Protein AF-0000000072274103 (afdb_homodimer)

Sequence (1168 aa):
MSLDQLALLALMATTLVVLASDRLRYDVVAVGALLGAVGLGLVPIEHAFAGFASPVVVTVAALLVIGRTLVALGLLEGLARRLADGGRTPLGLIVPLCGLGALAGACLSSFGALALMMPVALVAGTRRGIAASRLLLPLSFSTLLGGMTTLIGSPVNLLIAQARQDALGRPFALFDFAAAGLPVAVAGLLWLGLASWRLLPERGPATTASGLPEGLEVGPYQTEGRVGGDSPLIGLRVPAFERSRAVRVHGVIRGGLRVFARPADIDLRAGDVLLLEAALPVLQALAAREGIRPALPEARGGEEILEAVITPASIALGSCPLTLDAPGRWRVEIMAVARNGRRFEGGLGELSLMVGDLLLLRGRPDHLQEALAALDCLPLRDRGIRLAGRGGAVPLVLFALALALAVLGLVPPPVAFVAALFGMVVSGALPLSEVYRRIDWPVVVFLAALIPIGDALAESGAAAGLAGGVLKLAGDIGPHALLAMTLAAAMGLSPLLGGVATTLMLAPVVLSLAAQASVSADPFLIAVAIGASADFFTPFGHHNNALILGPGGYRFLDYGRAGLPLALIVLGVALAVIPQVWPFMSLDQLALLALMATTLVVLASDRLRYDVVAVGALLGAVGLGLVPIEHAFAGFASPVVVTVAALLVIGRTLVALGLLEGLARRLADGGRTPLGLIVPLCGLGALAGACLSSFGALALMMPVALVAGTRRGIAASRLLLPLSFSTLLGGMTTLIGSPVNLLIAQARQDALGRPFALFDFAAAGLPVAVAGLLWLGLASWRLLPERGPATTASGLPEGLEVGPYQTEGRVGGDSPLIGLRVPAFERSRAVRVHGVIRGGLRVFARPADIDLRAGDVLLLEAALPVLQALAAREGIRPALPEARGGEEILEAVITPASIALGSCPLTLDAPGRWRVEIMAVARNGRRFEGGLGELSLMVGDLLLLRGRPDHLQEALAALDCLPLRDRGIRLAGRGGAVPLVLFALALALAVLGLVPPPVAFVAALFGMVVSGALPLSEVYRRIDWPVVVFLAALIPIGDALAESGAAAGLAGGVLKLAGDIGPHALLAMTLAAAMGLSPLLGGVATTLMLAPVVLSLAAQASVSADPFLIAVAIGASADFFTPFGHHNNALILGPGGYRFLDYGRAGLPLALIVLGVALAVIPQVWPF

Radius of gyration: 32.55 Å; Cα contacts (8 Å, |Δi|>4): 2282; chains: 2; bounding box: 98×89×70 Å

Nearest PDB structures (foldseek):
  6ol1-assembly1_B  TM=7.650E-01  e=1.555E-11  Vibrio cholerae O1 biovar El Tor str. N16961
  6okz-assembly2_A  TM=8.252E-01  e=6.025E-10  Vibrio cholerae O1 biovar El Tor str. N16961
  5uld-assembly2_D  TM=7.681E-01  e=1.969E-10  Vibrio cholerae O1 biovar El Tor str. N16961
  6ol0-assembly2_B  TM=7.960E-01  e=9.265E-10  Vibrio cholerae O1 biovar El Tor str. N16961
  4f35-assembly1_C  TM=7.887E-01  e=9.265E-10  Vibrio cholerae

Organism: Rhodospirillum rubrum (strain ATCC 11170 / ATH 1.1.1 / DSM 467 / LMG 4362 / NCIMB 8255 / S1) (NCBI:txid269796)

pLDDT: mean 78.25, std 15.93, range [26.84, 97.38]

InterPro domains:
  IPR004680 Citrate transporter-like domain [PF03600] (17-531)
  IPR006037 Regulator of K+ conductance, C-terminal [PS51202] (209-292)
  IPR006037 Regulator of K+ conductance, C-terminal [PS51202] (293-377)
  IPR036721 Regulator of K+ conductance, C-terminal domain superfamily [G3DSA:3.30.70.1450] (301-376)
  IPR036721 Regulator of K+ conductance, C-terminal domain superfamily [SSF116726] (219-289)
  IPR036721 Regulator of K+ conductance, C-terminal domain superfamily [SSF116726] (299-381)
  IPR051679 Divalent Anion Sodium Symporter-Related Transporters [PTHR43652] (4-583)

Foldseek 3Di:
DDPLLVVLVVLLVVLLVVLLVVPDDLLVSLQVSLVVCCVVVLFPPVCSQVLLVDLLLLLLQLLLLLLLLVLLLCVCVVVLVCLLPDDLDPLSNQLVLLVQLLQSLLARALVSSLLNSLQSQLLSCQQSVHASLLRQLSSSLSSLLSLQQFCSSYSLSVLLQVLCCVQVVGGDFGRNSNLQSVLLSVLLSCLSSPPLSVLTDRLHQPPDDDDDDDGRPQHWWWFKWAQAQPFPQAFPQQVRVCVVLVKHFLFKQDPNRTDPDDSRPDGDHHGIITGITGHPVSVVCCVVHGVGPQVPPDQDPQKDKWKWFQGPVFPQAQPAQLRLVLCVPLVKHFRTKGFRPDDDRDHSRHDGHHGGIITTIMGHLRSVLVSCSNRVIGTSDPPVSPNCSVQDCLSVVLSVQLVVCRNVVVDPSSVSSVVSVVSCPVVPSDPPVCSVVSGPVSVSSSSSSCLSSLVSCLVVCSLLVVLVVVCVVCDPDDPLVVLLVLLVQLQVSLQSNNLSSSSSNCSSNLSSNCVVVVHDSQLSSSSNSLNNSLNQQALRSDVSSVRCCGNSVDDNVSSCSSSVVSSVSSSVSSSVRSCVSPPD/DDPLLVVLVVLLVVLLVVLLVVPDDLLVSLQVSLVVCCVVVLFPPVCSQVLLVDLLLLLLQLLLLLLLLVLLLCVCVVVLVCLLPDDLDPLSNQLVLLVQLLQSLLARALVSSLLNSLQSQLLSCQQSVHASLLRQLSSSQSSLLSLQQFCSSYSLSVLLQVLCCVQVVGGDFGGNSNLQSVLLSVLLSCLSSPPLSVLTDRLHQPPDDDDDDDGRPFHWWWFKWAQAQPFPQAFPQQVRVCVVLVKHFLFKQDPNRTDPDDSRPDGDHHGIITGITGHPVSVVCCVVPGVGPQVPPDQDDQKDKWKWFQGPVFPQAQPAQLRLPLCVPLVKHFRTKGFRPDDDRDHSRHDGHHGGIITTIMGHLRSVLVSCSNRVIGTSDPPVSPNCSVQDCLSVVLSVQLVVCRNVVVDPSSVSSVVSVVSCPVVPSDPPVCSVVSGPVSVSSSSSSCLSSLVSCLVVCSLLVVLVVVCVVCDPDDPLVVLLVLLVQLLVSLQSNNLSSSSSNCSSNLSSNCVVVVHDSQLSSSSNSLNNSLNQQALRSDVSSVRCCGNSVDDRVSSCSSSVVSSVSSSVSSSVRSCVSGPD

Structure (mmCIF, N/CA/C/O backbone):
data_AF-0000000072274103-model_v1
#
loop_
_entity.id
_entity.type
_entity.pdbx_description
1 polymer 'TrkA-C domain protein'
#
loop_
_atom_site.group_PDB
_atom_site.id
_atom_site.type_symbol
_atom_site.label_atom_id
_atom_site.label_alt_id
_atom_site.label_comp_id
_atom_site.label_asym_id
_atom_site.label_entity_id
_atom_site.label_seq_id
_atom_site.pdbx_PDB_ins_code
_atom_site.Cartn_x
_atom_site.Cartn_y
_atom_site.Cartn_z
_atom_site.occupancy
_atom_site.B_iso_or_equiv
_atom_site.auth_seq_id
_atom_site.auth_comp_id
_atom_site.auth_asym_id
_atom_site.auth_atom_id
_atom_site.pdbx_PDB_model_num
ATOM 1 N N . MET A 1 1 ? -31.609 -17.812 19.281 1 77.38 1 MET A N 1
ATOM 2 C CA . MET A 1 1 ? -30.422 -17.625 18.453 1 77.38 1 MET A CA 1
ATOM 3 C C . MET A 1 1 ? -29.438 -18.781 18.656 1 77.38 1 MET A C 1
ATOM 5 O O . MET A 1 1 ? -29.328 -19.328 19.766 1 77.38 1 MET A O 1
ATOM 9 N N . SER A 1 2 ? -28.875 -19.312 17.641 1 89.12 2 SER A N 1
ATOM 10 C CA . SER A 1 2 ? -27.891 -20.391 17.688 1 89.12 2 SER A CA 1
ATOM 11 C C . SER A 1 2 ? -26.594 -19.922 18.328 1 89.12 2 SER A C 1
ATOM 13 O O . SER A 1 2 ? -26.391 -18.734 18.562 1 89.12 2 SER A O 1
ATOM 15 N N . LEU A 1 3 ? -25.797 -20.797 18.797 1 89.81 3 LEU A N 1
ATOM 16 C CA . LEU A 1 3 ? -24.5 -20.5 19.406 1 89.81 3 LEU A CA 1
ATOM 17 C C . LEU A 1 3 ? -23.625 -19.719 18.453 1 89.81 3 LEU A C 1
ATOM 19 O O . LEU A 1 3 ? -22.875 -18.828 18.875 1 89.81 3 LEU A O 1
ATOM 23 N N . ASP A 1 4 ? -23.703 -20.062 17.219 1 90.75 4 ASP A N 1
ATOM 24 C CA . ASP A 1 4 ? -22.922 -19.359 16.203 1 90.75 4 ASP A CA 1
ATOM 25 C C . ASP A 1 4 ? -23.359 -17.891 16.078 1 90.75 4 ASP A C 1
ATOM 27 O O . ASP A 1 4 ? -22.531 -17 15.922 1 90.75 4 ASP A O 1
ATOM 31 N N . GLN A 1 5 ? -24.672 -17.75 16.219 1 90.62 5 GLN A N 1
ATOM 32 C CA . GLN A 1 5 ? -25.219 -16.406 16.125 1 90.62 5 GLN A CA 1
ATOM 33 C C . GLN A 1 5 ? -24.781 -15.562 17.312 1 90.62 5 GLN A C 1
ATOM 35 O O . GLN A 1 5 ? -24.375 -14.414 17.156 1 90.62 5 GLN A O 1
ATOM 40 N N . LEU A 1 6 ? -24.844 -16.109 18.422 1 91.25 6 LEU A N 1
ATOM 41 C CA . LEU A 1 6 ? -24.453 -15.406 19.641 1 91.25 6 LEU A CA 1
ATOM 42 C C . LEU A 1 6 ? -22.953 -15.117 19.641 1 91.25 6 LEU A C 1
ATOM 44 O O . LEU A 1 6 ? -22.531 -14.055 20.109 1 91.25 6 LEU A O 1
ATOM 48 N N . ALA A 1 7 ? -22.188 -16.094 19.141 1 93.12 7 ALA A N 1
ATOM 49 C CA . ALA A 1 7 ? -20.75 -15.898 19.047 1 93.12 7 ALA A CA 1
ATOM 50 C C . ALA A 1 7 ? -20.406 -14.75 18.094 1 93.12 7 ALA A C 1
ATOM 52 O O . ALA A 1 7 ? -19.5 -13.969 18.359 1 93.12 7 ALA A O 1
ATOM 53 N N . LEU A 1 8 ? -21.141 -14.711 17 1 91.44 8 LEU A N 1
ATOM 54 C CA . LEU A 1 8 ? -20.906 -13.656 16.031 1 91.44 8 LEU A CA 1
ATOM 55 C C . LEU A 1 8 ? -21.281 -12.289 16.609 1 91.44 8 LEU A C 1
ATOM 57 O O . LEU A 1 8 ? -20.562 -11.312 16.406 1 91.44 8 LEU A O 1
ATOM 61 N N . LEU A 1 9 ? -22.375 -12.234 17.344 1 90.12 9 LEU A N 1
ATOM 62 C CA . LEU A 1 9 ? -22.797 -10.992 17.969 1 90.12 9 LEU A CA 1
ATOM 63 C C . LEU A 1 9 ? -21.797 -10.578 19.062 1 90.12 9 LEU A C 1
ATOM 65 O O . LEU A 1 9 ? -21.5 -9.398 19.219 1 90.12 9 LEU A O 1
ATOM 69 N N . ALA A 1 10 ? -21.297 -11.531 19.766 1 92.44 10 ALA A N 1
ATOM 70 C CA . ALA A 1 10 ? -20.297 -11.258 20.797 1 92.44 10 ALA A CA 1
ATOM 71 C C . ALA A 1 10 ? -19.016 -10.727 20.172 1 92.44 10 ALA A C 1
ATOM 73 O O . ALA A 1 10 ? -18.391 -9.805 20.703 1 92.44 10 ALA A O 1
ATOM 74 N N . LEU A 1 11 ? -18.656 -11.375 19.062 1 92.5 11 LEU A N 1
ATOM 75 C CA . LEU A 1 11 ? -17.469 -10.938 18.359 1 92.5 11 LEU A CA 1
ATOM 76 C C . LEU A 1 11 ? -17.625 -9.508 17.844 1 92.5 11 LEU A C 1
ATOM 78 O O . LEU A 1 11 ? -16.703 -8.695 17.953 1 92.5 11 LEU A O 1
ATOM 82 N N . MET A 1 12 ? -18.75 -9.258 17.281 1 88.19 12 MET A N 1
ATOM 83 C CA . MET A 1 12 ? -19.016 -7.918 16.781 1 88.19 12 MET A CA 1
ATOM 84 C C . MET A 1 12 ? -19.016 -6.898 17.922 1 88.19 12 MET A C 1
ATOM 86 O O . MET A 1 12 ? -18.484 -5.797 17.766 1 88.19 12 MET A O 1
ATOM 90 N N . ALA A 1 13 ? -19.625 -7.223 19.016 1 87.19 13 ALA A N 1
ATOM 91 C CA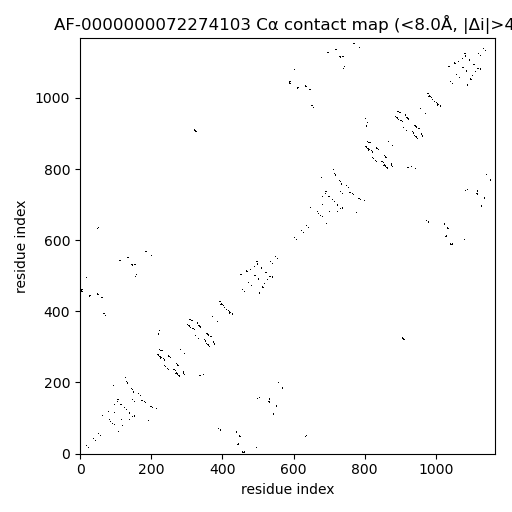 . ALA A 1 13 ? -19.656 -6.352 20.172 1 87.19 13 ALA A CA 1
ATOM 92 C C . ALA A 1 13 ? -18.25 -6.098 20.703 1 87.19 13 ALA A C 1
ATOM 94 O O . ALA A 1 13 ? -17.906 -4.965 21.047 1 87.19 13 ALA A O 1
ATOM 95 N N . THR A 1 14 ? -17.484 -7.133 20.781 1 90.75 14 THR A N 1
ATOM 96 C CA . THR A 1 14 ? -16.109 -7 21.234 1 90.75 14 THR A CA 1
ATOM 97 C C . THR A 1 14 ? -15.305 -6.102 20.297 1 90.75 14 THR A C 1
ATOM 99 O O . THR A 1 14 ? -14.508 -5.277 20.75 1 90.75 14 THR A O 1
ATOM 102 N N . THR A 1 15 ? -15.523 -6.344 18.984 1 88.25 15 THR A N 1
ATOM 103 C CA . THR A 1 15 ? -14.852 -5.512 17.984 1 88.25 15 THR A CA 1
ATOM 104 C C . THR A 1 15 ? -15.211 -4.043 18.172 1 88.25 15 THR A C 1
ATOM 106 O O . THR A 1 15 ? -14.336 -3.174 18.141 1 88.25 15 THR A O 1
ATOM 109 N N . LEU A 1 16 ? -16.453 -3.809 18.484 1 83.81 16 LEU A N 1
ATOM 110 C CA . LEU A 1 16 ? -16.938 -2.445 18.688 1 83.81 16 LEU A CA 1
ATOM 111 C C . LEU A 1 16 ? -16.328 -1.826 19.938 1 83.81 16 LEU A C 1
ATOM 113 O O . LEU A 1 16 ? -15.945 -0.657 19.938 1 83.81 16 LEU A O 1
ATOM 117 N N . VAL A 1 17 ? -16.203 -2.535 20.922 1 85.38 17 VAL A N 1
ATOM 118 C CA . VAL A 1 17 ? -15.648 -2.051 22.188 1 85.38 17 VAL A CA 1
ATOM 119 C C . VAL A 1 17 ? -14.164 -1.733 22.016 1 85.38 17 VAL A C 1
ATOM 121 O O . VAL A 1 17 ? -13.68 -0.711 22.516 1 85.38 17 VAL A O 1
ATOM 124 N N . VAL A 1 18 ? -13.516 -2.582 21.312 1 87.56 18 VAL A N 1
ATOM 125 C CA . VAL A 1 18 ? -12.086 -2.373 21.109 1 87.56 18 VAL A CA 1
ATOM 126 C C . VAL A 1 18 ? -11.867 -1.157 20.219 1 87.56 18 VAL A C 1
ATOM 128 O O . VAL A 1 18 ? -10.953 -0.363 20.453 1 87.56 18 VAL A O 1
ATOM 131 N N . LEU A 1 19 ? -12.68 -1.038 19.188 1 81.94 19 LEU A N 1
ATOM 132 C CA . LEU A 1 19 ? -12.578 0.13 18.328 1 81.94 19 LEU A CA 1
ATOM 133 C C . LEU A 1 19 ? -12.836 1.413 19.109 1 81.94 19 LEU A C 1
ATOM 135 O O . LEU A 1 19 ? -12.133 2.406 18.938 1 81.94 19 LEU A O 1
ATOM 139 N N . ALA A 1 20 ? -13.773 1.353 20 1 76.94 20 ALA A N 1
ATOM 140 C CA . ALA A 1 20 ? -14.164 2.518 20.797 1 76.94 20 ALA A CA 1
ATOM 141 C C . ALA A 1 20 ? -13.078 2.885 21.797 1 76.94 20 ALA A C 1
ATOM 143 O O . ALA A 1 20 ? -12.938 4.051 22.172 1 76.94 20 ALA A O 1
ATOM 144 N N . SER A 1 21 ? -12.281 1.915 22.234 1 78 21 SER A N 1
ATOM 145 C CA . SER A 1 21 ? -11.234 2.154 23.219 1 78 21 SER A CA 1
ATOM 146 C C . SER A 1 21 ? -10.039 2.873 22.594 1 78 21 SER A C 1
ATOM 148 O O . SER A 1 21 ? -9.203 3.432 23.312 1 78 21 SER A O 1
ATOM 150 N N . ASP A 1 22 ? -9.938 2.875 21.266 1 72.44 22 ASP A N 1
ATOM 151 C CA . ASP A 1 22 ? -8.898 3.559 20.5 1 72.44 22 ASP A CA 1
ATOM 152 C C . ASP A 1 22 ? -7.508 3.121 20.953 1 72.44 22 ASP A C 1
ATOM 154 O O . ASP A 1 22 ? -6.559 3.906 20.891 1 72.44 22 ASP A O 1
ATOM 158 N N . ARG A 1 23 ? -7.414 1.973 21.531 1 77.62 23 ARG A N 1
ATOM 159 C CA . ARG A 1 23 ? -6.121 1.467 21.984 1 77.62 23 ARG A CA 1
ATOM 160 C C . ARG A 1 23 ? -5.324 0.9 20.812 1 77.62 23 ARG A C 1
ATOM 162 O O . ARG A 1 23 ? -4.094 0.974 20.797 1 77.62 23 ARG A O 1
ATOM 169 N N . LEU A 1 24 ? -6.082 0.33 19.906 1 82 24 LEU A N 1
ATOM 170 C CA . LEU A 1 24 ? -5.469 -0.226 18.703 1 82 24 LEU A CA 1
ATOM 171 C C . LEU A 1 24 ? -5.988 0.481 17.453 1 82 24 LEU A C 1
ATOM 173 O O . LEU A 1 24 ? -7.113 0.98 17.438 1 82 24 LEU A O 1
ATOM 177 N N . ARG A 1 25 ? -5.109 0.59 16.578 1 84.44 25 ARG A N 1
ATOM 178 C CA . ARG A 1 25 ? -5.539 1.193 15.312 1 84.44 25 ARG A CA 1
ATOM 179 C C . ARG A 1 25 ? -6.672 0.395 14.68 1 84.44 25 ARG A C 1
ATOM 181 O O . ARG A 1 25 ? -6.754 -0.823 14.859 1 84.44 25 ARG A O 1
ATOM 188 N N . TYR A 1 26 ? -7.523 0.98 13.961 1 83.62 26 TYR A N 1
ATOM 189 C CA . TYR A 1 26 ? -8.766 0.402 13.461 1 83.62 26 TYR A CA 1
ATOM 190 C C . TYR A 1 26 ? -8.484 -0.763 12.516 1 83.62 26 TYR A C 1
ATOM 192 O O . TYR A 1 26 ? -9.219 -1.757 12.516 1 83.62 26 TYR A O 1
ATOM 200 N N . ASP A 1 27 ? -7.43 -0.666 11.664 1 88.38 27 ASP A N 1
ATOM 201 C CA . ASP A 1 27 ? -7.137 -1.762 10.742 1 88.38 27 ASP A CA 1
ATOM 202 C C . ASP A 1 27 ? -6.672 -3.004 11.5 1 88.38 27 ASP A C 1
ATOM 204 O O . ASP A 1 27 ? -7.02 -4.129 11.133 1 88.38 27 ASP A O 1
ATOM 208 N N . VAL A 1 28 ? -5.953 -2.828 12.57 1 91.5 28 VAL A N 1
ATOM 209 C CA . VAL A 1 28 ? -5.48 -3.936 13.391 1 91.5 28 VAL A CA 1
ATOM 210 C C . VAL A 1 28 ? -6.668 -4.613 14.078 1 91.5 28 VAL A C 1
ATOM 212 O O . VAL A 1 28 ? -6.738 -5.844 14.141 1 91.5 28 VAL A O 1
ATOM 215 N N . VAL A 1 29 ? -7.551 -3.812 14.578 1 90.94 29 VAL A N 1
ATOM 216 C CA . VAL A 1 29 ? -8.742 -4.344 15.227 1 90.94 29 VAL A CA 1
ATOM 217 C C . VAL A 1 29 ? -9.555 -5.164 14.219 1 90.94 29 VAL A C 1
ATOM 219 O O . VAL A 1 29 ? -10.031 -6.254 14.547 1 90.94 29 VAL A O 1
ATOM 222 N N . ALA A 1 30 ? -9.711 -4.625 13.047 1 92.06 30 ALA A N 1
ATOM 223 C CA . ALA A 1 30 ? -10.5 -5.297 12.016 1 92.06 30 ALA A CA 1
ATOM 224 C C . ALA A 1 30 ? -9.875 -6.637 11.633 1 92.06 30 ALA A C 1
ATOM 226 O O . ALA A 1 30 ? -10.578 -7.645 11.508 1 92.06 30 ALA A O 1
ATOM 227 N N . VAL A 1 31 ? -8.547 -6.668 11.43 1 94.81 31 VAL A N 1
ATOM 228 C CA . VAL A 1 31 ? -7.859 -7.906 11.086 1 94.81 31 VAL A CA 1
ATOM 229 C C . VAL A 1 31 ? -7.969 -8.898 12.234 1 94.81 31 VAL A C 1
ATOM 231 O O . VAL A 1 31 ? -8.18 -10.094 12.016 1 94.81 31 VAL A O 1
ATOM 234 N N . GLY A 1 32 ? -7.793 -8.438 13.461 1 95.88 32 GLY A N 1
ATOM 235 C CA . GLY A 1 32 ? -7.992 -9.289 14.617 1 95.88 32 GLY A CA 1
ATOM 236 C C . GLY A 1 32 ? -9.383 -9.891 14.688 1 95.88 32 GLY A C 1
ATOM 237 O O . GLY A 1 32 ? -9.539 -11.078 14.992 1 95.88 32 GLY A O 1
ATOM 238 N N . ALA A 1 33 ? -10.336 -9.078 14.43 1 93.94 33 ALA A N 1
ATOM 239 C CA . ALA A 1 33 ? -11.719 -9.547 14.414 1 93.94 33 ALA A CA 1
ATOM 240 C C . ALA A 1 33 ? -11.922 -10.617 13.344 1 93.94 33 ALA A C 1
ATOM 242 O O . ALA A 1 33 ? -12.594 -11.617 13.578 1 93.94 33 ALA A O 1
ATOM 243 N N . LEU A 1 34 ? -11.375 -10.383 12.141 1 95.19 34 LEU A N 1
ATOM 244 C CA . LEU A 1 34 ? -11.484 -11.344 11.047 1 95.19 34 LEU A CA 1
ATOM 245 C C . LEU A 1 34 ? -10.836 -12.672 11.422 1 95.19 34 LEU A C 1
ATOM 247 O O . LEU A 1 34 ? -11.422 -13.734 11.211 1 95.19 34 LEU A O 1
ATOM 251 N N . LEU A 1 35 ? -9.617 -12.586 11.984 1 96.25 35 LEU A N 1
ATOM 252 C CA . LEU A 1 35 ? -8.914 -13.797 12.406 1 96.25 35 LEU A CA 1
ATOM 253 C C . LEU A 1 35 ? -9.695 -14.523 13.492 1 96.25 35 LEU A C 1
ATOM 255 O O . LEU A 1 35 ? -9.742 -15.758 13.508 1 96.25 35 LEU A O 1
ATOM 259 N N . GLY A 1 36 ? -10.266 -13.758 14.414 1 95.62 36 GLY A N 1
ATOM 260 C CA . GLY A 1 36 ? -11.133 -14.359 15.422 1 95.62 36 GLY A CA 1
ATOM 261 C C . GLY A 1 36 ? -12.344 -15.047 14.836 1 95.62 36 GLY A C 1
ATOM 262 O O . GLY A 1 36 ? -12.703 -16.156 15.25 1 95.62 36 GLY A O 1
ATOM 263 N N . ALA A 1 37 ? -12.969 -14.422 13.867 1 94.75 37 ALA A N 1
ATOM 264 C CA . ALA A 1 37 ? -14.148 -14.984 13.219 1 94.75 37 ALA A CA 1
ATOM 265 C C . ALA A 1 37 ? -13.805 -16.281 12.477 1 94.75 37 ALA A C 1
ATOM 267 O O . ALA A 1 37 ? -14.57 -17.234 12.508 1 94.75 37 ALA A O 1
ATOM 268 N N . VAL A 1 38 ? -12.672 -16.25 11.812 1 95.25 38 VAL A N 1
ATOM 269 C CA . VAL A 1 38 ? -12.227 -17.438 11.078 1 95.25 38 VAL A CA 1
ATOM 270 C C . VAL A 1 38 ? -11.852 -18.547 12.062 1 95.25 38 VAL A C 1
ATOM 272 O O . VAL A 1 38 ? -12.203 -19.703 11.859 1 95.25 38 VAL A O 1
ATOM 275 N N . GLY A 1 39 ? -11.156 -18.188 13.102 1 94.25 39 GLY A N 1
ATOM 276 C CA . GLY A 1 39 ? -10.766 -19.156 14.117 1 94.25 39 GLY A CA 1
ATOM 277 C C . GLY A 1 39 ? -11.945 -19.812 14.797 1 94.25 39 GLY A C 1
ATOM 278 O O . GLY A 1 39 ? -11.891 -21 15.133 1 94.25 39 GLY A O 1
ATOM 279 N N . LEU A 1 40 ? -13.023 -19.094 14.961 1 93.81 40 LEU A N 1
ATOM 280 C CA . LEU A 1 40 ? -14.227 -19.609 15.617 1 93.81 40 LEU A CA 1
ATOM 281 C C . LEU A 1 40 ? -15.125 -20.328 14.617 1 93.81 40 LEU A C 1
ATOM 283 O O . LEU A 1 40 ? -16.156 -20.891 14.992 1 93.81 40 LEU A O 1
ATOM 287 N N . GLY A 1 41 ? -14.727 -20.25 13.367 1 92.69 41 GLY A N 1
ATOM 288 C CA . GLY A 1 41 ? -15.492 -20.922 12.328 1 92.69 41 GLY A CA 1
ATOM 289 C C . GLY A 1 41 ? -16.703 -20.141 11.875 1 92.69 41 GLY A C 1
ATOM 290 O O . GLY A 1 41 ? -17.609 -20.703 11.258 1 92.69 41 GLY A O 1
ATOM 291 N N . LEU A 1 42 ? -16.828 -18.891 12.203 1 92.94 42 LEU A N 1
ATOM 292 C CA . LEU A 1 42 ? -17.969 -18.047 11.852 1 92.94 42 LEU A CA 1
ATOM 293 C C . LEU A 1 42 ? -17.859 -17.562 10.414 1 92.94 42 LEU A C 1
ATOM 295 O O . LEU A 1 42 ? -18.875 -17.25 9.781 1 92.94 42 LEU A O 1
ATOM 299 N N . VAL A 1 43 ? -16.688 -17.328 9.922 1 92.94 43 VAL A N 1
ATOM 300 C CA . VAL A 1 43 ? -16.375 -17.016 8.531 1 92.94 43 VAL A CA 1
ATOM 301 C C . VAL A 1 43 ? -15.594 -18.172 7.898 1 92.94 43 VAL A C 1
ATOM 303 O O . VAL A 1 43 ? -14.578 -18.609 8.43 1 92.94 43 VAL A O 1
ATOM 306 N N . PRO A 1 44 ? -16.172 -18.688 6.871 1 92.62 44 PRO A N 1
ATOM 307 C CA . PRO A 1 44 ? -15.43 -19.75 6.199 1 92.62 44 PRO A CA 1
ATOM 308 C C . PRO A 1 44 ? -14.016 -19.328 5.812 1 92.62 44 PRO A C 1
ATOM 310 O O . PRO A 1 44 ? -13.812 -18.219 5.316 1 92.62 44 PRO A O 1
ATOM 313 N N . ILE A 1 45 ? -13.117 -20.188 6.059 1 89.75 45 ILE A N 1
ATOM 314 C CA . ILE A 1 45 ? -11.695 -19.922 5.891 1 89.75 45 ILE A CA 1
ATOM 315 C C . ILE A 1 45 ? -11.398 -19.578 4.434 1 89.75 45 ILE A C 1
ATOM 317 O O . ILE A 1 45 ? -10.531 -18.75 4.148 1 89.75 45 ILE A O 1
ATOM 321 N N . GLU A 1 46 ? -12.141 -20.078 3.469 1 86 46 GLU A N 1
ATOM 322 C CA . GLU A 1 46 ? -11.93 -19.859 2.043 1 86 46 GLU A CA 1
ATOM 323 C C . GLU A 1 46 ? -12.359 -18.438 1.642 1 86 46 GLU A C 1
ATOM 325 O O . GLU A 1 46 ? -11.898 -17.922 0.629 1 86 46 GLU A O 1
ATOM 330 N N . HIS A 1 47 ? -13.164 -17.859 2.496 1 89.5 47 HIS A N 1
ATOM 331 C CA . HIS A 1 47 ? -13.695 -16.547 2.16 1 89.5 47 HIS A CA 1
ATOM 332 C C . HIS A 1 47 ? -13.117 -15.461 3.072 1 89.5 47 HIS A C 1
ATOM 334 O O . HIS A 1 47 ? -13.602 -14.328 3.08 1 89.5 47 HIS A O 1
ATOM 340 N N . ALA A 1 48 ? -12.148 -15.875 3.826 1 92.69 48 ALA A N 1
ATOM 341 C CA . ALA A 1 48 ? -11.594 -14.969 4.832 1 92.69 48 ALA A CA 1
ATOM 342 C C . ALA A 1 48 ? -11.133 -13.656 4.195 1 92.69 48 ALA A C 1
ATOM 344 O O . ALA A 1 48 ? -11.344 -12.578 4.762 1 92.69 48 ALA A O 1
ATOM 345 N N . PHE A 1 49 ? -10.617 -13.711 2.969 1 94 49 PHE A N 1
ATOM 346 C CA . PHE A 1 49 ? -10.008 -12.516 2.396 1 94 49 PHE A CA 1
ATOM 347 C C . PHE A 1 49 ? -10.758 -12.07 1.151 1 94 49 PHE A C 1
ATOM 349 O O . PHE A 1 49 ? -10.219 -11.336 0.319 1 94 49 PHE A O 1
ATOM 356 N N . ALA A 1 50 ? -12.016 -12.453 1.059 1 91.31 50 ALA A N 1
ATOM 357 C CA . ALA A 1 50 ? -12.867 -12.102 -0.071 1 91.31 50 ALA A CA 1
ATOM 358 C C . ALA A 1 50 ? -13.094 -10.594 -0.131 1 91.31 50 ALA A C 1
ATOM 360 O O . ALA A 1 50 ? -13.32 -10.039 -1.208 1 91.31 50 ALA A O 1
ATOM 361 N N . GLY A 1 51 ? -12.984 -9.938 1.015 1 91.75 51 GLY A N 1
ATOM 362 C CA . GLY A 1 51 ? -13.195 -8.508 1.092 1 91.75 51 GLY A CA 1
ATOM 363 C C . GLY A 1 51 ? -12.227 -7.715 0.226 1 91.75 51 GLY A C 1
ATOM 364 O O . GLY A 1 51 ? -12.555 -6.617 -0.234 1 91.75 51 GLY A O 1
ATOM 365 N N . PHE A 1 52 ? -11.094 -8.266 -0.062 1 92.81 52 PHE A N 1
ATOM 366 C CA . PHE A 1 52 ? -10.078 -7.559 -0.833 1 92.81 52 PHE A CA 1
ATOM 367 C C . PHE A 1 52 ? -10.484 -7.461 -2.299 1 92.81 52 PHE A C 1
ATOM 369 O O . PHE A 1 52 ? -9.984 -6.602 -3.031 1 92.81 52 PHE A O 1
ATOM 376 N N . ALA A 1 53 ? -11.336 -8.297 -2.672 1 93.06 53 ALA A N 1
ATOM 377 C CA . ALA A 1 53 ? -11.805 -8.289 -4.059 1 93.06 53 ALA A CA 1
ATOM 378 C C . ALA A 1 53 ? -13.133 -7.547 -4.188 1 93.06 53 ALA A C 1
ATOM 380 O O . ALA A 1 53 ? -13.695 -7.457 -5.281 1 93.06 53 ALA A O 1
ATOM 381 N N . SER A 1 54 ? -13.617 -7 -3.084 1 91.75 54 SER A N 1
ATOM 382 C CA . SER A 1 54 ? -14.891 -6.301 -3.102 1 91.75 54 SER A CA 1
ATOM 383 C C . SER A 1 54 ? -14.828 -5.055 -3.975 1 91.75 54 SER A C 1
ATOM 385 O O . SER A 1 54 ? -13.836 -4.328 -3.961 1 91.75 54 SER A O 1
ATOM 387 N N . PRO A 1 55 ? -15.922 -4.809 -4.746 1 90.19 55 PRO A N 1
ATOM 388 C CA . PRO A 1 55 ? -15.969 -3.588 -5.559 1 90.19 55 PRO A CA 1
ATOM 389 C C . PRO A 1 55 ? -15.805 -2.32 -4.723 1 90.19 55 PRO A C 1
ATOM 391 O O . PRO A 1 55 ? -15.219 -1.34 -5.191 1 90.19 55 PRO A O 1
ATOM 394 N N . VAL A 1 56 ? -16.297 -2.375 -3.51 1 88.06 56 VAL A N 1
ATOM 395 C CA . VAL A 1 56 ? -16.203 -1.219 -2.623 1 88.06 56 VAL A CA 1
ATOM 396 C C . VAL A 1 56 ? -14.742 -0.915 -2.307 1 88.06 56 VAL A C 1
ATOM 398 O O . VAL A 1 56 ? -14.297 0.23 -2.432 1 88.06 56 VAL A O 1
ATOM 401 N N . VAL A 1 57 ? -14.008 -1.971 -1.952 1 91.75 57 VAL A N 1
ATOM 402 C CA . VAL A 1 57 ? -12.617 -1.812 -1.538 1 91.75 57 VAL A CA 1
ATOM 403 C C . VAL A 1 57 ? -11.781 -1.316 -2.717 1 91.75 57 VAL A C 1
ATOM 405 O O . VAL A 1 57 ? -10.992 -0.375 -2.576 1 91.75 57 VAL A O 1
ATOM 408 N N . VAL A 1 58 ? -11.945 -1.833 -3.889 1 93.25 58 VAL A N 1
ATOM 409 C CA . VAL A 1 58 ? -11.195 -1.46 -5.086 1 93.25 58 VAL A CA 1
ATOM 410 C C . VAL A 1 58 ? -11.531 -0.023 -5.477 1 93.25 58 VAL A C 1
ATOM 412 O O . VAL A 1 58 ? -10.641 0.758 -5.816 1 93.25 58 VAL A O 1
ATOM 415 N N . THR A 1 59 ? -12.789 0.327 -5.414 1 89.12 59 THR A N 1
ATOM 416 C CA . THR A 1 59 ? -13.234 1.674 -5.762 1 89.12 59 THR A CA 1
ATOM 417 C C . THR A 1 59 ? -12.633 2.703 -4.812 1 89.12 59 THR A C 1
ATOM 419 O O . THR A 1 59 ? -12.117 3.736 -5.25 1 89.12 59 THR A O 1
ATOM 422 N N . VAL A 1 60 ? -12.734 2.377 -3.541 1 86.69 60 VAL A N 1
ATOM 423 C CA . VAL A 1 60 ? -12.211 3.299 -2.537 1 86.69 60 VAL A CA 1
ATOM 424 C C . VAL A 1 60 ? -10.711 3.496 -2.746 1 86.69 60 VAL A C 1
ATOM 426 O O . VAL A 1 60 ? -10.219 4.625 -2.723 1 86.69 60 VAL A O 1
ATOM 429 N N . ALA A 1 61 ? -9.992 2.402 -2.949 1 90.12 61 ALA A N 1
ATOM 430 C CA . ALA A 1 61 ? -8.547 2.484 -3.18 1 90.12 61 ALA A CA 1
ATOM 431 C C . ALA A 1 61 ? -8.234 3.371 -4.383 1 90.12 61 ALA A C 1
ATOM 433 O O . ALA A 1 61 ? -7.352 4.227 -4.316 1 90.12 61 ALA A O 1
ATOM 434 N N . ALA A 1 62 ? -8.953 3.184 -5.477 1 91.31 62 ALA A N 1
ATOM 435 C CA . ALA A 1 62 ? -8.734 3.967 -6.691 1 91.31 62 ALA A CA 1
ATOM 436 C C . ALA A 1 62 ? -9.047 5.441 -6.457 1 91.31 62 ALA A C 1
ATOM 438 O O . ALA A 1 62 ? -8.289 6.316 -6.879 1 91.31 62 ALA A O 1
ATOM 439 N N . LEU A 1 63 ? -10.078 5.703 -5.754 1 85.25 63 LEU A N 1
ATOM 440 C CA . LEU A 1 63 ? -10.523 7.074 -5.531 1 85.25 63 LEU A CA 1
ATOM 441 C C . LEU A 1 63 ? -9.547 7.816 -4.621 1 85.25 63 LEU A C 1
ATOM 443 O O . LEU A 1 63 ? -9.344 9.023 -4.777 1 85.25 63 LEU A O 1
ATOM 447 N N . LEU A 1 64 ? -9.016 7.094 -3.641 1 80.75 64 LEU A N 1
ATOM 448 C CA . LEU A 1 64 ? -8.031 7.711 -2.764 1 80.75 64 LEU A CA 1
ATOM 449 C C . LEU A 1 64 ? -6.828 8.203 -3.561 1 80.75 64 LEU A C 1
ATOM 451 O O . LEU A 1 64 ? -6.336 9.312 -3.336 1 80.75 64 LEU A O 1
ATOM 455 N N . VAL A 1 65 ? -6.379 7.41 -4.516 1 86.62 65 VAL A N 1
ATOM 456 C CA . VAL A 1 65 ? -5.242 7.785 -5.348 1 86.62 65 VAL A CA 1
ATOM 457 C C . VAL A 1 65 ? -5.625 8.945 -6.262 1 86.62 65 VAL A C 1
ATOM 459 O O . VAL A 1 65 ? -4.883 9.922 -6.379 1 86.62 65 VAL A O 1
ATOM 462 N N . ILE A 1 66 ? -6.777 8.852 -6.871 1 86.81 66 ILE A N 1
ATOM 463 C CA . ILE A 1 66 ? -7.242 9.875 -7.801 1 86.81 66 ILE A CA 1
ATOM 464 C C . ILE A 1 66 ? -7.43 11.195 -7.059 1 86.81 66 ILE A C 1
ATOM 466 O O . ILE A 1 66 ? -6.992 12.25 -7.531 1 86.81 66 ILE A O 1
ATOM 470 N N . GLY A 1 67 ? -8.078 11.102 -5.91 1 79.75 67 GLY A N 1
ATOM 471 C CA . GLY A 1 67 ? -8.289 12.305 -5.117 1 79.75 67 GLY A CA 1
ATOM 472 C C . GLY A 1 67 ? -7.004 13.023 -4.762 1 79.75 67 GLY A C 1
ATOM 473 O O . GLY A 1 67 ? -6.895 14.234 -4.957 1 79.75 67 GLY A O 1
ATOM 474 N N . ARG A 1 68 ? -6.047 12.266 -4.297 1 74.44 68 ARG A N 1
ATOM 475 C CA . ARG A 1 68 ? -4.766 12.852 -3.924 1 74.44 68 ARG A CA 1
ATOM 476 C C . ARG A 1 68 ? -4.039 13.406 -5.148 1 74.44 68 ARG A C 1
ATOM 478 O O . ARG A 1 68 ? -3.322 14.406 -5.051 1 74.44 68 ARG A O 1
ATOM 485 N N . THR A 1 69 ? -4.199 12.734 -6.281 1 80.06 69 THR A N 1
ATOM 486 C CA . THR A 1 69 ? -3.594 13.203 -7.52 1 80.06 69 THR A CA 1
ATOM 487 C C . THR A 1 69 ? -4.199 14.539 -7.945 1 80.06 69 THR A C 1
ATOM 489 O O . THR A 1 69 ? -3.479 15.453 -8.359 1 80.06 69 THR A O 1
ATOM 492 N N . LEU A 1 70 ? -5.438 14.633 -7.836 1 77.12 70 LEU A N 1
ATOM 493 C CA . LEU A 1 70 ? -6.121 15.859 -8.219 1 77.12 70 LEU A CA 1
ATOM 494 C C . LEU A 1 70 ? -5.75 17 -7.285 1 77.12 70 LEU A C 1
ATOM 496 O O . LEU A 1 70 ? -5.625 18.156 -7.719 1 77.12 70 LEU A O 1
ATOM 500 N N . VAL A 1 71 ? -5.574 16.672 -6.055 1 68.44 71 VAL A N 1
ATOM 501 C CA . VAL A 1 71 ? -5.145 17.672 -5.074 1 68.44 71 VAL A CA 1
ATOM 502 C C . VAL A 1 71 ? -3.74 18.156 -5.414 1 68.44 71 VAL A C 1
ATOM 504 O O . VAL A 1 71 ? -3.461 19.359 -5.34 1 68.44 71 VAL A O 1
ATOM 507 N N . ALA A 1 72 ? -2.963 17.219 -5.809 1 64.56 72 ALA A N 1
ATOM 508 C CA . ALA A 1 72 ? -1.571 17.531 -6.113 1 64.56 72 ALA A CA 1
ATOM 509 C C . ALA A 1 72 ? -1.471 18.422 -7.352 1 64.56 72 ALA A C 1
ATOM 511 O O . ALA A 1 72 ? -0.494 19.156 -7.52 1 64.56 72 ALA A O 1
ATOM 512 N N . LEU A 1 73 ? -2.438 18.344 -8.242 1 64.06 73 LEU A N 1
ATOM 513 C CA . LEU A 1 73 ? -2.443 19.141 -9.469 1 64.06 73 LEU A CA 1
ATOM 514 C C . LEU A 1 73 ? -2.752 20.594 -9.164 1 64.06 73 LEU A C 1
ATOM 516 O O . LEU A 1 73 ? -2.521 21.469 -10 1 64.06 73 LEU A O 1
ATOM 520 N N . GLY A 1 74 ? -3.031 20.875 -8.031 1 59 74 GLY A N 1
ATOM 521 C CA . GLY A 1 74 ? -3.293 22.266 -7.648 1 59 74 GLY A CA 1
ATOM 522 C C . GLY A 1 74 ? -4.598 22.797 -8.211 1 59 74 GLY A C 1
ATOM 523 O O . GLY A 1 74 ? -4.746 24 -8.406 1 59 74 GLY A O 1
ATOM 524 N N . LEU A 1 75 ? -5.441 21.922 -8.734 1 58.59 75 LEU A N 1
ATOM 525 C CA . LEU A 1 75 ? -6.68 22.375 -9.359 1 58.59 75 LEU A CA 1
ATOM 526 C C . LEU A 1 75 ? -7.402 23.391 -8.484 1 58.59 75 LEU A C 1
ATOM 528 O O . LEU A 1 75 ? -8.094 24.266 -8.992 1 58.59 75 LEU A O 1
ATOM 532 N N . LEU A 1 76 ? -7.18 23.156 -7.195 1 55.47 76 LEU A N 1
ATOM 533 C CA . LEU A 1 76 ? -7.984 24.016 -6.336 1 55.47 76 LEU A CA 1
ATOM 534 C C . LEU A 1 76 ? -7.188 25.234 -5.887 1 55.47 76 LEU A C 1
ATOM 536 O O . LEU A 1 76 ? -7.676 26.047 -5.09 1 55.47 76 LEU A O 1
ATOM 540 N N . GLU A 1 77 ? -5.961 25.312 -6.453 1 55.22 77 GLU A N 1
ATOM 541 C CA . GLU A 1 77 ? -5.133 26.453 -6.082 1 55.22 77 GLU A CA 1
ATOM 542 C C . GLU A 1 77 ? -5.738 27.75 -6.582 1 55.22 77 GLU A C 1
ATOM 544 O O . GLU A 1 77 ? -5.73 28.766 -5.871 1 55.22 77 GLU A O 1
ATOM 549 N N . GLY A 1 78 ? -6.098 27.656 -7.867 1 58.88 78 GLY A N 1
ATOM 550 C CA . GLY A 1 78 ? -6.727 28.859 -8.398 1 58.88 78 GLY A CA 1
ATOM 551 C C . GLY A 1 78 ? -7.969 29.266 -7.629 1 58.88 78 GLY A C 1
ATOM 552 O O . GLY A 1 78 ? -8.164 30.453 -7.34 1 58.88 78 GLY A O 1
ATOM 553 N N . LEU A 1 79 ? -8.75 28.312 -7.246 1 61.34 79 LEU A N 1
ATOM 554 C CA . LEU A 1 79 ? -9.961 28.578 -6.48 1 61.34 79 LEU A CA 1
ATOM 555 C C . LEU A 1 79 ? -9.609 29.078 -5.078 1 61.34 79 LEU A C 1
ATOM 557 O O . LEU A 1 79 ? -10.273 29.984 -4.551 1 61.34 79 LEU A O 1
ATOM 561 N N . ALA A 1 80 ? -8.562 28.5 -4.578 1 58.84 80 ALA A N 1
ATOM 562 C CA . ALA A 1 80 ? -8.102 28.938 -3.26 1 58.84 80 ALA A CA 1
ATOM 563 C C . ALA A 1 80 ? -7.715 30.406 -3.268 1 58.84 80 ALA A C 1
ATOM 565 O O . ALA A 1 80 ? -8.047 31.156 -2.34 1 58.84 80 ALA A O 1
ATOM 566 N N . ARG A 1 81 ? -7.152 30.828 -4.312 1 58.22 81 ARG A N 1
ATOM 567 C CA . ARG A 1 81 ? -6.719 32.219 -4.445 1 58.22 81 ARG A CA 1
ATOM 568 C C . ARG A 1 81 ? -7.918 33.156 -4.566 1 58.22 81 ARG A C 1
ATOM 570 O O . ARG A 1 81 ? -7.93 34.219 -3.973 1 58.22 81 ARG A O 1
ATOM 577 N N . ARG A 1 82 ? -8.766 32.688 -5.285 1 66.75 82 ARG A N 1
ATOM 578 C CA . ARG A 1 82 ? -9.938 33.5 -5.484 1 66.75 82 ARG A CA 1
ATOM 579 C C . ARG A 1 82 ? -10.719 33.688 -4.184 1 66.75 82 ARG A C 1
ATOM 581 O O . ARG A 1 82 ? -11.266 34.75 -3.918 1 66.75 82 ARG A O 1
ATOM 588 N N . LEU A 1 83 ? -10.664 32.688 -3.434 1 70.62 83 LEU A N 1
ATOM 589 C CA . LEU A 1 83 ? -11.375 32.75 -2.158 1 70.62 83 LEU A CA 1
ATOM 590 C C . LEU A 1 83 ? -10.641 33.625 -1.156 1 70.62 83 LEU A C 1
ATOM 592 O O . LEU A 1 83 ? -11.266 34.312 -0.348 1 70.62 83 LEU A O 1
ATOM 596 N N . ALA A 1 84 ? -9.336 33.531 -1.3 1 62.25 84 ALA A N 1
ATOM 597 C CA . ALA A 1 84 ? -8.508 34.312 -0.397 1 62.25 84 ALA A CA 1
ATOM 598 C C . ALA A 1 84 ? -8.648 35.812 -0.685 1 62.25 84 ALA A C 1
ATOM 600 O O . ALA A 1 84 ? -8.57 36.656 0.228 1 62.25 84 ALA A O 1
ATOM 601 N N . ASP A 1 85 ? -8.766 36.062 -1.984 1 61.25 85 ASP A N 1
ATOM 602 C CA . ASP A 1 85 ? -8.797 37.469 -2.389 1 61.25 85 ASP A CA 1
ATOM 603 C C . ASP A 1 85 ? -10.203 38.062 -2.25 1 61.25 85 ASP A C 1
ATOM 605 O O . ASP A 1 85 ? -10.383 39.281 -2.324 1 61.25 85 ASP A O 1
ATOM 609 N N . GLY A 1 86 ? -11.078 37.25 -2.121 1 59.28 86 GLY A N 1
ATOM 610 C CA . GLY A 1 86 ? -12.43 37.75 -2.17 1 59.28 86 GLY A CA 1
ATOM 611 C C . GLY A 1 86 ? -12.797 38.594 -0.95 1 59.28 86 GLY A C 1
ATOM 612 O O . GLY A 1 86 ? -11.922 38.969 -0.164 1 59.28 86 GLY A O 1
ATOM 613 N N . GLY A 1 87 ? -14.062 38.719 -0.515 1 57.88 87 GLY A N 1
ATOM 614 C CA . GLY A 1 87 ? -14.789 39.656 0.324 1 57.88 87 GLY A CA 1
ATOM 615 C C . GLY A 1 87 ? -14.281 39.688 1.754 1 57.88 87 GLY A C 1
ATOM 616 O O . GLY A 1 87 ? -13.562 38.781 2.189 1 57.88 87 GLY A O 1
ATOM 617 N N . ARG A 1 88 ? -14.281 40.844 2.49 1 62.19 88 ARG A N 1
ATOM 618 C CA . ARG A 1 88 ? -13.773 41.281 3.789 1 62.19 88 ARG A CA 1
ATOM 619 C C . ARG A 1 88 ? -14.586 40.688 4.926 1 62.19 88 ARG A C 1
ATOM 621 O O . ARG A 1 88 ? -14.195 40.75 6.094 1 62.19 88 ARG A O 1
ATOM 628 N N . THR A 1 89 ? -15.648 40.031 4.602 1 74.31 89 THR A N 1
ATOM 629 C CA . THR A 1 89 ? -16.484 39.562 5.707 1 74.31 89 THR A CA 1
ATOM 630 C C . THR A 1 89 ? -16.266 38.062 5.953 1 74.31 89 THR A C 1
ATOM 632 O O . THR A 1 89 ? -15.977 37.312 5.02 1 74.31 89 THR A O 1
ATOM 635 N N . PRO A 1 90 ? -16.297 37.688 7.152 1 79.94 90 PRO A N 1
ATOM 636 C CA . PRO A 1 90 ? -16.141 36.25 7.48 1 79.94 90 PRO A CA 1
ATOM 637 C C . PRO A 1 90 ? -17.109 35.375 6.715 1 79.94 90 PRO A C 1
ATOM 639 O O . PRO A 1 90 ? -16.734 34.281 6.273 1 79.94 90 PRO A O 1
ATOM 642 N N . LEU A 1 91 ? -18.359 35.844 6.523 1 85.12 91 LEU A N 1
ATOM 643 C CA . LEU A 1 91 ? -19.359 35.094 5.789 1 85.12 91 LEU A CA 1
ATOM 644 C C . LEU A 1 91 ? -18.938 34.906 4.332 1 85.12 91 LEU A C 1
ATOM 646 O O . LEU A 1 91 ? -19.25 33.875 3.715 1 85.12 91 LEU A O 1
ATOM 650 N N . GLY A 1 92 ? -18.25 35.844 3.895 1 84.44 92 GLY A N 1
ATOM 651 C CA . GLY A 1 92 ? -17.781 35.812 2.516 1 84.44 92 GLY A CA 1
ATOM 652 C C . GLY A 1 92 ? -16.703 34.781 2.277 1 84.44 92 GLY A C 1
ATOM 653 O O . GLY A 1 92 ? -16.469 34.375 1.14 1 84.44 92 GLY A O 1
ATOM 654 N N . LEU A 1 93 ? -16.141 34.344 3.334 1 85.81 93 LEU A N 1
ATOM 655 C CA . LEU A 1 93 ? -15.109 33.344 3.211 1 85.81 93 LEU A CA 1
ATOM 656 C C . LEU A 1 93 ? -15.641 31.969 3.607 1 85.81 93 LEU A C 1
ATOM 658 O O . LEU A 1 93 ? -15.414 30.984 2.904 1 85.81 93 LEU A O 1
ATOM 662 N N . ILE A 1 94 ? -16.406 31.953 4.637 1 88.94 94 ILE A N 1
ATOM 663 C CA . ILE A 1 94 ? -16.828 30.672 5.219 1 88.94 94 ILE A CA 1
ATOM 664 C C . ILE A 1 94 ? -17.828 29.984 4.297 1 88.94 94 ILE A C 1
ATOM 666 O O . ILE A 1 94 ? -17.734 28.781 4.039 1 88.94 94 ILE A O 1
ATOM 670 N N . VAL A 1 95 ? -18.781 30.703 3.734 1 89.25 95 VAL A N 1
ATOM 671 C CA . VAL A 1 95 ? -19.859 30.141 2.934 1 89.25 95 VAL A CA 1
ATOM 672 C C . VAL A 1 95 ? -19.281 29.547 1.646 1 89.25 95 VAL A C 1
ATOM 674 O O . VAL A 1 95 ? -19.547 28.375 1.324 1 89.25 95 VAL A O 1
ATOM 677 N N . PRO A 1 96 ? -18.5 30.297 0.944 1 87.75 96 PRO A N 1
ATOM 678 C CA . PRO A 1 96 ? -17.938 29.672 -0.263 1 87.75 96 PRO A CA 1
ATOM 679 C C . PRO A 1 96 ? -16.969 28.531 0.048 1 87.75 96 PRO A C 1
ATOM 681 O O . PRO A 1 96 ? -16.875 27.578 -0.714 1 87.75 96 PRO A O 1
ATOM 684 N N . LEU A 1 97 ? -16.25 28.656 1.089 1 87.62 97 LEU A N 1
ATOM 685 C CA . LEU A 1 97 ? -15.32 27.594 1.488 1 87.62 97 LEU A CA 1
ATOM 686 C C . LEU A 1 97 ? -16.078 26.312 1.812 1 87.62 97 LEU A C 1
ATOM 688 O O . LEU A 1 97 ? -15.688 25.219 1.368 1 87.62 97 LEU A O 1
ATOM 692 N N . CYS A 1 98 ? -17.109 26.406 2.545 1 91.5 98 CYS A N 1
ATOM 693 C CA . CYS A 1 98 ? -17.906 25.25 2.904 1 91.5 98 CYS A CA 1
ATOM 694 C C . CYS A 1 98 ? -18.625 24.688 1.684 1 91.5 98 CYS A C 1
ATOM 696 O O . CYS A 1 98 ? -18.766 23.469 1.54 1 91.5 98 CYS A O 1
ATOM 698 N N . GLY A 1 99 ? -19.094 25.594 0.868 1 91 99 GLY A N 1
ATOM 699 C CA . GLY A 1 99 ? -19.719 25.141 -0.363 1 91 99 GLY A CA 1
ATOM 700 C C . GLY A 1 99 ? -18.781 24.359 -1.261 1 91 99 GLY A C 1
ATOM 701 O O . GLY A 1 99 ? -19.141 23.281 -1.757 1 91 99 GLY A O 1
ATOM 702 N N . LEU A 1 100 ? -17.609 24.828 -1.396 1 86.19 100 LEU A N 1
ATOM 703 C CA . LEU A 1 100 ? -16.609 24.141 -2.203 1 86.19 100 LEU A CA 1
ATOM 704 C C . LEU A 1 100 ? -16.172 22.844 -1.531 1 86.19 100 LEU A C 1
ATOM 706 O O . LEU A 1 100 ? -15.875 21.859 -2.209 1 86.19 100 LEU A O 1
ATOM 710 N N . GLY A 1 101 ? -16.031 22.953 -0.263 1 88.38 101 GLY A N 1
ATOM 711 C CA . GLY A 1 101 ? -15.719 21.734 0.481 1 88.38 101 GLY A CA 1
ATOM 712 C C . GLY A 1 101 ? -16.75 20.641 0.298 1 88.38 101 GLY A C 1
ATOM 713 O O . GLY A 1 101 ? -16.391 19.469 0.113 1 88.38 101 GLY A O 1
ATOM 714 N N . ALA A 1 102 ? -17.984 21.016 0.352 1 93.25 102 ALA A N 1
ATOM 715 C CA . ALA A 1 102 ? -19.062 20.047 0.162 1 93.25 102 ALA A CA 1
ATOM 716 C C . ALA A 1 102 ? -19.047 19.469 -1.25 1 93.25 102 ALA A C 1
ATOM 718 O O . ALA A 1 102 ? -19.234 18.266 -1.438 1 93.25 102 ALA A O 1
ATOM 719 N N . LEU A 1 103 ? -18.844 20.297 -2.197 1 87.94 103 LEU A N 1
ATOM 720 C CA . LEU A 1 103 ? -18.766 19.844 -3.584 1 87.94 103 LEU A CA 1
ATOM 721 C C . LEU A 1 103 ? -17.594 18.906 -3.789 1 87.94 103 LEU A C 1
ATOM 723 O O . LEU A 1 103 ? -17.719 17.875 -4.457 1 87.94 103 LEU A O 1
ATOM 727 N N . ALA A 1 104 ? -16.484 19.266 -3.217 1 83.88 104 ALA A N 1
ATOM 728 C CA . ALA A 1 104 ? -15.297 18.406 -3.297 1 83.88 104 ALA A CA 1
ATOM 729 C C . ALA A 1 104 ? -15.539 17.078 -2.584 1 83.88 104 ALA A C 1
ATOM 731 O O . ALA A 1 104 ? -15.094 16.031 -3.053 1 83.88 104 ALA A O 1
ATOM 732 N N . GLY A 1 105 ? -16.188 17.141 -1.484 1 88.19 105 GLY A N 1
ATOM 733 C CA . GLY A 1 105 ? -16.5 15.938 -0.738 1 88.19 105 GLY A CA 1
ATOM 734 C C . GLY A 1 105 ? -17.406 14.984 -1.494 1 88.19 105 GLY A C 1
ATOM 735 O O . GLY A 1 105 ? -17.312 13.766 -1.329 1 88.19 105 GLY A O 1
ATOM 736 N N . ALA A 1 106 ? -18.188 15.578 -2.318 1 88.5 106 ALA A N 1
ATOM 737 C CA . ALA A 1 106 ? -19.109 14.773 -3.119 1 88.5 106 ALA A CA 1
ATOM 738 C C . ALA A 1 106 ? -18.375 14.047 -4.242 1 88.5 106 ALA A C 1
ATOM 740 O O . ALA A 1 106 ? -18.812 12.984 -4.684 1 88.5 106 ALA A O 1
ATOM 741 N N . CYS A 1 107 ? -17.203 14.555 -4.559 1 80.19 107 CYS A N 1
ATOM 742 C CA . CYS A 1 107 ? -16.516 14.016 -5.727 1 80.19 107 CYS A CA 1
ATOM 743 C C . CYS A 1 107 ? -15.281 13.219 -5.316 1 80.19 107 CYS A C 1
ATOM 745 O O . CYS A 1 107 ? -14.93 12.234 -5.965 1 80.19 107 CYS A O 1
ATOM 747 N N . LEU A 1 108 ? -14.422 13.688 -4.387 1 71.69 108 LEU A N 1
ATOM 748 C CA . LEU A 1 108 ? -13.109 13.133 -4.059 1 71.69 108 LEU A CA 1
ATOM 749 C C . LEU A 1 108 ? -13.164 12.328 -2.77 1 71.69 108 LEU A C 1
ATOM 751 O O . LEU A 1 108 ? -12.172 11.719 -2.369 1 71.69 108 LEU A O 1
ATOM 755 N N . SER A 1 109 ? -14.07 12.289 -2.008 1 75.31 109 SER A N 1
ATOM 756 C CA . SER A 1 109 ? -14.219 11.781 -0.648 1 75.31 109 SER A CA 1
ATOM 757 C C . SER A 1 109 ? -14.062 12.898 0.381 1 75.31 109 SER A C 1
ATOM 759 O O . SER A 1 109 ? -13.508 13.953 0.08 1 75.31 109 SER A O 1
ATOM 761 N N . SER A 1 110 ? -14.5 12.602 1.495 1 82.06 110 SER A N 1
ATOM 762 C CA . SER A 1 110 ? -14.477 13.617 2.541 1 82.06 110 SER A CA 1
ATOM 763 C C . SER A 1 110 ? -13.047 13.938 2.967 1 82.06 110 SER A C 1
ATOM 765 O O . SER A 1 110 ? -12.695 15.102 3.166 1 82.06 110 SER A O 1
ATOM 767 N N . PHE A 1 111 ? -12.188 12.969 3.107 1 72.12 111 PHE A N 1
ATOM 768 C CA . PHE A 1 111 ? -10.805 13.164 3.533 1 72.12 111 PHE A CA 1
ATOM 769 C C . PHE A 1 111 ? -10.008 13.898 2.465 1 72.12 111 PHE A C 1
ATOM 771 O O . PHE A 1 111 ? -9.281 14.844 2.77 1 72.12 111 PHE A O 1
ATOM 778 N N . GLY A 1 112 ? -9.578 13.57 1.92 1 69.5 112 GLY A N 1
ATOM 779 C CA . GLY A 1 112 ? -8.883 14.234 0.832 1 69.5 112 GLY A CA 1
ATOM 780 C C . GLY A 1 112 ? -9.242 15.703 0.698 1 69.5 112 GLY A C 1
ATOM 781 O O . GLY A 1 112 ? -8.367 16.547 0.475 1 69.5 112 GLY A O 1
ATOM 782 N N . ALA A 1 113 ? -11.062 15.789 0.198 1 80.62 113 ALA A N 1
ATOM 783 C CA . ALA A 1 113 ? -11.562 17.156 0.08 1 80.62 113 ALA A CA 1
ATOM 784 C C . ALA A 1 113 ? -10.961 18.047 1.16 1 80.62 113 ALA A C 1
ATOM 786 O O . ALA A 1 113 ? -10.523 19.172 0.876 1 80.62 113 ALA A O 1
ATOM 787 N N . LEU A 1 114 ? -11.016 17.531 2.322 1 80.44 114 LEU A N 1
ATOM 788 C CA . LEU A 1 114 ? -10.461 18.328 3.416 1 80.44 114 LEU A CA 1
ATOM 789 C C . LEU A 1 114 ? -8.961 18.531 3.225 1 80.44 114 LEU A C 1
ATOM 791 O O . LEU A 1 114 ? -8.445 19.625 3.479 1 80.44 114 LEU A O 1
ATOM 795 N N . ALA A 1 115 ? -8.312 17.562 2.846 1 69.56 115 ALA A N 1
ATOM 796 C CA . ALA A 1 115 ? -6.871 17.656 2.627 1 69.56 115 ALA A CA 1
ATOM 797 C C . ALA A 1 115 ? -6.543 18.719 1.583 1 69.56 115 ALA A C 1
ATOM 799 O O . ALA A 1 115 ? -5.512 19.391 1.676 1 69.56 115 ALA A O 1
ATOM 800 N N . LEU A 1 116 ? -7.422 18.844 0.715 1 68.19 116 LEU A N 1
ATOM 801 C CA . LEU A 1 116 ? -7.242 19.812 -0.355 1 68.19 116 LEU A CA 1
ATOM 802 C C . LEU A 1 116 ? -7.59 21.219 0.124 1 68.19 116 LEU A C 1
ATOM 804 O O . LEU A 1 116 ? -6.891 22.172 -0.203 1 68.19 116 LEU A O 1
ATOM 808 N N . MET A 1 117 ? -8.641 21.266 0.854 1 78 117 MET A N 1
ATOM 809 C CA . MET A 1 117 ? -9.219 22.578 1.159 1 78 117 MET A CA 1
ATOM 810 C C . MET A 1 117 ? -8.609 23.156 2.432 1 78 117 MET A C 1
ATOM 812 O O . MET A 1 117 ? -8.633 24.375 2.639 1 78 117 MET A O 1
ATOM 816 N N . MET A 1 118 ? -8.078 22.328 3.273 1 76.5 118 MET A N 1
ATOM 817 C CA . MET A 1 118 ? -7.586 22.781 4.57 1 76.5 118 MET A CA 1
ATOM 818 C C . MET A 1 118 ? -6.469 23.797 4.402 1 76.5 118 MET A C 1
ATOM 820 O O . MET A 1 118 ? -6.512 24.891 4.992 1 76.5 118 MET A O 1
ATOM 824 N N . PRO A 1 119 ? -5.453 23.516 3.598 1 66.94 119 PRO A N 1
ATOM 825 C CA . PRO A 1 119 ? -4.41 24.531 3.414 1 66.94 119 PRO A CA 1
ATOM 826 C C . PRO A 1 119 ? -4.953 25.828 2.842 1 66.94 119 PRO A C 1
ATOM 828 O O . PRO A 1 119 ? -4.48 26.922 3.209 1 66.94 119 PRO A O 1
ATOM 831 N N . VAL A 1 120 ? -5.902 25.719 2.031 1 70.94 120 VAL A N 1
ATOM 832 C CA . VAL A 1 120 ? -6.531 26.891 1.432 1 70.94 120 VAL A CA 1
ATOM 833 C C . VAL A 1 120 ? -7.238 27.703 2.512 1 70.94 120 VAL A C 1
ATOM 835 O O . VAL A 1 120 ? -7.141 28.938 2.529 1 70.94 120 VAL A O 1
ATOM 838 N N . ALA A 1 121 ? -7.918 27.016 3.279 1 79.94 121 ALA A N 1
ATOM 839 C CA . ALA A 1 121 ? -8.617 27.672 4.379 1 79.94 121 ALA A CA 1
ATOM 840 C C . ALA A 1 121 ? -7.641 28.375 5.316 1 79.94 121 ALA A C 1
ATOM 842 O O . ALA A 1 121 ? -7.906 29.484 5.789 1 79.94 121 ALA A O 1
ATOM 843 N N . LEU A 1 122 ? -6.609 27.75 5.562 1 71.31 122 LEU A N 1
ATOM 844 C CA . LEU A 1 122 ? -5.617 28.312 6.48 1 71.31 122 LEU A CA 1
ATOM 845 C C . LEU A 1 122 ? -4.977 29.562 5.891 1 71.31 122 LEU A C 1
ATOM 847 O O . LEU A 1 122 ? -4.82 30.562 6.586 1 71.31 122 LEU A O 1
ATOM 851 N N . VAL A 1 123 ? -4.66 29.469 4.691 1 66.56 123 VAL A N 1
ATOM 852 C CA . VAL A 1 123 ? -4.035 30.609 4.031 1 66.56 123 VAL A CA 1
ATOM 853 C C . VAL A 1 123 ? -5.039 31.75 3.936 1 66.56 123 VAL A C 1
ATOM 855 O O . VAL A 1 123 ? -4.707 32.906 4.254 1 66.56 123 VAL A O 1
ATOM 858 N N . ALA A 1 124 ? -6.18 31.469 3.5 1 72.69 124 ALA A N 1
ATOM 859 C CA . ALA A 1 124 ? -7.215 32.5 3.373 1 72.69 124 ALA A CA 1
ATOM 860 C C . ALA A 1 124 ? -7.559 33.094 4.734 1 72.69 124 ALA A C 1
ATOM 862 O O . ALA A 1 124 ? -7.785 34.312 4.844 1 72.69 124 ALA A O 1
ATOM 863 N N . GLY A 1 125 ? -7.691 32.219 5.68 1 77.06 125 GLY A N 1
ATOM 864 C CA . GLY A 1 125 ? -7.961 32.688 7.027 1 77.06 125 GLY A CA 1
ATOM 865 C C . GLY A 1 125 ? -6.902 33.625 7.559 1 77.06 125 GLY A C 1
ATOM 866 O O . GLY A 1 125 ? -7.227 34.656 8.141 1 77.06 125 GLY A O 1
ATOM 867 N N . THR A 1 126 ? -5.738 33.312 7.27 1 67.94 126 THR A N 1
ATOM 868 C CA . THR A 1 126 ? -4.629 34.156 7.719 1 67.94 126 THR A CA 1
ATOM 869 C C . THR A 1 126 ? -4.641 35.5 6.992 1 67.94 126 THR A C 1
ATOM 871 O O . THR A 1 126 ? -4.398 36.531 7.605 1 67.94 126 THR A O 1
ATOM 874 N N . ARG A 1 127 ? -4.945 35.469 5.84 1 65.44 127 ARG A N 1
ATOM 875 C CA . ARG A 1 127 ? -4.961 36.688 5.043 1 65.44 127 ARG A CA 1
ATOM 876 C C . ARG A 1 127 ? -6.109 37.594 5.461 1 65.44 127 ARG A C 1
ATOM 878 O O . ARG A 1 127 ? -5.98 38.812 5.422 1 65.44 127 ARG A O 1
ATOM 885 N N . ARG A 1 128 ? -7.121 37 5.805 1 75.25 128 ARG A N 1
ATOM 886 C CA . ARG A 1 128 ? -8.305 37.781 6.133 1 75.25 128 ARG A CA 1
ATOM 887 C C . ARG A 1 128 ? -8.422 38 7.641 1 75.25 128 ARG A C 1
ATOM 889 O O . ARG A 1 128 ? -9.367 38.625 8.109 1 75.25 128 ARG A O 1
ATOM 896 N N . GLY A 1 129 ? -7.512 37.406 8.305 1 72.75 129 GLY A N 1
ATOM 897 C CA . GLY A 1 129 ? -7.492 37.562 9.75 1 72.75 129 GLY A CA 1
ATOM 898 C C . GLY A 1 129 ? -8.555 36.75 10.461 1 72.75 129 GLY A C 1
ATOM 899 O O . GLY A 1 129 ? -9.133 37.219 11.445 1 72.75 129 GLY A O 1
ATOM 900 N N . ILE A 1 130 ? -8.961 35.812 9.891 1 80.75 130 ILE A N 1
ATOM 901 C CA . ILE A 1 130 ? -9.938 34.906 10.508 1 80.75 130 ILE A CA 1
ATOM 902 C C . ILE A 1 130 ? -9.219 33.719 11.125 1 80.75 130 ILE A C 1
ATOM 904 O O . ILE A 1 130 ? -8.352 33.125 10.492 1 80.75 130 ILE A O 1
ATOM 908 N N . ALA A 1 131 ? -9.57 33.438 12.344 1 80.44 131 ALA A N 1
ATOM 909 C CA . ALA A 1 131 ? -8.938 32.344 13.062 1 80.44 131 ALA A CA 1
ATOM 910 C C . ALA A 1 131 ? -9.227 31 12.383 1 80.44 131 ALA A C 1
ATOM 912 O O . ALA A 1 131 ? -10.328 30.766 11.891 1 80.44 131 ALA A O 1
ATOM 913 N N . ALA A 1 132 ? -8.266 30.078 12.438 1 81.81 132 ALA A N 1
ATOM 914 C CA . ALA A 1 132 ? -8.391 28.75 11.844 1 81.81 132 ALA A CA 1
ATOM 915 C C . ALA A 1 132 ? -9.516 27.969 12.516 1 81.81 132 ALA A C 1
ATOM 917 O O . ALA A 1 132 ? -10.188 27.156 11.859 1 81.81 132 ALA A O 1
ATOM 918 N N . SER A 1 133 ? -9.711 28.25 13.75 1 83.12 133 SER A N 1
ATOM 919 C CA . SER A 1 133 ? -10.711 27.516 14.516 1 83.12 133 SER A CA 1
ATOM 920 C C . SER A 1 133 ? -12.117 27.797 13.992 1 83.12 133 SER A C 1
ATOM 922 O O . SER A 1 133 ? -13.008 26.953 14.109 1 83.12 133 SER A O 1
ATOM 924 N N . ARG A 1 134 ? -12.258 28.891 13.367 1 88.19 134 ARG A N 1
ATOM 925 C CA . ARG A 1 134 ? -13.578 29.266 12.883 1 88.19 134 ARG A CA 1
ATOM 926 C C . ARG A 1 134 ? -13.812 28.75 11.461 1 88.19 134 ARG A C 1
ATOM 928 O O . ARG A 1 134 ? -14.945 28.719 10.984 1 88.19 134 ARG A O 1
ATOM 935 N N . LEU A 1 135 ? -12.766 28.281 10.891 1 87.44 135 LEU A N 1
ATOM 936 C CA . LEU A 1 135 ? -12.867 27.891 9.492 1 87.44 135 LEU A CA 1
ATOM 937 C C . LEU A 1 135 ? -12.805 26.375 9.328 1 87.44 135 LEU A C 1
ATOM 939 O O . LEU A 1 135 ? -13.539 25.812 8.523 1 87.44 135 LEU A O 1
ATOM 943 N N . LEU A 1 136 ? -12.031 25.719 10.094 1 87.44 136 LEU A N 1
ATOM 944 C CA . LEU A 1 136 ? -11.672 24.344 9.805 1 87.44 136 LEU A CA 1
ATOM 945 C C . LEU A 1 136 ? -12.797 23.391 10.211 1 87.44 136 LEU A C 1
ATOM 947 O O . LEU A 1 136 ? -13.07 22.422 9.508 1 87.44 136 LEU A O 1
ATOM 951 N N . LEU A 1 137 ? -13.398 23.688 11.289 1 90.38 137 LEU A N 1
ATOM 952 C CA . LEU A 1 137 ? -14.461 22.797 11.734 1 90.38 137 LEU A CA 1
ATOM 953 C C . LEU A 1 137 ? -15.641 22.828 10.766 1 90.38 137 LEU A C 1
ATOM 955 O O . LEU A 1 137 ? -16.109 21.766 10.328 1 90.38 137 LEU A O 1
ATOM 959 N N . PRO A 1 138 ? -16.078 24.016 10.398 1 92.31 138 PRO A N 1
ATOM 960 C CA . PRO A 1 138 ? -17.141 24.062 9.383 1 92.31 138 PRO A CA 1
ATOM 961 C C . PRO A 1 138 ? -16.719 23.422 8.062 1 92.31 138 PRO A C 1
ATOM 963 O O . PRO A 1 138 ? -17.531 22.781 7.398 1 92.31 138 PRO A O 1
ATOM 966 N N . LEU A 1 139 ? -15.539 23.609 7.754 1 90.38 139 LEU A N 1
ATOM 967 C CA . LEU A 1 139 ? -15.031 23.016 6.52 1 90.38 139 LEU A CA 1
ATOM 968 C C . LEU A 1 139 ? -15.062 21.484 6.602 1 90.38 139 LEU A C 1
ATOM 970 O O . LEU A 1 139 ? -15.516 20.828 5.668 1 90.38 139 LEU A O 1
ATOM 974 N N . SER A 1 140 ? -14.602 20.969 7.633 1 91.19 140 SER A N 1
ATOM 975 C CA . SER A 1 140 ? -14.609 19.531 7.82 1 91.19 140 SER A CA 1
ATOM 976 C C . SER A 1 140 ? -16.031 18.969 7.73 1 91.19 140 SER A C 1
ATOM 978 O O . SER A 1 140 ? -16.281 18 7.008 1 91.19 140 SER A O 1
ATOM 980 N N . PHE A 1 141 ? -16.922 19.625 8.438 1 94.5 141 PHE A N 1
ATOM 981 C CA . PHE A 1 141 ? -18.312 19.172 8.453 1 94.5 141 PHE A CA 1
ATOM 982 C C . PHE A 1 141 ? -18.938 19.312 7.074 1 94.5 141 PHE A C 1
ATOM 984 O O . PHE A 1 141 ? -19.75 18.469 6.676 1 94.5 141 PHE A O 1
ATOM 991 N N . SER A 1 142 ? -18.578 20.297 6.41 1 94.5 142 SER A N 1
ATOM 992 C CA . SER A 1 142 ? -19.125 20.5 5.074 1 94.5 142 SER A CA 1
ATOM 993 C C . SER A 1 142 ? -18.688 19.391 4.121 1 94.5 142 SER A C 1
ATOM 995 O O . SER A 1 142 ? -19.453 18.969 3.258 1 94.5 142 SER A O 1
ATOM 997 N N . THR A 1 143 ? -17.5 18.953 4.219 1 92.31 143 THR A N 1
ATOM 998 C CA . THR A 1 143 ? -17.031 17.859 3.367 1 92.31 143 THR A CA 1
ATOM 999 C C . THR A 1 143 ? -17.781 16.562 3.676 1 92.31 143 THR A C 1
ATOM 1001 O O . THR A 1 143 ? -18.062 15.773 2.775 1 92.31 143 THR A O 1
ATOM 1004 N N . LEU A 1 144 ? -18.078 16.344 4.91 1 93.56 144 LEU A N 1
ATOM 1005 C CA . LEU A 1 144 ? -18.859 15.18 5.297 1 93.56 144 LEU A CA 1
ATOM 1006 C C . LEU A 1 144 ? -20.281 15.25 4.738 1 93.56 144 LEU A C 1
ATOM 1008 O O . LEU A 1 144 ? -20.812 14.25 4.25 1 93.56 144 LEU A O 1
ATOM 1012 N N . LEU A 1 145 ? -20.797 16.422 4.836 1 95.06 145 LEU A N 1
ATOM 1013 C CA . LEU A 1 145 ? -22.141 16.641 4.297 1 95.06 145 LEU A CA 1
ATOM 1014 C C . LEU A 1 145 ? -22.156 16.406 2.791 1 95.06 145 LEU A C 1
ATOM 1016 O O . LEU A 1 145 ? -23.078 15.781 2.271 1 95.06 145 LEU A O 1
ATOM 1020 N N . GLY A 1 146 ? -21.219 16.906 2.141 1 93.31 146 GLY A N 1
ATOM 1021 C CA . GLY A 1 146 ? -21.109 16.672 0.708 1 93.31 146 GLY A CA 1
ATOM 1022 C C . GLY A 1 146 ? -20.953 15.203 0.354 1 93.31 146 GLY A C 1
ATOM 1023 O O . GLY A 1 146 ? -21.5 14.742 -0.647 1 93.31 146 GLY A O 1
ATOM 1024 N N . GLY A 1 147 ? -20.234 14.508 1.105 1 91.69 147 GLY A N 1
ATOM 1025 C CA . GLY A 1 147 ? -19.969 13.102 0.867 1 91.69 147 GLY A CA 1
ATOM 1026 C C . GLY A 1 147 ? -21.234 12.242 0.92 1 91.69 147 GLY A C 1
ATOM 1027 O O . GLY A 1 147 ? -21.266 11.164 0.329 1 91.69 147 GLY A O 1
ATOM 1028 N N . MET A 1 148 ? -22.281 12.758 1.552 1 92.94 148 MET A N 1
ATOM 1029 C CA . MET A 1 148 ? -23.516 11.992 1.7 1 92.94 148 MET A CA 1
ATOM 1030 C C . MET A 1 148 ? -24.375 12.094 0.442 1 92.94 148 MET A C 1
ATOM 1032 O O . MET A 1 148 ? -25.344 11.359 0.292 1 92.94 148 MET A O 1
ATOM 1036 N N . THR A 1 149 ? -23.938 12.828 -0.472 1 93.75 149 THR A N 1
ATOM 1037 C CA . THR A 1 149 ? -24.844 13.18 -1.558 1 93.75 149 THR A CA 1
ATOM 1038 C C . THR A 1 149 ? -24.609 12.289 -2.773 1 93.75 149 THR A C 1
ATOM 1040 O O . THR A 1 149 ? -25.469 12.188 -3.65 1 93.75 149 THR A O 1
ATOM 1043 N N . THR A 1 150 ? -23.469 11.672 -2.824 1 90.69 150 THR A N 1
ATOM 1044 C CA . THR A 1 150 ? -23.172 10.828 -3.979 1 90.69 150 THR A CA 1
ATOM 1045 C C . THR A 1 150 ? -22.672 9.453 -3.533 1 90.69 150 THR A C 1
ATOM 1047 O O . THR A 1 150 ? -22.234 9.289 -2.393 1 90.69 150 THR A O 1
ATOM 1050 N N . LEU A 1 151 ? -22.719 8.531 -4.453 1 89.38 151 LEU A N 1
ATOM 1051 C CA . LEU A 1 151 ? -22.266 7.168 -4.199 1 89.38 151 LEU A CA 1
ATOM 1052 C C . LEU A 1 151 ? -20.781 7.137 -3.871 1 89.38 151 LEU A C 1
ATOM 1054 O O . LEU A 1 151 ? -20.359 6.41 -2.973 1 89.38 151 LEU A O 1
ATOM 1058 N N . ILE A 1 152 ? -19.984 7.984 -4.512 1 86.19 152 ILE A N 1
ATOM 1059 C CA . ILE A 1 152 ? -18.531 7.887 -4.449 1 86.19 152 ILE A CA 1
ATOM 1060 C C . ILE A 1 152 ? -18 8.82 -3.367 1 86.19 152 ILE A C 1
ATOM 1062 O O . ILE A 1 152 ? -16.797 8.82 -3.07 1 86.19 152 ILE A O 1
ATOM 1066 N N . GLY A 1 153 ? -18.891 9.562 -2.793 1 86.88 153 GLY A N 1
ATOM 1067 C CA . GLY A 1 153 ? -18.469 10.562 -1.831 1 86.88 153 GLY A CA 1
ATOM 1068 C C . GLY A 1 153 ? -17.969 9.969 -0.528 1 86.88 153 GLY A C 1
ATOM 1069 O O . GLY A 1 153 ? -17.188 10.602 0.194 1 86.88 153 GLY A O 1
ATOM 1070 N N . SER A 1 154 ? -18.453 8.812 -0.277 1 88.5 154 SER A N 1
ATOM 1071 C CA . SER A 1 154 ? -18.078 8.156 0.971 1 88.5 154 SER A CA 1
ATOM 1072 C C . SER A 1 154 ? -18.062 6.641 0.817 1 88.5 154 SER A C 1
ATOM 1074 O O . SER A 1 154 ? -18.922 6.078 0.125 1 88.5 154 SER A O 1
ATOM 1076 N N . PRO A 1 155 ? -17.125 6.031 1.45 1 88.62 155 PRO A N 1
ATOM 1077 C CA . PRO A 1 155 ? -17.156 4.566 1.455 1 88.62 155 PRO A CA 1
ATOM 1078 C C . PRO A 1 155 ? -18.438 3.996 2.051 1 88.62 155 PRO A C 1
ATOM 1080 O O . PRO A 1 155 ? -18.859 2.904 1.668 1 88.62 155 PRO A O 1
ATOM 1083 N N . VAL A 1 156 ? -19.031 4.734 2.887 1 92.69 156 VAL A N 1
ATOM 1084 C CA . VAL A 1 156 ? -20.266 4.332 3.527 1 92.69 156 VAL A CA 1
ATOM 1085 C C . VAL A 1 156 ? -21.359 4.133 2.469 1 92.69 156 VAL A C 1
ATOM 1087 O O . VAL A 1 156 ? -22.062 3.125 2.484 1 92.69 156 VAL A O 1
ATOM 1090 N N . ASN A 1 157 ? -21.422 5.039 1.572 1 94.25 157 ASN A N 1
ATOM 1091 C CA . ASN A 1 157 ? -22.422 4.957 0.513 1 94.25 157 ASN A CA 1
ATOM 1092 C C . ASN A 1 157 ? -22.172 3.762 -0.4 1 94.25 157 ASN A C 1
ATOM 1094 O O . ASN A 1 157 ? -23.125 3.104 -0.84 1 94.25 157 ASN A O 1
ATOM 1098 N N . LEU A 1 158 ? -20.969 3.537 -0.646 1 90.88 158 LEU A N 1
ATOM 1099 C CA . LEU A 1 158 ? -20.609 2.396 -1.479 1 90.88 158 LEU A CA 1
ATOM 1100 C C . LEU A 1 158 ? -21 1.085 -0.805 1 90.88 158 LEU A C 1
ATOM 1102 O O . LEU A 1 158 ? -21.484 0.165 -1.463 1 90.88 158 LEU A O 1
ATOM 1106 N N . LEU A 1 159 ? -20.812 1.021 0.433 1 92.5 159 LEU A N 1
ATOM 1107 C CA . LEU A 1 159 ? -21.141 -0.179 1.19 1 92.5 159 LEU A CA 1
ATOM 1108 C C . LEU A 1 159 ? -22.656 -0.404 1.205 1 92.5 159 LEU A C 1
ATOM 1110 O O . LEU A 1 159 ? -23.125 -1.539 1.079 1 92.5 159 LEU A O 1
ATOM 1114 N N . ILE A 1 160 ? -23.375 0.669 1.365 1 94.94 160 ILE A N 1
ATOM 1115 C CA . ILE A 1 160 ? -24.828 0.581 1.382 1 94.94 160 ILE A CA 1
ATOM 1116 C C . ILE A 1 160 ? -25.328 0.13 0.013 1 94.94 160 ILE A C 1
ATOM 1118 O O . ILE A 1 160 ? -26.25 -0.686 -0.078 1 94.94 160 ILE A O 1
ATOM 1122 N N . ALA A 1 161 ? -24.75 0.691 -0.98 1 93.25 161 ALA A N 1
ATOM 1123 C CA . ALA A 1 161 ? -25.109 0.283 -2.336 1 93.25 161 ALA A CA 1
ATOM 1124 C C . ALA A 1 161 ? -24.812 -1.198 -2.559 1 93.25 161 ALA A C 1
ATOM 1126 O O . ALA A 1 161 ? -25.594 -1.906 -3.189 1 93.25 161 ALA A O 1
ATOM 1127 N N . GLN A 1 162 ? -23.719 -1.612 -2.068 1 89.81 162 GLN A N 1
ATOM 1128 C CA . GLN A 1 162 ? -23.359 -3.021 -2.191 1 89.81 162 GLN A CA 1
ATOM 1129 C C . GLN A 1 162 ? -24.328 -3.906 -1.409 1 89.81 162 GLN A C 1
ATOM 1131 O O . GLN A 1 162 ? -24.719 -4.977 -1.88 1 89.81 162 GLN A O 1
ATOM 1136 N N . ALA A 1 163 ? -24.672 -3.512 -0.255 1 92.44 163 ALA A N 1
ATOM 1137 C CA . ALA A 1 163 ? -25.625 -4.262 0.564 1 92.44 163 ALA A CA 1
ATOM 1138 C C . ALA A 1 163 ? -26.953 -4.426 -0.154 1 92.44 163 ALA A C 1
ATOM 1140 O O . ALA A 1 163 ? -27.562 -5.496 -0.117 1 92.44 163 ALA A O 1
ATOM 1141 N N . ARG A 1 164 ? -27.359 -3.363 -0.765 1 93.88 164 ARG A N 1
ATOM 1142 C CA . ARG A 1 164 ? -28.609 -3.426 -1.521 1 93.88 164 ARG A CA 1
ATOM 1143 C C . ARG A 1 164 ? -28.484 -4.379 -2.703 1 93.88 164 ARG A C 1
ATOM 1145 O O . ARG A 1 164 ? -29.422 -5.125 -3.004 1 93.88 164 ARG A O 1
ATOM 1152 N N . GLN A 1 165 ? -27.375 -4.301 -3.35 1 90.19 165 GLN A N 1
ATOM 1153 C CA . GLN A 1 165 ? -27.125 -5.188 -4.484 1 90.19 165 GLN A CA 1
ATOM 1154 C C . GLN A 1 165 ? -27.203 -6.652 -4.062 1 90.19 165 GLN A C 1
ATOM 1156 O O . GLN A 1 165 ? -27.812 -7.469 -4.742 1 90.19 165 GLN A O 1
ATOM 1161 N N . ASP A 1 166 ? -26.625 -6.945 -3.018 1 89 166 ASP A N 1
ATOM 1162 C CA . ASP A 1 166 ? -26.578 -8.32 -2.533 1 89 166 ASP A CA 1
ATOM 1163 C C . ASP A 1 166 ? -27.953 -8.805 -2.086 1 89 166 ASP A C 1
ATOM 1165 O O . ASP A 1 166 ? -28.312 -9.969 -2.303 1 89 166 ASP A O 1
ATOM 1169 N N . ALA A 1 167 ? -28.719 -7.914 -1.511 1 89.88 167 ALA A N 1
ATOM 1170 C CA . ALA A 1 167 ? -30 -8.305 -0.923 1 89.88 167 ALA A CA 1
ATOM 1171 C C . ALA A 1 167 ? -31.125 -8.219 -1.952 1 89.88 167 ALA A C 1
ATOM 1173 O O . ALA A 1 167 ? -32 -9.078 -1.988 1 89.88 167 ALA A O 1
ATOM 1174 N N . LEU A 1 168 ? -31.031 -7.188 -2.791 1 90.81 168 LEU A N 1
ATOM 1175 C CA . LEU A 1 168 ? -32.188 -6.906 -3.65 1 90.81 168 LEU A CA 1
ATOM 1176 C C . LEU A 1 168 ? -31.797 -7.035 -5.121 1 90.81 168 LEU A C 1
ATOM 1178 O O . LEU A 1 168 ? -32.656 -6.922 -6 1 90.81 168 LEU A O 1
ATOM 1182 N N . GLY A 1 169 ? -30.531 -7.23 -5.43 1 88.88 169 GLY A N 1
ATOM 1183 C CA . GLY A 1 169 ? -30.094 -7.539 -6.781 1 88.88 169 GLY A CA 1
ATOM 1184 C C . GLY A 1 169 ? -29.656 -6.312 -7.562 1 88.88 169 GLY A C 1
ATOM 1185 O O . GLY A 1 169 ? -29.062 -6.43 -8.633 1 88.88 169 GLY A O 1
ATOM 1186 N N . ARG A 1 170 ? -30.062 -5.109 -7.098 1 88.81 170 ARG A N 1
ATOM 1187 C CA . ARG A 1 170 ? -29.688 -3.883 -7.785 1 88.81 170 ARG A CA 1
ATOM 1188 C C . ARG A 1 170 ? -29.078 -2.877 -6.812 1 88.81 170 ARG A C 1
ATOM 1190 O O . ARG A 1 170 ? -29.641 -2.607 -5.754 1 88.81 170 ARG A O 1
ATOM 1197 N N . PRO A 1 171 ? -27.984 -2.307 -7.176 1 89.25 171 PRO A N 1
ATOM 1198 C CA . PRO A 1 171 ? -27.375 -1.289 -6.312 1 89.25 171 PRO A CA 1
ATOM 1199 C C . PRO A 1 171 ? -28 0.089 -6.488 1 89.25 171 PRO A C 1
ATOM 1201 O O . PRO A 1 171 ? -28.75 0.313 -7.449 1 89.25 171 PRO A O 1
ATOM 1204 N N . PHE A 1 172 ? -27.812 0.949 -5.48 1 91.12 172 PHE A N 1
ATOM 1205 C CA . PHE A 1 172 ? -28.172 2.35 -5.656 1 91.12 172 PHE A CA 1
ATOM 1206 C C . PHE A 1 172 ? -27.344 2.994 -6.758 1 91.12 172 PHE A C 1
ATOM 1208 O O . PHE A 1 172 ? -26.156 2.688 -6.906 1 91.12 172 PHE A O 1
ATOM 1215 N N . ALA A 1 173 ? -28 3.844 -7.445 1 88 173 ALA A N 1
ATOM 1216 C CA . ALA A 1 173 ? -27.281 4.594 -8.477 1 88 173 ALA A CA 1
ATOM 1217 C C . ALA A 1 173 ? -26.453 5.723 -7.867 1 88 173 ALA A C 1
ATOM 1219 O O . ALA A 1 173 ? -26.578 6.004 -6.672 1 88 173 ALA A O 1
ATOM 1220 N N . LEU A 1 174 ? -25.656 6.309 -8.672 1 85.5 174 LEU A N 1
ATOM 1221 C CA . LEU A 1 174 ? -24.688 7.309 -8.242 1 85.5 174 LEU A CA 1
ATOM 1222 C C . LEU A 1 174 ? -25.375 8.469 -7.539 1 85.5 174 LEU A C 1
ATOM 1224 O O . LEU A 1 174 ? -24.906 8.93 -6.492 1 85.5 174 LEU A O 1
ATOM 1228 N N . PHE A 1 175 ? -26.641 8.93 -8.039 1 88.69 175 PHE A N 1
ATOM 1229 C CA . PHE A 1 175 ? -27.25 10.148 -7.512 1 88.69 175 PHE A CA 1
ATOM 1230 C C . PHE A 1 175 ? -28.5 9.82 -6.715 1 88.69 175 PHE A C 1
ATOM 1232 O O . PHE A 1 175 ? -29.297 10.711 -6.398 1 88.69 175 PHE A O 1
ATOM 1239 N N . ASP A 1 176 ? -28.672 8.531 -6.445 1 91.69 176 ASP A N 1
ATOM 1240 C CA . ASP A 1 176 ? -29.781 8.172 -5.566 1 91.69 176 ASP A CA 1
ATOM 1241 C C . ASP A 1 176 ? -29.609 8.781 -4.18 1 91.69 176 ASP A C 1
ATOM 1243 O O . ASP A 1 176 ? -30.578 9.18 -3.537 1 91.69 176 ASP A O 1
ATOM 1247 N N . PHE A 1 177 ? -28.422 8.906 -3.805 1 93.81 177 PHE A N 1
ATOM 1248 C CA . PHE A 1 177 ? -28.094 9.438 -2.486 1 93.81 177 PHE A CA 1
ATOM 1249 C C . PHE A 1 177 ? -28.359 10.938 -2.428 1 93.81 177 PHE A C 1
ATOM 1251 O O . PHE A 1 177 ? -28.562 11.5 -1.346 1 93.81 177 PHE A O 1
ATOM 1258 N N . ALA A 1 178 ? -28.375 11.562 -3.598 1 93.75 178 ALA A N 1
ATOM 1259 C CA . ALA A 1 178 ? -28.578 13.008 -3.664 1 93.75 178 ALA A CA 1
ATOM 1260 C C . ALA A 1 178 ? -29.984 13.391 -3.236 1 93.75 178 ALA A C 1
ATOM 1262 O O . ALA A 1 178 ? -30.203 14.469 -2.684 1 93.75 178 ALA A O 1
ATOM 1263 N N . ALA A 1 179 ? -30.875 12.492 -3.482 1 94.31 179 ALA A N 1
ATOM 1264 C CA . ALA A 1 179 ? -32.281 12.789 -3.168 1 94.31 179 ALA A CA 1
ATOM 1265 C C . ALA A 1 179 ? -32.438 13.086 -1.681 1 94.31 179 ALA A C 1
ATOM 1267 O O . ALA A 1 179 ? -33.219 13.984 -1.305 1 94.31 179 ALA A O 1
ATOM 1268 N N . ALA A 1 180 ? -31.812 12.375 -0.887 1 94.25 180 ALA A N 1
ATOM 1269 C CA . ALA A 1 180 ? -31.875 12.617 0.551 1 94.25 180 ALA A CA 1
ATOM 1270 C C . ALA A 1 180 ? -30.688 13.43 1.031 1 94.25 180 ALA A C 1
ATOM 1272 O O . ALA A 1 180 ? -30.812 14.273 1.919 1 94.25 180 ALA A O 1
ATOM 1273 N N . GLY A 1 181 ? -29.578 13.164 0.483 1 95.31 181 GLY A N 1
ATOM 1274 C CA . GLY A 1 181 ? -28.328 13.773 0.939 1 95.31 181 GLY A CA 1
ATOM 1275 C C . GLY A 1 181 ? -28.25 15.258 0.633 1 95.31 181 GLY A C 1
ATOM 1276 O O . GLY A 1 181 ? -27.703 16.031 1.423 1 95.31 181 GLY A O 1
ATOM 1277 N N . LEU A 1 182 ? -28.797 15.688 -0.523 1 95.94 182 LEU A N 1
ATOM 1278 C CA . LEU A 1 182 ? -28.688 17.078 -0.95 1 95.94 182 LEU A CA 1
ATOM 1279 C C . LEU A 1 182 ? -29.453 18 -0.012 1 95.94 182 LEU A C 1
ATOM 1281 O O . LEU A 1 182 ? -28.922 19.016 0.441 1 95.94 182 LEU A O 1
ATOM 1285 N N . PRO A 1 183 ? -30.719 17.703 0.273 1 97.12 183 PRO A N 1
ATOM 1286 C CA . PRO A 1 183 ? -31.422 18.562 1.233 1 97.12 183 PRO A CA 1
ATOM 1287 C C . PRO A 1 183 ? -30.719 18.625 2.588 1 97.12 183 PRO A C 1
ATOM 1289 O O . PRO A 1 183 ? -30.672 19.688 3.205 1 97.12 183 PRO A O 1
ATOM 1292 N N . VAL A 1 184 ? -30.234 17.547 3.033 1 96.75 184 VAL A N 1
ATOM 1293 C CA . VAL A 1 184 ? -29.516 17.5 4.301 1 96.75 184 VAL A CA 1
ATOM 1294 C C . VAL A 1 184 ? -28.266 18.359 4.215 1 96.75 184 VAL A C 1
ATOM 1296 O O . VAL A 1 184 ? -27.969 19.141 5.125 1 96.75 184 VAL A O 1
ATOM 1299 N N . ALA A 1 185 ? -27.578 18.172 3.123 1 96.31 185 ALA A N 1
ATOM 1300 C CA . ALA A 1 185 ? -26.328 18.922 2.93 1 96.31 185 ALA A CA 1
ATOM 1301 C C . ALA A 1 185 ? -26.609 20.422 2.865 1 96.31 185 ALA A C 1
ATOM 1303 O O . ALA A 1 185 ? -25.875 21.219 3.469 1 96.31 185 ALA A O 1
ATOM 1304 N N . VAL A 1 186 ? -27.625 20.797 2.141 1 96.31 186 VAL A N 1
ATOM 1305 C CA . VAL A 1 186 ? -27.953 22.219 1.989 1 96.31 186 VAL A CA 1
ATOM 1306 C C . VAL A 1 186 ? -28.344 22.812 3.344 1 96.31 186 VAL A C 1
ATOM 1308 O O . VAL A 1 186 ? -27.875 23.891 3.715 1 96.31 186 VAL A O 1
ATOM 1311 N N . ALA A 1 187 ? -29.188 22.125 4.082 1 96.62 187 ALA A N 1
ATOM 1312 C CA . ALA A 1 187 ? -29.578 22.594 5.406 1 96.62 187 ALA A CA 1
ATOM 1313 C C . ALA A 1 187 ? -28.375 22.688 6.34 1 96.62 187 ALA A C 1
ATOM 1315 O O . ALA A 1 187 ? -28.25 23.641 7.117 1 96.62 187 ALA A O 1
ATOM 1316 N N . GLY A 1 188 ? -27.562 21.672 6.301 1 95.44 188 GLY A N 1
ATOM 1317 C CA . GLY A 1 188 ? -26.359 21.688 7.113 1 95.44 188 GLY A CA 1
ATOM 1318 C C . GLY A 1 188 ? -25.406 22.812 6.75 1 95.44 188 GLY A C 1
ATOM 1319 O O . GLY A 1 188 ? -24.828 23.453 7.633 1 95.44 188 GLY A O 1
ATOM 1320 N N . LEU A 1 189 ? -25.25 23.016 5.445 1 94.75 189 LEU A N 1
ATOM 1321 C CA . LEU A 1 189 ? -24.375 24.062 4.969 1 94.75 189 LEU A CA 1
ATOM 1322 C C . LEU A 1 189 ? -24.875 25.438 5.406 1 94.75 189 LEU A C 1
ATOM 1324 O O . LEU A 1 189 ? -24.078 26.328 5.715 1 94.75 189 LEU A O 1
ATOM 1328 N N . LEU A 1 190 ? -26.188 25.609 5.348 1 94.44 190 LEU A N 1
ATOM 1329 C CA . LEU A 1 190 ? -26.766 26.875 5.809 1 94.44 190 LEU A CA 1
ATOM 1330 C C . LEU A 1 190 ? -26.469 27.094 7.285 1 94.44 190 LEU A C 1
ATOM 1332 O O . LEU A 1 190 ? -26.125 28.219 7.688 1 94.44 190 LEU A O 1
ATOM 1336 N N . TRP A 1 191 ? -26.531 26.062 8.047 1 94 191 TRP A N 1
ATOM 1337 C CA . TRP A 1 191 ? -26.203 26.156 9.469 1 94 191 TRP A CA 1
ATOM 1338 C C . TRP A 1 191 ? -24.719 26.469 9.664 1 94 191 TRP A C 1
ATOM 1340 O O . TRP A 1 191 ? -24.375 27.344 10.461 1 94 191 TRP A O 1
ATOM 1350 N N . LEU A 1 192 ? -23.859 25.781 8.945 1 92.31 192 LEU A N 1
ATOM 1351 C CA . LEU A 1 192 ? -22.422 25.938 9.102 1 92.31 192 LEU A CA 1
ATOM 1352 C C . LEU A 1 192 ? -21.984 27.328 8.641 1 92.31 192 LEU A C 1
ATOM 1354 O O . LEU A 1 192 ? -21.109 27.953 9.258 1 92.31 192 LEU A O 1
ATOM 1358 N N . GLY A 1 193 ? -22.531 27.797 7.578 1 87.62 193 GLY A N 1
ATOM 1359 C CA . GLY A 1 193 ? -22.156 29.094 7.031 1 87.62 193 GLY A CA 1
ATOM 1360 C C . GLY A 1 193 ? -22.703 30.25 7.832 1 87.62 193 GLY A C 1
ATOM 1361 O O . GLY A 1 193 ? -22.016 31.266 8 1 87.62 193 GLY A O 1
ATOM 1362 N N . LEU A 1 194 ? -23.859 30.109 8.406 1 85 194 LEU A N 1
ATOM 1363 C CA . LEU A 1 194 ? -24.531 31.281 8.984 1 85 194 LEU A CA 1
ATOM 1364 C C . LEU A 1 194 ? -24.344 31.312 10.492 1 85 194 LEU A C 1
ATOM 1366 O O . LEU A 1 194 ? -24.297 32.375 11.094 1 85 194 LEU A O 1
ATOM 1370 N N . ALA A 1 195 ? -24.219 30.188 11.148 1 85.38 195 ALA A N 1
ATOM 1371 C CA . ALA A 1 195 ? -24.328 30.219 12.602 1 85.38 195 ALA A CA 1
ATOM 1372 C C . ALA A 1 195 ? -23.156 29.516 13.266 1 85.38 195 ALA A C 1
ATOM 1374 O O . ALA A 1 195 ? -22.734 29.906 14.359 1 85.38 195 ALA A O 1
ATOM 1375 N N . SER A 1 196 ? -22.641 28.562 12.711 1 82.62 196 SER A N 1
ATOM 1376 C CA . SER A 1 196 ? -21.719 27.672 13.414 1 82.62 196 SER A CA 1
ATOM 1377 C C . SER A 1 196 ? -20.438 28.391 13.797 1 82.62 196 SER A C 1
ATOM 1379 O O . SER A 1 196 ? -19.875 28.156 14.875 1 82.62 196 SER A O 1
ATOM 1381 N N . TRP A 1 197 ? -20.016 29.25 12.938 1 78.31 197 TRP A N 1
ATOM 1382 C CA . TRP A 1 197 ? -18.734 29.891 13.18 1 78.31 197 TRP A CA 1
ATOM 1383 C C . TRP A 1 197 ? -18.812 30.828 14.375 1 78.31 197 TRP A C 1
ATOM 1385 O O . TRP A 1 197 ? -17.812 31.109 15.023 1 78.31 197 TRP A O 1
ATOM 1395 N N . ARG A 1 198 ? -19.969 31.234 14.695 1 81.81 198 ARG A N 1
ATOM 1396 C CA . ARG A 1 198 ? -20.156 32.156 15.82 1 81.81 198 ARG A CA 1
ATOM 1397 C C . ARG A 1 198 ? -20.062 31.406 17.156 1 81.81 198 ARG A C 1
ATOM 1399 O O . ARG A 1 198 ? -19.781 32.031 18.188 1 81.81 198 ARG A O 1
ATOM 1406 N N . LEU A 1 199 ? -20.25 30.188 17.141 1 83.19 199 LEU A N 1
ATOM 1407 C CA . LEU A 1 199 ? -20.25 29.391 18.359 1 83.19 199 LEU A CA 1
ATOM 1408 C C . LEU A 1 199 ? -18.859 28.859 18.656 1 83.19 199 LEU A C 1
ATOM 1410 O O . LEU A 1 199 ? -18.609 28.328 19.75 1 83.19 199 LEU A O 1
ATOM 1414 N N . LEU A 1 200 ? -17.969 29.031 17.688 1 84.12 200 LEU A N 1
ATOM 1415 C CA . LEU A 1 200 ? -16.625 28.453 17.844 1 84.12 200 LEU A CA 1
ATOM 1416 C C . LEU A 1 200 ? -15.664 29.484 18.422 1 84.12 200 LEU A C 1
ATOM 1418 O O . LEU A 1 200 ? -15.773 30.688 18.141 1 84.12 200 LEU A O 1
ATOM 1422 N N . PRO A 1 201 ? -14.836 28.969 19.359 1 75.38 201 PRO A N 1
ATOM 1423 C CA . PRO A 1 201 ? -13.891 29.891 19.984 1 75.38 201 PRO A CA 1
ATOM 1424 C C . PRO A 1 201 ? -12.844 30.422 19 1 75.38 201 PRO A C 1
ATOM 1426 O O . PRO A 1 201 ? -12.516 29.766 18.016 1 75.38 201 PRO A O 1
ATOM 1429 N N . GLU A 1 202 ? -12.625 31.609 19.156 1 70.75 202 GLU A N 1
ATOM 1430 C CA . GLU A 1 202 ? -11.539 32.219 18.391 1 70.75 202 GLU A CA 1
ATOM 1431 C C . GLU A 1 202 ? -10.188 31.922 19.031 1 70.75 202 GLU A C 1
ATOM 1433 O O . GLU A 1 202 ? -9.812 32.562 20.016 1 70.75 202 GLU A O 1
ATOM 1438 N N . ARG A 1 203 ? -9.758 30.859 18.906 1 59.22 203 ARG A N 1
ATOM 1439 C CA . ARG A 1 203 ? -8.438 30.531 19.422 1 59.22 203 ARG A CA 1
ATOM 1440 C C . ARG A 1 203 ? -7.348 30.828 18.406 1 59.22 203 ARG A C 1
ATOM 1442 O O . ARG A 1 203 ? -7.328 30.266 17.312 1 59.22 203 ARG A O 1
ATOM 1449 N N . GLY A 1 204 ? -7.34 32.125 18.156 1 47.09 204 GLY A N 1
ATOM 1450 C CA . GLY A 1 204 ? -6.34 32.594 17.219 1 47.09 204 GLY A CA 1
ATOM 1451 C C . GLY A 1 204 ? -4.918 32.344 17.672 1 47.09 204 GLY A C 1
ATOM 1452 O O . GLY A 1 204 ? -4.688 31.984 18.828 1 47.09 204 GLY A O 1
ATOM 1453 N N . PRO A 1 205 ? -3.883 32.281 16.812 1 40.19 205 PRO A N 1
ATOM 1454 C CA . PRO A 1 205 ? -2.531 32.469 17.344 1 40.19 205 PRO A CA 1
ATOM 1455 C C . PRO A 1 205 ? -2.438 33.625 18.328 1 40.19 205 PRO A C 1
ATOM 1457 O O . PRO A 1 205 ? -3.242 34.562 18.266 1 40.19 205 PRO A O 1
ATOM 1460 N N . ALA A 1 206 ? -1.907 33.5 19.453 1 34.91 206 ALA A N 1
ATOM 1461 C CA . ALA A 1 206 ? -1.744 34.531 20.469 1 34.91 206 ALA A CA 1
ATOM 1462 C C . ALA A 1 206 ? -1.494 35.906 19.828 1 34.91 206 ALA A C 1
ATOM 1464 O O . ALA A 1 206 ? -0.553 36.062 19.047 1 34.91 206 ALA A O 1
ATOM 1465 N N . THR A 1 207 ? -2.457 36.688 19.656 1 32.72 207 THR A N 1
ATOM 1466 C CA . THR A 1 207 ? -2.455 38.094 19.312 1 32.72 207 THR A CA 1
ATOM 1467 C C . THR A 1 207 ? -1.479 38.875 20.188 1 32.72 207 THR A C 1
ATOM 1469 O O . THR A 1 207 ? -1.741 39.094 21.375 1 32.72 207 THR A O 1
ATOM 1472 N N . THR A 1 208 ? -0.1 38.688 20.297 1 30.38 208 THR A N 1
ATOM 1473 C CA . THR A 1 208 ? 0.541 39.812 20.969 1 30.38 208 THR A CA 1
ATOM 1474 C C . THR A 1 208 ? 0.138 41.125 20.312 1 30.38 208 THR A C 1
ATOM 1476 O O . THR A 1 208 ? -0.19 41.156 19.125 1 30.38 208 THR A O 1
ATOM 1479 N N . ALA A 1 209 ? 0.051 42.219 21.062 1 30.69 209 ALA A N 1
ATOM 1480 C CA . ALA A 1 209 ? -0.313 43.625 21.031 1 30.69 209 ALA A CA 1
ATOM 1481 C C . ALA A 1 209 ? 0.288 44.312 19.812 1 30.69 209 ALA A C 1
ATOM 1483 O O . ALA A 1 209 ? -0.264 45.312 19.312 1 30.69 209 ALA A O 1
ATOM 1484 N N . SER A 1 210 ? 1.646 44.469 19.703 1 28.55 210 SER A N 1
ATOM 1485 C CA . SER A 1 210 ? 2.148 45.781 19.297 1 28.55 210 SER A CA 1
ATOM 1486 C C . SER A 1 210 ? 1.833 46.062 17.828 1 28.55 210 SER A C 1
ATOM 1488 O O . SER A 1 210 ? 1.42 45.156 17.094 1 28.55 210 SER A O 1
ATOM 1490 N N . GLY A 1 211 ? 2.641 47.094 17.078 1 27.84 211 GLY A N 1
ATOM 1491 C CA . GLY A 1 211 ? 2.703 48.094 16.016 1 27.84 211 GLY A CA 1
ATOM 1492 C C . GLY A 1 211 ? 2.654 47.5 14.625 1 27.84 211 GLY A C 1
ATOM 1493 O O . GLY A 1 211 ? 2.814 48.219 13.633 1 27.84 211 GLY A O 1
ATOM 1494 N N . LEU A 1 212 ? 3.396 46.344 14.391 1 29.75 212 LEU A N 1
ATOM 1495 C CA . LEU A 1 212 ? 3.594 46.25 12.945 1 29.75 212 LEU A CA 1
ATOM 1496 C C . LEU A 1 212 ? 2.262 46.062 12.227 1 29.75 212 LEU A C 1
ATOM 1498 O O . LEU A 1 212 ? 1.28 45.625 12.828 1 29.75 212 LEU A O 1
ATOM 1502 N N . PRO A 1 213 ? 2.117 46.5 10.898 1 29.78 213 PRO A N 1
ATOM 1503 C CA . PRO A 1 213 ? 0.844 46.562 10.18 1 29.78 213 PRO A CA 1
ATOM 1504 C C . PRO A 1 213 ? -0.015 45.312 10.375 1 29.78 213 PRO A C 1
ATOM 1506 O O . PRO A 1 213 ? 0.51 44.25 10.664 1 29.78 213 PRO A O 1
ATOM 1509 N N . GLU A 1 214 ? -1.386 45.344 10.633 1 31.94 214 GLU A N 1
ATOM 1510 C CA . GLU A 1 214 ? -2.562 44.656 11.125 1 31.94 214 GLU A CA 1
ATOM 1511 C C . GLU A 1 214 ? -2.557 43.188 10.688 1 31.94 214 GLU A C 1
ATOM 1513 O O . GLU A 1 214 ? -3.121 42.344 11.359 1 31.94 214 GLU A O 1
ATOM 1518 N N . GLY A 1 215 ? -2.496 42.812 9.367 1 31.58 215 GLY A N 1
ATOM 1519 C CA . GLY A 1 215 ? -3.152 41.688 8.773 1 31.58 215 GLY A CA 1
ATOM 1520 C C . GLY A 1 215 ? -2.516 40.344 9.156 1 31.58 215 GLY A C 1
ATOM 1521 O O . GLY A 1 215 ? -3.178 39.312 9.156 1 31.58 215 GLY A O 1
ATOM 1522 N N . LEU A 1 216 ? -1.226 40.156 8.867 1 33.16 216 LEU A N 1
ATOM 1523 C CA . LEU A 1 216 ? -0.754 38.75 8.781 1 33.16 216 LEU A CA 1
ATOM 1524 C C . LEU A 1 216 ? -0.457 38.188 10.164 1 33.16 216 LEU A C 1
ATOM 1526 O O . LEU A 1 216 ? 0.615 38.438 10.719 1 33.16 216 LEU A O 1
ATOM 1530 N N . GLU A 1 217 ? -1.39 38.094 11.047 1 36.62 217 GLU A N 1
ATOM 1531 C CA . GLU A 1 217 ? -1.161 37.562 12.383 1 36.62 217 GLU A CA 1
ATOM 1532 C C . GLU A 1 217 ? -0.733 36.094 12.336 1 36.62 217 GLU A C 1
ATOM 1534 O O . GLU A 1 217 ? -1.577 35.188 12.273 1 36.62 217 GLU A O 1
ATOM 1539 N N . VAL A 1 218 ? 0.246 35.656 11.523 1 39.47 218 VAL A N 1
ATOM 1540 C CA . VAL A 1 218 ? 0.812 34.312 11.625 1 39.47 218 VAL A CA 1
ATOM 1541 C C . VAL A 1 218 ? 1.365 34.094 13.031 1 39.47 218 VAL A C 1
ATOM 1543 O O . VAL A 1 218 ? 1.76 35.062 13.711 1 39.47 218 VAL A O 1
ATOM 1546 N N . GLY A 1 219 ? 0.921 33.094 13.789 1 48.09 219 GLY A N 1
ATOM 1547 C CA . GLY A 1 219 ? 1.48 32.781 15.086 1 48.09 219 GLY A CA 1
ATOM 1548 C C . GLY A 1 219 ? 2.979 33 15.172 1 48.09 219 GLY A C 1
ATOM 1549 O O . GLY A 1 219 ? 3.615 33.344 14.172 1 48.09 219 GLY A O 1
ATOM 1550 N N . PRO A 1 220 ? 3.479 33.062 16.453 1 52.56 220 PRO A N 1
ATOM 1551 C CA . PRO A 1 220 ? 4.902 33.344 16.656 1 52.56 220 PRO A CA 1
ATOM 1552 C C . PRO A 1 220 ? 5.801 32.312 16 1 52.56 220 PRO A C 1
ATOM 1554 O O . PRO A 1 220 ? 5.438 31.125 15.93 1 52.56 220 PRO A O 1
ATOM 1557 N N . TYR A 1 221 ? 6.613 32.656 15.203 1 60.03 221 TYR A N 1
ATOM 1558 C CA . TYR A 1 221 ? 7.641 31.828 14.578 1 60.03 221 TYR A CA 1
ATOM 1559 C C . TYR A 1 221 ? 8.703 31.422 15.586 1 60.03 221 TYR A C 1
ATOM 1561 O O . TYR A 1 221 ? 9.055 32.188 16.484 1 60.03 221 TYR A O 1
ATOM 1569 N N . GLN A 1 222 ? 9.055 30.188 15.555 1 62.41 222 GLN A N 1
ATOM 1570 C CA . GLN A 1 222 ? 10.227 29.75 16.312 1 62.41 222 GLN A CA 1
ATOM 1571 C C . GLN A 1 222 ? 11.484 29.797 15.453 1 62.41 222 GLN A C 1
ATOM 1573 O O . GLN A 1 222 ? 11.461 29.422 14.281 1 62.41 222 GLN A O 1
ATOM 1578 N N . THR A 1 223 ? 12.43 30.453 15.914 1 64.56 223 THR A N 1
ATOM 1579 C CA . THR A 1 223 ? 13.688 30.562 15.195 1 64.56 223 THR A CA 1
ATOM 1580 C C . THR A 1 223 ? 14.867 30.484 16.156 1 64.56 223 THR A C 1
ATOM 1582 O O . THR A 1 223 ? 14.688 30.531 17.375 1 64.56 223 THR A O 1
ATOM 1585 N N . GLU A 1 224 ? 16.031 30.172 15.594 1 66.38 224 GLU A N 1
ATOM 1586 C CA . GLU A 1 224 ? 17.266 30.281 16.344 1 66.38 224 GLU A CA 1
ATOM 1587 C C . GLU A 1 224 ? 18.031 31.562 15.984 1 66.38 224 GLU A C 1
ATOM 1589 O O . GLU A 1 224 ? 18.156 31.891 14.805 1 66.38 224 GLU A O 1
ATOM 1594 N N . GLY A 1 225 ? 18.266 32.344 16.953 1 72.88 225 GLY A N 1
ATOM 1595 C CA . GLY A 1 225 ? 19.031 33.562 16.75 1 72.88 225 GLY A CA 1
ATOM 1596 C C . GLY A 1 225 ? 20.281 33.625 17.578 1 72.88 225 GLY A C 1
ATOM 1597 O O . GLY A 1 225 ? 20.281 33.281 18.766 1 72.88 225 GLY A O 1
ATOM 1598 N N . ARG A 1 226 ? 21.266 33.938 16.922 1 78.31 226 ARG A N 1
ATOM 1599 C CA . ARG A 1 226 ? 22.531 34.125 17.625 1 78.31 226 ARG A CA 1
ATOM 1600 C C . ARG A 1 226 ? 22.703 35.562 18.062 1 78.31 226 ARG A C 1
ATOM 1602 O O . ARG A 1 226 ? 22.469 36.5 17.297 1 78.31 226 ARG A O 1
ATOM 1609 N N . VAL A 1 227 ? 23.125 35.75 19.266 1 81.94 227 VAL A N 1
ATOM 1610 C CA . VAL A 1 227 ? 23.375 37.094 19.812 1 81.94 227 VAL A CA 1
ATOM 1611 C C . VAL A 1 227 ? 24.703 37.625 19.312 1 81.94 227 VAL A C 1
ATOM 1613 O O . VAL A 1 227 ? 25.75 37.031 19.547 1 81.94 227 VAL A O 1
ATOM 1616 N N . GLY A 1 228 ? 24.625 38.625 18.562 1 78.81 228 GLY A N 1
ATOM 1617 C CA . GLY A 1 228 ? 25.828 39.281 18.047 1 78.81 228 GLY A CA 1
ATOM 1618 C C . GLY A 1 228 ? 26.672 39.938 19.125 1 78.81 228 GLY A C 1
ATOM 1619 O O . GLY A 1 228 ? 26.188 40.156 20.234 1 78.81 228 GLY A O 1
ATOM 1620 N N . GLY A 1 229 ? 27.984 40.156 18.828 1 79.19 229 GLY A N 1
ATOM 1621 C CA . GLY A 1 229 ? 28.922 40.75 19.766 1 79.19 229 GLY A CA 1
ATOM 1622 C C . GLY A 1 229 ? 28.531 42.156 20.156 1 79.19 229 GLY A C 1
ATOM 1623 O O . GLY A 1 229 ? 28.844 42.625 21.25 1 79.19 229 GLY A O 1
ATOM 1624 N N . ASP A 1 230 ? 27.922 42.875 19.281 1 76.5 230 ASP A N 1
ATOM 1625 C CA . ASP A 1 230 ? 27.562 44.281 19.547 1 76.5 230 ASP A CA 1
ATOM 1626 C C . ASP A 1 230 ? 26.078 44.406 19.891 1 76.5 230 ASP A C 1
ATOM 1628 O O . ASP A 1 230 ? 25.516 45.5 19.812 1 76.5 230 ASP A O 1
ATOM 1632 N N . SER A 1 231 ? 25.453 43.438 20.359 1 80.81 231 SER A N 1
ATOM 1633 C CA . SER A 1 231 ? 24.016 43.469 20.625 1 80.81 231 SER A CA 1
ATOM 1634 C C . SER A 1 231 ? 23.719 44.188 21.938 1 80.81 231 SER A C 1
ATOM 1636 O O . SER A 1 231 ? 24.406 43.969 22.938 1 80.81 231 SER A O 1
ATOM 1638 N N . PRO A 1 232 ? 22.781 45.062 21.922 1 82.12 232 PRO A N 1
ATOM 1639 C CA . PRO A 1 232 ? 22.391 45.75 23.172 1 82.12 232 PRO A CA 1
ATOM 1640 C C . PRO A 1 232 ? 21.75 44.781 24.172 1 82.12 232 PRO A C 1
ATOM 1642 O O . PRO A 1 232 ? 21.5 45.188 25.312 1 82.12 232 PRO A O 1
ATOM 1645 N N . LEU A 1 233 ? 21.594 43.594 23.766 1 81.44 233 LEU A N 1
ATOM 1646 C CA . LEU A 1 233 ? 20.891 42.625 24.625 1 81.44 233 LEU A CA 1
ATOM 1647 C C . LEU A 1 233 ? 21.875 41.938 25.547 1 81.44 233 LEU A C 1
ATOM 1649 O O . LEU A 1 233 ? 21.469 41.219 26.484 1 81.44 233 LEU A O 1
ATOM 1653 N N . ILE A 1 234 ? 23.141 42.156 25.266 1 83.44 234 ILE A N 1
ATOM 1654 C CA . ILE A 1 234 ? 24.141 41.5 26.078 1 83.44 234 ILE A CA 1
ATOM 1655 C C . ILE A 1 234 ? 24.031 41.969 27.531 1 83.44 234 ILE A C 1
ATOM 1657 O O . ILE A 1 234 ? 23.969 43.156 27.812 1 83.44 234 ILE A O 1
ATOM 1661 N N . GLY A 1 235 ? 23.969 41 28.484 1 82.38 235 GLY A N 1
ATOM 1662 C CA . GLY A 1 235 ? 23.875 41.312 29.906 1 82.38 235 GLY A CA 1
ATOM 1663 C C . GLY A 1 235 ? 22.453 41.281 30.422 1 82.38 235 GLY A C 1
ATOM 1664 O O . GLY A 1 235 ? 22.219 41.25 31.641 1 82.38 235 GLY A O 1
ATOM 1665 N N . LEU A 1 236 ? 21.469 41.25 29.531 1 84.19 236 LEU A N 1
ATOM 1666 C CA . LEU A 1 236 ? 20.062 41.188 29.922 1 84.19 236 LEU A CA 1
ATOM 1667 C C . LEU A 1 236 ? 19.672 39.75 30.297 1 84.19 236 LEU A C 1
ATOM 1669 O O . LEU A 1 236 ? 20.109 38.781 29.672 1 84.19 236 LEU A O 1
ATOM 1673 N N . ARG A 1 237 ? 18.938 39.719 31.406 1 83.94 237 ARG A N 1
ATOM 1674 C CA . ARG A 1 237 ? 18.406 38.406 31.797 1 83.94 237 ARG A CA 1
ATOM 1675 C C . ARG A 1 237 ? 17.281 37.969 30.891 1 83.94 237 ARG A C 1
ATOM 1677 O O . ARG A 1 237 ? 16.531 38.812 30.359 1 83.94 237 ARG A O 1
ATOM 1684 N N . VAL A 1 238 ? 17.109 36.656 30.766 1 83.56 238 VAL A N 1
ATOM 1685 C CA . VAL A 1 238 ? 16.188 36.062 29.828 1 83.56 238 VAL A CA 1
ATOM 1686 C C . VAL A 1 238 ? 14.766 36.562 30.094 1 83.56 238 VAL A C 1
ATOM 1688 O O . VAL A 1 238 ? 14.062 37 29.172 1 83.56 238 VAL A O 1
ATOM 1691 N N . PRO A 1 239 ? 14.398 36.656 31.422 1 78.19 239 PRO A N 1
ATOM 1692 C CA . PRO A 1 239 ? 13.047 37.188 31.641 1 78.19 239 PRO A CA 1
ATOM 1693 C C . PRO A 1 239 ? 12.906 38.656 31.25 1 78.19 239 PRO A C 1
ATOM 1695 O O . PRO A 1 239 ? 11.852 39.062 30.75 1 78.19 239 PRO A O 1
ATOM 1698 N N . ALA A 1 240 ? 13.867 39.438 31.484 1 80.69 240 ALA A N 1
ATOM 1699 C CA . ALA A 1 240 ? 13.836 40.844 31.094 1 80.69 240 ALA A CA 1
ATOM 1700 C C . ALA A 1 240 ? 13.773 41 29.578 1 80.69 240 ALA A C 1
ATOM 1702 O O . ALA A 1 240 ? 13.055 41.844 29.047 1 80.69 240 ALA A O 1
ATOM 1703 N N . PHE A 1 241 ? 14.508 40.156 28.828 1 84.19 241 PHE A N 1
ATOM 1704 C CA . PHE A 1 241 ? 14.484 40.125 27.359 1 84.19 241 PHE A CA 1
ATOM 1705 C C . PHE A 1 241 ? 13.102 39.75 26.859 1 84.19 241 PHE A C 1
ATOM 1707 O O . PHE A 1 241 ? 12.57 40.406 25.953 1 84.19 241 PHE A O 1
ATOM 1714 N N . GLU A 1 242 ? 12.578 38.812 27.406 1 79.62 242 GLU A N 1
ATOM 1715 C CA . GLU A 1 242 ? 11.258 38.344 27 1 79.62 242 GLU A CA 1
ATOM 1716 C C . GLU A 1 242 ? 10.211 39.438 27.172 1 79.62 242 GLU A C 1
ATOM 1718 O O . GLU A 1 242 ? 9.367 39.625 26.297 1 79.62 242 GLU A O 1
ATOM 1723 N N . ARG A 1 243 ? 10.273 40.125 28.312 1 74.94 243 ARG A N 1
ATOM 1724 C CA . ARG A 1 243 ? 9.289 41.156 28.609 1 74.94 243 ARG A CA 1
ATOM 1725 C C . ARG A 1 243 ? 9.523 42.406 27.766 1 74.94 243 ARG A C 1
ATOM 1727 O O . ARG A 1 243 ? 8.57 43 27.266 1 74.94 243 ARG A O 1
ATOM 1734 N N . SER A 1 244 ? 10.766 42.719 27.594 1 77.94 244 SER A N 1
ATOM 1735 C CA . SER A 1 244 ? 11.094 43.969 26.922 1 77.94 244 SER A CA 1
ATOM 1736 C C . SER A 1 244 ? 10.852 43.875 25.422 1 77.94 244 SER A C 1
ATOM 1738 O O . SER A 1 244 ? 10.5 44.875 24.781 1 77.94 244 SER A O 1
ATOM 1740 N N . ARG A 1 245 ? 10.977 42.625 24.812 1 76.12 245 ARG A N 1
ATOM 1741 C CA . ARG A 1 245 ? 10.914 42.531 23.359 1 76.12 245 ARG A CA 1
ATOM 1742 C C . ARG A 1 245 ? 9.766 41.656 22.906 1 76.12 245 ARG A C 1
ATOM 1744 O O . ARG A 1 245 ? 9.617 41.375 21.719 1 76.12 245 ARG A O 1
ATOM 1751 N N . ALA A 1 246 ? 8.961 41.312 23.797 1 71 246 ALA A N 1
ATOM 1752 C CA . ALA A 1 246 ? 7.816 40.469 23.484 1 71 246 ALA A CA 1
ATOM 1753 C C . ALA A 1 246 ? 8.25 39.219 22.75 1 71 246 ALA A C 1
ATOM 1755 O O . ALA A 1 246 ? 7.672 38.875 21.719 1 71 246 ALA A O 1
ATOM 1756 N N . VAL A 1 247 ? 9.297 38.625 23.219 1 75.62 247 VAL A N 1
ATOM 1757 C CA . VAL A 1 247 ? 9.797 37.375 22.688 1 75.62 247 VAL A CA 1
ATOM 1758 C C . VAL A 1 247 ? 9.766 36.312 23.766 1 75.62 247 VAL A C 1
ATOM 1760 O O . VAL A 1 247 ? 9.797 36.625 24.969 1 75.62 247 VAL A O 1
ATOM 1763 N N . ARG A 1 248 ? 9.523 35.188 23.359 1 74.94 248 ARG A N 1
ATOM 1764 C CA . ARG A 1 248 ? 9.672 34.031 24.266 1 74.94 248 ARG A CA 1
ATOM 1765 C C . ARG A 1 248 ? 10.945 33.25 23.953 1 74.94 248 ARG A C 1
ATOM 1767 O O . ARG A 1 248 ? 11.203 32.906 22.797 1 74.94 248 ARG A O 1
ATOM 1774 N N . VAL A 1 249 ? 11.773 33.094 25 1 75.38 249 VAL A N 1
ATOM 1775 C CA . VAL A 1 249 ? 13.008 32.344 24.875 1 75.38 249 VAL A CA 1
ATOM 1776 C C . VAL A 1 249 ? 12.797 30.922 25.406 1 75.38 249 VAL A C 1
ATOM 1778 O O . VAL A 1 249 ? 12.531 30.719 26.594 1 75.38 249 VAL A O 1
ATOM 1781 N N . HIS A 1 250 ? 12.852 30 24.516 1 69 250 HIS A N 1
ATOM 1782 C CA . HIS A 1 250 ? 12.633 28.609 24.875 1 69 250 HIS A CA 1
ATOM 1783 C C . HIS A 1 250 ? 13.922 27.953 25.375 1 69 250 HIS A C 1
ATOM 1785 O O . HIS A 1 250 ? 13.883 26.906 26.016 1 69 250 HIS A O 1
ATOM 1791 N N . GLY A 1 251 ? 14.93 28.516 24.984 1 71.62 251 GLY A N 1
ATOM 1792 C CA . GLY A 1 251 ? 16.234 27.984 25.391 1 71.62 251 GLY A CA 1
ATOM 1793 C C . GLY A 1 251 ? 17.391 28.859 24.953 1 71.62 251 GLY A C 1
ATOM 1794 O O . GLY A 1 251 ? 17.234 29.688 24.047 1 71.62 251 GLY A O 1
ATOM 1795 N N . VAL A 1 252 ? 18.406 28.75 25.781 1 72 252 VAL A N 1
ATOM 1796 C CA . VAL A 1 252 ? 19.656 29.422 25.453 1 72 252 VAL A CA 1
ATOM 1797 C C . VAL A 1 252 ? 20.781 28.406 25.281 1 72 252 VAL A C 1
ATOM 1799 O O . VAL A 1 252 ? 20.953 27.516 26.125 1 72 252 VAL A O 1
ATOM 1802 N N . ILE A 1 253 ? 21.266 28.422 24.062 1 71 253 ILE A N 1
ATOM 1803 C CA . ILE A 1 253 ? 22.406 27.547 23.766 1 71 253 ILE A CA 1
ATOM 1804 C C . ILE A 1 253 ? 23.688 28.375 23.797 1 71 253 ILE A C 1
ATOM 1806 O O . ILE A 1 253 ? 23.812 29.375 23.094 1 71 253 ILE A O 1
ATOM 1810 N N . ARG A 1 254 ? 24.562 28.125 24.734 1 73.19 254 ARG A N 1
ATOM 1811 C CA . ARG A 1 254 ? 25.859 28.766 24.891 1 73.19 254 ARG A CA 1
ATOM 1812 C C . ARG A 1 254 ? 27 27.781 24.625 1 73.19 254 ARG A C 1
ATOM 1814 O O . ARG A 1 254 ? 27.109 26.75 25.281 1 73.19 254 ARG A O 1
ATOM 1821 N N . GLY A 1 255 ? 27.734 28.078 23.609 1 61.16 255 GLY A N 1
ATOM 1822 C CA . GLY A 1 255 ? 28.859 27.203 23.312 1 61.16 255 GLY A CA 1
ATOM 1823 C C . GLY A 1 255 ? 28.406 25.828 22.828 1 61.16 255 GLY A C 1
ATOM 1824 O O . GLY A 1 255 ? 29.031 24.812 23.172 1 61.16 255 GLY A O 1
ATOM 1825 N N . GLY A 1 256 ? 27.219 25.734 22.156 1 56.34 256 GLY A N 1
ATOM 1826 C CA . GLY A 1 256 ? 26.703 24.484 21.609 1 56.34 256 GLY A CA 1
ATOM 1827 C C . GLY A 1 256 ? 25.891 23.688 22.609 1 56.34 256 GLY A C 1
ATOM 1828 O O . GLY A 1 256 ? 25.312 22.656 22.266 1 56.34 256 GLY A O 1
ATOM 1829 N N . LEU A 1 257 ? 26.031 24.062 23.797 1 56.38 257 LEU A N 1
ATOM 1830 C CA . LEU A 1 257 ? 25.312 23.359 24.859 1 56.38 257 LEU A CA 1
ATOM 1831 C C . LEU A 1 257 ? 24.141 24.172 25.359 1 56.38 257 LEU A C 1
ATOM 1833 O O . LEU A 1 257 ? 24.219 25.406 25.453 1 56.38 257 LEU A O 1
ATOM 1837 N N . ARG A 1 258 ? 23.078 23.438 25.609 1 60.94 258 ARG A N 1
ATOM 1838 C CA . ARG A 1 258 ? 21.922 24.094 26.188 1 60.94 258 ARG A CA 1
ATOM 1839 C C . ARG A 1 258 ? 22.188 24.516 27.625 1 60.94 258 ARG A C 1
ATOM 1841 O O . ARG A 1 258 ? 22.688 23.734 28.438 1 60.94 258 ARG A O 1
ATOM 1848 N N . VAL A 1 259 ? 22.062 25.734 27.922 1 58.28 259 VAL A N 1
ATOM 1849 C CA . VAL A 1 259 ? 22.234 26.266 29.266 1 58.28 259 VAL A CA 1
ATOM 1850 C C . VAL A 1 259 ? 21.047 25.859 30.141 1 58.28 259 VAL A C 1
ATOM 1852 O O . VAL A 1 259 ? 19.906 26.203 29.844 1 58.28 259 VAL A O 1
ATOM 1855 N N . PHE A 1 260 ? 21.25 24.766 30.922 1 49.41 260 PHE A N 1
ATOM 1856 C CA . PHE A 1 260 ? 20.234 24.297 31.844 1 49.41 260 PHE A CA 1
ATOM 1857 C C . PHE A 1 260 ? 20.188 25.172 33.094 1 49.41 260 PHE A C 1
ATOM 1859 O O . PHE A 1 260 ? 20.859 24.875 34.094 1 49.41 260 PHE A O 1
ATOM 1866 N N . ALA A 1 261 ? 19.734 26.406 33.188 1 53.44 261 ALA A N 1
ATOM 1867 C CA . ALA A 1 261 ? 19.484 27.312 34.312 1 53.44 261 ALA A CA 1
ATOM 1868 C C . ALA A 1 261 ? 18.078 27.891 34.281 1 53.44 261 ALA A C 1
ATOM 1870 O O . ALA A 1 261 ? 17.391 27.75 33.25 1 53.44 261 ALA A O 1
ATOM 1871 N N . ARG A 1 262 ? 17.656 28.25 35.406 1 61.59 262 ARG A N 1
ATOM 1872 C CA . ARG A 1 262 ? 16.406 29 35.406 1 61.59 262 ARG A CA 1
ATOM 1873 C C . ARG A 1 262 ? 16.5 30.203 34.469 1 61.59 262 ARG A C 1
ATOM 1875 O O . ARG A 1 262 ? 17.5 30.922 34.469 1 61.59 262 ARG A O 1
ATOM 1882 N N . PRO A 1 263 ? 15.57 30.328 33.594 1 63.44 263 PRO A N 1
ATOM 1883 C CA . PRO A 1 263 ? 15.586 31.469 32.688 1 63.44 263 PRO A CA 1
ATOM 1884 C C . PRO A 1 263 ? 15.906 32.781 33.375 1 63.44 263 PRO A C 1
ATOM 1886 O O . PRO A 1 263 ? 16.594 33.656 32.812 1 63.44 263 PRO A O 1
ATOM 1889 N N . ALA A 1 264 ? 15.422 32.938 34.594 1 71.38 264 ALA A N 1
ATOM 1890 C CA . ALA A 1 264 ? 15.633 34.156 35.344 1 71.38 264 ALA A CA 1
ATOM 1891 C C . ALA A 1 264 ? 17.109 34.344 35.656 1 71.38 264 ALA A C 1
ATOM 1893 O O . ALA A 1 264 ? 17.562 35.469 35.906 1 71.38 264 ALA A O 1
ATOM 1894 N N . ASP A 1 265 ? 17.859 33.312 35.688 1 73.06 265 ASP A N 1
ATOM 1895 C CA . ASP A 1 265 ? 19.25 33.406 36.094 1 73.06 265 ASP A CA 1
ATOM 1896 C C . ASP A 1 265 ? 20.172 33.406 34.875 1 73.06 265 ASP A C 1
ATOM 1898 O O . ASP A 1 265 ? 21.406 33.438 35 1 73.06 265 ASP A O 1
ATOM 1902 N N . ILE A 1 266 ? 19.594 33.375 33.719 1 79.62 266 ILE A N 1
ATOM 1903 C CA . ILE A 1 266 ? 20.422 33.344 32.531 1 79.62 266 ILE A CA 1
ATOM 1904 C C . ILE A 1 266 ? 20.578 34.75 31.984 1 79.62 266 ILE A C 1
ATOM 1906 O O . ILE A 1 266 ? 19.594 35.406 31.641 1 79.62 266 ILE A O 1
ATOM 1910 N N . ASP A 1 267 ? 21.844 35.219 32 1 82.75 267 ASP A N 1
ATOM 1911 C CA . ASP A 1 267 ? 22.172 36.469 31.328 1 82.75 267 ASP A CA 1
ATOM 1912 C C . ASP A 1 267 ? 22.609 36.219 29.891 1 82.75 267 ASP A C 1
ATOM 1914 O O . ASP A 1 267 ? 23.344 35.25 29.609 1 82.75 267 ASP A O 1
ATOM 1918 N N . LEU A 1 268 ? 22.125 36.969 29.016 1 85 268 LEU A N 1
ATOM 1919 C CA . LEU A 1 268 ? 22.469 36.844 27.609 1 85 268 LEU A CA 1
ATOM 1920 C C . LEU A 1 268 ? 23.906 37.281 27.359 1 85 268 LEU A C 1
ATOM 1922 O O . LEU A 1 268 ? 24.359 38.281 27.891 1 85 268 LEU A O 1
ATOM 1926 N N . ARG A 1 269 ? 24.625 36.5 26.688 1 84.12 269 ARG A N 1
ATOM 1927 C CA . ARG A 1 269 ? 26.016 36.75 26.312 1 84.12 269 ARG A CA 1
ATOM 1928 C C . ARG A 1 269 ? 26.188 36.719 24.797 1 84.12 269 ARG A C 1
ATOM 1930 O O . ARG A 1 269 ? 25.359 36.156 24.078 1 84.12 269 ARG A O 1
ATOM 1937 N N . ALA A 1 270 ? 27.25 37.438 24.453 1 81.5 270 ALA A N 1
ATOM 1938 C CA . ALA A 1 270 ? 27.594 37.406 23.031 1 81.5 270 ALA A CA 1
ATOM 1939 C C . ALA A 1 270 ? 27.875 35.969 22.594 1 81.5 270 ALA A C 1
ATOM 1941 O O . ALA A 1 270 ? 28.609 35.219 23.281 1 81.5 270 ALA A O 1
ATOM 1942 N N . GLY A 1 271 ? 27.156 35.562 21.469 1 77.25 271 GLY A N 1
ATOM 1943 C CA . GLY A 1 271 ? 27.375 34.25 20.938 1 77.25 271 GLY A CA 1
ATOM 1944 C C . GLY A 1 271 ? 26.297 33.25 21.328 1 77.25 271 GLY A C 1
ATOM 1945 O O . GLY A 1 271 ? 26.25 32.125 20.812 1 77.25 271 GLY A O 1
ATOM 1946 N N . ASP A 1 272 ? 25.469 33.625 22.219 1 79 272 ASP A N 1
ATOM 1947 C CA . ASP A 1 272 ? 24.375 32.75 22.625 1 79 272 ASP A CA 1
ATOM 1948 C C . ASP A 1 272 ? 23.391 32.5 21.469 1 79 272 ASP A C 1
ATOM 1950 O O . ASP A 1 272 ? 23.109 33.438 20.703 1 79 272 ASP A O 1
ATOM 1954 N N . VAL A 1 273 ? 23.047 31.266 21.328 1 78.56 273 VAL A N 1
ATOM 1955 C CA . VAL A 1 273 ? 2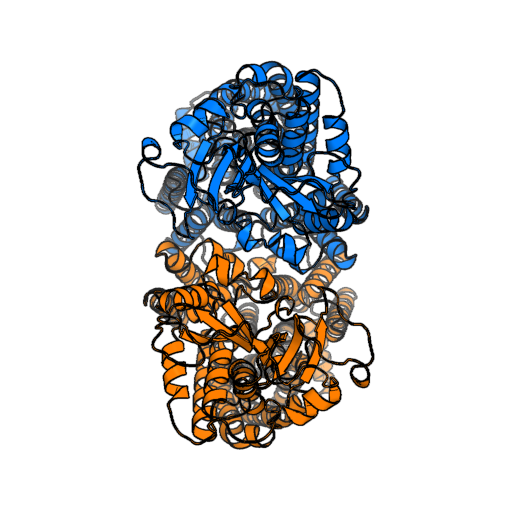1.969 30.953 20.391 1 78.56 273 VAL A CA 1
ATOM 1956 C C . VAL A 1 273 ? 20.656 30.844 21.141 1 78.56 273 VAL A C 1
ATOM 1958 O O . VAL A 1 273 ? 20.516 30.031 22.062 1 78.56 273 VAL A O 1
ATOM 1961 N N . LEU A 1 274 ? 19.781 31.75 20.781 1 77.81 274 LEU A N 1
ATOM 1962 C CA . LEU A 1 274 ? 18.484 31.812 21.453 1 77.81 274 LEU A CA 1
ATOM 1963 C C . LEU A 1 274 ? 17.422 31.109 20.609 1 77.81 274 LEU A C 1
ATOM 1965 O O . LEU A 1 274 ? 17.344 31.297 19.391 1 77.81 274 LEU A O 1
ATOM 1969 N N . LEU A 1 275 ? 16.797 30.219 21.25 1 73.38 275 LEU A N 1
ATOM 1970 C CA . LEU A 1 275 ? 15.586 29.656 20.672 1 73.38 275 LEU A CA 1
ATOM 1971 C C . LEU A 1 275 ? 14.383 30.547 20.938 1 73.38 275 LEU A C 1
ATOM 1973 O O . LEU A 1 275 ? 13.836 30.547 22.031 1 73.38 275 LEU A O 1
ATOM 1977 N N . LEU A 1 276 ? 14.109 31.234 19.891 1 71.62 276 LEU A N 1
ATOM 1978 C CA . LEU A 1 276 ? 13.156 32.312 20.062 1 71.62 276 LEU A CA 1
ATOM 1979 C C . LEU A 1 276 ? 11.805 31.969 19.453 1 71.62 276 LEU A C 1
ATOM 1981 O O . LEU A 1 276 ? 11.742 31.25 18.453 1 71.62 276 LEU A O 1
ATOM 1985 N N . GLU A 1 277 ? 10.898 32.344 20.125 1 67.31 277 GLU A N 1
ATOM 1986 C CA . GLU A 1 277 ? 9.539 32.344 19.609 1 67.31 277 GLU A CA 1
ATOM 1987 C C . GLU A 1 277 ? 8.938 33.75 19.625 1 67.31 277 GLU A C 1
ATOM 1989 O O . GLU A 1 277 ? 8.891 34.406 20.672 1 67.31 277 GLU A O 1
ATOM 1994 N N . ALA A 1 278 ? 8.805 34.25 18.469 1 63.75 278 ALA A N 1
ATOM 1995 C CA . ALA A 1 278 ? 8.242 35.594 18.391 1 63.75 278 ALA A CA 1
ATOM 1996 C C . ALA A 1 278 ? 7.531 35.812 17.062 1 63.75 278 ALA A C 1
ATOM 1998 O O . ALA A 1 278 ? 7.641 35 16.141 1 63.75 278 ALA A O 1
ATOM 1999 N N . ALA A 1 279 ? 6.758 36.844 17.078 1 59.25 279 ALA A N 1
ATOM 2000 C CA . ALA A 1 279 ? 6.137 37.25 15.828 1 59.25 279 ALA A CA 1
ATOM 2001 C C . ALA A 1 279 ? 7.191 37.719 14.82 1 59.25 279 ALA A C 1
ATOM 2003 O O . ALA A 1 279 ? 8.273 38.156 15.203 1 59.25 279 ALA A O 1
ATOM 2004 N N . LEU A 1 280 ? 6.91 37.5 13.586 1 62.78 280 LEU A N 1
ATOM 2005 C CA . LEU A 1 280 ? 7.863 37.75 12.516 1 62.78 280 LEU A CA 1
ATOM 2006 C C . LEU A 1 280 ? 8.391 39.188 12.594 1 62.78 280 LEU A C 1
ATOM 2008 O O . LEU A 1 280 ? 9.602 39.406 12.5 1 62.78 280 LEU A O 1
ATOM 2012 N N . PRO A 1 281 ? 7.512 40.188 12.82 1 59.06 281 PRO A N 1
ATOM 2013 C CA . PRO A 1 281 ? 8.055 41.531 12.906 1 59.06 281 PRO A CA 1
ATOM 2014 C C . PRO A 1 281 ? 9.055 41.688 14.055 1 59.06 281 PRO A C 1
ATOM 2016 O O . PRO A 1 281 ? 10.031 42.438 13.922 1 59.06 281 PRO A O 1
ATOM 2019 N N . VAL A 1 282 ? 8.773 41.031 15.102 1 66.81 282 VAL A N 1
ATOM 2020 C CA . VAL A 1 282 ? 9.664 41.094 16.25 1 66.81 282 VAL A CA 1
ATOM 2021 C C . VAL A 1 282 ? 11.016 40.469 15.906 1 66.81 282 VAL A C 1
ATOM 2023 O O . VAL A 1 282 ? 12.062 41 16.219 1 66.81 282 VAL A O 1
ATOM 2026 N N . LEU A 1 283 ? 10.859 39.375 15.273 1 70 283 LEU A N 1
ATOM 2027 C CA . LEU A 1 283 ? 12.094 38.719 14.891 1 70 283 LEU A CA 1
ATOM 2028 C C . LEU A 1 283 ? 12.914 39.562 13.93 1 70 283 LEU A C 1
ATOM 2030 O O . LEU A 1 283 ? 14.141 39.594 14.031 1 70 283 LEU A O 1
ATOM 2034 N N . GLN A 1 284 ? 12.281 40.156 13.062 1 64.75 284 GLN A N 1
ATOM 2035 C CA . GLN A 1 284 ? 12.969 41.031 12.125 1 64.75 284 GLN A CA 1
ATOM 2036 C C . GLN A 1 284 ? 13.594 42.25 12.844 1 64.75 284 GLN A C 1
ATOM 2038 O O . GLN A 1 284 ? 14.719 42.625 12.539 1 64.75 284 GLN A O 1
ATOM 2043 N N . ALA A 1 285 ? 12.852 42.781 13.734 1 69.62 285 ALA A N 1
ATOM 2044 C CA . ALA A 1 285 ? 13.352 43.906 14.523 1 69.62 285 ALA A CA 1
ATOM 2045 C C . ALA A 1 285 ? 14.578 43.5 15.344 1 69.62 285 ALA A C 1
ATOM 2047 O O . ALA A 1 285 ? 15.531 44.281 15.461 1 69.62 285 ALA A O 1
ATOM 2048 N N . LEU A 1 286 ? 14.438 42.344 15.859 1 75.25 286 LEU A N 1
ATOM 2049 C CA . LEU A 1 286 ? 15.562 41.844 16.641 1 75.25 286 LEU A CA 1
ATOM 2050 C C . LEU A 1 286 ? 16.797 41.688 15.773 1 75.25 286 LEU A C 1
ATOM 2052 O O . LEU A 1 286 ? 17.922 42 16.203 1 75.25 286 LEU A O 1
ATOM 2056 N N . ALA A 1 287 ? 16.625 41.25 14.633 1 72.19 287 ALA A N 1
ATOM 2057 C CA . ALA A 1 287 ? 17.734 41.062 13.711 1 72.19 287 ALA A CA 1
ATOM 2058 C C . ALA A 1 287 ? 18.312 42.406 13.266 1 72.19 287 ALA A C 1
ATOM 2060 O O . ALA A 1 287 ? 19.531 42.562 13.172 1 72.19 287 ALA A O 1
ATOM 2061 N N . ALA A 1 288 ? 17.469 43.25 12.969 1 67.62 288 ALA A N 1
ATOM 2062 C CA . ALA A 1 288 ? 17.875 44.531 12.422 1 67.62 288 ALA A CA 1
ATOM 2063 C C . ALA A 1 288 ? 18.484 45.438 13.508 1 67.62 288 ALA A C 1
ATOM 2065 O O . ALA A 1 288 ? 19.484 46.125 13.273 1 67.62 288 ALA A O 1
ATOM 2066 N N . ARG A 1 289 ? 17.891 45.438 14.68 1 67.81 289 ARG A N 1
ATOM 2067 C CA . ARG A 1 289 ? 18.234 46.469 15.648 1 67.81 289 ARG A CA 1
ATOM 2068 C C . ARG A 1 289 ? 19.031 45.875 16.797 1 67.81 289 ARG A C 1
ATOM 2070 O O . ARG A 1 289 ? 19.797 46.594 17.453 1 67.81 289 ARG A O 1
ATOM 2077 N N . GLU A 1 290 ? 18.828 44.688 17.031 1 72.56 290 GLU A N 1
ATOM 2078 C CA . GLU A 1 290 ? 19.375 44.219 18.297 1 72.56 290 GLU A CA 1
ATOM 2079 C C . GLU A 1 290 ? 20.484 43.188 18.062 1 72.56 290 GLU A C 1
ATOM 2081 O O . GLU A 1 290 ? 20.938 42.531 19 1 72.56 290 GLU A O 1
ATOM 2086 N N . GLY A 1 291 ? 20.844 43.125 16.891 1 65.56 291 GLY A N 1
ATOM 2087 C CA . GLY A 1 291 ? 22 42.312 16.578 1 65.56 291 GLY A CA 1
ATOM 2088 C C . GLY A 1 291 ? 21.766 40.812 16.75 1 65.56 291 GLY A C 1
ATOM 2089 O O . GLY A 1 291 ? 22.703 40.062 17.031 1 65.56 291 GLY A O 1
ATOM 2090 N N . ILE A 1 292 ? 20.625 40.406 16.953 1 66.44 292 ILE A N 1
ATOM 2091 C CA . ILE A 1 292 ? 20.328 39 16.938 1 66.44 292 ILE A CA 1
ATOM 2092 C C . ILE A 1 292 ? 20.219 38.5 15.5 1 66.44 292 ILE A C 1
ATOM 2094 O O . ILE A 1 292 ? 19.406 39 14.727 1 66.44 292 ILE A O 1
ATOM 2098 N N . ARG A 1 293 ? 21.219 38.031 15.078 1 54.59 293 ARG A N 1
ATOM 2099 C CA . ARG A 1 293 ? 21.203 37.562 13.695 1 54.59 293 ARG A CA 1
ATOM 2100 C C . ARG A 1 293 ? 20.328 36.344 13.539 1 54.59 293 ARG A C 1
ATOM 2102 O O . ARG A 1 293 ? 20.719 35.219 13.93 1 54.59 293 ARG A O 1
ATOM 2109 N N . PRO A 1 294 ? 19.172 36.562 13.5 1 52.56 294 PRO A N 1
ATOM 2110 C CA . PRO A 1 294 ? 18.328 35.469 13.047 1 52.56 294 PRO A CA 1
ATOM 2111 C C . PRO A 1 294 ? 18.844 34.812 11.75 1 52.56 294 PRO A C 1
ATOM 2113 O O . PRO A 1 294 ? 19.484 35.5 10.938 1 52.56 294 PRO A O 1
ATOM 2116 N N . ALA A 1 295 ? 19.062 33.594 11.672 1 46.78 295 ALA A N 1
ATOM 2117 C CA . ALA A 1 295 ? 19.297 33.062 10.32 1 46.78 295 ALA A CA 1
ATOM 2118 C C . ALA A 1 295 ? 18.406 33.781 9.305 1 46.78 295 ALA A C 1
ATOM 2120 O O . ALA A 1 295 ? 18.266 33.312 8.172 1 46.78 295 ALA A O 1
ATOM 2121 N N . LEU A 1 296 ? 17.484 34.625 9.672 1 42.94 296 LEU A N 1
ATOM 2122 C CA . LEU A 1 296 ? 16.594 35.188 8.656 1 42.94 296 LEU A CA 1
ATOM 2123 C C . LEU A 1 296 ? 17.281 36.312 7.895 1 42.94 296 LEU A C 1
ATOM 2125 O O . LEU A 1 296 ? 17.359 37.438 8.383 1 42.94 296 LEU A O 1
ATOM 2129 N N . PRO A 1 297 ? 18.359 36.094 7.297 1 41.12 297 PRO A N 1
ATOM 2130 C CA . PRO A 1 297 ? 18.938 37.25 6.613 1 41.12 297 PRO A CA 1
ATOM 2131 C C . PRO A 1 297 ? 17.891 38.031 5.797 1 41.12 297 PRO A C 1
ATOM 2133 O O . PRO A 1 297 ? 16.875 37.438 5.395 1 41.12 297 PRO A O 1
ATOM 2136 N N . GLU A 1 298 ? 17.797 39.375 5.969 1 43 298 GLU A N 1
ATOM 2137 C CA . GLU A 1 298 ? 17.219 40.219 4.941 1 43 298 GLU A CA 1
ATOM 2138 C C . GLU A 1 298 ? 17.453 39.656 3.547 1 43 298 GLU A C 1
ATOM 2140 O O . GLU A 1 298 ? 18.438 38.938 3.318 1 43 298 GLU A O 1
ATOM 2145 N N . ALA A 1 299 ? 16.328 39.5 2.869 1 44.81 299 ALA A N 1
ATOM 2146 C CA . ALA A 1 299 ? 16.484 39.156 1.458 1 44.81 299 ALA A CA 1
ATOM 2147 C C . ALA A 1 299 ? 17.703 39.844 0.862 1 44.81 299 ALA A C 1
ATOM 2149 O O . ALA A 1 299 ? 17.875 41.031 0.998 1 44.81 299 ALA A O 1
ATOM 2150 N N . ARG A 1 300 ? 18.875 39.312 1.039 1 46.72 300 ARG A N 1
ATOM 2151 C CA . ARG A 1 300 ? 19.938 39.906 0.237 1 46.72 300 ARG A CA 1
ATOM 2152 C C . ARG A 1 300 ? 19.531 40.031 -1.228 1 46.72 300 ARG A C 1
ATOM 2154 O O . ARG A 1 300 ? 18.547 39.406 -1.649 1 46.72 300 ARG A O 1
ATOM 2161 N N . GLY A 1 301 ? 20.203 40.688 -2.062 1 50.97 301 GLY A N 1
ATOM 2162 C CA . GLY A 1 301 ? 19.953 40.969 -3.471 1 50.97 301 GLY A CA 1
ATOM 2163 C C . GLY A 1 301 ? 19.609 39.719 -4.262 1 50.97 301 GLY A C 1
ATOM 2164 O O . GLY A 1 301 ? 20.375 38.75 -4.254 1 50.97 301 GLY A O 1
ATOM 2165 N N . GLY A 1 302 ? 18.281 39.406 -4.625 1 63.12 302 GLY A N 1
ATOM 2166 C CA . GLY A 1 302 ? 17.719 38.406 -5.496 1 63.12 302 GLY A CA 1
ATOM 2167 C C . GLY A 1 302 ? 16.984 37.312 -4.742 1 63.12 302 GLY A C 1
ATOM 2168 O O . GLY A 1 302 ? 16.359 36.438 -5.352 1 63.12 302 GLY A O 1
ATOM 2169 N N . GLU A 1 303 ? 17.125 37.281 -3.291 1 65.38 303 GLU A N 1
ATOM 2170 C CA . GLU A 1 303 ? 16.406 36.25 -2.557 1 65.38 303 GLU A CA 1
ATOM 2171 C C . GLU A 1 303 ? 15.07 36.781 -2.051 1 65.38 303 GLU A C 1
ATOM 2173 O O . GLU A 1 303 ? 14.883 37.969 -1.864 1 65.38 303 GLU A O 1
ATOM 2178 N N . GLU A 1 304 ? 14.031 35.812 -2.037 1 69.5 304 GLU A N 1
ATOM 2179 C CA . GLU A 1 304 ? 12.695 36.125 -1.545 1 69.5 304 GLU A CA 1
ATOM 2180 C C . GLU A 1 304 ? 12.328 35.25 -0.351 1 69.5 304 GLU A C 1
ATOM 2182 O O . GLU A 1 304 ? 12.891 34.156 -0.175 1 69.5 304 GLU A O 1
ATOM 2187 N N . ILE A 1 305 ? 11.695 35.875 0.633 1 65.44 305 ILE A N 1
ATOM 2188 C CA . ILE A 1 305 ? 11.148 35.125 1.767 1 65.44 305 ILE A CA 1
ATOM 2189 C C . ILE A 1 305 ? 9.688 34.75 1.485 1 65.44 305 ILE A C 1
ATOM 2191 O O . ILE A 1 305 ? 8.898 35.594 1.064 1 65.44 305 ILE A O 1
ATOM 2195 N N . LEU A 1 306 ? 9.398 33.438 1.526 1 70.75 306 LEU A N 1
ATOM 2196 C CA . LEU A 1 306 ? 8.055 32.938 1.242 1 70.75 306 LEU A CA 1
ATOM 2197 C C . LEU A 1 306 ? 7.531 32.094 2.4 1 70.75 306 LEU A C 1
ATOM 2199 O O . LEU A 1 306 ? 8.273 31.312 2.986 1 70.75 306 LEU A O 1
ATOM 2203 N N . GLU A 1 307 ? 6.336 32.406 2.871 1 65.75 307 GLU A N 1
ATOM 2204 C CA . GLU A 1 307 ? 5.648 31.578 3.846 1 65.75 307 GLU A CA 1
ATOM 2205 C C . GLU A 1 307 ? 4.898 30.438 3.16 1 65.75 307 GLU A C 1
ATOM 2207 O O . GLU A 1 307 ? 4.219 30.641 2.152 1 65.75 307 GLU A O 1
ATOM 2212 N N . ALA A 1 308 ? 5.098 29.203 3.617 1 73.31 308 ALA A N 1
ATOM 2213 C CA . ALA A 1 308 ? 4.434 28.047 3.041 1 73.31 308 ALA A CA 1
ATOM 2214 C C . ALA A 1 308 ? 3.809 27.172 4.129 1 73.31 308 ALA A C 1
ATOM 2216 O O . ALA A 1 308 ? 4.363 27.047 5.223 1 73.31 308 ALA A O 1
ATOM 2217 N N . VAL A 1 309 ? 2.627 26.672 3.855 1 65.69 309 VAL A N 1
ATOM 2218 C CA . VAL A 1 309 ? 1.913 25.797 4.781 1 65.69 309 VAL A CA 1
ATOM 2219 C C . VAL A 1 309 ? 2.17 24.344 4.418 1 65.69 309 VAL A C 1
ATOM 2221 O O . VAL A 1 309 ? 2.16 23.984 3.238 1 65.69 309 VAL A O 1
ATOM 2224 N N . ILE A 1 310 ? 2.455 23.609 5.445 1 70.44 310 ILE A N 1
ATOM 2225 C CA . ILE A 1 310 ? 2.623 22.172 5.246 1 70.44 310 ILE A CA 1
ATOM 2226 C C . ILE A 1 310 ? 1.264 21.516 5.004 1 70.44 310 ILE A C 1
ATOM 2228 O O . ILE A 1 310 ? 0.345 21.656 5.812 1 70.44 310 ILE A O 1
ATOM 2232 N N . THR A 1 311 ? 1.167 20.891 3.91 1 62.53 311 THR A N 1
ATOM 2233 C CA . THR A 1 311 ? -0.066 20.203 3.535 1 62.53 311 THR A CA 1
ATOM 2234 C C . THR A 1 311 ? -0.042 18.75 4 1 62.53 311 THR A C 1
ATOM 2236 O O . THR A 1 311 ? 1.015 18.219 4.359 1 62.53 311 THR A O 1
ATOM 2239 N N . PRO A 1 312 ? -1.186 18.172 4.133 1 55.41 312 PRO A N 1
ATOM 2240 C CA . PRO A 1 312 ? -1.227 16.766 4.535 1 55.41 312 PRO A CA 1
ATOM 2241 C C . PRO A 1 312 ? -0.458 15.852 3.582 1 55.41 312 PRO A C 1
ATOM 2243 O O . PRO A 1 312 ? -0.052 14.758 3.967 1 55.41 312 PRO A O 1
ATOM 2246 N N . ALA A 1 313 ? -0.287 16.328 2.475 1 53.66 313 ALA A N 1
ATOM 2247 C CA . ALA A 1 313 ? 0.41 15.516 1.479 1 53.66 313 ALA A CA 1
ATOM 2248 C C . ALA A 1 313 ? 1.908 15.805 1.487 1 53.66 313 ALA A C 1
ATOM 2250 O O . ALA A 1 313 ? 2.674 15.164 0.758 1 53.66 313 ALA A O 1
ATOM 2251 N N . SER A 1 314 ? 2.303 16.703 2.328 1 60.06 314 SER A N 1
ATOM 2252 C CA . SER A 1 314 ? 3.689 17.156 2.305 1 60.06 314 SER A CA 1
ATOM 2253 C C . SER A 1 314 ? 4.645 16.031 2.713 1 60.06 314 SER A C 1
ATOM 2255 O O . SER A 1 314 ? 4.367 15.289 3.654 1 60.06 314 SER A O 1
ATOM 2257 N N . ILE A 1 315 ? 5.602 15.836 1.843 1 56.44 315 ILE A N 1
ATOM 2258 C CA . ILE A 1 315 ? 6.617 14.836 2.15 1 56.44 315 ILE A CA 1
ATOM 2259 C C . ILE A 1 315 ? 7.418 15.273 3.375 1 56.44 315 ILE A C 1
ATOM 2261 O O . ILE A 1 315 ? 8.117 14.461 3.986 1 56.44 315 ILE A O 1
ATOM 2265 N N . ALA A 1 316 ? 7.176 16.531 3.736 1 58.88 316 ALA A N 1
ATOM 2266 C CA . ALA A 1 316 ? 7.918 17.078 4.871 1 58.88 316 ALA A CA 1
ATOM 2267 C C . ALA A 1 316 ? 7.262 16.672 6.191 1 58.88 316 ALA A C 1
ATOM 2269 O O . ALA A 1 316 ? 7.836 16.875 7.266 1 58.88 316 ALA A O 1
ATOM 2270 N N . LEU A 1 317 ? 6.105 16.094 5.996 1 55.19 317 LEU A N 1
ATOM 2271 C CA . LEU A 1 317 ? 5.383 15.773 7.223 1 55.19 317 LEU A CA 1
ATOM 2272 C C . LEU A 1 317 ? 6.176 14.797 8.086 1 55.19 317 LEU A C 1
ATOM 2274 O O . LEU A 1 317 ? 6.68 13.789 7.582 1 55.19 317 LEU A O 1
ATOM 2278 N N . GLY A 1 318 ? 6.195 15.156 9.359 1 57.94 318 GLY A N 1
ATOM 2279 C CA . GLY A 1 318 ? 6.906 14.312 10.305 1 57.94 318 GLY A CA 1
ATOM 2280 C C . GLY A 1 318 ? 8.406 14.531 10.289 1 57.94 318 GLY A C 1
ATOM 2281 O O . GLY A 1 318 ? 9.109 14.078 11.195 1 57.94 318 GLY A O 1
ATOM 2282 N N . SER A 1 319 ? 8.773 15.289 9.234 1 58.47 319 SER A N 1
ATOM 2283 C CA . SER A 1 319 ? 10.195 15.625 9.172 1 58.47 319 SER A CA 1
ATOM 2284 C C . SER A 1 319 ? 10.5 16.891 9.977 1 58.47 319 SER A C 1
ATOM 2286 O O . SER A 1 319 ? 9.586 17.609 10.375 1 58.47 319 SER A O 1
ATOM 2288 N N . CYS A 1 320 ? 11.742 17 10.367 1 58.69 320 CYS A N 1
ATOM 2289 C CA . CYS A 1 320 ? 12.164 18.266 10.984 1 58.69 320 CYS A CA 1
ATOM 2290 C C . CYS A 1 320 ? 13.031 19.078 10.031 1 58.69 320 CYS A C 1
ATOM 2292 O O . CYS A 1 320 ? 13.648 18.516 9.117 1 58.69 320 CYS A O 1
ATOM 2294 N N . PRO A 1 321 ? 12.953 20.453 10.141 1 59.38 321 PRO A N 1
ATOM 2295 C CA . PRO A 1 321 ? 13.695 21.328 9.242 1 59.38 321 PRO A CA 1
ATOM 2296 C C . PRO A 1 321 ? 15.156 20.906 9.078 1 59.38 321 PRO A C 1
ATOM 2298 O O . PRO A 1 321 ? 15.727 21.047 8 1 59.38 321 PRO A O 1
ATOM 2301 N N . LEU A 1 322 ? 15.555 20.344 10.055 1 55.16 322 LEU A N 1
ATOM 2302 C CA . LEU A 1 322 ? 16.953 19.906 10.008 1 55.16 322 LEU A CA 1
ATOM 2303 C C . LEU A 1 322 ? 17.109 18.703 9.086 1 55.16 322 LEU A C 1
ATOM 2305 O O . LEU A 1 322 ? 18.078 18.641 8.312 1 55.16 322 LEU A O 1
ATOM 2309 N N . THR A 1 323 ? 16.062 17.859 9.133 1 54.31 323 THR A N 1
ATOM 2310 C CA . THR A 1 323 ? 16.094 16.641 8.328 1 54.31 323 THR A CA 1
ATOM 2311 C C . THR A 1 323 ? 15.648 16.922 6.898 1 54.31 323 THR A C 1
ATOM 2313 O O . THR A 1 323 ? 16.078 16.25 5.965 1 54.31 323 THR A O 1
ATOM 2316 N N . LEU A 1 324 ? 14.75 17.828 6.781 1 60.81 324 LEU A N 1
ATOM 2317 C CA . LEU A 1 324 ? 14.234 18.188 5.465 1 60.81 324 LEU A CA 1
ATOM 2318 C C . LEU A 1 324 ? 15.328 18.797 4.594 1 60.81 324 LEU A C 1
ATOM 2320 O O . LEU A 1 324 ? 15.297 18.656 3.369 1 60.81 324 LEU A O 1
ATOM 2324 N N . ASP A 1 325 ? 16.5 19.438 5.156 1 54.81 325 ASP A N 1
ATOM 2325 C CA . ASP A 1 325 ? 17.609 20.141 4.512 1 54.81 325 ASP A CA 1
ATOM 2326 C C . ASP A 1 325 ? 17.125 20.938 3.305 1 54.81 325 ASP A C 1
ATOM 2328 O O . ASP A 1 325 ? 17.641 20.766 2.195 1 54.81 325 ASP A O 1
ATOM 2332 N N . ALA A 1 326 ? 16.297 21.734 3.514 1 67.94 326 ALA A N 1
ATOM 2333 C CA . ALA A 1 326 ? 15.742 22.594 2.467 1 67.94 326 ALA A CA 1
ATOM 2334 C C . ALA A 1 326 ? 16.828 23.422 1.801 1 67.94 326 ALA A C 1
ATOM 2336 O O . ALA A 1 326 ? 16.828 23.609 0.582 1 67.94 326 ALA A O 1
ATOM 2337 N N . PRO A 1 327 ? 17.875 23.938 2.553 1 64.06 327 PRO A N 1
ATOM 2338 C CA . PRO A 1 327 ? 18.922 24.703 1.891 1 64.06 327 PRO A CA 1
ATOM 2339 C C . PRO A 1 327 ? 19.781 23.859 0.947 1 64.06 327 PRO A C 1
ATOM 2341 O O . PRO A 1 327 ? 20.156 24.328 -0.134 1 64.06 327 PRO A O 1
ATOM 2344 N N . GLY A 1 328 ? 20 22.625 1.276 1 61.78 328 GLY A N 1
ATOM 2345 C CA . GLY A 1 328 ? 20.797 21.734 0.433 1 61.78 328 GLY A CA 1
ATOM 2346 C C . GLY A 1 328 ? 20.016 21.219 -0.765 1 61.78 328 GLY A C 1
ATOM 2347 O O . GLY A 1 328 ? 20.562 21.125 -1.868 1 61.78 328 GLY A O 1
ATOM 2348 N N . ARG A 1 329 ? 18.766 20.891 -0.562 1 62.47 329 ARG A N 1
ATOM 2349 C CA . ARG A 1 329 ? 17.969 20.234 -1.589 1 62.47 329 ARG A CA 1
ATOM 2350 C C . ARG A 1 329 ? 17.406 21.25 -2.58 1 62.47 329 ARG A C 1
ATOM 2352 O O . ARG A 1 329 ? 17.391 21 -3.789 1 62.47 329 ARG A O 1
ATOM 2359 N N . TRP A 1 330 ? 16.969 22.297 -2.047 1 70.56 330 TRP A N 1
ATOM 2360 C CA . TRP A 1 330 ? 16.281 23.25 -2.906 1 70.56 330 TRP A CA 1
ATOM 2361 C C . TRP A 1 330 ? 16.891 24.641 -2.775 1 70.56 330 TRP A C 1
ATOM 2363 O O . TRP A 1 330 ? 16.375 25.609 -3.338 1 70.56 330 TRP A O 1
ATOM 2373 N N . ARG A 1 331 ? 18.062 24.75 -2.104 1 67.31 331 ARG A N 1
ATOM 2374 C CA . ARG A 1 331 ? 18.703 26.047 -1.875 1 67.31 331 ARG A CA 1
ATOM 2375 C C . ARG A 1 331 ? 17.719 27.031 -1.224 1 67.31 331 ARG A C 1
ATOM 2377 O O . ARG A 1 331 ? 17.656 28.188 -1.606 1 67.31 331 ARG A O 1
ATOM 2384 N N . VAL A 1 332 ? 16.891 26.375 -0.465 1 77.25 332 VAL A N 1
ATOM 2385 C CA . VAL A 1 332 ? 15.953 27.203 0.302 1 77.25 332 VAL A CA 1
ATOM 2386 C C . VAL A 1 332 ? 16.203 27 1.796 1 77.25 332 VAL A C 1
ATOM 2388 O O . VAL A 1 332 ? 16.547 25.906 2.236 1 77.25 332 VAL A O 1
ATOM 2391 N N . GLU A 1 333 ? 16.219 28.016 2.547 1 72.81 333 GLU A N 1
ATOM 2392 C CA . GLU A 1 333 ? 16.406 27.984 3.994 1 72.81 333 GLU A CA 1
ATOM 2393 C C . GLU A 1 333 ? 15.078 28.094 4.73 1 72.81 333 GLU A C 1
ATOM 2395 O O . GLU A 1 333 ? 14.25 28.938 4.398 1 72.81 333 GLU A O 1
ATOM 2400 N N . ILE A 1 334 ? 14.93 27.125 5.676 1 74.12 334 ILE A N 1
ATOM 2401 C CA . ILE A 1 334 ? 13.781 27.25 6.574 1 74.12 334 ILE A CA 1
ATOM 2402 C C . ILE A 1 334 ? 14.141 28.172 7.738 1 74.12 334 ILE A C 1
ATOM 2404 O O . ILE A 1 334 ? 14.922 27.797 8.617 1 74.12 334 ILE A O 1
ATOM 2408 N N . MET A 1 335 ? 13.602 29.266 7.699 1 63.69 335 MET A N 1
ATOM 2409 C CA . MET A 1 335 ? 13.969 30.297 8.664 1 63.69 335 MET A CA 1
ATOM 2410 C C . MET A 1 335 ? 13.195 30.125 9.961 1 63.69 335 MET A C 1
ATOM 2412 O O . MET A 1 335 ? 13.711 30.422 11.047 1 63.69 335 MET A O 1
ATOM 2416 N N . ALA A 1 336 ? 12 29.75 9.844 1 63.31 336 ALA A N 1
ATOM 2417 C CA . ALA A 1 336 ? 11.125 29.688 11.008 1 63.31 336 ALA A CA 1
ATOM 2418 C C . ALA A 1 336 ? 9.93 28.781 10.742 1 63.31 336 ALA A C 1
ATOM 2420 O O . ALA A 1 336 ? 9.586 28.516 9.586 1 63.31 336 ALA A O 1
ATOM 2421 N N . VAL A 1 337 ? 9.445 28.219 11.781 1 70.19 337 VAL A N 1
ATOM 2422 C CA . VAL A 1 337 ? 8.25 27.391 11.742 1 70.19 337 VAL A CA 1
ATOM 2423 C C . VAL A 1 337 ? 7.219 27.906 12.734 1 70.19 337 VAL A C 1
ATOM 2425 O O . VAL A 1 337 ? 7.562 28.25 13.867 1 70.19 337 VAL A O 1
ATOM 2428 N N . ALA A 1 338 ? 6.043 28.172 12.273 1 61.5 338 ALA A N 1
ATOM 2429 C CA . ALA A 1 338 ? 4.938 28.594 13.133 1 61.5 338 ALA A CA 1
ATOM 2430 C C . ALA A 1 338 ? 3.879 27.5 13.242 1 61.5 338 ALA A C 1
ATOM 2432 O O . ALA A 1 338 ? 3.545 26.859 12.242 1 61.5 338 ALA A O 1
ATOM 2433 N N . ARG A 1 339 ? 3.633 27.047 14.453 1 60.56 339 ARG A N 1
ATOM 2434 C CA . ARG A 1 339 ? 2.582 26.062 14.719 1 60.56 339 ARG A CA 1
ATOM 2435 C C . ARG A 1 339 ? 1.47 26.672 15.562 1 60.56 339 ARG A C 1
ATOM 2437 O O . ARG A 1 339 ? 1.739 27.422 16.5 1 60.56 339 ARG A O 1
ATOM 2444 N N . ASN A 1 340 ? 0.274 26.422 15.094 1 49.12 340 ASN A N 1
ATOM 2445 C CA . ASN A 1 340 ? -0.84 26.922 15.891 1 49.12 340 ASN A CA 1
ATOM 2446 C C . ASN A 1 340 ? -1.014 26.125 17.172 1 49.12 340 ASN A C 1
ATOM 2448 O O . ASN A 1 340 ? -1.124 24.891 17.141 1 49.12 340 ASN A O 1
ATOM 2452 N N . GLY A 1 341 ? -0.976 26.688 18.25 1 44.94 341 GLY A N 1
ATOM 2453 C CA . GLY A 1 341 ? -1.425 26.266 19.578 1 44.94 341 GLY A CA 1
ATOM 2454 C C . GLY A 1 341 ? -0.404 25.406 20.312 1 44.94 341 GLY A C 1
ATOM 2455 O O . GLY A 1 341 ? -0.558 25.141 21.5 1 44.94 341 GLY A O 1
ATOM 2456 N N . ARG A 1 342 ? 0.334 24.672 19.594 1 44.38 342 ARG A N 1
ATOM 2457 C CA . ARG A 1 342 ? 1.151 23.797 20.438 1 44.38 342 ARG A CA 1
ATOM 2458 C C . ARG A 1 342 ? 2.605 24.25 20.453 1 44.38 342 ARG A C 1
ATOM 2460 O O . ARG A 1 342 ? 3.139 24.672 19.422 1 44.38 342 ARG A O 1
ATOM 2467 N N . ARG A 1 343 ? 2.979 24.375 21.75 1 44.44 343 ARG A N 1
ATOM 2468 C CA . ARG A 1 343 ? 4.363 24.703 22.078 1 44.44 343 ARG A CA 1
ATOM 2469 C C . ARG A 1 343 ? 5.293 23.547 21.75 1 44.44 343 ARG A C 1
ATOM 2471 O O . ARG A 1 343 ? 4.934 22.375 21.938 1 44.44 343 ARG A O 1
ATOM 2478 N N . PHE A 1 344 ? 6.164 23.75 20.766 1 45.88 344 PHE A N 1
ATOM 2479 C CA . PHE A 1 344 ? 7.141 22.688 20.578 1 45.88 344 PHE A CA 1
ATOM 2480 C C . PHE A 1 344 ? 8.383 22.922 21.422 1 45.88 344 PHE A C 1
ATOM 2482 O O . PHE A 1 344 ? 8.844 24.062 21.562 1 45.88 344 PHE A O 1
ATOM 2489 N N . GLU A 1 345 ? 8.609 21.875 22.172 1 43.41 345 GLU A N 1
ATOM 2490 C CA . GLU A 1 345 ? 9.836 21.844 22.984 1 43.41 345 GLU A CA 1
ATOM 2491 C C . GLU A 1 345 ? 11.023 21.359 22.156 1 43.41 345 GLU A C 1
ATOM 2493 O O . GLU A 1 345 ? 10.906 20.375 21.422 1 43.41 345 GLU A O 1
ATOM 2498 N N . GLY A 1 346 ? 11.969 22.422 21.719 1 48.81 346 GLY A N 1
ATOM 2499 C CA . GLY A 1 346 ? 13.219 22.078 21.062 1 48.81 346 GLY A CA 1
ATOM 2500 C C . GLY A 1 346 ? 13.641 23.094 20.016 1 48.81 346 GLY A C 1
ATOM 2501 O O . GLY A 1 346 ? 13.016 24.156 19.875 1 48.81 346 GLY A O 1
ATOM 2502 N N . GLY A 1 347 ? 14.773 22.938 19.484 1 52.25 347 GLY A N 1
ATOM 2503 C CA . GLY A 1 347 ? 15.297 23.781 18.422 1 52.25 347 GLY A CA 1
ATOM 2504 C C . GLY A 1 347 ? 14.539 23.641 17.109 1 52.25 347 GLY A C 1
ATOM 2505 O O . GLY A 1 347 ? 13.852 22.641 16.906 1 52.25 347 GLY A O 1
ATOM 2506 N N . LEU A 1 348 ? 14.406 24.719 16.297 1 58.88 348 LEU A N 1
ATOM 2507 C CA . LEU A 1 348 ? 13.734 24.75 15.008 1 58.88 348 LEU A CA 1
ATOM 2508 C C . LEU A 1 348 ? 14.117 23.531 14.18 1 58.88 348 LEU A C 1
ATOM 2510 O O . LEU A 1 348 ? 13.273 22.953 13.484 1 58.88 348 LEU A O 1
ATOM 2514 N N . GLY A 1 349 ? 15.266 23.297 14.227 1 59.03 349 GLY A N 1
ATOM 2515 C CA . GLY A 1 349 ? 15.773 22.219 13.406 1 59.03 349 GLY A CA 1
ATOM 2516 C C . GLY A 1 349 ? 15.188 20.859 13.773 1 59.03 349 GLY A C 1
ATOM 2517 O O . GLY A 1 349 ? 15.102 19.969 12.938 1 59.03 349 GLY A O 1
ATOM 2518 N N . GLU A 1 350 ? 14.656 20.734 15.008 1 51.38 350 GLU A N 1
ATOM 2519 C CA . GLU A 1 350 ? 14.203 19.438 15.508 1 51.38 350 GLU A CA 1
ATOM 2520 C C . GLU A 1 350 ? 12.68 19.375 15.547 1 51.38 350 GLU A C 1
ATOM 2522 O O . GLU A 1 350 ? 12.109 18.375 16.016 1 51.38 350 GLU A O 1
ATOM 2527 N N . LEU A 1 351 ? 12.156 20.297 15.062 1 58.91 351 LEU A N 1
ATOM 2528 C CA . LEU A 1 351 ? 10.695 20.328 15.078 1 58.91 351 LEU A CA 1
ATOM 2529 C C . LEU A 1 351 ? 10.117 19.375 14.047 1 58.91 351 LEU A C 1
ATOM 2531 O O . LEU A 1 351 ? 10.508 19.406 12.883 1 58.91 351 LEU A O 1
ATOM 2535 N N . SER A 1 352 ? 9.336 18.438 14.562 1 62.03 352 SER A N 1
ATOM 2536 C CA . SER A 1 352 ? 8.617 17.609 13.602 1 62.03 352 SER A CA 1
ATOM 2537 C C . SER A 1 352 ? 7.52 18.406 12.906 1 62.03 352 SER A C 1
ATOM 2539 O O . SER A 1 352 ? 6.609 18.922 13.555 1 62.03 352 SER A O 1
ATOM 2541 N N . LEU A 1 353 ? 7.648 18.531 11.695 1 66.44 353 LEU A N 1
ATOM 2542 C CA . LEU A 1 353 ? 6.699 19.312 10.906 1 66.44 353 LEU A CA 1
ATOM 2543 C C . LEU A 1 353 ? 5.348 18.609 10.828 1 66.44 353 LEU A C 1
ATOM 2545 O O . LEU A 1 353 ? 5.289 17.391 10.719 1 66.44 353 LEU A O 1
ATOM 2549 N N . MET A 1 354 ? 4.344 19.297 11.094 1 62.78 354 MET A N 1
ATOM 2550 C CA . MET A 1 354 ? 2.973 18.797 11.078 1 62.78 354 MET A CA 1
ATOM 2551 C C . MET A 1 354 ? 2.131 19.547 10.047 1 62.78 354 MET A C 1
ATOM 2553 O O . MET A 1 354 ? 2.51 20.625 9.602 1 62.78 354 MET A O 1
ATOM 2557 N N . VAL A 1 355 ? 1.067 18.844 9.742 1 60.78 355 VAL A N 1
ATOM 2558 C CA . VAL A 1 355 ? 0.136 19.5 8.828 1 60.78 355 VAL A CA 1
ATOM 2559 C C . VAL A 1 355 ? -0.314 20.844 9.43 1 60.78 355 VAL A C 1
ATOM 2561 O O . VAL A 1 355 ? -0.648 20.922 10.609 1 60.78 355 VAL A O 1
ATOM 2564 N N . GLY A 1 356 ? -0.253 21.875 8.641 1 61.34 356 GLY A N 1
ATOM 2565 C CA . GLY A 1 356 ? -0.709 23.172 9.086 1 61.34 356 GLY A CA 1
ATOM 2566 C C . GLY A 1 356 ? 0.419 24.062 9.57 1 61.34 356 GLY A C 1
ATOM 2567 O O . GLY A 1 356 ? 0.227 25.266 9.766 1 61.34 356 GLY A O 1
ATOM 2568 N N . ASP A 1 357 ? 1.624 23.422 9.781 1 66.12 357 ASP A N 1
ATOM 2569 C CA . ASP A 1 357 ? 2.766 24.266 10.156 1 66.12 357 ASP A CA 1
ATOM 2570 C C . ASP A 1 357 ? 3.105 25.25 9.039 1 66.12 357 ASP A C 1
ATOM 2572 O O . ASP A 1 357 ? 3.02 24.922 7.855 1 66.12 357 ASP A O 1
ATOM 2576 N N . LEU A 1 358 ? 3.375 26.469 9.555 1 65.56 358 LEU A N 1
ATOM 2577 C CA . LEU A 1 358 ? 3.834 27.484 8.609 1 65.56 358 LEU A CA 1
ATOM 2578 C C . LEU A 1 358 ? 5.359 27.547 8.57 1 65.56 358 LEU A C 1
ATOM 2580 O O . LEU A 1 358 ? 6.004 27.656 9.617 1 65.56 358 LEU A O 1
ATOM 2584 N N . LEU A 1 359 ? 5.859 27.328 7.344 1 73.06 359 LEU A N 1
ATOM 2585 C CA . LEU A 1 359 ? 7.301 27.438 7.148 1 73.06 359 LEU A CA 1
ATOM 2586 C C . LEU A 1 359 ? 7.664 28.781 6.527 1 73.06 359 LEU A C 1
ATOM 2588 O O . LEU A 1 359 ? 6.984 29.25 5.617 1 73.06 359 LEU A O 1
ATOM 2592 N N . LEU A 1 360 ? 8.617 29.422 7.172 1 69.31 360 LEU A N 1
ATOM 2593 C CA . LEU A 1 360 ? 9.227 30.594 6.551 1 69.31 360 LEU A CA 1
ATOM 2594 C C . LEU A 1 360 ? 10.477 30.203 5.773 1 69.31 360 LEU A C 1
ATOM 2596 O O . LEU A 1 360 ? 11.484 29.812 6.367 1 69.31 360 LEU A O 1
ATOM 2600 N N . LEU A 1 361 ? 10.289 30.266 4.438 1 74.88 361 LEU A N 1
ATOM 2601 C CA . LEU A 1 361 ? 11.367 29.844 3.557 1 74.88 361 LEU A CA 1
ATOM 2602 C C . LEU A 1 361 ? 12.062 31.047 2.926 1 74.88 361 LEU A C 1
ATOM 2604 O O . LEU A 1 361 ? 11.406 32.031 2.588 1 74.88 361 LEU A O 1
ATOM 2608 N N . ARG A 1 362 ? 13.375 30.953 2.809 1 69.94 362 ARG A N 1
ATOM 2609 C CA . ARG A 1 362 ? 14.156 31.984 2.141 1 69.94 362 ARG A CA 1
ATOM 2610 C C . ARG A 1 362 ? 15.008 31.406 1.021 1 69.94 362 ARG A C 1
ATOM 2612 O O . ARG A 1 362 ? 15.641 30.359 1.199 1 69.94 362 ARG A O 1
ATOM 2619 N N . GLY A 1 363 ? 14.922 31.938 -0.108 1 75.12 363 GLY A N 1
ATOM 2620 C CA . GLY A 1 363 ? 15.727 31.547 -1.255 1 75.12 363 GLY A CA 1
ATOM 2621 C C . GLY A 1 363 ? 15.383 32.312 -2.516 1 75.12 363 GLY A C 1
ATOM 2622 O O . GLY A 1 363 ? 14.578 33.25 -2.48 1 75.12 363 GLY A O 1
ATOM 2623 N N . ARG A 1 364 ? 16.078 32.031 -3.51 1 76.56 364 ARG A N 1
ATOM 2624 C CA . ARG A 1 364 ? 15.734 32.594 -4.809 1 76.56 364 ARG A CA 1
ATOM 2625 C C . ARG A 1 364 ? 14.367 32.094 -5.277 1 76.56 364 ARG A C 1
ATOM 2627 O O . ARG A 1 364 ? 13.961 30.969 -4.98 1 76.56 364 ARG A O 1
ATOM 2634 N N . PRO A 1 365 ? 13.727 32.938 -5.934 1 73.44 365 PRO A N 1
ATOM 2635 C CA . PRO A 1 365 ? 12.367 32.594 -6.352 1 73.44 365 PRO A CA 1
ATOM 2636 C C . PRO A 1 365 ? 12.297 31.25 -7.086 1 73.44 365 PRO A C 1
ATOM 2638 O O . PRO A 1 365 ? 11.367 30.469 -6.875 1 73.44 365 PRO A O 1
ATOM 2641 N N . ASP A 1 366 ? 13.242 30.969 -7.844 1 73.81 366 ASP A N 1
ATOM 2642 C CA . ASP A 1 366 ? 13.25 29.719 -8.586 1 73.81 366 ASP A CA 1
ATOM 2643 C C . ASP A 1 366 ? 13.43 28.516 -7.648 1 73.81 366 ASP A C 1
ATOM 2645 O O . ASP A 1 366 ? 12.75 27.5 -7.801 1 73.81 366 ASP A O 1
ATOM 2649 N N . HIS A 1 367 ? 14.203 28.766 -6.746 1 76.56 367 HIS A N 1
ATOM 2650 C CA . HIS A 1 367 ? 14.461 27.688 -5.797 1 76.56 367 HIS A CA 1
ATOM 2651 C C . HIS A 1 367 ? 13.273 27.484 -4.859 1 76.56 367 HIS A C 1
ATOM 2653 O O . HIS A 1 367 ? 12.969 26.344 -4.477 1 76.56 367 HIS A O 1
ATOM 2659 N N . LEU A 1 368 ? 12.773 28.531 -4.504 1 74.69 368 LEU A N 1
ATOM 2660 C CA . LEU A 1 368 ? 11.602 28.453 -3.635 1 74.69 368 LEU A CA 1
ATOM 2661 C C . LEU A 1 368 ? 10.469 27.688 -4.316 1 74.69 368 LEU A C 1
ATOM 2663 O O . LEU A 1 368 ? 9.797 26.875 -3.688 1 74.69 368 LEU A O 1
ATOM 2667 N N . GLN A 1 369 ? 10.375 27.953 -5.543 1 70.06 369 GLN A N 1
ATOM 2668 C CA . GLN A 1 369 ? 9.336 27.266 -6.305 1 70.06 369 GLN A CA 1
ATOM 2669 C C . GLN A 1 369 ? 9.602 25.766 -6.375 1 70.06 369 GLN A C 1
ATOM 2671 O O . GLN A 1 369 ? 8.68 24.969 -6.23 1 70.06 369 GLN A O 1
ATOM 2676 N N . GLU A 1 370 ? 10.758 25.5 -6.539 1 69.62 370 GLU A N 1
ATOM 2677 C CA . GLU A 1 370 ? 11.148 24.094 -6.602 1 69.62 370 GLU A CA 1
ATOM 2678 C C . GLU A 1 370 ? 10.922 23.391 -5.266 1 69.62 370 GLU A C 1
ATOM 2680 O O . GLU A 1 370 ? 10.438 22.266 -5.223 1 69.62 370 GLU A O 1
ATOM 2685 N N . ALA A 1 371 ? 11.266 24.016 -4.281 1 72.06 371 ALA A N 1
ATOM 2686 C CA . ALA A 1 371 ? 11.117 23.453 -2.943 1 72.06 371 ALA A CA 1
ATOM 2687 C C . ALA A 1 371 ? 9.648 23.234 -2.594 1 72.06 371 ALA A C 1
ATOM 2689 O O . ALA A 1 371 ? 9.281 22.203 -2.037 1 72.06 371 ALA A O 1
ATOM 2690 N N . LEU A 1 372 ? 8.922 24.219 -2.918 1 72 372 LEU A N 1
ATOM 2691 C CA . LEU A 1 372 ? 7.5 24.125 -2.617 1 72 372 LEU A CA 1
ATOM 2692 C C . LEU A 1 372 ? 6.859 22.953 -3.354 1 72 372 LEU A C 1
ATOM 2694 O O . LEU A 1 372 ? 6.039 22.234 -2.783 1 72 372 LEU A O 1
ATOM 2698 N N . ALA A 1 373 ? 7.332 22.828 -4.469 1 64.62 373 ALA A N 1
ATOM 2699 C CA . ALA A 1 373 ? 6.816 21.734 -5.273 1 64.62 373 ALA A CA 1
ATOM 2700 C C . ALA A 1 373 ? 7.285 20.391 -4.727 1 64.62 373 ALA A C 1
ATOM 2702 O O . ALA A 1 373 ? 6.5 19.438 -4.641 1 64.62 373 ALA A O 1
ATOM 2703 N N . ALA A 1 374 ? 8.438 20.469 -4.375 1 63.94 374 ALA A N 1
ATOM 2704 C CA . ALA A 1 374 ? 9.031 19.219 -3.898 1 63.94 374 ALA A CA 1
ATOM 2705 C C . ALA A 1 374 ? 8.445 18.812 -2.547 1 63.94 374 ALA A C 1
ATOM 2707 O O . ALA A 1 374 ? 8.227 17.625 -2.285 1 63.94 374 ALA A O 1
ATOM 2708 N N . LEU A 1 375 ? 8.172 19.844 -1.777 1 62.94 375 LEU A N 1
ATOM 2709 C CA . LEU A 1 375 ? 7.715 19.594 -0.416 1 62.94 375 LEU A CA 1
ATOM 2710 C C . LEU A 1 375 ? 6.195 19.516 -0.361 1 62.94 375 LEU A C 1
ATOM 2712 O O . LEU A 1 375 ? 5.625 19.125 0.66 1 62.94 375 LEU A O 1
ATOM 2716 N N . ASP A 1 376 ? 5.66 19.766 -1.38 1 62.72 376 ASP A N 1
ATOM 2717 C CA . ASP A 1 376 ? 4.203 19.844 -1.458 1 62.72 376 ASP A CA 1
ATOM 2718 C C . ASP A 1 376 ? 3.639 20.797 -0.407 1 62.72 376 ASP A C 1
ATOM 2720 O O . ASP A 1 376 ? 2.742 20.422 0.353 1 62.72 376 ASP A O 1
ATOM 2724 N N . CYS A 1 377 ? 4.285 21.953 -0.323 1 67.75 377 CYS A N 1
ATOM 2725 C CA . CYS A 1 377 ? 3.818 23.016 0.563 1 67.75 377 CYS A CA 1
ATOM 2726 C C . CYS A 1 377 ? 3.072 24.094 -0.218 1 67.75 377 CYS A C 1
ATOM 2728 O O . CYS A 1 377 ? 3.301 24.266 -1.417 1 67.75 377 CYS A O 1
ATOM 2730 N N . LEU A 1 378 ? 2.104 24.719 0.413 1 62.19 378 LEU A N 1
ATOM 2731 C CA . LEU A 1 378 ? 1.317 25.781 -0.201 1 62.19 378 LEU A CA 1
ATOM 2732 C C . LEU A 1 378 ? 1.826 27.156 0.232 1 62.19 378 LEU A C 1
ATOM 2734 O O . LEU A 1 378 ? 1.901 27.438 1.428 1 62.19 378 LEU A O 1
ATOM 2738 N N . PRO A 1 379 ? 2.344 27.969 -0.776 1 62.34 379 PRO A N 1
ATOM 2739 C CA . PRO A 1 379 ? 2.779 29.328 -0.404 1 62.34 379 PRO A CA 1
ATOM 2740 C C . PRO A 1 379 ? 1.632 30.188 0.098 1 62.34 379 PRO A C 1
ATOM 2742 O O . PRO A 1 379 ? 0.517 30.125 -0.425 1 62.34 379 PRO A O 1
ATOM 2745 N N . LEU A 1 380 ? 1.741 30.766 1.285 1 55.41 380 LEU A N 1
ATOM 2746 C CA . LEU A 1 380 ? 0.723 31.641 1.849 1 55.41 380 LEU A CA 1
ATOM 2747 C C . LEU A 1 380 ? 0.543 32.875 0.988 1 55.41 380 LEU A C 1
ATOM 2749 O O . LEU A 1 380 ? -0.58 33.344 0.8 1 55.41 380 LEU A O 1
ATOM 2753 N N . ARG A 1 381 ? 1.609 33.656 0.62 1 47.75 381 ARG A N 1
ATOM 2754 C CA . ARG A 1 381 ? 1.494 34.875 -0.186 1 47.75 381 ARG A CA 1
ATOM 2755 C C . ARG A 1 381 ? 1.954 34.625 -1.618 1 47.75 381 ARG A C 1
ATOM 2757 O O . ARG A 1 381 ? 2.951 33.938 -1.845 1 47.75 381 ARG A O 1
ATOM 2764 N N . ASP A 1 382 ? 0.983 34.75 -2.721 1 42.94 382 ASP A N 1
ATOM 2765 C CA . ASP A 1 382 ? 1.131 34.656 -4.168 1 42.94 382 ASP A CA 1
ATOM 2766 C C . ASP A 1 382 ? 2.354 35.438 -4.645 1 42.94 382 ASP A C 1
ATOM 2768 O O . ASP A 1 382 ? 2.293 36.656 -4.801 1 42.94 382 ASP A O 1
ATOM 2772 N N . ARG A 1 383 ? 3.488 35.375 -4.078 1 37.5 383 ARG A N 1
ATOM 2773 C CA . ARG A 1 383 ? 4.41 36.219 -4.812 1 37.5 383 ARG A CA 1
ATOM 2774 C C . ARG A 1 383 ? 4.746 35.625 -6.176 1 37.5 383 ARG A C 1
ATOM 2776 O O . ARG A 1 383 ? 5.914 35.594 -6.566 1 37.5 383 ARG A O 1
ATOM 2783 N N . GLY A 1 384 ? 3.656 35.312 -6.871 1 38.38 384 GLY A N 1
ATOM 2784 C CA . GLY A 1 384 ? 3.773 34.969 -8.273 1 38.38 384 GLY A CA 1
ATOM 2785 C C . GLY A 1 384 ? 4.273 33.562 -8.5 1 38.38 384 GLY A C 1
ATOM 2786 O O . GLY A 1 384 ? 4.719 33.219 -9.602 1 38.38 384 GLY A O 1
ATOM 2787 N N . ILE A 1 385 ? 4.824 33.062 -7.551 1 34.38 385 ILE A N 1
ATOM 2788 C CA . ILE A 1 385 ? 5.367 31.719 -7.777 1 34.38 385 ILE A CA 1
ATOM 2789 C C . ILE A 1 385 ? 4.238 30.766 -8.133 1 34.38 385 ILE A C 1
ATOM 2791 O O . ILE A 1 385 ? 3.354 30.5 -7.312 1 34.38 385 ILE A O 1
ATOM 2795 N N . ARG A 1 386 ? 3.955 30.844 -9.312 1 35.56 386 ARG A N 1
ATOM 2796 C CA . ARG A 1 386 ? 3.008 29.891 -9.898 1 35.56 386 ARG A CA 1
ATOM 2797 C C . ARG A 1 386 ? 3.402 28.453 -9.578 1 35.56 386 ARG A C 1
ATOM 2799 O O . ARG A 1 386 ? 4.531 28.047 -9.844 1 35.56 386 ARG A O 1
ATOM 2806 N N . LEU A 1 387 ? 3.152 28.016 -8.57 1 37.59 387 LEU A N 1
ATOM 2807 C CA . LEU A 1 387 ? 3.357 26.578 -8.445 1 37.59 387 LEU A CA 1
ATOM 2808 C C . LEU A 1 387 ? 2.99 25.859 -9.742 1 37.59 387 LEU A C 1
ATOM 2810 O O . LEU A 1 387 ? 1.868 26 -10.234 1 37.59 387 LEU A O 1
ATOM 2814 N N . ALA A 1 388 ? 3.797 26.078 -10.766 1 36.47 388 ALA A N 1
ATOM 2815 C CA . ALA A 1 388 ? 3.586 25.406 -12.039 1 36.47 388 ALA A CA 1
ATOM 2816 C C . ALA A 1 388 ? 2.93 24.047 -11.836 1 36.47 388 ALA A C 1
ATOM 2818 O O . ALA A 1 388 ? 3.576 23.094 -11.367 1 36.47 388 ALA A O 1
ATOM 2819 N N . GLY A 1 389 ? 1.89 24.047 -11.188 1 44.12 389 GLY A N 1
ATOM 2820 C CA . GLY A 1 389 ? 1.172 22.781 -11.234 1 44.12 389 GLY A CA 1
ATOM 2821 C C . GLY A 1 389 ? 1.178 22.141 -12.609 1 44.12 389 GLY A C 1
ATOM 2822 O O . GLY A 1 389 ? 0.521 22.625 -13.531 1 44.12 389 GLY A O 1
ATOM 2823 N N . ARG A 1 390 ? 2.297 22 -13.086 1 42.72 390 ARG A N 1
ATOM 2824 C CA . ARG A 1 390 ? 2.422 21.438 -14.43 1 42.72 390 ARG A CA 1
ATOM 2825 C C . ARG A 1 390 ? 1.408 20.328 -14.656 1 42.72 390 ARG A C 1
ATOM 2827 O O . ARG A 1 390 ? 1.5 19.594 -15.641 1 42.72 390 ARG A O 1
ATOM 2834 N N . GLY A 1 391 ? 0.627 19.844 -13.688 1 52.09 391 GLY A N 1
ATOM 2835 C CA . GLY A 1 391 ? -0.055 18.641 -14.117 1 52.09 391 GLY A CA 1
ATOM 2836 C C . GLY A 1 391 ? -1.246 18.906 -15.016 1 52.09 391 GLY A C 1
ATOM 2837 O O . GLY A 1 391 ? -1.808 20.016 -14.992 1 52.09 391 GLY A O 1
ATOM 2838 N N . GLY A 1 392 ? -1.187 18.688 -16.234 1 62.38 392 GLY A N 1
ATOM 2839 C CA . GLY A 1 392 ? -2.105 18.719 -17.359 1 62.38 392 GLY A CA 1
ATOM 2840 C C . GLY A 1 392 ? -3.523 18.328 -16.984 1 62.38 392 GLY A C 1
ATOM 2841 O O . GLY A 1 392 ? -3.777 17.906 -15.859 1 62.38 392 GLY A O 1
ATOM 2842 N N . ALA A 1 393 ? -4.555 18.828 -17.656 1 79.44 393 ALA A N 1
ATOM 2843 C CA . ALA A 1 393 ? -5.992 18.578 -17.594 1 79.44 393 ALA A CA 1
ATOM 2844 C C . ALA A 1 393 ? -6.297 17.094 -17.766 1 79.44 393 ALA A C 1
ATOM 2846 O O . ALA A 1 393 ? -7.438 16.656 -17.578 1 79.44 393 ALA A O 1
ATOM 2847 N N . VAL A 1 394 ? -5.234 16.344 -17.797 1 87.25 394 VAL A N 1
ATOM 2848 C CA . VAL A 1 394 ? -5.441 14.953 -18.156 1 87.25 394 VAL A CA 1
ATOM 2849 C C . VAL A 1 394 ? -6.074 14.195 -17 1 87.25 394 VAL A C 1
ATOM 2851 O O . VAL A 1 394 ? -7.074 13.5 -17.172 1 87.25 394 VAL A O 1
ATOM 2854 N N . PRO A 1 395 ? -5.559 14.359 -15.766 1 87.25 395 PRO A N 1
ATOM 2855 C CA . PRO A 1 395 ? -6.191 13.633 -14.664 1 87.25 395 PRO A CA 1
ATOM 2856 C C . PRO A 1 395 ? -7.648 14.039 -14.445 1 87.25 395 PRO A C 1
ATOM 2858 O O . PRO A 1 395 ? -8.492 13.188 -14.156 1 87.25 395 PRO A O 1
ATOM 2861 N N . LEU A 1 396 ? -7.91 15.234 -14.664 1 84.56 396 LEU A N 1
ATOM 2862 C CA . LEU A 1 396 ? -9.273 15.719 -14.5 1 84.56 396 LEU A CA 1
ATOM 2863 C C . LEU A 1 396 ? -10.195 15.141 -15.57 1 84.56 396 LEU A C 1
ATOM 2865 O O . LEU A 1 396 ? -11.328 14.758 -15.289 1 84.56 396 LEU A O 1
ATOM 2869 N N . VAL A 1 397 ? -9.734 15.141 -16.75 1 90.75 397 VAL A N 1
ATOM 2870 C CA . VAL A 1 397 ? -10.516 14.617 -17.875 1 90.75 397 VAL A CA 1
ATOM 2871 C C . VAL A 1 397 ? -10.766 13.125 -17.672 1 90.75 397 VAL A C 1
ATOM 2873 O O . VAL A 1 397 ? -11.891 12.648 -17.875 1 90.75 397 VAL A O 1
ATOM 2876 N N . LEU A 1 398 ? -9.758 12.438 -17.312 1 93.25 398 LEU A N 1
ATOM 2877 C CA . LEU A 1 398 ? -9.898 11 -17.109 1 93.25 398 LEU A CA 1
ATOM 2878 C C . LEU A 1 398 ? -10.844 10.695 -15.953 1 93.25 398 LEU A C 1
ATOM 2880 O O . LEU A 1 398 ? -11.633 9.75 -16.031 1 93.25 398 LEU A O 1
ATOM 2884 N N . PHE A 1 399 ? -10.727 11.523 -14.938 1 89.81 399 PHE A N 1
ATOM 2885 C CA . PHE A 1 399 ? -11.641 11.352 -13.812 1 89.81 399 PHE A CA 1
ATOM 2886 C C . PHE A 1 399 ? -13.078 11.641 -14.234 1 89.81 399 PHE A C 1
ATOM 2888 O O . PHE A 1 399 ? -13.992 10.875 -13.906 1 89.81 399 PHE A O 1
ATOM 2895 N N . ALA A 1 400 ? -13.266 12.688 -14.906 1 89 400 ALA A N 1
ATOM 2896 C CA . ALA A 1 400 ? -14.586 13.055 -15.398 1 89 400 ALA A CA 1
ATOM 2897 C C . ALA A 1 400 ? -15.156 11.969 -16.312 1 89 400 ALA A C 1
ATOM 2899 O O . ALA A 1 400 ? -16.344 11.656 -16.234 1 89 400 ALA A O 1
ATOM 2900 N N . LEU A 1 401 ? -14.344 11.445 -17.094 1 92.56 401 LEU A N 1
ATOM 2901 C CA . LEU A 1 401 ? -14.781 10.375 -17.984 1 92.56 401 LEU A CA 1
ATOM 2902 C C . LEU A 1 401 ? -15.18 9.133 -17.203 1 92.56 401 LEU A C 1
ATOM 2904 O O . LEU A 1 401 ? -16.188 8.492 -17.5 1 92.56 401 LEU A O 1
ATOM 2908 N N . ALA A 1 402 ? -14.391 8.766 -16.203 1 92.19 402 ALA A N 1
ATOM 2909 C CA . ALA A 1 402 ? -14.711 7.617 -15.359 1 92.19 402 ALA A CA 1
ATOM 2910 C C . ALA A 1 402 ? -16.031 7.836 -14.625 1 92.19 402 ALA A C 1
ATOM 2912 O O . ALA A 1 402 ? -16.844 6.922 -14.516 1 92.19 402 ALA A O 1
ATOM 2913 N N . LEU A 1 403 ? -16.188 9.023 -14.172 1 86.19 403 LEU A N 1
ATOM 2914 C CA . LEU A 1 403 ? -17.406 9.391 -13.477 1 86.19 403 LEU A CA 1
ATOM 2915 C C . LEU A 1 403 ? -18.609 9.297 -14.414 1 86.19 403 LEU A C 1
ATOM 2917 O O . LEU A 1 403 ? -19.656 8.773 -14.031 1 86.19 403 LEU A O 1
ATOM 2921 N N . ALA A 1 404 ? -18.469 9.805 -15.562 1 88.62 404 ALA A N 1
ATOM 2922 C CA . ALA A 1 404 ? -19.547 9.766 -16.547 1 88.62 404 ALA A CA 1
ATOM 2923 C C . ALA A 1 404 ? -19.906 8.328 -16.906 1 88.62 404 ALA A C 1
ATOM 2925 O O . ALA A 1 404 ? -21.094 7.98 -16.984 1 88.62 404 ALA A O 1
ATOM 2926 N N . LEU A 1 405 ? -18.906 7.535 -17.062 1 89.44 405 LEU A N 1
ATOM 2927 C CA . LEU A 1 405 ? -19.156 6.141 -17.406 1 89.44 405 LEU A CA 1
ATOM 2928 C C . LEU A 1 405 ? -19.859 5.414 -16.25 1 89.44 405 LEU A C 1
ATOM 2930 O O . LEU A 1 405 ? -20.734 4.586 -16.484 1 89.44 405 LEU A O 1
ATOM 2934 N N . ALA A 1 406 ? -19.484 5.738 -15.07 1 83.75 406 ALA A N 1
ATOM 2935 C CA . ALA A 1 406 ? -20.078 5.113 -13.891 1 83.75 406 ALA A CA 1
ATOM 2936 C C . ALA A 1 406 ? -21.516 5.578 -13.688 1 83.75 406 ALA A C 1
ATOM 2938 O O . ALA A 1 406 ? -22.391 4.773 -13.375 1 83.75 406 ALA A O 1
ATOM 2939 N N . VAL A 1 407 ? -21.828 6.863 -13.914 1 79.94 407 VAL A N 1
ATOM 2940 C CA . VAL A 1 407 ? -23.141 7.469 -13.711 1 79.94 407 VAL A CA 1
ATOM 2941 C C . VAL A 1 407 ? -24.125 6.934 -14.75 1 79.94 407 VAL A C 1
ATOM 2943 O O . VAL A 1 407 ? -25.281 6.656 -14.438 1 79.94 407 VAL A O 1
ATOM 2946 N N . LEU A 1 408 ? -23.578 6.73 -15.945 1 82.25 408 LEU A N 1
ATOM 2947 C CA . LEU A 1 408 ? -24.422 6.234 -17.031 1 82.25 408 LEU A CA 1
ATOM 2948 C C . LEU A 1 408 ? -24.609 4.727 -16.922 1 82.25 408 LEU A C 1
ATOM 2950 O O . LEU A 1 408 ? -25.422 4.145 -17.656 1 82.25 408 LEU A O 1
ATOM 2954 N N . GLY A 1 409 ? -23.906 4.129 -16 1 79.44 409 GLY A N 1
ATOM 2955 C CA . GLY A 1 409 ? -24.062 2.697 -15.781 1 79.44 409 GLY A CA 1
ATOM 2956 C C . GLY A 1 409 ? -23.375 1.854 -16.844 1 79.44 409 GLY A C 1
ATOM 2957 O O . GLY A 1 409 ? -23.672 0.662 -16.969 1 79.44 409 GLY A O 1
ATOM 2958 N N . LEU A 1 410 ? -22.547 2.375 -17.609 1 86.5 410 LEU A N 1
ATOM 2959 C CA . LEU A 1 410 ? -21.875 1.652 -18.688 1 86.5 410 LEU A CA 1
ATOM 2960 C C . LEU A 1 410 ? -20.781 0.751 -18.141 1 86.5 410 LEU A C 1
ATOM 2962 O O . LEU A 1 410 ? -20.562 -0.353 -18.656 1 86.5 410 LEU A O 1
ATOM 2966 N N . VAL A 1 411 ? -20.094 1.189 -17.188 1 90.56 411 VAL A N 1
ATOM 2967 C CA . VAL A 1 411 ? -19 0.455 -16.547 1 90.56 411 VAL A CA 1
ATOM 2968 C C . VAL A 1 411 ? -19.109 0.562 -15.031 1 90.56 411 VAL A C 1
ATOM 2970 O O . VAL A 1 411 ? -19.375 1.644 -14.5 1 90.56 411 VAL A O 1
ATOM 2973 N N . PRO A 1 412 ? -19.016 -0.55 -14.367 1 88.69 412 PRO A N 1
ATOM 2974 C CA . PRO A 1 412 ? -19.031 -0.463 -12.906 1 88.69 412 PRO A CA 1
ATOM 2975 C C . PRO A 1 412 ? -17.922 0.432 -12.352 1 88.69 412 PRO A C 1
ATOM 2977 O O . PRO A 1 412 ? -16.844 0.531 -12.953 1 88.69 412 PRO A O 1
ATOM 2980 N N . PRO A 1 413 ? -18.172 1.029 -11.234 1 87.44 413 PRO A N 1
ATOM 2981 C CA . PRO A 1 413 ? -17.266 2.031 -10.672 1 87.44 413 PRO A CA 1
ATOM 2982 C C . PRO A 1 413 ? -15.844 1.501 -10.484 1 87.44 413 PRO A C 1
ATOM 2984 O O . PRO A 1 413 ? -14.875 2.17 -10.852 1 87.44 413 PRO A O 1
ATOM 2987 N N . PRO A 1 414 ? -15.648 0.252 -9.898 1 91.5 414 PRO A N 1
ATOM 2988 C CA . PRO A 1 414 ? -14.258 -0.182 -9.688 1 91.5 414 PRO A CA 1
ATOM 2989 C C . PRO A 1 414 ? -13.461 -0.244 -10.984 1 91.5 414 PRO A C 1
ATOM 2991 O O . PRO A 1 414 ? -12.297 0.165 -11.023 1 91.5 414 PRO A O 1
ATOM 2994 N N . VAL A 1 415 ? -14.039 -0.66 -12.047 1 94.5 415 VAL A N 1
ATOM 2995 C CA . VAL A 1 415 ? -13.352 -0.773 -13.336 1 94.5 415 VAL A CA 1
ATOM 2996 C C . VAL A 1 415 ? -13.125 0.617 -13.922 1 94.5 415 VAL A C 1
ATOM 2998 O O . VAL A 1 415 ? -12.047 0.906 -14.453 1 94.5 415 VAL A O 1
ATOM 3001 N N . ALA A 1 416 ? -14.148 1.471 -13.844 1 93.31 416 ALA A N 1
ATOM 3002 C CA . ALA A 1 416 ? -14.055 2.822 -14.391 1 93.31 416 ALA A CA 1
ATOM 3003 C C . ALA A 1 416 ? -12.922 3.607 -13.734 1 93.31 416 ALA A C 1
ATOM 3005 O O . ALA A 1 416 ? -12.109 4.23 -14.422 1 93.31 416 ALA A O 1
ATOM 3006 N N . PHE A 1 417 ? -12.844 3.527 -12.492 1 92.31 417 PHE A N 1
ATOM 3007 C CA . PHE A 1 417 ? -11.891 4.367 -11.781 1 92.31 417 PHE A CA 1
ATOM 3008 C C . PHE A 1 417 ? -10.492 3.766 -11.852 1 92.31 417 PHE A C 1
ATOM 3010 O O . PHE A 1 417 ? -9.5 4.496 -11.883 1 92.31 417 PHE A O 1
ATOM 3017 N N . VAL A 1 418 ? -10.367 2.422 -11.82 1 95.12 418 VAL A N 1
ATOM 3018 C CA . VAL A 1 418 ? -9.062 1.808 -12.023 1 95.12 418 VAL A CA 1
ATOM 3019 C C . VAL A 1 418 ? -8.555 2.129 -13.43 1 95.12 418 VAL A C 1
ATOM 3021 O O . VAL A 1 418 ? -7.363 2.365 -13.633 1 95.12 418 VAL A O 1
ATOM 3024 N N . ALA A 1 419 ? -9.453 2.123 -14.43 1 96.06 419 ALA A N 1
ATOM 3025 C CA . ALA A 1 419 ? -9.086 2.504 -15.789 1 96.06 419 ALA A CA 1
ATOM 3026 C C . ALA A 1 419 ? -8.578 3.943 -15.836 1 96.06 419 ALA A C 1
ATOM 3028 O O . ALA A 1 419 ? -7.613 4.246 -16.547 1 96.06 419 ALA A O 1
ATOM 3029 N N . ALA A 1 420 ? -9.266 4.816 -15.148 1 94.69 420 ALA A N 1
ATOM 3030 C CA . ALA A 1 420 ? -8.82 6.207 -15.078 1 94.69 420 ALA A CA 1
ATOM 3031 C C . ALA A 1 420 ? -7.43 6.309 -14.461 1 94.69 420 ALA A C 1
ATOM 3033 O O . ALA A 1 420 ? -6.582 7.062 -14.953 1 94.69 420 ALA A O 1
ATOM 3034 N N . LEU A 1 421 ? -7.289 5.598 -13.367 1 94.31 421 LEU A N 1
ATOM 3035 C CA . LEU A 1 421 ? -5.988 5.57 -12.711 1 94.31 421 LEU A CA 1
ATOM 3036 C C . LEU A 1 421 ? -4.91 5.055 -13.656 1 94.31 421 LEU A C 1
ATOM 3038 O O . LEU A 1 421 ? -3.812 5.613 -13.719 1 94.31 421 LEU A O 1
ATOM 3042 N N . PHE A 1 422 ? -5.203 3.973 -14.344 1 94.94 422 PHE A N 1
ATOM 3043 C CA . PHE A 1 422 ? -4.293 3.414 -15.336 1 94.94 422 PHE A CA 1
ATOM 3044 C C . PHE A 1 422 ? -3.938 4.457 -16.391 1 94.94 422 PHE A C 1
ATOM 3046 O O . PHE A 1 422 ? -2.77 4.605 -16.75 1 94.94 422 PHE A O 1
ATOM 3053 N N . GLY A 1 423 ? -4.914 5.137 -16.875 1 94.88 423 GLY A N 1
ATOM 3054 C CA . GLY A 1 423 ? -4.684 6.199 -17.844 1 94.88 423 GLY A CA 1
ATOM 3055 C C . GLY A 1 423 ? -3.787 7.305 -17.312 1 94.88 423 GLY A C 1
ATOM 3056 O O . GLY A 1 423 ? -2.947 7.832 -18.031 1 94.88 423 GLY A O 1
ATOM 3057 N N . MET A 1 424 ? -3.93 7.648 -16.094 1 92.5 424 MET A N 1
ATOM 3058 C CA . MET A 1 424 ? -3.111 8.688 -15.484 1 92.5 424 MET A CA 1
ATOM 3059 C C . MET A 1 424 ? -1.649 8.258 -15.406 1 92.5 424 MET A C 1
ATOM 3061 O O . MET A 1 424 ? -0.748 9.078 -15.578 1 92.5 424 MET A O 1
ATOM 3065 N N . VAL A 1 425 ? -1.452 7.012 -15.141 1 90.56 425 VAL A N 1
ATOM 3066 C CA . VAL A 1 425 ? -0.094 6.488 -15.039 1 90.56 425 VAL A CA 1
ATOM 3067 C C . VAL A 1 425 ? 0.55 6.453 -16.422 1 90.56 425 VAL A C 1
ATOM 3069 O O . VAL A 1 425 ? 1.675 6.926 -16.609 1 90.56 425 VAL A O 1
ATOM 3072 N N . VAL A 1 426 ? -0.177 5.934 -17.422 1 90.88 426 VAL A N 1
ATOM 3073 C CA . VAL A 1 426 ? 0.357 5.75 -18.766 1 90.88 426 VAL A CA 1
ATOM 3074 C C . VAL A 1 426 ? 0.59 7.113 -19.422 1 90.88 426 VAL A C 1
ATOM 3076 O O . VAL A 1 426 ? 1.547 7.289 -20.188 1 90.88 426 VAL A O 1
ATOM 3079 N N . SER A 1 427 ? -0.214 8.086 -19.078 1 88.94 427 SER A N 1
ATOM 3080 C CA . SER A 1 427 ? -0.064 9.422 -19.656 1 88.94 427 SER A CA 1
ATOM 3081 C C . SER A 1 427 ? 1.085 10.18 -18.984 1 88.94 427 SER A C 1
ATOM 3083 O O . SER A 1 427 ? 1.511 11.227 -19.484 1 88.94 427 SER A O 1
ATOM 3085 N N . GLY A 1 428 ? 1.52 9.703 -17.859 1 84.81 428 GLY A N 1
ATOM 3086 C CA . GLY A 1 428 ? 2.631 10.336 -17.156 1 84.81 428 GLY A CA 1
ATOM 3087 C C . GLY A 1 428 ? 2.188 11.359 -16.125 1 84.81 428 GLY A C 1
ATOM 3088 O O . GLY A 1 428 ? 3.02 11.969 -15.461 1 84.81 428 GLY A O 1
ATOM 3089 N N . ALA A 1 429 ? 0.952 11.484 -16 1 81.19 429 ALA A N 1
ATOM 3090 C CA . ALA A 1 429 ? 0.432 12.469 -15.055 1 81.19 429 ALA A CA 1
ATOM 3091 C C . ALA A 1 429 ? 0.644 12.008 -13.617 1 81.19 429 ALA A C 1
ATOM 3093 O O . ALA A 1 429 ? 0.695 12.828 -12.695 1 81.19 429 ALA A O 1
ATOM 3094 N N . LEU A 1 430 ? 0.648 10.742 -13.414 1 84.25 430 LEU A N 1
ATOM 3095 C CA . LEU A 1 430 ? 0.876 10.133 -12.102 1 84.25 430 LEU A CA 1
ATOM 3096 C C . LEU A 1 430 ? 2.105 9.234 -12.133 1 84.25 430 LEU A C 1
ATOM 3098 O O . LEU A 1 430 ? 2.094 8.18 -12.766 1 84.25 430 LEU A O 1
ATOM 3102 N N . PRO A 1 431 ? 3.076 9.695 -11.477 1 76.44 431 PRO A N 1
ATOM 3103 C CA . PRO A 1 431 ? 4.262 8.836 -11.414 1 76.44 431 PRO A CA 1
ATOM 3104 C C . PRO A 1 431 ? 3.99 7.5 -10.727 1 76.44 431 PRO A C 1
ATOM 3106 O O . PRO A 1 431 ? 3.236 7.449 -9.75 1 76.44 431 PRO A O 1
ATOM 3109 N N . LEU A 1 432 ? 4.578 6.465 -11.234 1 77.5 432 LEU A N 1
ATOM 3110 C CA . LEU A 1 432 ? 4.367 5.102 -10.758 1 77.5 432 LEU A CA 1
ATOM 3111 C C . LEU A 1 432 ? 4.75 4.973 -9.281 1 77.5 432 LEU A C 1
ATOM 3113 O O . LEU A 1 432 ? 4.121 4.223 -8.539 1 77.5 432 LEU A O 1
ATOM 3117 N N . SER A 1 433 ? 5.711 5.676 -8.883 1 67.88 433 SER A N 1
ATOM 3118 C CA . SER A 1 433 ? 6.207 5.586 -7.512 1 67.88 433 SER A CA 1
ATOM 3119 C C . SER A 1 433 ? 5.195 6.141 -6.516 1 67.88 433 SER A C 1
ATOM 3121 O O . SER A 1 433 ? 5.211 5.781 -5.34 1 67.88 433 SER A O 1
ATOM 3123 N N . GLU A 1 434 ? 4.312 6.879 -7.008 1 74.31 434 GLU A N 1
ATOM 3124 C CA . GLU A 1 434 ? 3.379 7.574 -6.125 1 74.31 434 GLU A CA 1
ATOM 3125 C C . GLU A 1 434 ? 2.057 6.82 -6.02 1 74.31 434 GLU A C 1
ATOM 3127 O O . GLU A 1 434 ? 1.271 7.059 -5.098 1 74.31 434 GLU A O 1
ATOM 3132 N N . VAL A 1 435 ? 1.847 5.926 -6.887 1 84.06 435 VAL A N 1
ATOM 3133 C CA . VAL A 1 435 ? 0.548 5.266 -6.961 1 84.06 435 VAL A CA 1
ATOM 3134 C C . VAL A 1 435 ? 0.242 4.574 -5.637 1 84.06 435 VAL A C 1
ATOM 3136 O O . VAL A 1 435 ? -0.793 4.832 -5.016 1 84.06 435 VAL A O 1
ATOM 3139 N N . TYR A 1 436 ? 1.132 3.814 -5.168 1 82.44 436 TYR A N 1
ATOM 3140 C CA . TYR A 1 436 ? 0.869 2.998 -3.988 1 82.44 436 TYR A CA 1
ATOM 3141 C C . TYR A 1 436 ? 1.07 3.805 -2.711 1 82.44 436 TYR A C 1
ATOM 3143 O O . TYR A 1 436 ? 0.488 3.488 -1.672 1 82.44 436 TYR A O 1
ATOM 3151 N N . ARG A 1 437 ? 1.819 4.863 -2.822 1 73.25 437 ARG A N 1
ATOM 3152 C CA . ARG A 1 437 ? 2.037 5.727 -1.665 1 73.25 437 ARG A CA 1
ATOM 3153 C C . ARG A 1 437 ? 0.805 6.574 -1.372 1 73.25 437 ARG A C 1
ATOM 3155 O O . ARG A 1 437 ? 0.576 6.973 -0.228 1 73.25 437 ARG A O 1
ATOM 3162 N N . ARG A 1 438 ? 0.026 6.75 -2.389 1 75.75 438 ARG A N 1
ATOM 3163 C CA . ARG A 1 438 ? -1.152 7.598 -2.242 1 75.75 438 ARG A CA 1
ATOM 3164 C C . ARG A 1 438 ? -2.344 6.797 -1.729 1 75.75 438 ARG A C 1
ATOM 3166 O O . ARG A 1 438 ? -3.396 7.363 -1.427 1 75.75 438 ARG A O 1
ATOM 3173 N N . ILE A 1 439 ? -2.174 5.555 -1.62 1 85.38 439 ILE A N 1
ATOM 3174 C CA . ILE A 1 439 ? -3.236 4.719 -1.072 1 85.38 439 ILE A CA 1
ATOM 3175 C C . ILE A 1 439 ? -3.143 4.699 0.452 1 85.38 439 ILE A C 1
ATOM 3177 O O . ILE A 1 439 ? -2.061 4.52 1.012 1 85.38 439 ILE A O 1
ATOM 3181 N N . ASP A 1 440 ? -4.23 5.016 1.091 1 79.12 440 ASP A N 1
ATOM 3182 C CA . ASP A 1 440 ? -4.324 4.816 2.533 1 79.12 440 ASP A CA 1
ATOM 3183 C C . ASP A 1 440 ? -4.625 3.355 2.867 1 79.12 440 ASP A C 1
ATOM 3185 O O . ASP A 1 440 ? -5.785 2.986 3.068 1 79.12 440 ASP A O 1
ATOM 3189 N N . TRP A 1 441 ? -3.678 2.598 3.053 1 84.94 441 TRP A N 1
ATOM 3190 C CA . TRP A 1 441 ? -3.795 1.146 3.162 1 84.94 441 TRP A CA 1
ATOM 3191 C C . TRP A 1 441 ? -4.555 0.756 4.426 1 84.94 441 TRP A C 1
ATOM 3193 O O . TRP A 1 441 ? -5.309 -0.222 4.426 1 84.94 441 TRP A O 1
ATOM 3203 N N . PRO A 1 442 ? -4.41 1.447 5.516 1 85.06 442 PRO A N 1
ATOM 3204 C CA . PRO A 1 442 ? -5.203 1.085 6.691 1 85.06 442 PRO A CA 1
ATOM 3205 C C . PRO A 1 442 ? -6.707 1.11 6.422 1 85.06 442 PRO A C 1
ATOM 3207 O O . PRO A 1 442 ? -7.438 0.225 6.879 1 85.06 442 PRO A O 1
ATOM 3210 N N . VAL A 1 443 ? -7.078 2.072 5.656 1 82.5 443 VAL A N 1
ATOM 3211 C CA . VAL A 1 443 ? -8.492 2.166 5.316 1 82.5 443 VAL A CA 1
ATOM 3212 C C . VAL A 1 443 ? -8.898 0.978 4.445 1 82.5 443 VAL A C 1
ATOM 3214 O O . VAL A 1 443 ? -9.938 0.357 4.672 1 82.5 443 VAL A O 1
ATOM 3217 N N . VAL A 1 444 ? -8.086 0.663 3.486 1 90.56 444 VAL A N 1
ATOM 3218 C CA . VAL A 1 444 ? -8.359 -0.419 2.547 1 90.56 444 VAL A CA 1
ATOM 3219 C C . VAL A 1 444 ? -8.438 -1.748 3.295 1 90.56 444 VAL A C 1
ATOM 3221 O O . VAL A 1 444 ? -9.375 -2.52 3.109 1 90.56 444 VAL A O 1
ATOM 3224 N N . VAL A 1 445 ? -7.465 -2.008 4.168 1 91.94 445 VAL A N 1
ATOM 3225 C CA . VAL A 1 445 ? -7.406 -3.26 4.914 1 91.94 445 VAL A CA 1
ATOM 3226 C C . VAL A 1 445 ? -8.555 -3.318 5.918 1 91.94 445 VAL A C 1
ATOM 3228 O O . VAL A 1 445 ? -9.141 -4.379 6.145 1 91.94 445 VAL A O 1
ATOM 3231 N N . PHE A 1 446 ? -8.836 -2.188 6.531 1 89.38 446 PHE A N 1
ATOM 3232 C CA . PHE A 1 446 ? -9.953 -2.102 7.461 1 89.38 446 PHE A CA 1
ATOM 3233 C C . PHE A 1 446 ? -11.258 -2.529 6.789 1 89.38 446 PHE A C 1
ATOM 3235 O O . PHE A 1 446 ? -11.969 -3.389 7.305 1 89.38 446 PHE A O 1
ATOM 3242 N N . LEU A 1 447 ? -11.539 -1.997 5.582 1 88.31 447 LEU A N 1
ATOM 3243 C CA . LEU A 1 447 ? -12.734 -2.318 4.812 1 88.31 447 LEU A CA 1
ATOM 3244 C C . LEU A 1 447 ? -12.742 -3.787 4.406 1 88.31 447 LEU A C 1
ATOM 3246 O O . LEU A 1 447 ? -13.727 -4.492 4.633 1 88.31 447 LEU A O 1
ATOM 3250 N N . ALA A 1 448 ? -11.656 -4.238 3.863 1 93.06 448 ALA A N 1
ATOM 3251 C CA . ALA A 1 448 ? -11.547 -5.594 3.332 1 93.06 448 ALA A CA 1
ATOM 3252 C C . ALA A 1 448 ? -11.727 -6.633 4.434 1 93.06 448 ALA A C 1
ATOM 3254 O O . ALA A 1 448 ? -12.289 -7.703 4.199 1 93.06 448 ALA A O 1
ATOM 3255 N N . ALA A 1 449 ? -11.273 -6.332 5.641 1 93.12 449 ALA A N 1
ATOM 3256 C CA . ALA A 1 449 ? -11.328 -7.277 6.75 1 93.12 449 ALA A CA 1
ATOM 3257 C C . ALA A 1 449 ? -12.719 -7.332 7.359 1 93.12 449 ALA A C 1
ATOM 3259 O O . ALA A 1 449 ? -13.148 -8.375 7.863 1 93.12 449 ALA A O 1
ATOM 3260 N N . LEU A 1 450 ? -13.477 -6.285 7.309 1 89.75 450 LEU A N 1
ATOM 3261 C CA . LEU A 1 450 ? -14.773 -6.227 7.977 1 89.75 450 LEU A CA 1
ATOM 3262 C C . LEU A 1 450 ? -15.883 -6.75 7.07 1 89.75 450 LEU A C 1
ATOM 3264 O O . LEU A 1 450 ? -16.906 -7.227 7.551 1 89.75 450 LEU A O 1
ATOM 3268 N N . ILE A 1 451 ? -15.672 -6.688 5.77 1 89.56 451 ILE A N 1
ATOM 3269 C CA . ILE A 1 451 ? -16.703 -7.066 4.812 1 89.56 451 ILE A CA 1
ATOM 3270 C C . ILE A 1 451 ? -17.094 -8.523 5.031 1 89.56 451 ILE A C 1
ATOM 3272 O O . ILE A 1 451 ? -18.281 -8.844 5.156 1 89.56 451 ILE A O 1
ATOM 3276 N N . PRO A 1 452 ? -16.125 -9.469 5.191 1 92.31 452 PRO A N 1
ATOM 3277 C CA . PRO A 1 452 ? -16.547 -10.859 5.434 1 92.31 452 PRO A CA 1
ATOM 3278 C C . PRO A 1 452 ? -17.297 -11.023 6.746 1 92.31 452 PRO A C 1
ATOM 3280 O O . PRO A 1 452 ? -18.172 -11.898 6.852 1 92.31 452 PRO A O 1
ATOM 3283 N N . ILE A 1 453 ? -16.984 -10.25 7.738 1 90.69 453 ILE A N 1
ATOM 3284 C CA . ILE A 1 453 ? -17.688 -10.297 9.016 1 90.69 453 ILE A CA 1
ATOM 3285 C C . ILE A 1 453 ? -19.125 -9.812 8.82 1 90.69 453 ILE A C 1
ATOM 3287 O O . ILE A 1 453 ? -20.062 -10.414 9.352 1 90.69 453 ILE A O 1
ATOM 3291 N N . GLY A 1 454 ? -19.312 -8.75 8.102 1 86.81 454 GLY A N 1
ATOM 3292 C CA . GLY A 1 454 ? -20.641 -8.289 7.754 1 86.81 454 GLY A CA 1
ATOM 3293 C C . GLY A 1 454 ? -21.453 -9.32 6.988 1 86.81 454 GLY A C 1
ATOM 3294 O O . GLY A 1 454 ? -22.641 -9.5 7.254 1 86.81 454 GLY A O 1
ATOM 3295 N N . ASP A 1 455 ? -20.766 -10 6.023 1 88.38 455 ASP A N 1
ATOM 3296 C CA . ASP A 1 455 ? -21.422 -11.055 5.258 1 88.38 455 ASP A CA 1
ATOM 3297 C C . ASP A 1 455 ? -21.859 -12.195 6.168 1 88.38 455 ASP A C 1
ATOM 3299 O O . ASP A 1 455 ? -22.953 -12.758 5.996 1 88.38 455 ASP A O 1
ATOM 3303 N N . ALA A 1 456 ? -21 -12.5 7.113 1 90.44 456 ALA A N 1
ATOM 3304 C CA . ALA A 1 456 ? -21.328 -13.57 8.055 1 90.44 456 ALA A CA 1
ATOM 3305 C C . ALA A 1 456 ? -22.531 -13.203 8.906 1 90.44 456 ALA A C 1
ATOM 3307 O O . ALA A 1 456 ? -23.344 -14.07 9.242 1 90.44 456 ALA A O 1
ATOM 3308 N N . LEU A 1 457 ? -22.641 -11.977 9.281 1 87.38 457 LEU A N 1
ATOM 3309 C CA . LEU A 1 457 ? -23.781 -11.5 10.055 1 87.38 457 LEU A CA 1
ATOM 3310 C C . LEU A 1 457 ? -25.078 -11.68 9.273 1 87.38 457 LEU A C 1
ATOM 3312 O O . LEU A 1 457 ? -26.109 -12.07 9.844 1 87.38 457 LEU A O 1
ATOM 3316 N N . ALA A 1 458 ? -25.078 -11.445 8.039 1 85.56 458 ALA A N 1
ATOM 3317 C CA . ALA A 1 458 ? -26.234 -11.578 7.168 1 85.56 458 ALA A CA 1
ATOM 3318 C C . ALA A 1 458 ? -26.578 -13.039 6.922 1 85.56 458 ALA A C 1
ATOM 3320 O O . ALA A 1 458 ? -27.734 -13.445 7.023 1 85.56 458 ALA A O 1
ATOM 3321 N N . GLU A 1 459 ? -25.547 -13.844 6.715 1 88.5 459 GLU A N 1
ATOM 3322 C CA . GLU A 1 459 ? -25.75 -15.227 6.281 1 88.5 459 GLU A CA 1
ATOM 3323 C C . GLU A 1 459 ? -26.062 -16.125 7.465 1 88.5 459 GLU A C 1
ATOM 3325 O O . GLU A 1 459 ? -26.781 -17.125 7.312 1 88.5 459 GLU A O 1
ATOM 3330 N N . SER A 1 460 ? -25.578 -15.781 8.625 1 89.5 460 SER A N 1
ATOM 3331 C CA . SER A 1 460 ? -25.766 -16.625 9.805 1 89.5 460 SER A CA 1
ATOM 3332 C C . SER A 1 460 ? -27.172 -16.469 10.375 1 89.5 460 SER A C 1
ATOM 3334 O O . SER A 1 460 ? -27.609 -17.297 11.18 1 89.5 460 SER A O 1
ATOM 3336 N N . GLY A 1 461 ? -27.875 -15.367 10.031 1 87.62 461 GLY A N 1
ATOM 3337 C CA . GLY A 1 461 ? -29.188 -15.094 10.609 1 87.62 461 GLY A CA 1
ATOM 3338 C C . GLY A 1 461 ? -29.109 -14.266 11.883 1 87.62 461 GLY A C 1
ATOM 3339 O O . GLY A 1 461 ? -30.141 -13.906 12.461 1 87.62 461 GLY A O 1
ATOM 3340 N N . ALA A 1 462 ? -27.969 -13.992 12.297 1 88.19 462 ALA A N 1
ATOM 3341 C CA . ALA A 1 462 ? -27.812 -13.164 13.484 1 88.19 462 ALA A CA 1
ATOM 3342 C C . ALA A 1 462 ? -28.469 -11.797 13.297 1 88.19 462 ALA A C 1
ATOM 3344 O O . ALA A 1 462 ? -29.078 -11.258 14.219 1 88.19 462 ALA A O 1
ATOM 3345 N N . ALA A 1 463 ? -28.328 -11.281 12.172 1 86.38 463 ALA A N 1
ATOM 3346 C CA . ALA A 1 463 ? -28.953 -10 11.852 1 86.38 463 ALA A CA 1
ATOM 3347 C C . ALA A 1 463 ? -30.469 -10.094 11.969 1 86.38 463 ALA A C 1
ATOM 3349 O O . ALA A 1 463 ? -31.125 -9.172 12.477 1 86.38 463 ALA A O 1
ATOM 3350 N N . ALA A 1 464 ? -30.953 -11.148 11.508 1 86 464 ALA A N 1
ATOM 3351 C CA . ALA A 1 464 ? -32.406 -11.367 11.578 1 86 464 ALA A CA 1
ATOM 3352 C C . ALA A 1 464 ? -32.875 -11.484 13.031 1 86 464 ALA A C 1
ATOM 3354 O O . ALA A 1 464 ? -33.938 -10.984 13.391 1 86 464 ALA A O 1
ATOM 3355 N N . GLY A 1 465 ? -32.062 -12.141 13.797 1 85.62 465 GLY A N 1
ATOM 3356 C CA . GLY A 1 465 ? -32.375 -12.242 15.211 1 85.62 465 GLY A CA 1
ATOM 3357 C C . GLY A 1 465 ? -32.375 -10.906 15.922 1 85.62 465 GLY A C 1
ATOM 3358 O O . GLY A 1 465 ? -33.281 -10.617 16.703 1 85.62 465 GLY A O 1
ATOM 3359 N N . LEU A 1 466 ? -31.422 -10.148 15.68 1 85.62 466 LEU A N 1
ATOM 3360 C CA . LEU A 1 466 ? -31.344 -8.812 16.266 1 85.62 466 LEU A CA 1
ATOM 3361 C C . LEU A 1 466 ? -32.531 -7.957 15.82 1 85.62 466 LEU A C 1
ATOM 3363 O O . LEU A 1 466 ? -33.125 -7.234 16.625 1 85.62 466 LEU A O 1
ATOM 3367 N N . ALA A 1 467 ? -32.781 -8 14.57 1 85.06 467 ALA A N 1
ATOM 3368 C CA . ALA A 1 467 ? -33.906 -7.262 14.008 1 85.06 467 ALA A CA 1
ATOM 3369 C C . ALA A 1 467 ? -35.219 -7.68 14.664 1 85.06 467 ALA A C 1
ATOM 3371 O O . ALA A 1 467 ? -36.062 -6.828 15 1 85.06 467 ALA A O 1
ATOM 3372 N N . GLY A 1 468 ? -35.375 -8.945 14.758 1 82.94 468 GLY A N 1
ATOM 3373 C CA . GLY A 1 468 ? -36.562 -9.453 15.43 1 82.94 468 GLY A CA 1
ATOM 3374 C C . GLY A 1 468 ? -36.688 -8.961 16.859 1 82.94 468 GLY A C 1
ATOM 3375 O O . GLY A 1 468 ? -37.781 -8.625 17.312 1 82.94 468 GLY A O 1
ATOM 3376 N N . GLY A 1 469 ? -35.562 -8.906 17.562 1 83.56 469 GLY A N 1
ATOM 3377 C CA . GLY A 1 469 ? -35.562 -8.383 18.922 1 83.56 469 GLY A CA 1
ATOM 3378 C C . GLY A 1 469 ? -35.969 -6.922 19 1 83.56 469 GLY A C 1
ATOM 3379 O O . GLY A 1 469 ? -36.719 -6.52 19.875 1 83.56 469 GLY A O 1
ATOM 3380 N N . VAL A 1 470 ? -35.469 -6.176 18.094 1 82.69 470 VAL A N 1
ATOM 3381 C CA . VAL A 1 470 ? -35.781 -4.754 18.031 1 82.69 470 VAL A CA 1
ATOM 3382 C C . VAL A 1 470 ? -37.281 -4.559 17.75 1 82.69 470 VAL A C 1
ATOM 3384 O O . VAL A 1 470 ? -37.938 -3.709 18.359 1 82.69 470 VAL A O 1
ATOM 3387 N N . LEU A 1 471 ? -37.75 -5.328 16.828 1 84.25 471 LEU A N 1
ATOM 3388 C CA . LEU A 1 471 ? -39.188 -5.223 16.453 1 84.25 471 LEU A CA 1
ATOM 3389 C C . LEU A 1 471 ? -40.062 -5.617 17.625 1 84.25 471 LEU A C 1
ATOM 3391 O O . LEU A 1 471 ? -41.125 -5 17.844 1 84.25 471 LEU A O 1
ATOM 3395 N N . LYS A 1 472 ? -39.625 -6.574 18.297 1 83.69 472 LYS A N 1
ATOM 3396 C CA . LYS A 1 472 ? -40.406 -7.008 19.469 1 83.69 472 LYS A CA 1
ATOM 3397 C C . LYS A 1 472 ? -40.438 -5.922 20.531 1 83.69 472 LYS A C 1
ATOM 3399 O O . LYS A 1 472 ? -41.469 -5.703 21.172 1 83.69 472 LYS A O 1
ATOM 3404 N N . LEU A 1 473 ? -39.312 -5.293 20.672 1 81.56 473 LEU A N 1
ATOM 3405 C CA . LEU A 1 473 ? -39.219 -4.238 21.672 1 81.56 473 LEU A CA 1
ATOM 3406 C C . LEU A 1 473 ? -39.969 -2.986 21.219 1 81.56 473 LEU A C 1
ATOM 3408 O O . LEU A 1 473 ? -40.531 -2.262 22.031 1 81.56 473 LEU A O 1
ATOM 3412 N N . ALA A 1 474 ? -39.812 -2.707 19.938 1 80.19 474 ALA A N 1
ATOM 3413 C CA . ALA A 1 474 ? -40.438 -1.512 19.375 1 80.19 474 ALA A CA 1
ATOM 3414 C C . ALA A 1 474 ? -41.969 -1.65 19.344 1 80.19 474 ALA A C 1
ATOM 3416 O O . ALA A 1 474 ? -42.688 -0.653 19.406 1 80.19 474 ALA A O 1
ATOM 3417 N N . GLY A 1 475 ? -42.5 -2.828 19.453 1 73.19 475 GLY A N 1
ATOM 3418 C CA . GLY A 1 475 ? -43.938 -3.066 19.453 1 73.19 475 GLY A CA 1
ATOM 3419 C C . GLY A 1 475 ? -44.625 -2.633 18.172 1 73.19 475 GLY A C 1
ATOM 3420 O O . GLY A 1 475 ? -44.156 -2.961 17.078 1 73.19 475 GLY A O 1
ATOM 3421 N N . ASP A 1 476 ? -45.688 -1.854 18.312 1 76.44 476 ASP A N 1
ATOM 3422 C CA . ASP A 1 476 ? -46.531 -1.418 17.188 1 76.44 476 ASP A CA 1
ATOM 3423 C C . ASP A 1 476 ? -46.094 -0.027 16.703 1 76.44 476 ASP A C 1
ATOM 3425 O O . ASP A 1 476 ? -46.938 0.763 16.281 1 76.44 476 ASP A O 1
ATOM 3429 N N . ILE A 1 477 ? -44.781 0.125 16.734 1 81 477 ILE A N 1
ATOM 3430 C CA . ILE A 1 477 ? -44.375 1.464 16.312 1 81 477 ILE A CA 1
ATOM 3431 C C . ILE A 1 477 ? -44.375 1.551 14.789 1 81 477 ILE A C 1
ATOM 3433 O O . ILE A 1 477 ? -44.062 0.565 14.109 1 81 477 ILE A O 1
ATOM 3437 N N . GLY A 1 478 ? -44.938 2.535 14.234 1 88.06 478 GLY A N 1
ATOM 3438 C CA . GLY A 1 478 ? -45.031 2.758 12.805 1 88.06 478 GLY A CA 1
ATOM 3439 C C . GLY A 1 478 ? -43.688 2.854 12.102 1 88.06 478 GLY A C 1
ATOM 3440 O O . GLY A 1 478 ? -42.656 2.932 12.758 1 88.06 478 GLY A O 1
ATOM 3441 N N . PRO A 1 479 ? -43.688 2.68 10.852 1 91.94 479 PRO A N 1
ATOM 3442 C CA . PRO A 1 479 ? -42.438 2.705 10.047 1 91.94 479 PRO A CA 1
ATOM 3443 C C . PRO A 1 479 ? -41.656 3.988 10.234 1 91.94 479 PRO A C 1
ATOM 3445 O O . PRO A 1 479 ? -40.406 3.969 10.141 1 91.94 479 PRO A O 1
ATOM 3448 N N . HIS A 1 480 ? -42.281 5.051 10.555 1 93.81 480 HIS A N 1
ATOM 3449 C CA . HIS A 1 480 ? -41.594 6.316 10.766 1 93.81 480 HIS A CA 1
ATOM 3450 C C . HIS A 1 480 ? -40.75 6.27 12.031 1 93.81 480 HIS A C 1
ATOM 3452 O O . HIS A 1 480 ? -39.656 6.816 12.055 1 93.81 480 HIS A O 1
ATOM 3458 N N . ALA A 1 481 ? -41.281 5.672 12.992 1 92.81 481 ALA A N 1
ATOM 3459 C CA . ALA A 1 481 ? -40.531 5.523 14.234 1 92.81 481 ALA A CA 1
ATOM 3460 C C . ALA A 1 481 ? -39.312 4.598 14.055 1 92.81 481 ALA A C 1
ATOM 3462 O O . ALA A 1 481 ? -38.25 4.824 14.641 1 92.81 481 ALA A O 1
ATOM 3463 N N . LEU A 1 482 ? -39.562 3.543 13.305 1 93 482 LEU A N 1
ATOM 3464 C CA . LEU A 1 482 ? -38.469 2.627 13.016 1 93 482 LEU A CA 1
ATOM 3465 C C . LEU A 1 482 ? -37.344 3.334 12.25 1 93 482 LEU A C 1
ATOM 3467 O O . LEU A 1 482 ? -36.156 3.076 12.477 1 93 482 LEU A O 1
ATOM 3471 N N . LEU A 1 483 ? -37.75 4.152 11.352 1 95.19 483 LEU A N 1
ATOM 3472 C CA . LEU A 1 483 ? -36.812 4.949 10.586 1 95.19 483 LEU A CA 1
ATOM 3473 C C . LEU A 1 483 ? -36 5.875 11.5 1 95.19 483 LEU A C 1
ATOM 3475 O O . LEU A 1 483 ? -34.781 5.984 11.367 1 95.19 483 LEU A O 1
ATOM 3479 N N . ALA A 1 484 ? -36.719 6.5 12.383 1 94.94 484 ALA A N 1
ATOM 3480 C CA . ALA A 1 484 ? -36.062 7.406 13.336 1 94.94 484 ALA A CA 1
ATOM 3481 C C . ALA A 1 484 ? -35.062 6.66 14.219 1 94.94 484 ALA A C 1
ATOM 3483 O O . ALA A 1 484 ? -33.969 7.16 14.5 1 94.94 484 ALA A O 1
ATOM 3484 N N . MET A 1 485 ? -35.469 5.531 14.617 1 93 485 MET A N 1
ATOM 3485 C CA . MET A 1 485 ? -34.594 4.719 15.453 1 93 485 MET A CA 1
ATOM 3486 C C . MET A 1 485 ? -33.344 4.297 14.688 1 93 485 MET A C 1
ATOM 3488 O O . MET A 1 485 ? -32.219 4.297 15.234 1 93 485 MET A O 1
ATOM 3492 N N . THR A 1 486 ? -33.562 3.855 13.461 1 94.44 486 THR A N 1
ATOM 3493 C CA . THR A 1 486 ? -32.438 3.443 12.609 1 94.44 486 THR A CA 1
ATOM 3494 C C . THR A 1 486 ? -31.453 4.594 12.414 1 94.44 486 THR A C 1
ATOM 3496 O O . THR A 1 486 ? -30.25 4.414 12.57 1 94.44 486 THR A O 1
ATOM 3499 N N . LEU A 1 487 ? -32 5.738 12.109 1 95.81 487 LEU A N 1
ATOM 3500 C CA . LEU A 1 487 ? -31.172 6.914 11.875 1 95.81 487 LEU A CA 1
ATOM 3501 C C . LEU A 1 487 ? -30.422 7.316 13.148 1 95.81 487 LEU A C 1
ATOM 3503 O O . LEU A 1 487 ? -29.234 7.609 13.109 1 95.81 487 LEU A O 1
ATOM 3507 N N . ALA A 1 488 ? -31.094 7.336 14.219 1 93.56 488 ALA A N 1
ATOM 3508 C CA . ALA A 1 488 ? -30.5 7.691 15.5 1 93.56 488 ALA A CA 1
ATOM 3509 C C . ALA A 1 488 ? -29.406 6.699 15.898 1 93.56 488 ALA A C 1
ATOM 3511 O O . ALA A 1 488 ? -28.359 7.09 16.438 1 93.56 488 ALA A O 1
ATOM 3512 N N . ALA A 1 489 ? -29.688 5.469 15.688 1 91.62 489 ALA A N 1
ATOM 3513 C CA . ALA A 1 489 ? -28.703 4.438 16.016 1 91.62 489 ALA A CA 1
ATOM 3514 C C . ALA A 1 489 ? -27.438 4.609 15.172 1 91.62 489 ALA A C 1
ATOM 3516 O O . ALA A 1 489 ? -26.328 4.508 15.688 1 91.62 489 ALA A O 1
ATOM 3517 N N . ALA A 1 490 ? -27.641 4.816 13.875 1 93.94 490 ALA A N 1
ATOM 3518 C CA . ALA A 1 490 ? -26.516 5.016 12.977 1 93.94 490 ALA A CA 1
ATOM 3519 C C . ALA A 1 490 ? -25.703 6.242 13.391 1 93.94 490 ALA A C 1
ATOM 3521 O O . ALA A 1 490 ? -24.469 6.191 13.438 1 93.94 490 ALA A O 1
ATOM 3522 N N . MET A 1 491 ? -26.391 7.293 13.734 1 92.94 491 MET A N 1
ATOM 3523 C CA . MET A 1 491 ? -25.75 8.539 14.141 1 92.94 491 MET A CA 1
ATOM 3524 C C . MET A 1 491 ? -25.031 8.375 15.469 1 92.94 491 MET A C 1
ATOM 3526 O O . MET A 1 491 ? -23.984 8.992 15.703 1 92.94 491 MET A O 1
ATOM 3530 N N . GLY A 1 492 ? -25.547 7.605 16.312 1 88.38 492 GLY A N 1
ATOM 3531 C CA . GLY A 1 492 ? -24.953 7.379 17.625 1 88.38 492 GLY A CA 1
ATOM 3532 C C . GLY A 1 492 ? -23.75 6.449 17.594 1 88.38 492 GLY A C 1
ATOM 3533 O O . GLY A 1 492 ? -22.812 6.621 18.359 1 88.38 492 GLY A O 1
ATOM 3534 N N . LEU A 1 493 ? -23.766 5.547 16.688 1 86.62 493 LEU A N 1
ATOM 3535 C CA . LEU A 1 493 ? -22.719 4.535 16.625 1 86.62 493 LEU A CA 1
ATOM 3536 C C . LEU A 1 493 ? -21.531 5.035 15.797 1 86.62 493 LEU A C 1
ATOM 3538 O O . LEU A 1 493 ? -20.391 4.652 16.062 1 86.62 493 LEU A O 1
ATOM 3542 N N . SER A 1 494 ? -21.781 5.844 14.875 1 87.62 494 SER A N 1
ATOM 3543 C CA . SER A 1 494 ? -20.766 6.254 13.906 1 87.62 494 SER A CA 1
ATOM 3544 C C . SER A 1 494 ? -19.609 6.98 14.586 1 87.62 494 SER A C 1
ATOM 3546 O O . SER A 1 494 ? -18.438 6.758 14.25 1 87.62 494 SER A O 1
ATOM 3548 N N . PRO A 1 495 ? -19.906 7.875 15.609 1 83.06 495 PRO A N 1
ATOM 3549 C CA . PRO A 1 495 ? -18.781 8.555 16.266 1 83.06 495 PRO A CA 1
ATOM 3550 C C . PRO A 1 495 ? -17.891 7.594 17.047 1 83.06 495 PRO A C 1
ATOM 3552 O O . PRO A 1 495 ? -16.719 7.891 17.297 1 83.06 495 PRO A O 1
ATOM 3555 N N . LEU A 1 496 ? -18.422 6.547 17.375 1 76 496 LEU A N 1
ATOM 3556 C CA . LEU A 1 496 ? -17.688 5.586 18.203 1 76 496 LEU A CA 1
ATOM 3557 C C . LEU A 1 496 ? -16.969 4.57 17.328 1 76 496 LEU A C 1
ATOM 3559 O O . LEU A 1 496 ? -15.844 4.168 17.625 1 76 496 LEU A O 1
ATOM 3563 N N . LEU A 1 497 ? -17.609 4.199 16.219 1 77.31 497 LEU A N 1
ATOM 3564 C CA . LEU A 1 497 ? -17.125 3.059 15.445 1 77.31 497 LEU A CA 1
ATOM 3565 C C . LEU A 1 497 ? -16.578 3.508 14.094 1 77.31 497 LEU A C 1
ATOM 3567 O O . LEU A 1 497 ? -15.844 2.764 13.438 1 77.31 497 LEU A O 1
ATOM 3571 N N . GLY A 1 498 ? -16.938 4.645 13.766 1 82.81 498 GLY A N 1
ATOM 3572 C CA . GLY A 1 498 ? -16.688 5.059 12.398 1 82.81 498 GLY A CA 1
ATOM 3573 C C . GLY A 1 498 ? -17.828 4.691 11.453 1 82.81 498 GLY A C 1
ATOM 3574 O O . GLY A 1 498 ? -18.625 3.793 11.742 1 82.81 498 GLY A O 1
ATOM 3575 N N . GLY A 1 499 ? -17.844 5.359 10.438 1 88.62 499 GLY A N 1
ATOM 3576 C CA . GLY A 1 499 ? -18.938 5.191 9.492 1 88.62 499 GLY A CA 1
ATOM 3577 C C . GLY A 1 499 ? -18.953 3.824 8.844 1 88.62 499 GLY A C 1
ATOM 3578 O O . GLY A 1 499 ? -20.016 3.217 8.695 1 88.62 499 GLY A O 1
ATOM 3579 N N . VAL A 1 500 ? -17.812 3.344 8.523 1 86.75 500 VAL A N 1
ATOM 3580 C CA . VAL A 1 500 ? -17.688 2.088 7.793 1 86.75 500 VAL A CA 1
ATOM 3581 C C . VAL A 1 500 ? -18.156 0.928 8.672 1 86.75 500 VAL A C 1
ATOM 3583 O O . VAL A 1 500 ? -19 0.133 8.266 1 86.75 500 VAL A O 1
ATOM 3586 N N . ALA A 1 501 ? -17.641 0.878 9.82 1 84.56 501 ALA A N 1
ATOM 3587 C CA . ALA A 1 501 ? -18.016 -0.194 10.742 1 84.56 501 ALA A CA 1
ATOM 3588 C C . ALA A 1 501 ? -19.5 -0.159 11.055 1 84.56 501 ALA A C 1
ATOM 3590 O O . ALA A 1 501 ? -20.156 -1.202 11.094 1 84.56 501 ALA A O 1
ATOM 3591 N N . THR A 1 502 ? -19.969 0.992 11.25 1 88.69 502 THR A N 1
ATOM 3592 C CA . THR A 1 502 ? -21.375 1.164 11.547 1 88.69 502 THR A CA 1
ATOM 3593 C C . THR A 1 502 ? -22.234 0.627 10.398 1 88.69 502 THR A C 1
ATOM 3595 O O . THR A 1 502 ? -23.219 -0.088 10.633 1 88.69 502 THR A O 1
ATOM 3598 N N . THR A 1 503 ? -21.859 0.934 9.234 1 92.75 503 THR A N 1
ATOM 3599 C CA . THR A 1 503 ? -22.609 0.525 8.055 1 92.75 503 THR A CA 1
ATOM 3600 C C . THR A 1 503 ? -22.578 -0.992 7.891 1 92.75 503 THR A C 1
ATOM 3602 O O . THR A 1 503 ? -23.609 -1.614 7.621 1 92.75 503 THR A O 1
ATOM 3605 N N . LEU A 1 504 ? -21.469 -1.565 8.078 1 88.5 504 LEU A N 1
ATOM 3606 C CA . LEU A 1 504 ? -21.312 -3.004 7.891 1 88.5 504 LEU A CA 1
ATOM 3607 C C . LEU A 1 504 ? -22.094 -3.775 8.945 1 88.5 504 LEU A C 1
ATOM 3609 O O . LEU A 1 504 ? -22.562 -4.887 8.688 1 88.5 504 LEU A O 1
ATOM 3613 N N . MET A 1 505 ? -22.312 -3.131 10.055 1 86.81 505 MET A N 1
ATOM 3614 C CA . MET A 1 505 ? -23.047 -3.773 11.141 1 86.81 505 MET A CA 1
ATOM 3615 C C . MET A 1 505 ? -24.547 -3.568 10.984 1 86.81 505 MET A C 1
ATOM 3617 O O . MET A 1 505 ? -25.328 -4.5 11.18 1 86.81 505 MET A O 1
ATOM 3621 N N . LEU A 1 506 ? -24.906 -2.443 10.617 1 92.12 506 LEU A N 1
ATOM 3622 C CA . LEU A 1 506 ? -26.312 -2.084 10.641 1 92.12 506 LEU A CA 1
ATOM 3623 C C . LEU A 1 506 ? -27 -2.492 9.344 1 92.12 506 LEU A C 1
ATOM 3625 O O . LEU A 1 506 ? -28.203 -2.773 9.336 1 92.12 506 LEU A O 1
ATOM 3629 N N . ALA A 1 507 ? -26.281 -2.547 8.266 1 94.19 507 ALA A N 1
ATOM 3630 C CA . ALA A 1 507 ? -26.906 -2.812 6.965 1 94.19 507 ALA A CA 1
ATOM 3631 C C . ALA A 1 507 ? -27.656 -4.137 6.977 1 94.19 507 ALA A C 1
ATOM 3633 O O . ALA A 1 507 ? -28.844 -4.188 6.648 1 94.19 507 ALA A O 1
ATOM 3634 N N . PRO A 1 508 ? -26.984 -5.207 7.402 1 91.69 508 PRO A N 1
ATOM 3635 C CA . PRO A 1 508 ? -27.734 -6.465 7.438 1 91.69 508 PRO A CA 1
ATOM 3636 C C . PRO A 1 508 ? -28.891 -6.441 8.43 1 91.69 508 PRO A C 1
ATOM 3638 O O . PRO A 1 508 ? -29.922 -7.059 8.188 1 91.69 508 PRO A O 1
ATOM 3641 N N . VAL A 1 509 ? -28.781 -5.73 9.5 1 91.5 509 VAL A N 1
ATOM 3642 C CA . VAL A 1 509 ? -29.812 -5.641 10.531 1 91.5 509 VAL A CA 1
ATOM 3643 C C . VAL A 1 509 ? -31.031 -4.91 9.984 1 91.5 509 VAL A C 1
ATOM 3645 O O . VAL A 1 509 ? -32.156 -5.367 10.148 1 91.5 509 VAL A O 1
ATOM 3648 N N . VAL A 1 510 ? -30.781 -3.867 9.312 1 94.38 510 VAL A N 1
ATOM 3649 C CA . VAL A 1 510 ? -31.891 -3.057 8.82 1 94.38 510 VAL A CA 1
ATOM 3650 C C . VAL A 1 510 ? -32.562 -3.76 7.645 1 94.38 510 VAL A C 1
ATOM 3652 O O . VAL A 1 510 ? -33.781 -3.646 7.461 1 94.38 510 VAL A O 1
ATOM 3655 N N . LEU A 1 511 ? -31.812 -4.465 6.84 1 94.44 511 LEU A N 1
ATOM 3656 C CA . LEU A 1 511 ? -32.406 -5.27 5.77 1 94.44 511 LEU A CA 1
ATOM 3657 C C . LEU A 1 511 ? -33.344 -6.328 6.336 1 94.44 511 LEU A C 1
ATOM 3659 O O . LEU A 1 511 ? -34.438 -6.523 5.824 1 94.44 511 LEU A O 1
ATOM 3663 N N . SER A 1 512 ? -32.906 -6.941 7.406 1 92.25 512 SER A N 1
ATOM 3664 C CA . SER A 1 512 ? -33.719 -7.941 8.07 1 92.25 512 SER A CA 1
ATOM 3665 C C . SER A 1 512 ? -34.938 -7.301 8.727 1 92.25 512 SER A C 1
ATOM 3667 O O . SER A 1 512 ? -36.031 -7.863 8.695 1 92.25 512 SER A O 1
ATOM 3669 N N . LEU A 1 513 ? -34.688 -6.188 9.305 1 91.56 513 LEU A N 1
ATOM 3670 C CA . LEU A 1 513 ? -35.781 -5.441 9.938 1 91.56 513 LEU A CA 1
ATOM 3671 C C . LEU A 1 513 ? -36.875 -5.09 8.93 1 91.56 513 LEU A C 1
ATOM 3673 O O . LEU A 1 513 ? -38.062 -5.273 9.195 1 91.56 513 LEU A O 1
ATOM 3677 N N . ALA A 1 514 ? -36.5 -4.57 7.824 1 93.69 514 ALA A N 1
ATOM 3678 C CA . ALA A 1 514 ? -37.438 -4.191 6.762 1 93.69 514 ALA A CA 1
ATOM 3679 C C . ALA A 1 514 ? -38.188 -5.41 6.234 1 93.69 514 ALA A C 1
ATOM 3681 O O . ALA A 1 514 ? -39.406 -5.34 5.98 1 93.69 514 ALA A O 1
ATOM 3682 N N . ALA A 1 515 ? -37.5 -6.484 6.082 1 91.94 515 ALA A N 1
ATOM 3683 C CA . ALA A 1 515 ? -38.094 -7.719 5.59 1 91.94 515 ALA A CA 1
ATOM 3684 C C . ALA A 1 515 ? -39.156 -8.242 6.57 1 91.94 515 ALA A C 1
ATOM 3686 O O . ALA A 1 515 ? -40.25 -8.633 6.168 1 91.94 515 ALA A O 1
ATOM 3687 N N . GLN A 1 516 ? -38.812 -8.211 7.824 1 89.69 516 GLN A N 1
ATOM 3688 C CA . GLN A 1 516 ? -39.688 -8.734 8.852 1 89.69 516 GLN A CA 1
ATOM 3689 C C . GLN A 1 516 ? -40.906 -7.816 9.055 1 89.69 516 GLN A C 1
ATOM 3691 O O . GLN A 1 516 ? -42 -8.281 9.375 1 89.69 516 GLN A O 1
ATOM 3696 N N . ALA A 1 517 ? -40.688 -6.57 8.883 1 91 517 ALA A N 1
ATOM 3697 C CA . ALA A 1 517 ? -41.781 -5.594 9.031 1 91 517 ALA A CA 1
ATOM 3698 C C . ALA A 1 517 ? -42.562 -5.441 7.727 1 91 517 ALA A C 1
ATOM 3700 O O . ALA A 1 517 ? -43.531 -4.707 7.672 1 91 517 ALA A O 1
ATOM 3701 N N . SER A 1 518 ? -42.125 -6.074 6.715 1 91.62 518 SER A N 1
ATOM 3702 C CA . SER A 1 518 ? -42.75 -6.047 5.395 1 91.62 518 SER A CA 1
ATOM 3703 C C . SER A 1 518 ? -42.812 -4.625 4.852 1 91.62 518 SER A C 1
ATOM 3705 O O . SER A 1 518 ? -43.875 -4.184 4.395 1 91.62 518 SER A O 1
ATOM 3707 N N . VAL A 1 519 ? -41.812 -3.895 5.023 1 93.56 519 VAL A N 1
ATOM 3708 C CA . VAL A 1 519 ? -41.656 -2.555 4.469 1 93.56 519 VAL A CA 1
ATOM 3709 C C . VAL A 1 519 ? -40.469 -2.512 3.533 1 93.56 519 VAL A C 1
ATOM 3711 O O . VAL A 1 519 ? -39.656 -3.457 3.484 1 93.56 519 VAL A O 1
ATOM 3714 N N . SER A 1 520 ? -40.406 -1.412 2.77 1 96.12 520 SER A N 1
ATOM 3715 C CA . SER A 1 520 ? -39.281 -1.254 1.857 1 96.12 520 SER A CA 1
ATOM 3716 C C . SER A 1 520 ? -37.969 -1.053 2.623 1 96.12 520 SER A C 1
ATOM 3718 O O . SER A 1 520 ? -37.938 -0.363 3.645 1 96.12 520 SER A O 1
ATOM 3720 N N . ALA A 1 521 ? -36.938 -1.625 2.162 1 96.31 521 ALA A N 1
ATOM 3721 C CA . ALA A 1 521 ? -35.625 -1.54 2.814 1 96.31 521 ALA A CA 1
ATOM 3722 C C . ALA A 1 521 ? -34.938 -0.213 2.5 1 96.31 521 ALA A C 1
ATOM 3724 O O . ALA A 1 521 ? -34.062 0.239 3.25 1 96.31 521 ALA A O 1
ATOM 3725 N N . ASP A 1 522 ? -35.281 0.448 1.421 1 96.81 522 ASP A N 1
ATOM 3726 C CA . ASP A 1 522 ? -34.562 1.584 0.854 1 96.81 522 ASP A CA 1
ATOM 3727 C C . ASP A 1 522 ? -34.5 2.74 1.849 1 96.81 522 ASP A C 1
ATOM 3729 O O . ASP A 1 522 ? -33.438 3.299 2.082 1 96.81 522 ASP A O 1
ATOM 3733 N N . PRO A 1 523 ? -35.656 3.057 2.473 1 96.62 523 PRO A N 1
ATOM 3734 C CA . PRO A 1 523 ? -35.562 4.168 3.424 1 96.62 523 PRO A CA 1
ATOM 3735 C C . PRO A 1 523 ? -34.594 3.895 4.574 1 96.62 523 PRO A C 1
ATOM 3737 O O . PRO A 1 523 ? -33.906 4.801 5.027 1 96.62 523 PRO A O 1
ATOM 3740 N N . PHE A 1 524 ? -34.531 2.732 5 1 96.44 524 PHE A N 1
ATOM 3741 C CA . PHE A 1 524 ? -33.719 2.371 6.141 1 96.44 524 PHE A CA 1
ATOM 3742 C C . PHE A 1 524 ? -32.219 2.324 5.742 1 96.44 524 PHE A C 1
ATOM 3744 O O . PHE A 1 524 ? -31.359 2.74 6.508 1 96.44 524 PHE A O 1
ATOM 3751 N N . LEU A 1 525 ? -31.953 1.806 4.57 1 97 525 LEU A N 1
ATOM 3752 C CA . LEU A 1 525 ? -30.578 1.797 4.059 1 97 525 LEU A CA 1
ATOM 3753 C C . LEU A 1 525 ? -30.047 3.219 3.904 1 97 525 LEU A C 1
ATOM 3755 O O . LEU A 1 525 ? -28.906 3.508 4.285 1 97 525 LEU A O 1
ATOM 3759 N N . ILE A 1 526 ? -30.891 4.07 3.393 1 96.94 526 ILE A N 1
ATOM 3760 C CA . ILE A 1 526 ? -30.5 5.465 3.203 1 96.94 526 ILE A CA 1
ATOM 3761 C C . ILE A 1 526 ? -30.297 6.137 4.559 1 96.94 526 ILE A C 1
ATOM 3763 O O . ILE A 1 526 ? -29.391 6.957 4.73 1 96.94 526 ILE A O 1
ATOM 3767 N N . ALA A 1 527 ? -31.141 5.766 5.496 1 96.75 527 ALA A N 1
ATOM 3768 C CA . ALA A 1 527 ? -30.984 6.293 6.852 1 96.75 527 ALA A CA 1
ATOM 3769 C C . ALA A 1 527 ? -29.641 5.898 7.453 1 96.75 527 ALA A C 1
ATOM 3771 O O . ALA A 1 527 ? -29 6.703 8.125 1 96.75 527 ALA A O 1
ATOM 3772 N N . VAL A 1 528 ? -29.25 4.695 7.215 1 96.06 528 VAL A N 1
ATOM 3773 C CA . VAL A 1 528 ? -27.953 4.234 7.703 1 96.06 528 VAL A CA 1
ATOM 3774 C C . VAL A 1 528 ? -26.844 5.012 7.012 1 96.06 528 VAL A C 1
ATOM 3776 O O . VAL A 1 528 ? -25.875 5.422 7.652 1 96.06 528 VAL A O 1
ATOM 3779 N N . ALA A 1 529 ? -26.969 5.195 5.738 1 96.31 529 ALA A N 1
ATOM 3780 C CA . ALA A 1 529 ? -25.969 5.918 4.973 1 96.31 529 ALA A CA 1
ATOM 3781 C C . ALA A 1 529 ? -25.781 7.336 5.508 1 96.31 529 ALA A C 1
ATOM 3783 O O . ALA A 1 529 ? -24.641 7.77 5.758 1 96.31 529 ALA A O 1
ATOM 3784 N N . ILE A 1 530 ? -26.859 8.008 5.727 1 96.12 530 ILE A N 1
ATOM 3785 C CA . ILE A 1 530 ? -26.844 9.391 6.203 1 96.12 530 ILE A CA 1
ATOM 3786 C C . ILE A 1 530 ? -26.344 9.422 7.645 1 96.12 530 ILE A C 1
ATOM 3788 O O . ILE A 1 530 ? -25.453 10.211 7.98 1 96.12 530 ILE A O 1
ATOM 3792 N N . GLY A 1 531 ? -26.875 8.594 8.445 1 95.56 531 GLY A N 1
ATOM 3793 C CA . GLY A 1 531 ? -26.5 8.57 9.852 1 95.56 531 GLY A CA 1
ATOM 3794 C C . GLY A 1 531 ? -25.047 8.195 10.078 1 95.56 531 GLY A C 1
ATOM 3795 O O . GLY A 1 531 ? -24.375 8.789 10.922 1 95.56 531 GLY A O 1
ATOM 3796 N N . ALA A 1 532 ? -24.578 7.227 9.352 1 93.94 532 ALA A N 1
ATOM 3797 C CA . ALA A 1 532 ? -23.203 6.75 9.492 1 93.94 532 ALA A CA 1
ATOM 3798 C C . ALA A 1 532 ? -22.203 7.789 8.992 1 93.94 532 ALA A C 1
ATOM 3800 O O . ALA A 1 532 ? -21.031 7.766 9.367 1 93.94 532 ALA A O 1
ATOM 3801 N N . SER A 1 533 ? -22.688 8.672 8.188 1 92.81 533 SER A N 1
ATOM 3802 C CA . SER A 1 533 ? -21.812 9.711 7.637 1 92.81 533 SER A CA 1
ATOM 3803 C C . SER A 1 533 ? -21.891 10.984 8.477 1 92.81 533 SER A C 1
ATOM 3805 O O . SER A 1 533 ? -21.141 11.93 8.234 1 92.81 533 SER A O 1
ATOM 3807 N N . ALA A 1 534 ? -22.781 11.023 9.445 1 91.62 534 ALA A N 1
ATOM 3808 C CA . ALA A 1 534 ? -22.984 12.219 10.266 1 91.62 534 ALA A CA 1
ATOM 3809 C C . ALA A 1 534 ? -22.094 12.195 11.508 1 91.62 534 ALA A C 1
ATOM 3811 O O . ALA A 1 534 ? -22.594 12.164 12.633 1 91.62 534 ALA A O 1
ATOM 3812 N N . ASP A 1 535 ? -20.875 12.242 11.266 1 87.88 535 ASP A N 1
ATOM 3813 C CA . ASP A 1 535 ? -19.922 12.242 12.375 1 87.88 535 ASP A CA 1
ATOM 3814 C C . ASP A 1 535 ? -19.531 13.672 12.766 1 87.88 535 ASP A C 1
ATOM 3816 O O . ASP A 1 535 ? -18.484 14.164 12.367 1 87.88 535 ASP A O 1
ATOM 3820 N N . PHE A 1 536 ? -20.297 14.266 13.695 1 88.12 536 PHE A N 1
ATOM 3821 C CA . PHE A 1 536 ? -20.094 15.68 14.016 1 88.12 536 PHE A CA 1
ATOM 3822 C C . PHE A 1 536 ? -19.781 15.859 15.492 1 88.12 536 PHE A C 1
ATOM 3824 O O . PHE A 1 536 ? -19.688 16.984 15.984 1 88.12 536 PHE A O 1
ATOM 3831 N N . PHE A 1 537 ? -19.547 14.789 16.234 1 79.88 537 PHE A N 1
ATOM 3832 C CA . PHE A 1 537 ? -19.562 14.906 17.688 1 79.88 537 PHE A CA 1
ATOM 3833 C C . PHE A 1 537 ? -18.156 14.82 18.25 1 79.88 537 PHE A C 1
ATOM 3835 O O . PHE A 1 537 ? -17.859 15.414 19.297 1 79.88 537 PHE A O 1
ATOM 3842 N N . THR A 1 538 ? -17.344 14.086 17.625 1 75.25 538 THR A N 1
ATOM 3843 C CA . THR A 1 538 ? -16.062 13.789 18.25 1 75.25 538 THR A CA 1
ATOM 3844 C C . THR A 1 538 ? -14.914 14.008 17.25 1 75.25 538 THR A C 1
ATOM 3846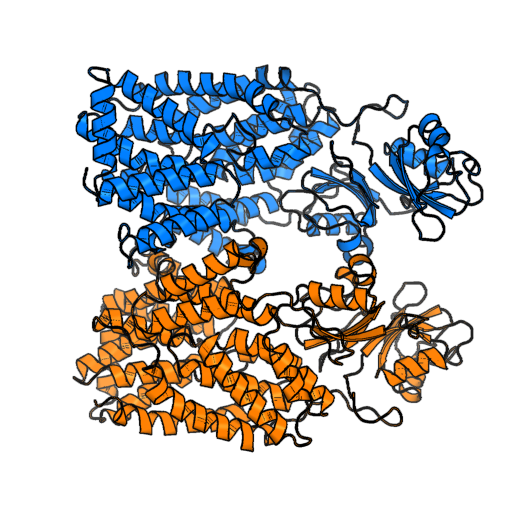 O O . THR A 1 538 ? -15.117 13.93 16.047 1 75.25 538 THR A O 1
ATOM 3849 N N . PRO A 1 539 ? -13.758 14.375 17.812 1 72 539 PRO A N 1
ATOM 3850 C CA . PRO A 1 539 ? -12.594 14.516 16.938 1 72 539 PRO A CA 1
ATOM 3851 C C . PRO A 1 539 ? -12.094 13.18 16.391 1 72 539 PRO A C 1
ATOM 3853 O O . PRO A 1 539 ? -11.32 13.148 15.43 1 72 539 PRO A O 1
ATOM 3856 N N . PHE A 1 540 ? -12.641 12.086 16.922 1 64.88 540 PHE A N 1
ATOM 3857 C CA . PHE A 1 540 ? -12.023 10.805 16.609 1 64.88 540 PHE A CA 1
ATOM 3858 C C . PHE A 1 540 ? -12.953 9.945 15.766 1 64.88 540 PHE A C 1
ATOM 3860 O O . PHE A 1 540 ? -12.547 8.898 15.25 1 64.88 540 PHE A O 1
ATOM 3867 N N . GLY A 1 541 ? -14.172 10.391 15.641 1 67.12 541 GLY A N 1
ATOM 3868 C CA . GLY A 1 541 ? -15.117 9.602 14.875 1 67.12 541 GLY A CA 1
ATOM 3869 C C . GLY A 1 541 ? -14.781 9.531 13.398 1 67.12 541 GLY A C 1
ATOM 3870 O O . GLY A 1 541 ? -15.016 8.508 12.75 1 67.12 541 GLY A O 1
ATOM 3871 N N . HIS A 1 542 ? -14.305 10.531 12.891 1 75 542 HIS A N 1
ATOM 3872 C CA . HIS A 1 542 ? -13.914 10.602 11.484 1 75 542 HIS A CA 1
ATOM 3873 C C . HIS A 1 542 ? -12.516 11.172 11.328 1 75 542 HIS A C 1
ATOM 3875 O O . HIS A 1 542 ? -12.117 12.078 12.062 1 75 542 HIS A O 1
ATOM 3881 N N . HIS A 1 543 ? -11.859 10.656 10.453 1 72.31 543 HIS A N 1
ATOM 3882 C CA . HIS A 1 543 ? -10.477 11.062 10.211 1 72.31 543 HIS A CA 1
ATOM 3883 C C . HIS A 1 543 ? -10.383 12.555 9.93 1 72.31 543 HIS A C 1
ATOM 3885 O O . HIS A 1 543 ? -9.422 13.211 10.336 1 72.31 543 HIS A O 1
ATOM 3891 N N . ASN A 1 544 ? -11.352 13.078 9.273 1 78.44 544 ASN A N 1
ATOM 3892 C CA . ASN A 1 544 ? -11.367 14.508 8.984 1 78.44 544 ASN A CA 1
ATOM 3893 C C . ASN A 1 544 ? -11.297 15.344 10.266 1 78.44 544 ASN A C 1
ATOM 3895 O O . ASN A 1 544 ? -10.547 16.312 10.328 1 78.44 544 ASN A O 1
ATOM 3899 N N . ASN A 1 545 ? -12.055 14.945 11.234 1 78.94 545 ASN A N 1
ATOM 3900 C CA . ASN A 1 545 ? -12.117 15.695 12.492 1 78.94 545 ASN A CA 1
ATOM 3901 C C . ASN A 1 545 ? -10.812 15.602 13.266 1 78.94 545 ASN A C 1
ATOM 3903 O O . ASN A 1 545 ? -10.406 16.562 13.93 1 78.94 545 ASN A O 1
ATOM 3907 N N . ALA A 1 546 ? -10.18 14.609 13.141 1 69.56 546 ALA A N 1
ATOM 3908 C CA . ALA A 1 546 ? -8.891 14.422 13.789 1 69.56 546 ALA A CA 1
ATOM 3909 C C . ALA A 1 546 ? -7.812 15.273 13.125 1 69.56 546 ALA A C 1
ATOM 3911 O O . ALA A 1 546 ? -6.926 15.805 13.797 1 69.56 546 ALA A O 1
ATOM 3912 N N . LEU A 1 547 ? -7.938 15.383 11.922 1 68.06 547 LEU A N 1
ATOM 3913 C CA . LEU A 1 547 ? -6.934 16.094 11.133 1 68.06 547 LEU A CA 1
ATOM 3914 C C . LEU A 1 547 ? -6.922 17.578 11.492 1 68.06 547 LEU A C 1
ATOM 3916 O O . LEU A 1 547 ? -5.871 18.219 11.453 1 68.06 547 LEU A O 1
ATOM 3920 N N . ILE A 1 548 ? -8.031 18.109 11.805 1 77.38 548 ILE A N 1
ATOM 3921 C CA . ILE A 1 548 ? -8.117 19.547 12 1 77.38 548 ILE A CA 1
ATOM 3922 C C . ILE A 1 548 ? -7.891 19.875 13.477 1 77.38 548 ILE A C 1
ATOM 3924 O O . ILE A 1 548 ? -7.777 21.047 13.852 1 77.38 548 ILE A O 1
ATOM 3928 N N . LEU A 1 549 ? -7.84 18.906 14.352 1 67.56 549 LEU A N 1
ATOM 3929 C CA . LEU A 1 549 ? -7.68 19.125 15.789 1 67.56 549 LEU A CA 1
ATOM 3930 C C . LEU A 1 549 ? -6.469 20 16.078 1 67.56 549 LEU A C 1
ATOM 3932 O O . LEU A 1 549 ? -6.57 20.984 16.828 1 67.56 549 LEU A O 1
ATOM 3936 N N . GLY A 1 550 ? -5.434 19.688 15.469 1 63.69 550 GLY A N 1
ATOM 3937 C CA . GLY A 1 550 ? -4.188 20.406 15.68 1 63.69 550 GLY A CA 1
ATOM 3938 C C . GLY A 1 550 ? -4.191 21.797 15.07 1 63.69 550 GLY A C 1
ATOM 3939 O O . GLY A 1 550 ? -4.145 22.797 15.789 1 63.69 550 GLY A O 1
ATOM 3940 N N . PRO A 1 551 ? -4.359 21.812 13.828 1 64.75 551 PRO A N 1
ATOM 3941 C CA . PRO A 1 551 ? -4.309 23.109 13.148 1 64.75 551 PRO A CA 1
ATOM 3942 C C . PRO A 1 551 ? -5.379 24.078 13.656 1 64.75 551 PRO A C 1
ATOM 3944 O O . PRO A 1 551 ? -5.16 25.281 13.664 1 64.75 551 PRO A O 1
ATOM 3947 N N . GLY A 1 552 ? -6.492 23.547 14.031 1 73.12 552 GLY A N 1
ATOM 3948 C CA . GLY A 1 552 ? -7.574 24.406 14.5 1 73.12 552 GLY A CA 1
ATOM 3949 C C . GLY A 1 552 ? -7.531 24.641 16 1 73.12 552 GLY A C 1
ATOM 3950 O O . GLY A 1 552 ? -8.25 25.5 16.516 1 73.12 552 GLY A O 1
ATOM 3951 N N . GLY A 1 553 ? -6.676 23.875 16.641 1 68.81 553 GLY A N 1
ATOM 3952 C CA . GLY A 1 553 ? -6.59 24.016 18.094 1 68.81 553 GLY A CA 1
ATOM 3953 C C . GLY A 1 553 ? -7.875 23.656 18.797 1 68.81 553 GLY A C 1
ATOM 3954 O O . GLY A 1 553 ? -8.281 24.328 19.75 1 68.81 553 GLY A O 1
ATOM 3955 N N . TYR A 1 554 ? -8.555 22.703 18.375 1 76.62 554 TYR A N 1
ATOM 3956 C CA . TYR A 1 554 ? -9.875 22.359 18.891 1 76.62 554 TYR A CA 1
ATOM 3957 C C . TYR A 1 554 ? -9.773 21.5 20.141 1 76.62 554 TYR A C 1
ATOM 3959 O O . TYR A 1 554 ? -8.797 20.766 20.312 1 76.62 554 TYR A O 1
ATOM 3967 N N . ARG A 1 555 ? -10.781 21.766 20.953 1 73.75 555 ARG A N 1
ATOM 3968 C CA . ARG A 1 555 ? -11.023 20.859 22.078 1 73.75 555 ARG A CA 1
ATOM 3969 C C . ARG A 1 555 ? -12.242 19.984 21.828 1 73.75 555 ARG A C 1
ATOM 3971 O O . ARG A 1 555 ? -13.023 20.25 20.906 1 73.75 555 ARG A O 1
ATOM 3978 N N . PHE A 1 556 ? -12.438 19 22.656 1 76.62 556 PHE A N 1
ATOM 3979 C CA . PHE A 1 556 ? -13.508 18.016 22.5 1 76.62 556 PHE A CA 1
ATOM 3980 C C . PHE A 1 556 ? -14.867 18.703 22.469 1 76.62 556 PHE A C 1
ATOM 3982 O O . PHE A 1 556 ? -15.711 18.391 21.641 1 76.62 556 PHE A O 1
ATOM 3989 N N . LEU A 1 557 ? -15.07 19.641 23.234 1 78.19 557 LEU A N 1
ATOM 3990 C CA . LEU A 1 557 ? -16.375 20.281 23.406 1 78.19 557 LEU A CA 1
ATOM 3991 C C . LEU A 1 557 ? -16.703 21.188 22.234 1 78.19 557 LEU A C 1
ATOM 3993 O O . LEU A 1 557 ? -17.859 21.516 22 1 78.19 557 LEU A O 1
ATOM 3997 N N . ASP A 1 558 ? -15.68 21.562 21.547 1 83.06 558 ASP A N 1
ATOM 3998 C CA . ASP A 1 558 ? -15.906 22.438 20.391 1 83.06 558 ASP A CA 1
ATOM 3999 C C . ASP A 1 558 ? -16.672 21.703 19.297 1 83.06 558 ASP A C 1
ATOM 4001 O O . ASP A 1 558 ? -17.484 22.312 18.594 1 83.06 558 ASP A O 1
ATOM 4005 N N . TYR A 1 559 ? -16.422 20.438 19.172 1 86.81 559 TYR A N 1
ATOM 4006 C CA . TYR A 1 559 ? -17.109 19.641 18.156 1 86.81 559 TYR A CA 1
ATOM 4007 C C . TYR A 1 559 ? -18.594 19.531 18.469 1 86.81 559 TYR A C 1
ATOM 4009 O O . TYR A 1 559 ? -19.438 19.625 17.562 1 86.81 559 TYR A O 1
ATOM 4017 N N . GLY A 1 560 ? -18.906 19.391 19.734 1 86 560 GLY A N 1
ATOM 4018 C CA . GLY A 1 560 ? -20.297 19.281 20.141 1 86 560 GLY A CA 1
ATOM 4019 C C . GLY A 1 560 ? -21.078 20.578 19.953 1 86 560 GLY A C 1
ATOM 4020 O O . GLY A 1 560 ? -22.266 20.547 19.609 1 86 560 GLY A O 1
ATOM 4021 N N . ARG A 1 561 ? -20.422 21.656 20.156 1 87 561 ARG A N 1
ATOM 4022 C CA . ARG A 1 561 ? -21.094 22.953 20.062 1 87 561 ARG A CA 1
ATOM 4023 C C . ARG A 1 561 ? -21.594 23.203 18.641 1 87 561 ARG A C 1
ATOM 4025 O O . ARG A 1 561 ? -22.719 23.672 18.469 1 87 561 ARG A O 1
ATOM 4032 N N . ALA A 1 562 ? -20.812 22.906 17.75 1 88.81 562 ALA A N 1
ATOM 4033 C CA . ALA A 1 562 ? -21.219 23.078 16.359 1 88.81 562 ALA A CA 1
ATOM 4034 C C . ALA A 1 562 ? -21.875 21.812 15.812 1 88.81 562 ALA A C 1
ATOM 4036 O O . ALA A 1 562 ? -22.734 21.891 14.922 1 88.81 562 ALA A O 1
ATOM 4037 N N . GLY A 1 563 ? -21.516 20.719 16.328 1 91.69 563 GLY A N 1
ATOM 4038 C CA . GLY A 1 563 ? -21.922 19.422 15.789 1 91.69 563 GLY A CA 1
ATOM 4039 C C . GLY A 1 563 ? -23.312 19.016 16.234 1 91.69 563 GLY A C 1
ATOM 4040 O O . GLY A 1 563 ? -24.078 18.422 15.469 1 91.69 563 GLY A O 1
ATOM 4041 N N . LEU A 1 564 ? -23.672 19.312 17.469 1 91 564 LEU A N 1
ATOM 4042 C CA . LEU A 1 564 ? -24.953 18.891 18 1 91 564 LEU A CA 1
ATOM 4043 C C . LEU A 1 564 ? -26.109 19.531 17.234 1 91 564 LEU A C 1
ATOM 4045 O O . LEU A 1 564 ? -27.031 18.828 16.797 1 91 564 LEU A O 1
ATOM 4049 N N . PRO A 1 565 ? -26.125 20.828 17.109 1 93.94 565 PRO A N 1
ATOM 4050 C CA . PRO A 1 565 ? -27.188 21.422 16.312 1 93.94 565 PRO A CA 1
ATOM 4051 C C . PRO A 1 565 ? -27.219 20.875 14.883 1 93.94 565 PRO A C 1
ATOM 4053 O O . PRO A 1 565 ? -28.297 20.672 14.32 1 93.94 565 PRO A O 1
ATOM 4056 N N . LEU A 1 566 ? -26.078 20.672 14.328 1 94.44 566 LEU A N 1
ATOM 4057 C CA . LEU A 1 566 ? -26.016 20.109 12.992 1 94.44 566 LEU A CA 1
ATOM 4058 C C . LEU A 1 566 ? -26.609 18.703 12.953 1 94.44 566 LEU A C 1
ATOM 4060 O O . LEU A 1 566 ? -27.344 18.359 12.023 1 94.44 566 LEU A O 1
ATOM 4064 N N . ALA A 1 567 ? -26.281 17.938 13.93 1 94.94 567 ALA A N 1
ATOM 4065 C CA . ALA A 1 567 ? -26.812 16.594 14.016 1 94.94 567 ALA A CA 1
ATOM 4066 C C . ALA A 1 567 ? -28.344 16.609 14.102 1 94.94 567 ALA A C 1
ATOM 4068 O O . ALA A 1 567 ? -29 15.758 13.5 1 94.94 567 ALA A O 1
ATOM 4069 N N . LEU A 1 568 ? -28.859 17.531 14.844 1 95.12 568 LEU A N 1
ATOM 4070 C CA . LEU A 1 568 ? -30.297 17.656 14.977 1 95.12 568 LEU A CA 1
ATOM 4071 C C . LEU A 1 568 ? -30.938 18.078 13.648 1 95.12 568 LEU A C 1
ATOM 4073 O O . LEU A 1 568 ? -32.031 17.609 13.305 1 95.12 568 LEU A O 1
ATOM 4077 N N . ILE A 1 569 ? -30.281 18.922 12.984 1 95.94 569 ILE A N 1
ATOM 4078 C CA . ILE A 1 569 ? -30.75 19.344 11.672 1 95.94 569 ILE A CA 1
ATOM 4079 C C . ILE A 1 569 ? -30.766 18.156 10.719 1 95.94 569 ILE A C 1
ATOM 4081 O O . ILE A 1 569 ? -31.734 17.938 10 1 95.94 569 ILE A O 1
ATOM 4085 N N . VAL A 1 570 ? -29.688 17.391 10.711 1 95.81 570 VAL A N 1
ATOM 4086 C CA . VAL A 1 570 ? -29.594 16.203 9.859 1 95.81 570 VAL A CA 1
ATOM 4087 C C . VAL A 1 570 ? -30.703 15.219 10.211 1 95.81 570 VAL A C 1
ATOM 4089 O O . VAL A 1 570 ? -31.359 14.68 9.32 1 95.81 570 VAL A O 1
ATOM 4092 N N . LEU A 1 571 ? -30.875 15.031 11.492 1 96 571 LEU A N 1
ATOM 4093 C CA . LEU A 1 571 ? -31.922 14.125 11.953 1 96 571 LEU A CA 1
ATOM 4094 C C . LEU A 1 571 ? -33.281 14.594 11.484 1 96 571 LEU A C 1
ATOM 4096 O O . LEU A 1 571 ? -34.062 13.805 10.93 1 96 571 LEU A O 1
ATOM 4100 N N . GLY A 1 572 ? -33.594 15.828 11.703 1 96.88 572 GLY A N 1
ATOM 4101 C CA . GLY A 1 572 ? -34.875 16.391 11.336 1 96.88 572 GLY A CA 1
ATOM 4102 C C . GLY A 1 572 ? -35.156 16.375 9.844 1 96.88 572 GLY A C 1
ATOM 4103 O O . GLY A 1 572 ? -36.188 15.922 9.391 1 96.88 572 GLY A O 1
ATOM 4104 N N . VAL A 1 573 ? -34.188 16.812 9.062 1 97.38 573 VAL A N 1
ATOM 4105 C CA . VAL A 1 573 ? -34.344 16.922 7.617 1 97.38 573 VAL A CA 1
ATOM 4106 C C . VAL A 1 573 ? -34.406 15.531 6.992 1 97.38 573 VAL A C 1
ATOM 4108 O O . VAL A 1 573 ? -35.219 15.273 6.098 1 97.38 573 VAL A O 1
ATOM 4111 N N . ALA A 1 574 ? -33.531 14.633 7.441 1 97.38 574 ALA A N 1
ATOM 4112 C CA . ALA A 1 574 ? -33.5 13.281 6.895 1 97.38 574 ALA A CA 1
ATOM 4113 C C . ALA A 1 574 ? -34.812 12.562 7.156 1 97.38 574 ALA A C 1
ATOM 4115 O O . ALA A 1 574 ? -35.344 11.883 6.273 1 97.38 574 ALA A O 1
ATOM 4116 N N . LEU A 1 575 ? -35.375 12.703 8.375 1 96.56 575 LEU A N 1
ATOM 4117 C CA . LEU A 1 575 ? -36.625 12.047 8.727 1 96.56 575 LEU A CA 1
ATOM 4118 C C . LEU A 1 575 ? -37.781 12.602 7.898 1 96.56 575 LEU A C 1
ATOM 4120 O O . LEU A 1 575 ? -38.75 11.883 7.605 1 96.56 575 LEU A O 1
ATOM 4124 N N . ALA A 1 576 ? -37.688 13.805 7.508 1 96.69 576 ALA A N 1
ATOM 4125 C CA . ALA A 1 576 ? -38.719 14.445 6.723 1 96.69 576 ALA A CA 1
ATOM 4126 C C . ALA A 1 576 ? -38.625 14.062 5.25 1 96.69 576 ALA A C 1
ATOM 4128 O O . ALA A 1 576 ? -39.656 13.859 4.582 1 96.69 576 ALA A O 1
ATOM 4129 N N . VAL A 1 577 ? -37.469 13.906 4.734 1 97.12 577 VAL A N 1
ATOM 4130 C CA . VAL A 1 577 ? -37.25 13.805 3.295 1 97.12 577 VAL A CA 1
ATOM 4131 C C . VAL A 1 577 ? -37.25 12.328 2.881 1 97.12 577 VAL A C 1
ATOM 4133 O O . VAL A 1 577 ? -37.781 11.977 1.824 1 97.12 577 VAL A O 1
ATOM 4136 N N . ILE A 1 578 ? -36.688 11.422 3.639 1 97.06 578 ILE A N 1
ATOM 4137 C CA . ILE A 1 578 ? -36.438 10.039 3.24 1 97.06 578 ILE A CA 1
ATOM 4138 C C . ILE A 1 578 ? -37.781 9.367 2.91 1 97.06 578 ILE A C 1
ATOM 4140 O O . ILE A 1 578 ? -37.938 8.766 1.845 1 97.06 578 ILE A O 1
ATOM 4144 N N . PRO A 1 579 ? -38.875 9.5 3.752 1 95.62 579 PRO A N 1
ATOM 4145 C CA . PRO A 1 579 ? -40.125 8.828 3.436 1 95.62 579 PRO A CA 1
ATOM 4146 C C . PRO A 1 579 ? -40.812 9.422 2.207 1 95.62 579 PRO A C 1
ATOM 4148 O O . PRO A 1 579 ? -41.625 8.75 1.572 1 95.62 579 PRO A O 1
ATOM 4151 N N . GLN A 1 580 ? -40.5 10.586 1.877 1 95.31 580 GLN A N 1
ATOM 4152 C CA . GLN A 1 580 ? -41.094 11.219 0.702 1 95.31 580 GLN A CA 1
ATOM 4153 C C . GLN A 1 580 ? -40.469 10.664 -0.584 1 95.31 580 GLN A C 1
ATOM 4155 O O . GLN A 1 580 ? -41.156 10.547 -1.602 1 95.31 580 GLN A O 1
ATOM 4160 N N . VAL A 1 581 ? -39.25 10.336 -0.579 1 95.25 581 VAL A N 1
ATOM 4161 C CA . VAL A 1 581 ? -38.562 9.844 -1.756 1 95.25 581 VAL A CA 1
ATOM 4162 C C . VAL A 1 581 ? -38.75 8.328 -1.865 1 95.25 581 VAL A C 1
ATOM 4164 O O . VAL A 1 581 ? -38.938 7.797 -2.961 1 95.25 581 VAL A O 1
ATOM 4167 N N . TRP A 1 582 ? -38.562 7.719 -0.675 1 95.25 582 TRP A N 1
ATOM 4168 C CA . TRP A 1 582 ? -38.719 6.27 -0.615 1 95.25 582 TRP A CA 1
ATOM 4169 C C . TRP A 1 582 ? -39.844 5.883 0.328 1 95.25 582 TRP A C 1
ATOM 4171 O O . TRP A 1 582 ? -39.625 5.742 1.535 1 95.25 582 TRP A O 1
ATOM 4181 N N . PRO A 1 583 ? -40.969 5.598 -0.251 1 92.81 583 PRO A N 1
ATOM 4182 C CA . PRO A 1 583 ? -42.094 5.18 0.596 1 92.81 583 PRO A CA 1
ATOM 4183 C C . PRO A 1 583 ? -41.875 3.811 1.235 1 92.81 583 PRO A C 1
ATOM 4185 O O . PRO A 1 583 ? -41.094 3.002 0.719 1 92.81 583 PRO A O 1
ATOM 4188 N N . PHE A 1 584 ? -42.531 3.631 2.334 1 93.38 584 PHE A N 1
ATOM 4189 C CA . PHE A 1 584 ? -42.375 2.393 3.084 1 93.38 584 PHE A CA 1
ATOM 4190 C C . PHE A 1 584 ? -43.062 1.229 2.363 1 93.38 584 PHE A C 1
ATOM 4192 O O . PHE A 1 584 ? -42.594 0.09 2.447 1 93.38 584 PHE A O 1
ATOM 4199 N N . MET B 1 1 ? -10.727 -22.75 -32.938 1 77.44 1 MET B N 1
ATOM 4200 C CA . MET B 1 1 ? -10.797 -21.891 -31.75 1 77.44 1 MET B CA 1
ATOM 4201 C C . MET B 1 1 ? -11.797 -20.75 -31.953 1 77.44 1 MET B C 1
ATOM 4203 O O . MET B 1 1 ? -11.953 -20.266 -33.062 1 77.44 1 MET B O 1
ATOM 4207 N N . SER B 1 2 ? -12.609 -20.438 -31 1 88.81 2 SER B N 1
ATOM 4208 C CA . SER B 1 2 ? -13.586 -19.359 -31.031 1 88.81 2 SER B CA 1
ATOM 4209 C C . SER B 1 2 ? -12.906 -18 -31.078 1 88.81 2 SER B C 1
ATOM 4211 O O . SER B 1 2 ? -11.703 -17.891 -30.844 1 88.81 2 SER B O 1
ATOM 4213 N N . LEU B 1 3 ? -13.578 -17 -31.484 1 89.56 3 LEU B N 1
ATOM 4214 C CA . LEU B 1 3 ? -13.062 -15.641 -31.531 1 89.56 3 LEU B CA 1
ATOM 4215 C C . LEU B 1 3 ? -12.602 -15.188 -30.156 1 89.56 3 LEU B C 1
ATOM 4217 O O . LEU B 1 3 ? -11.602 -14.469 -30.031 1 89.56 3 LEU B O 1
ATOM 4221 N N . ASP B 1 4 ? -13.32 -15.594 -29.156 1 90.62 4 ASP B N 1
ATOM 4222 C CA . ASP B 1 4 ? -12.953 -15.234 -27.797 1 90.62 4 ASP B CA 1
ATOM 4223 C C . ASP B 1 4 ? -11.625 -15.875 -27.391 1 90.62 4 ASP B C 1
ATOM 4225 O O . ASP B 1 4 ? -10.805 -15.25 -26.719 1 90.62 4 ASP B O 1
ATOM 4229 N N . GLN B 1 5 ? -11.492 -17.094 -27.891 1 90.56 5 GLN B N 1
ATOM 4230 C CA . GLN B 1 5 ? -10.258 -17.812 -27.594 1 90.56 5 GLN B CA 1
ATOM 4231 C C . GLN B 1 5 ? -9.062 -17.156 -28.281 1 90.56 5 GLN B C 1
ATOM 4233 O O . GLN B 1 5 ? -8.016 -16.953 -27.656 1 90.56 5 GLN B O 1
ATOM 4238 N N . LEU B 1 6 ? -9.234 -16.812 -29.453 1 91.25 6 LEU B N 1
ATOM 4239 C CA . LEU B 1 6 ? -8.172 -16.172 -30.219 1 91.25 6 LEU B CA 1
ATOM 4240 C C . LEU B 1 6 ? -7.848 -14.789 -29.656 1 91.25 6 LEU B C 1
ATOM 4242 O O . LEU B 1 6 ? -6.684 -14.383 -29.625 1 91.25 6 LEU B O 1
ATOM 4246 N N . ALA B 1 7 ? -8.906 -14.086 -29.266 1 93.19 7 ALA B N 1
ATOM 4247 C CA . ALA B 1 7 ? -8.703 -12.773 -28.656 1 93.19 7 ALA B CA 1
ATOM 4248 C C . ALA B 1 7 ? -7.918 -12.883 -27.359 1 93.19 7 ALA B C 1
ATOM 4250 O O . ALA B 1 7 ? -7.066 -12.039 -27.062 1 93.19 7 ALA B O 1
ATOM 4251 N N . LEU B 1 8 ? -8.266 -13.891 -26.578 1 91.31 8 LEU B N 1
ATOM 4252 C CA . LEU B 1 8 ? -7.566 -14.102 -25.312 1 91.31 8 LEU B CA 1
ATOM 4253 C C . LEU B 1 8 ? -6.102 -14.453 -25.562 1 91.31 8 LEU B C 1
ATOM 4255 O O . LEU B 1 8 ? -5.219 -13.953 -24.859 1 91.31 8 LEU B O 1
ATOM 4259 N N . LEU B 1 9 ? -5.848 -15.289 -26.547 1 90.19 9 LEU B N 1
ATOM 4260 C CA . LEU B 1 9 ? -4.477 -15.648 -26.891 1 90.19 9 LEU B CA 1
ATOM 4261 C C . LEU B 1 9 ? -3.715 -14.445 -27.422 1 90.19 9 LEU B C 1
ATOM 4263 O O . LEU B 1 9 ? -2.533 -14.266 -27.109 1 90.19 9 LEU B O 1
ATOM 4267 N N . ALA B 1 10 ? -4.371 -13.641 -28.188 1 92.38 10 ALA B N 1
ATOM 4268 C CA . ALA B 1 10 ? -3.758 -12.422 -28.703 1 92.38 10 ALA B CA 1
ATOM 4269 C C . ALA B 1 10 ? -3.422 -11.453 -27.578 1 92.38 10 ALA B C 1
ATOM 4271 O O . ALA B 1 10 ? -2.361 -10.82 -27.594 1 92.38 10 ALA B O 1
ATOM 4272 N N . LEU B 1 11 ? -4.379 -11.359 -26.656 1 92.5 11 LEU B N 1
ATOM 4273 C CA . LEU B 1 11 ? -4.156 -10.492 -25.516 1 92.5 11 LEU B CA 1
ATOM 4274 C C . LEU B 1 11 ? -2.971 -10.977 -24.688 1 92.5 11 LEU B C 1
ATOM 4276 O O . LEU B 1 11 ? -2.145 -10.172 -24.25 1 92.5 11 LEU B O 1
ATOM 4280 N N . MET B 1 12 ? -2.955 -12.242 -24.469 1 88.31 12 MET B N 1
ATOM 4281 C CA . MET B 1 12 ? -1.852 -12.82 -23.703 1 88.31 12 MET B CA 1
ATOM 4282 C C . MET B 1 12 ? -0.523 -12.609 -24.422 1 88.31 12 MET B C 1
ATOM 4284 O O . MET B 1 12 ? 0.487 -12.289 -23.797 1 88.31 12 MET B O 1
ATOM 4288 N N . ALA B 1 13 ? -0.497 -12.82 -25.703 1 87.12 13 ALA B N 1
ATOM 4289 C CA . ALA B 1 13 ? 0.705 -12.617 -26.5 1 87.12 13 ALA B CA 1
ATOM 4290 C C . ALA B 1 13 ? 1.153 -11.156 -26.453 1 87.12 13 ALA B C 1
ATOM 4292 O O . ALA B 1 13 ? 2.346 -10.875 -26.328 1 87.12 13 ALA B O 1
ATOM 4293 N N . THR B 1 14 ? 0.216 -10.289 -26.578 1 90.69 14 THR B N 1
ATOM 4294 C CA . THR B 1 14 ? 0.531 -8.859 -26.516 1 90.69 14 THR B CA 1
ATOM 4295 C C . THR B 1 14 ? 1.101 -8.5 -25.156 1 90.69 14 THR B C 1
ATOM 4297 O O . THR B 1 14 ? 2.049 -7.719 -25.047 1 90.69 14 THR B O 1
ATOM 4300 N N . THR B 1 15 ? 0.437 -9.047 -24.109 1 88.19 15 THR B N 1
ATOM 4301 C CA . THR B 1 15 ? 0.926 -8.805 -22.75 1 88.19 15 THR B CA 1
ATOM 4302 C C . THR B 1 15 ? 2.369 -9.281 -22.609 1 88.19 15 THR B C 1
ATOM 4304 O O . THR B 1 15 ? 3.207 -8.57 -22.047 1 88.19 15 THR B O 1
ATOM 4307 N N . LEU B 1 16 ? 2.654 -10.414 -23.203 1 83.75 16 LEU B N 1
ATOM 4308 C CA . LEU B 1 16 ? 3.992 -10.992 -23.141 1 83.75 16 LEU B CA 1
ATOM 4309 C C . LEU B 1 16 ? 4.996 -10.125 -23.891 1 83.75 16 LEU B C 1
ATOM 4311 O O . LEU B 1 16 ? 6.113 -9.906 -23.406 1 83.75 16 LEU B O 1
ATOM 4315 N N . VAL B 1 17 ? 4.652 -9.602 -24.953 1 85.31 17 VAL B N 1
ATOM 4316 C CA . VAL B 1 17 ? 5.531 -8.773 -25.766 1 85.31 17 VAL B CA 1
ATOM 4317 C C . VAL B 1 17 ? 5.82 -7.461 -25.047 1 85.31 17 VAL B C 1
ATOM 4319 O O . VAL B 1 17 ? 6.961 -6.988 -25.047 1 85.31 17 VAL B O 1
ATOM 4322 N N . VAL B 1 18 ? 4.805 -6.961 -24.469 1 87.69 18 VAL B N 1
ATOM 4323 C CA . VAL B 1 18 ? 4.977 -5.691 -23.766 1 87.69 18 VAL B CA 1
ATOM 4324 C C . VAL B 1 18 ? 5.848 -5.902 -22.531 1 87.69 18 VAL B C 1
ATOM 4326 O O . VAL B 1 18 ? 6.707 -5.074 -22.219 1 87.69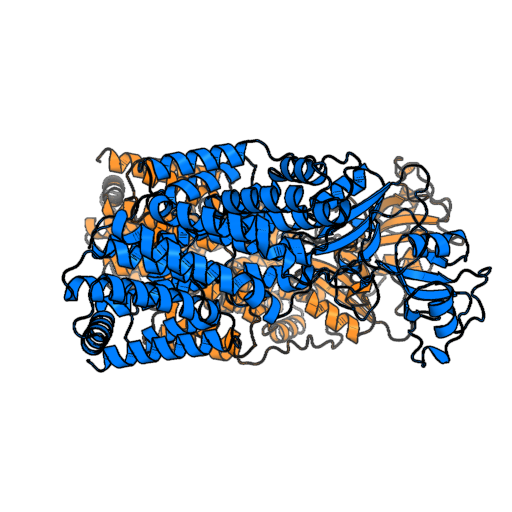 18 VAL B O 1
ATOM 4329 N N . LEU B 1 19 ? 5.598 -6.969 -21.828 1 81.94 19 LEU B N 1
ATOM 4330 C CA . LEU B 1 19 ? 6.426 -7.285 -20.672 1 81.94 19 LEU B CA 1
ATOM 4331 C C . LEU B 1 19 ? 7.887 -7.465 -21.078 1 81.94 19 LEU B C 1
ATOM 4333 O O . LEU B 1 19 ? 8.789 -6.977 -20.406 1 81.94 19 LEU B O 1
ATOM 4337 N N . ALA B 1 20 ? 8.086 -8.086 -22.203 1 76.94 20 ALA B N 1
ATOM 4338 C CA . ALA B 1 20 ? 9.43 -8.375 -22.688 1 76.94 20 ALA B CA 1
ATOM 4339 C C . ALA B 1 20 ? 10.133 -7.098 -23.141 1 76.94 20 ALA B C 1
ATOM 4341 O O . ALA B 1 20 ? 11.359 -7.004 -23.094 1 76.94 20 ALA B O 1
ATOM 4342 N N . SER B 1 21 ? 9.375 -6.086 -23.562 1 78.19 21 SER B N 1
ATOM 4343 C CA . SER B 1 21 ? 9.953 -4.836 -24.047 1 78.19 21 SER B CA 1
ATOM 4344 C C . SER B 1 21 ? 10.469 -3.982 -22.891 1 78.19 21 SER B C 1
ATOM 4346 O O . SER B 1 21 ? 11.25 -3.051 -23.094 1 78.19 21 SER B O 1
ATOM 4348 N N . ASP B 1 22 ? 10.031 -4.281 -21.656 1 72.69 22 ASP B N 1
ATOM 4349 C CA . ASP B 1 22 ? 10.461 -3.617 -20.438 1 72.69 22 ASP B CA 1
ATOM 4350 C C . ASP B 1 22 ? 10.242 -2.107 -20.531 1 72.69 22 ASP B C 1
ATOM 4352 O O . ASP B 1 22 ? 11 -1.329 -19.953 1 72.69 22 ASP B O 1
ATOM 4356 N N . ARG B 1 23 ? 9.344 -1.698 -21.359 1 77.75 23 ARG B N 1
ATOM 4357 C CA . ARG B 1 23 ? 9.047 -0.275 -21.5 1 77.75 23 ARG B CA 1
ATOM 4358 C C . ARG B 1 23 ? 8.156 0.208 -20.344 1 77.75 23 ARG B C 1
ATOM 4360 O O . ARG B 1 23 ? 8.266 1.357 -19.922 1 77.75 23 ARG B O 1
ATOM 4367 N N . LEU B 1 24 ? 7.305 -0.708 -19.969 1 82.25 24 LEU B N 1
ATOM 4368 C CA . LEU B 1 24 ? 6.41 -0.413 -18.844 1 82.25 24 LEU B CA 1
ATOM 4369 C C . LEU B 1 24 ? 6.668 -1.362 -17.688 1 82.25 24 LEU B C 1
ATOM 4371 O O . LEU B 1 24 ? 7.105 -2.496 -17.891 1 82.25 24 LEU B O 1
ATOM 4375 N N . ARG B 1 25 ? 6.504 -0.807 -16.578 1 84.94 25 ARG B N 1
ATOM 4376 C CA . ARG B 1 25 ? 6.664 -1.661 -15.398 1 84.94 25 ARG B CA 1
ATOM 4377 C C . ARG B 1 25 ? 5.676 -2.82 -15.43 1 84.94 25 ARG B C 1
ATOM 4379 O O . ARG B 1 25 ? 4.574 -2.689 -15.969 1 84.94 25 ARG B O 1
ATOM 4386 N N . TYR B 1 26 ? 5.973 -3.92 -14.875 1 83.81 26 TYR B N 1
ATOM 4387 C CA . TYR B 1 26 ? 5.227 -5.168 -14.984 1 83.81 26 TYR B CA 1
ATOM 4388 C C . TYR B 1 26 ? 3.832 -5.027 -14.391 1 83.81 26 TYR B C 1
ATOM 4390 O O . TYR B 1 26 ? 2.867 -5.594 -14.914 1 83.81 26 TYR B O 1
ATOM 4398 N N . ASP B 1 27 ? 3.682 -4.277 -13.25 1 88.56 27 ASP B N 1
ATOM 4399 C CA . ASP B 1 27 ? 2.359 -4.129 -12.656 1 88.56 27 ASP B CA 1
ATOM 4400 C C . ASP B 1 27 ? 1.438 -3.309 -13.555 1 88.56 27 ASP B C 1
ATOM 4402 O O . ASP B 1 27 ? 0.245 -3.604 -13.664 1 88.56 27 ASP B O 1
ATOM 4406 N N . VAL B 1 28 ? 1.967 -2.338 -14.242 1 91.62 28 VAL B N 1
ATOM 4407 C CA . VAL B 1 28 ? 1.196 -1.506 -15.164 1 91.62 28 VAL B CA 1
ATOM 4408 C C . VAL B 1 28 ? 0.739 -2.342 -16.359 1 91.62 28 VAL B C 1
ATOM 4410 O O . VAL B 1 28 ? -0.409 -2.232 -16.797 1 91.62 28 VAL B O 1
ATOM 4413 N N . VAL B 1 29 ? 1.628 -3.137 -16.844 1 90.88 29 VAL B N 1
ATOM 4414 C CA . VAL B 1 29 ? 1.297 -4.008 -17.969 1 90.88 29 VAL B CA 1
ATOM 4415 C C . VAL B 1 29 ? 0.177 -4.965 -17.562 1 90.88 29 VAL B C 1
ATOM 4417 O O . VAL B 1 29 ? -0.764 -5.184 -18.328 1 90.88 29 VAL B O 1
ATOM 4420 N N . ALA B 1 30 ? 0.308 -5.535 -16.391 1 92.06 30 ALA B N 1
ATOM 4421 C CA . ALA B 1 30 ? -0.682 -6.496 -15.914 1 92.06 30 ALA B CA 1
ATOM 4422 C C . ALA B 1 30 ? -2.055 -5.844 -15.773 1 92.06 30 ALA B C 1
ATOM 4424 O O . ALA B 1 30 ? -3.066 -6.418 -16.188 1 92.06 30 ALA B O 1
ATOM 4425 N N . VAL B 1 31 ? -2.113 -4.637 -15.172 1 94.94 31 VAL B N 1
ATOM 4426 C CA . VAL B 1 31 ? -3.377 -3.928 -15.008 1 94.94 31 VAL B CA 1
ATOM 4427 C C . VAL B 1 31 ? -3.951 -3.566 -16.375 1 94.94 31 VAL B C 1
ATOM 4429 O O . VAL B 1 31 ? -5.16 -3.676 -16.594 1 94.94 31 VAL B O 1
ATOM 4432 N N . GLY B 1 32 ? -3.111 -3.109 -17.297 1 95.88 32 GLY B N 1
ATOM 4433 C CA . GLY B 1 32 ? -3.553 -2.848 -18.656 1 95.88 32 GLY B CA 1
ATOM 4434 C C . GLY B 1 32 ? -4.145 -4.066 -19.328 1 95.88 32 GLY B C 1
ATOM 4435 O O . GLY B 1 32 ? -5.172 -3.973 -20.016 1 95.88 32 GLY B O 1
ATOM 4436 N N . ALA B 1 33 ? -3.475 -5.152 -19.156 1 93.94 33 ALA B N 1
ATOM 4437 C CA . ALA B 1 33 ? -3.967 -6.406 -19.719 1 93.94 33 ALA B CA 1
ATOM 4438 C C . ALA B 1 33 ? -5.324 -6.777 -19.141 1 93.94 33 ALA B C 1
ATOM 4440 O O . ALA B 1 33 ? -6.219 -7.223 -19.859 1 93.94 33 ALA B O 1
ATOM 4441 N N . LEU B 1 34 ? -5.477 -6.645 -17.797 1 95.25 34 LEU B N 1
ATOM 4442 C CA . LEU B 1 34 ? -6.738 -6.953 -17.141 1 95.25 34 LEU B CA 1
ATOM 4443 C C . LEU B 1 34 ? -7.859 -6.059 -17.656 1 95.25 34 LEU B C 1
ATOM 4445 O O . LEU B 1 34 ? -8.953 -6.543 -17.969 1 95.25 34 LEU B O 1
ATOM 4449 N N . LEU B 1 35 ? -7.562 -4.746 -17.766 1 96.31 35 LEU B N 1
ATOM 4450 C CA . LEU B 1 35 ? -8.555 -3.809 -18.266 1 96.31 35 LEU B CA 1
ATOM 4451 C C . LEU B 1 35 ? -8.922 -4.137 -19.719 1 96.31 35 LEU B C 1
ATOM 4453 O O . LEU B 1 35 ? -10.086 -4.023 -20.109 1 96.31 35 LEU B O 1
ATOM 4457 N N . GLY B 1 36 ? -7.93 -4.508 -20.5 1 95.62 36 GLY B N 1
ATOM 4458 C CA . GLY B 1 36 ? -8.195 -4.949 -21.859 1 95.62 36 GLY B CA 1
ATOM 4459 C C . GLY B 1 36 ? -9.07 -6.191 -21.922 1 95.62 36 GLY B C 1
ATOM 4460 O O . GLY B 1 36 ? -9.992 -6.266 -22.734 1 95.62 36 GLY B O 1
ATOM 4461 N N . ALA B 1 37 ? -8.781 -7.148 -21.062 1 94.81 37 ALA B N 1
ATOM 4462 C CA . ALA B 1 37 ? -9.555 -8.383 -21.016 1 94.81 37 ALA B CA 1
ATOM 4463 C C . ALA B 1 37 ? -11.008 -8.109 -20.625 1 94.81 37 ALA B C 1
ATOM 4465 O O . ALA B 1 37 ? -11.93 -8.703 -21.188 1 94.81 37 ALA B O 1
ATOM 4466 N N . VAL B 1 38 ? -11.18 -7.23 -19.672 1 95.38 38 VAL B N 1
ATOM 4467 C CA . VAL B 1 38 ? -12.523 -6.879 -19.203 1 95.38 38 VAL B CA 1
ATOM 4468 C C . VAL B 1 38 ? -13.25 -6.094 -20.297 1 95.38 38 VAL B C 1
ATOM 4470 O O . VAL B 1 38 ? -14.43 -6.344 -20.578 1 95.38 38 VAL B O 1
ATOM 4473 N N . GLY B 1 39 ? -12.57 -5.18 -20.922 1 94.31 39 GLY B N 1
ATOM 4474 C CA . GLY B 1 39 ? -13.148 -4.387 -22 1 94.31 39 GLY B CA 1
ATOM 4475 C C . GLY B 1 39 ? -13.594 -5.223 -23.188 1 94.31 39 GLY B C 1
ATOM 4476 O O . GLY B 1 39 ? -14.609 -4.926 -23.812 1 94.31 39 GLY B O 1
ATOM 4477 N N . LEU B 1 40 ? -12.875 -6.293 -23.453 1 93.69 40 LEU B N 1
ATOM 4478 C CA . LEU B 1 40 ? -13.188 -7.172 -24.578 1 93.69 40 LEU B CA 1
ATOM 4479 C C . LEU B 1 40 ? -14.211 -8.227 -24.172 1 93.69 40 LEU B C 1
ATOM 4481 O O . LEU B 1 40 ? -14.656 -9.016 -25 1 93.69 40 LEU B O 1
ATOM 4485 N N . GLY B 1 41 ? -14.508 -8.227 -22.891 1 92.62 41 GLY B N 1
ATOM 4486 C CA . GLY B 1 41 ? -15.5 -9.164 -22.391 1 92.62 41 GLY B CA 1
ATOM 4487 C C . GLY B 1 41 ? -14.938 -10.555 -22.141 1 92.62 41 GLY B C 1
ATOM 4488 O O . GLY B 1 41 ? -15.695 -11.523 -22.031 1 92.62 41 GLY B O 1
ATOM 4489 N N . LEU B 1 42 ? -13.664 -10.727 -22.125 1 92.94 42 LEU B N 1
ATOM 4490 C CA . LEU B 1 42 ? -13.008 -12.008 -21.922 1 92.94 42 LEU B CA 1
ATOM 4491 C C . LEU B 1 42 ? -13.008 -12.398 -20.438 1 92.94 42 LEU B C 1
ATOM 4493 O O . LEU B 1 42 ? -12.953 -13.578 -20.109 1 92.94 42 LEU B O 1
ATOM 4497 N N . VAL B 1 43 ? -12.922 -11.453 -19.562 1 92.88 43 VAL B N 1
ATOM 4498 C CA . VAL B 1 43 ? -13.055 -11.602 -18.109 1 92.88 43 VAL B CA 1
ATOM 4499 C C . VAL B 1 43 ? -14.328 -10.906 -17.641 1 92.88 43 VAL B C 1
ATOM 4501 O O . VAL B 1 43 ? -14.539 -9.727 -17.922 1 92.88 43 VAL B O 1
ATOM 4504 N N . PRO B 1 44 ? -15.148 -11.695 -17.047 1 92.44 44 PRO B N 1
ATOM 4505 C CA . PRO B 1 44 ? -16.359 -11.055 -16.531 1 92.44 44 PRO B CA 1
ATOM 4506 C C . PRO B 1 44 ? -16.047 -9.883 -15.602 1 92.44 44 PRO B C 1
ATOM 4508 O O . PRO B 1 44 ? -15.141 -9.977 -14.758 1 92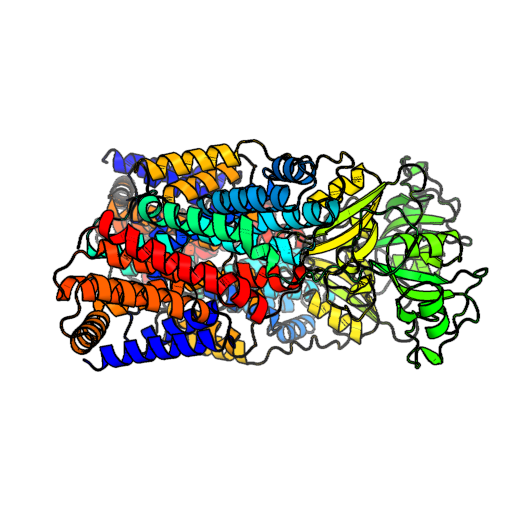.44 44 PRO B O 1
ATOM 4511 N N . ILE B 1 45 ? -16.766 -8.852 -15.789 1 89.75 45 ILE B N 1
ATOM 4512 C CA . ILE B 1 45 ? -16.516 -7.586 -15.102 1 89.75 45 ILE B CA 1
ATOM 4513 C C . ILE B 1 45 ? -16.641 -7.785 -13.594 1 89.75 45 ILE B C 1
ATOM 4515 O O . ILE B 1 45 ? -15.93 -7.148 -12.82 1 89.75 45 ILE B O 1
ATOM 4519 N N . GLU B 1 46 ? -17.453 -8.711 -13.109 1 86.06 46 GLU B N 1
ATOM 4520 C CA . GLU B 1 46 ? -17.688 -8.961 -11.688 1 86.06 46 GLU B CA 1
ATOM 4521 C C . GLU B 1 46 ? -16.5 -9.664 -11.047 1 86.06 46 GLU B C 1
ATOM 4523 O O . GLU B 1 46 ? -16.297 -9.586 -9.836 1 86.06 46 GLU B O 1
ATOM 4528 N N . HIS B 1 47 ? -15.688 -10.242 -11.906 1 89.62 47 HIS B N 1
ATOM 4529 C CA . HIS B 1 47 ? -14.562 -11.016 -11.391 1 89.62 47 HIS B CA 1
ATOM 4530 C C . HIS B 1 47 ? -13.234 -10.336 -11.703 1 89.62 47 HIS B C 1
ATOM 4532 O O . HIS B 1 47 ? -12.172 -10.938 -11.531 1 89.62 47 HIS B O 1
ATOM 4538 N N . ALA B 1 48 ? -13.352 -9.141 -12.195 1 92.81 48 ALA B N 1
ATOM 4539 C CA . ALA B 1 48 ? -12.164 -8.438 -12.664 1 92.81 48 ALA B CA 1
ATOM 4540 C C . ALA B 1 48 ? -11.109 -8.352 -11.555 1 92.81 48 ALA B C 1
ATOM 4542 O O . ALA B 1 48 ? -9.914 -8.516 -11.82 1 92.81 48 ALA B O 1
ATOM 4543 N N . PHE B 1 49 ? -11.531 -8.203 -10.297 1 94.12 49 PHE B N 1
ATOM 4544 C CA . PHE B 1 49 ? -10.57 -7.949 -9.234 1 94.12 49 PHE B CA 1
ATOM 4545 C C . PHE B 1 49 ? -10.562 -9.086 -8.219 1 94.12 49 PHE B C 1
ATOM 4547 O O . PHE B 1 49 ? -10.125 -8.906 -7.078 1 94.12 49 PHE B O 1
ATOM 4554 N N . ALA B 1 50 ? -11 -10.258 -8.641 1 91.5 50 ALA B N 1
ATOM 4555 C CA . ALA B 1 50 ? -11.047 -11.445 -7.789 1 91.5 50 ALA B CA 1
ATOM 4556 C C . ALA B 1 50 ? -9.648 -11.875 -7.363 1 91.5 50 ALA B C 1
ATOM 4558 O O . ALA B 1 50 ? -9.469 -12.477 -6.301 1 91.5 50 ALA B O 1
ATOM 4559 N N . GLY B 1 51 ? -8.664 -11.5 -8.164 1 91.88 51 GLY B N 1
ATOM 4560 C CA . GLY B 1 51 ? -7.281 -11.859 -7.879 1 91.88 51 GLY B CA 1
ATOM 4561 C C . GLY B 1 51 ? -6.781 -11.305 -6.559 1 91.88 51 GLY B C 1
ATOM 4562 O O . GLY B 1 51 ? -5.902 -11.891 -5.926 1 91.88 51 GLY B O 1
ATOM 4563 N N . PHE B 1 52 ? -7.367 -10.234 -6.105 1 93 52 PHE B N 1
ATOM 4564 C CA . PHE B 1 52 ? -6.914 -9.594 -4.879 1 93 52 PHE B CA 1
ATOM 4565 C C . PHE B 1 52 ? -7.309 -10.422 -3.658 1 93 52 PHE B C 1
ATOM 4567 O O . PHE B 1 52 ? -6.723 -10.266 -2.586 1 93 52 PHE B O 1
ATOM 4574 N N . ALA B 1 53 ? -8.258 -11.242 -3.852 1 93.06 53 ALA B N 1
ATOM 4575 C CA . ALA B 1 53 ? -8.711 -12.094 -2.752 1 93.06 53 ALA B CA 1
ATOM 4576 C C . ALA B 1 53 ? -8.086 -13.484 -2.84 1 93.06 53 ALA B C 1
ATOM 4578 O O . ALA B 1 53 ? -8.367 -14.352 -2.012 1 93.06 53 ALA B O 1
ATOM 4579 N N . SER B 1 54 ? -7.207 -13.672 -3.816 1 91.88 54 SER B N 1
ATOM 4580 C CA . SER B 1 54 ? -6.586 -14.984 -4.004 1 91.88 54 SER B CA 1
ATOM 4581 C C . SER B 1 54 ? -5.68 -15.336 -2.828 1 91.88 54 SER B C 1
ATOM 4583 O O . SER B 1 54 ? -4.961 -14.484 -2.311 1 91.88 54 SER B O 1
ATOM 4585 N N . PRO B 1 55 ? -5.723 -16.625 -2.406 1 90.12 55 PRO B N 1
ATOM 4586 C CA . PRO B 1 55 ? -4.828 -17.078 -1.335 1 90.12 55 PRO B CA 1
ATOM 4587 C C . PRO B 1 55 ? -3.354 -16.844 -1.66 1 90.12 55 PRO B C 1
ATOM 4589 O O . PRO B 1 55 ? -2.559 -16.547 -0.763 1 90.12 55 PRO B O 1
ATOM 4592 N N . VAL B 1 56 ? -3.029 -16.906 -2.932 1 88.19 56 VAL B N 1
ATOM 4593 C CA . VAL B 1 56 ? -1.648 -16.719 -3.361 1 88.19 56 VAL B CA 1
ATOM 4594 C C . VAL B 1 56 ? -1.218 -15.281 -3.088 1 88.19 56 VAL B C 1
ATOM 4596 O O . VAL B 1 56 ? -0.161 -15.047 -2.496 1 88.19 56 VAL B O 1
ATOM 4599 N N . VAL B 1 57 ? -2.088 -14.359 -3.482 1 91.88 57 VAL B N 1
ATOM 4600 C CA . VAL B 1 57 ? -1.765 -12.938 -3.363 1 91.88 57 VAL B CA 1
ATOM 4601 C C . VAL B 1 57 ? -1.648 -12.555 -1.89 1 91.88 57 VAL B C 1
ATOM 4603 O O . VAL B 1 57 ? -0.688 -11.891 -1.487 1 91.88 57 VAL B O 1
ATOM 4606 N N . VAL B 1 58 ? -2.527 -12.992 -1.042 1 93.25 58 VAL B N 1
ATOM 4607 C CA . VAL B 1 58 ? -2.535 -12.68 0.384 1 93.25 58 VAL B CA 1
ATOM 4608 C C . VAL B 1 58 ? -1.31 -13.297 1.053 1 93.25 58 VAL B C 1
ATOM 4610 O O . VAL B 1 58 ? -0.652 -12.656 1.874 1 93.25 58 VAL B O 1
ATOM 4613 N N . THR B 1 59 ? -0.996 -14.508 0.696 1 89.12 59 THR B N 1
ATOM 4614 C CA . THR B 1 59 ? 0.154 -15.203 1.265 1 89.12 59 THR B CA 1
ATOM 4615 C C . THR B 1 59 ? 1.451 -14.484 0.907 1 89.12 59 THR B C 1
ATOM 4617 O O . THR B 1 59 ? 2.303 -14.258 1.771 1 89.12 59 THR B O 1
ATOM 4620 N N . VAL B 1 60 ? 1.554 -14.164 -0.367 1 86.81 60 VAL B N 1
ATOM 4621 C CA . VAL B 1 60 ? 2.764 -13.492 -0.833 1 86.81 60 VAL B CA 1
ATOM 4622 C C . VAL B 1 60 ? 2.926 -12.156 -0.107 1 86.81 60 VAL B C 1
ATOM 4624 O O . VAL B 1 60 ? 4.016 -11.828 0.365 1 86.81 60 VAL B O 1
ATOM 4627 N N . ALA B 1 61 ? 1.845 -11.398 -0.015 1 90.31 61 ALA B N 1
ATOM 4628 C CA . ALA B 1 61 ? 1.892 -10.109 0.676 1 90.31 61 ALA B CA 1
ATOM 4629 C C . ALA B 1 61 ? 2.354 -10.281 2.119 1 90.31 61 ALA B C 1
ATOM 4631 O O . ALA B 1 61 ? 3.215 -9.531 2.594 1 90.31 61 ALA B O 1
ATOM 4632 N N . ALA B 1 62 ? 1.794 -11.258 2.826 1 91.38 62 ALA B N 1
ATOM 4633 C CA . ALA B 1 62 ? 2.152 -11.508 4.219 1 91.38 62 ALA B CA 1
ATOM 4634 C C . ALA B 1 62 ? 3.617 -11.922 4.34 1 91.38 62 ALA B C 1
ATOM 4636 O O . ALA B 1 62 ? 4.332 -11.438 5.223 1 91.38 62 ALA B O 1
ATOM 4637 N N . LEU B 1 63 ? 4.055 -12.719 3.461 1 85.31 63 LEU B N 1
ATOM 4638 C CA . LEU B 1 63 ? 5.414 -13.25 3.523 1 85.31 63 LEU B CA 1
ATOM 4639 C C . LEU B 1 63 ? 6.438 -12.156 3.234 1 85.31 63 LEU B C 1
ATOM 4641 O O . LEU B 1 63 ? 7.535 -12.156 3.795 1 85.31 63 LEU B O 1
ATOM 4645 N N . LEU B 1 64 ? 6.086 -11.273 2.305 1 81 64 LEU B N 1
ATOM 4646 C CA . LEU B 1 64 ? 6.984 -10.156 2.014 1 81 64 LEU B CA 1
ATOM 4647 C C . LEU B 1 64 ? 7.223 -9.312 3.258 1 81 64 LEU B C 1
ATOM 4649 O O . LEU B 1 64 ? 8.359 -8.922 3.539 1 81 64 LEU B O 1
ATOM 4653 N N . VAL B 1 65 ? 6.176 -9.07 4.023 1 86.75 65 VAL B N 1
ATOM 4654 C CA . VAL B 1 65 ? 6.297 -8.281 5.246 1 86.75 65 VAL B CA 1
ATOM 4655 C C . VAL B 1 65 ? 7.094 -9.055 6.289 1 86.75 65 VAL B C 1
ATOM 4657 O O . VAL B 1 65 ? 8.008 -8.516 6.918 1 86.75 65 VAL B O 1
ATOM 4660 N N . ILE B 1 66 ? 6.77 -10.32 6.449 1 86.88 66 ILE B N 1
ATOM 4661 C CA . ILE B 1 66 ? 7.43 -11.164 7.438 1 86.88 66 ILE B CA 1
ATOM 4662 C C . ILE B 1 66 ? 8.914 -11.289 7.102 1 86.88 66 ILE B C 1
ATOM 4664 O O . ILE B 1 66 ? 9.773 -11.148 7.977 1 86.88 66 ILE B O 1
ATOM 4668 N N . GLY B 1 67 ? 9.172 -11.539 5.832 1 80 67 GLY B N 1
ATOM 4669 C CA . GLY B 1 67 ? 10.555 -11.656 5.402 1 80 67 GLY B CA 1
ATOM 4670 C C . GLY B 1 67 ? 11.391 -10.422 5.707 1 80 67 GLY B C 1
ATOM 4671 O O . GLY B 1 67 ? 12.477 -10.523 6.277 1 80 67 GLY B O 1
ATOM 4672 N N . ARG B 1 68 ? 10.852 -9.281 5.375 1 74.56 68 ARG B N 1
ATOM 4673 C CA . ARG B 1 68 ? 11.555 -8.031 5.621 1 74.56 68 ARG B CA 1
ATOM 4674 C C . ARG B 1 68 ? 11.711 -7.777 7.117 1 74.56 68 ARG B C 1
ATOM 4676 O O . ARG B 1 68 ? 12.703 -7.195 7.555 1 74.56 68 ARG B O 1
ATOM 4683 N N . THR B 1 69 ? 10.703 -8.195 7.879 1 80.19 69 THR B N 1
ATOM 4684 C CA . THR B 1 69 ? 10.766 -8.039 9.328 1 80.19 69 THR B CA 1
ATOM 4685 C C . THR B 1 69 ? 11.875 -8.906 9.914 1 80.19 69 THR B C 1
ATOM 4687 O O . THR B 1 69 ? 12.633 -8.461 10.781 1 80.19 69 THR B O 1
ATOM 4690 N N . LEU B 1 70 ? 11.961 -10.055 9.461 1 77.25 70 LEU B N 1
ATOM 4691 C CA . LEU B 1 70 ? 12.984 -10.969 9.953 1 77.25 70 LEU B CA 1
ATOM 4692 C C . LEU B 1 70 ? 14.375 -10.492 9.57 1 77.25 70 LEU B C 1
ATOM 4694 O O . LEU B 1 70 ? 15.328 -10.641 10.344 1 77.25 70 LEU B O 1
ATOM 4698 N N . VAL B 1 71 ? 14.469 -9.898 8.422 1 68.5 71 VAL B N 1
ATOM 4699 C CA . VAL B 1 71 ? 15.727 -9.328 7.965 1 68.5 71 VAL B CA 1
ATOM 4700 C C . VAL B 1 71 ? 16.125 -8.156 8.867 1 68.5 71 VAL B C 1
ATOM 4702 O O . VAL B 1 71 ? 17.281 -8.016 9.242 1 68.5 71 VAL B O 1
ATOM 4705 N N . ALA B 1 72 ? 15.109 -7.418 9.188 1 64.81 72 ALA B N 1
ATOM 4706 C CA . ALA B 1 72 ? 15.352 -6.223 10 1 64.81 72 ALA B CA 1
ATOM 4707 C C . ALA B 1 72 ? 15.797 -6.598 11.406 1 64.81 72 ALA B C 1
ATOM 4709 O O . ALA B 1 72 ? 16.453 -5.812 12.094 1 64.81 72 ALA B O 1
ATOM 4710 N N . LEU B 1 73 ? 15.422 -7.766 11.898 1 64.44 73 LEU B N 1
ATOM 4711 C CA . LEU B 1 73 ? 15.781 -8.227 13.234 1 64.44 73 LEU B CA 1
ATOM 4712 C C . LEU B 1 73 ? 17.25 -8.609 13.305 1 64.44 73 LEU B C 1
ATOM 4714 O O . LEU B 1 73 ? 17.812 -8.742 14.398 1 64.44 73 LEU B O 1
ATOM 4718 N N . GLY B 1 74 ? 17.891 -8.555 12.266 1 59.12 74 GLY B N 1
ATOM 4719 C CA . GLY B 1 74 ? 19.312 -8.852 12.258 1 59.12 74 GLY B CA 1
ATOM 4720 C C . GLY B 1 74 ? 19.609 -10.32 12.5 1 59.12 74 GLY B C 1
ATOM 4721 O O . GLY B 1 74 ? 20.688 -10.672 13 1 59.12 74 GLY B O 1
ATOM 4722 N N . LEU B 1 75 ? 18.609 -11.141 12.445 1 58.91 75 LEU B N 1
ATOM 4723 C CA . LEU B 1 75 ? 18.812 -12.562 12.719 1 58.91 75 LEU B CA 1
ATOM 4724 C C . LEU B 1 75 ? 20.047 -13.086 11.984 1 58.91 75 LEU B C 1
ATOM 4726 O O . LEU B 1 75 ? 20.703 -14.008 12.461 1 58.91 75 LEU B O 1
ATOM 4730 N N . LEU B 1 76 ? 20.25 -12.414 10.867 1 55.47 76 LEU B N 1
ATOM 4731 C CA . LEU B 1 76 ? 21.328 -13 10.07 1 55.47 76 LEU B CA 1
ATOM 4732 C C . LEU B 1 76 ? 22.641 -12.281 10.336 1 55.47 76 LEU B C 1
ATOM 4734 O O . LEU B 1 76 ? 23.656 -12.602 9.711 1 55.47 76 LEU B O 1
ATOM 4738 N N . GLU B 1 77 ? 22.578 -11.305 11.25 1 55.44 77 GLU B N 1
ATOM 4739 C CA . GLU B 1 77 ? 23.797 -10.586 11.562 1 55.44 77 GLU B CA 1
ATOM 4740 C C . GLU B 1 77 ? 24.844 -11.508 12.195 1 55.44 77 GLU B C 1
ATOM 4742 O O . GLU B 1 77 ? 26.031 -11.438 11.875 1 55.44 77 GLU B O 1
ATOM 4747 N N . GLY B 1 78 ? 24.312 -12.227 13.203 1 59.12 78 GLY B N 1
ATOM 4748 C CA . GLY B 1 78 ? 25.234 -13.164 13.82 1 59.12 78 GLY B CA 1
ATOM 4749 C C . GLY B 1 78 ? 25.812 -14.156 12.836 1 59.12 78 GLY B C 1
ATOM 4750 O O . GLY B 1 78 ? 27.016 -14.438 12.875 1 59.12 78 GLY B O 1
ATOM 4751 N N . LEU B 1 79 ? 25 -14.594 11.938 1 61.66 79 LEU B N 1
ATOM 4752 C CA . LEU B 1 79 ? 25.469 -15.539 10.93 1 61.66 79 LEU B CA 1
ATOM 4753 C C . LEU B 1 79 ? 26.438 -14.859 9.953 1 61.66 79 LEU B C 1
ATOM 4755 O O . LEU B 1 79 ? 27.422 -15.469 9.539 1 61.66 79 LEU B O 1
ATOM 4759 N N . ALA B 1 80 ? 26.109 -13.641 9.672 1 58.66 80 ALA B N 1
ATOM 4760 C CA . ALA B 1 80 ? 27 -12.883 8.797 1 58.66 80 ALA B CA 1
ATOM 4761 C C . ALA B 1 80 ? 28.406 -12.773 9.398 1 58.66 80 ALA B C 1
ATOM 4763 O O . ALA B 1 80 ? 29.406 -12.93 8.688 1 58.66 80 ALA B O 1
ATOM 4764 N N . ARG B 1 81 ? 28.453 -12.609 10.641 1 58.72 81 ARG B N 1
ATOM 4765 C CA . ARG B 1 81 ? 29.734 -12.469 11.336 1 58.72 81 ARG B CA 1
ATOM 4766 C C . ARG B 1 81 ? 30.5 -13.781 11.328 1 58.72 81 ARG B C 1
ATOM 4768 O O . ARG B 1 81 ? 31.719 -13.781 11.125 1 58.72 81 ARG B O 1
ATOM 4775 N N . ARG B 1 82 ? 29.766 -14.711 11.539 1 67.5 82 ARG B N 1
ATOM 4776 C CA . ARG B 1 82 ? 30.438 -16 11.586 1 67.5 82 ARG B CA 1
ATOM 4777 C C . ARG B 1 82 ? 31 -16.375 10.219 1 67.5 82 ARG B C 1
ATOM 4779 O O . ARG B 1 82 ? 32.062 -16.969 10.125 1 67.5 82 ARG B O 1
ATOM 4786 N N . LEU B 1 83 ? 30.312 -15.953 9.266 1 70.81 83 LEU B N 1
ATOM 4787 C CA . LEU B 1 83 ? 30.75 -16.266 7.91 1 70.81 83 LEU B CA 1
ATOM 4788 C C . LEU B 1 83 ? 31.953 -15.398 7.523 1 70.81 83 LEU B C 1
ATOM 4790 O O . LEU B 1 83 ? 32.844 -15.859 6.809 1 70.81 83 LEU B O 1
ATOM 4794 N N . ALA B 1 84 ? 31.875 -14.195 8.023 1 61.47 84 ALA B N 1
ATOM 4795 C CA . ALA B 1 84 ? 32.938 -13.266 7.73 1 61.47 84 ALA B CA 1
ATOM 4796 C C . ALA B 1 84 ? 34.25 -13.711 8.391 1 61.47 84 ALA B C 1
ATOM 4798 O O . ALA B 1 84 ? 35.344 -13.484 7.852 1 61.47 84 ALA B O 1
ATOM 4799 N N . ASP B 1 85 ? 34.062 -14.211 9.594 1 61.12 85 ASP B N 1
ATOM 4800 C CA . ASP B 1 85 ? 35.25 -14.562 10.367 1 61.12 85 ASP B CA 1
ATOM 4801 C C . ASP B 1 85 ? 35.781 -15.938 9.961 1 61.12 85 ASP B C 1
ATOM 4803 O O . ASP B 1 85 ? 36.906 -16.312 10.328 1 61.12 85 ASP B O 1
ATOM 4807 N N . GLY B 1 86 ? 35 -16.625 9.328 1 58.59 86 GLY B N 1
ATOM 4808 C CA . GLY B 1 86 ? 35.438 -17.984 9.078 1 58.59 86 GLY B CA 1
ATOM 4809 C C . GLY B 1 86 ? 36.594 -18.094 8.102 1 58.59 86 GLY B C 1
ATOM 4810 O O . GLY B 1 86 ? 37.281 -17.109 7.828 1 58.59 86 GLY B O 1
ATOM 4811 N N . GLY B 1 87 ? 36.844 -19.172 7.383 1 58.41 87 GLY B N 1
ATOM 4812 C CA . GLY B 1 87 ? 37.969 -19.719 6.66 1 58.41 87 GLY B CA 1
ATOM 4813 C C . GLY B 1 87 ? 38.5 -18.797 5.59 1 58.41 87 GLY B C 1
ATOM 4814 O O . GLY B 1 87 ? 37.844 -17.844 5.188 1 58.41 87 GLY B O 1
ATOM 4815 N N . ARG B 1 88 ? 39.844 -18.75 5.27 1 58.91 88 ARG B N 1
ATOM 4816 C CA . ARG B 1 88 ? 40.688 -17.922 4.406 1 58.91 88 ARG B CA 1
ATOM 4817 C C . ARG B 1 88 ? 40.469 -18.281 2.938 1 58.91 88 ARG B C 1
ATOM 4819 O O . ARG B 1 88 ? 41 -17.594 2.049 1 58.91 88 ARG B O 1
ATOM 4826 N N . THR B 1 89 ? 39.719 -19.25 2.607 1 73.94 89 THR B N 1
ATOM 4827 C CA . THR B 1 89 ? 39.625 -19.656 1.208 1 73.94 89 THR B CA 1
ATOM 4828 C C . THR B 1 89 ? 38.281 -19.172 0.615 1 73.94 89 THR B C 1
ATOM 4830 O O . THR B 1 89 ? 37.281 -19.078 1.323 1 73.94 89 THR B O 1
ATOM 4833 N N . PRO B 1 90 ? 38.344 -18.812 -0.611 1 79.81 90 PRO B N 1
ATOM 4834 C CA . PRO B 1 90 ? 37.094 -18.391 -1.276 1 79.81 90 PRO B CA 1
ATOM 4835 C C . PRO B 1 90 ? 35.969 -19.422 -1.168 1 79.81 90 PRO B C 1
ATOM 4837 O O . PRO B 1 90 ? 34.812 -19.062 -0.969 1 79.81 90 PRO B O 1
ATOM 4840 N N . LEU B 1 91 ? 36.375 -20.703 -1.242 1 84.94 91 LEU B N 1
ATOM 4841 C CA . LEU B 1 91 ? 35.375 -21.766 -1.125 1 84.94 91 LEU B CA 1
ATOM 4842 C C . LEU B 1 91 ? 34.75 -21.781 0.267 1 84.94 91 LEU B C 1
ATOM 4844 O O . LEU B 1 91 ? 33.562 -22.125 0.422 1 84.94 91 LEU B O 1
ATOM 4848 N N . GLY B 1 92 ? 35.5 -21.359 1.158 1 84.06 92 GLY B N 1
ATOM 4849 C CA . GLY B 1 92 ? 35.031 -21.328 2.535 1 84.06 92 GLY B CA 1
ATOM 4850 C C . GLY B 1 92 ? 34 -20.25 2.789 1 84.06 92 GLY B C 1
ATOM 4851 O O . GLY B 1 92 ? 33.25 -20.312 3.766 1 84.06 92 GLY B O 1
ATOM 4852 N N . LEU B 1 93 ? 33.969 -19.359 1.882 1 85.62 93 LEU B N 1
ATOM 4853 C CA . LEU B 1 93 ? 32.969 -18.281 2.021 1 85.62 93 LEU B CA 1
ATOM 4854 C C . LEU B 1 93 ? 31.797 -18.5 1.085 1 85.62 93 LEU B C 1
ATOM 4856 O O . LEU B 1 93 ? 30.641 -18.375 1.496 1 85.62 93 LEU B O 1
ATOM 4860 N N . ILE B 1 94 ? 32.094 -18.922 -0.09 1 88.75 94 ILE B N 1
ATOM 4861 C CA . ILE B 1 94 ? 31.062 -18.984 -1.125 1 88.75 94 ILE B CA 1
ATOM 4862 C C . ILE B 1 94 ? 30.094 -20.125 -0.825 1 88.75 94 ILE B C 1
ATOM 4864 O O . ILE B 1 94 ? 28.875 -19.969 -0.919 1 88.75 94 ILE B O 1
ATOM 4868 N N . VAL B 1 95 ? 30.562 -21.281 -0.406 1 89.25 95 VAL B N 1
ATOM 4869 C CA . VAL B 1 95 ? 29.734 -22.469 -0.197 1 89.25 95 VAL B CA 1
ATOM 4870 C C . VAL B 1 95 ? 28.766 -22.234 0.966 1 89.25 95 VAL B C 1
ATOM 4872 O O . VAL B 1 95 ? 27.562 -22.422 0.828 1 89.25 95 VAL B O 1
ATOM 4875 N N . PRO B 1 96 ? 29.266 -21.797 2.07 1 87.69 96 PRO B N 1
ATOM 4876 C CA . PRO B 1 96 ? 28.312 -21.531 3.152 1 87.69 96 PRO B CA 1
ATOM 4877 C C . PRO B 1 96 ? 27.359 -20.391 2.838 1 87.69 96 PRO B C 1
ATOM 4879 O O . PRO B 1 96 ? 26.203 -20.406 3.262 1 87.69 96 PRO B O 1
ATOM 4882 N N . LEU B 1 97 ? 27.812 -19.406 2.154 1 87.56 97 LEU B N 1
ATOM 4883 C CA . LEU B 1 97 ? 26.969 -18.281 1.773 1 87.56 97 LEU B CA 1
ATOM 4884 C C . LEU B 1 97 ? 25.828 -18.75 0.857 1 87.56 97 LEU B C 1
ATOM 4886 O O . LEU B 1 97 ? 24.672 -18.375 1.058 1 87.56 97 LEU B O 1
ATOM 4890 N N . CYS B 1 98 ? 26.156 -19.531 -0.097 1 91.44 98 CYS B N 1
ATOM 4891 C CA . CYS B 1 98 ? 25.156 -20.047 -1.023 1 91.44 98 CYS B CA 1
ATOM 4892 C C . CYS B 1 98 ? 24.203 -21.016 -0.32 1 91.44 98 CYS B C 1
ATOM 4894 O O . CYS B 1 98 ? 23 -21.016 -0.589 1 91.44 98 CYS B O 1
ATOM 4896 N N . GLY B 1 99 ? 24.781 -21.812 0.536 1 90.88 99 GLY B N 1
ATOM 4897 C CA . GLY B 1 99 ? 23.938 -22.719 1.31 1 90.88 99 GLY B CA 1
ATOM 4898 C C . GLY B 1 99 ? 22.938 -21.984 2.184 1 90.88 99 GLY B C 1
ATOM 4899 O O . GLY B 1 99 ? 21.75 -22.344 2.199 1 90.88 99 GLY B O 1
ATOM 4900 N N . LEU B 1 100 ? 23.359 -20.984 2.814 1 86 100 LEU B N 1
ATOM 4901 C CA . LEU B 1 100 ? 22.484 -20.188 3.656 1 86 100 LEU B CA 1
ATOM 4902 C C . LEU B 1 100 ? 21.484 -19.406 2.811 1 86 100 LEU B C 1
ATOM 4904 O O . LEU B 1 100 ? 20.328 -19.203 3.221 1 86 100 LEU B O 1
ATOM 4908 N N . GLY B 1 101 ? 21.984 -18.922 1.733 1 88.19 101 GLY B N 1
ATOM 4909 C CA . GLY B 1 101 ? 21.094 -18.25 0.806 1 88.19 101 GLY B CA 1
ATOM 4910 C C . GLY B 1 101 ? 19.969 -19.141 0.314 1 88.19 101 GLY B C 1
ATOM 4911 O O . GLY B 1 101 ? 18.812 -18.703 0.247 1 88.19 101 GLY B O 1
ATOM 4912 N N . ALA B 1 102 ? 20.312 -20.328 -0.021 1 93.25 102 ALA B N 1
ATOM 4913 C CA . ALA B 1 102 ? 19.312 -21.281 -0.48 1 93.25 102 ALA B CA 1
ATOM 4914 C C . ALA B 1 102 ? 18.312 -21.609 0.626 1 93.25 102 ALA B C 1
ATOM 4916 O O . ALA B 1 102 ? 17.109 -21.703 0.375 1 93.25 102 ALA B O 1
ATOM 4917 N N . LEU B 1 103 ? 18.781 -21.812 1.793 1 88.12 103 LEU B N 1
ATOM 4918 C CA . LEU B 1 103 ? 17.922 -22.094 2.928 1 88.12 103 LEU B CA 1
ATOM 4919 C C . LEU B 1 103 ? 16.984 -20.922 3.211 1 88.12 103 LEU B C 1
ATOM 4921 O O . LEU B 1 103 ? 15.797 -21.109 3.469 1 88.12 103 LEU B O 1
ATOM 4925 N N . ALA B 1 104 ? 17.547 -19.75 3.158 1 83.81 104 ALA B N 1
ATOM 4926 C CA . ALA B 1 104 ? 16.734 -18.547 3.352 1 83.81 104 ALA B CA 1
ATOM 4927 C C . ALA B 1 104 ? 15.695 -18.391 2.24 1 83.81 104 ALA B C 1
ATOM 4929 O O . ALA B 1 104 ? 14.562 -17.984 2.49 1 83.81 104 ALA B O 1
ATOM 4930 N N . GLY B 1 105 ? 16.109 -18.703 1.062 1 88.19 105 GLY B N 1
ATOM 4931 C CA . GLY B 1 105 ? 15.195 -18.625 -0.068 1 88.19 105 GLY B CA 1
ATOM 4932 C C . GLY B 1 105 ? 14.031 -19.594 0.038 1 88.19 105 GLY B C 1
ATOM 4933 O O . GLY B 1 105 ? 12.93 -19.297 -0.441 1 88.19 105 GLY B O 1
ATOM 4934 N N . ALA B 1 106 ? 14.305 -20.641 0.696 1 88.5 106 ALA B N 1
ATOM 4935 C CA . ALA B 1 106 ? 13.273 -21.656 0.885 1 88.5 106 ALA B CA 1
ATOM 4936 C C . ALA B 1 106 ? 12.242 -21.203 1.911 1 88.5 106 ALA B C 1
ATOM 4938 O O . ALA B 1 106 ? 11.078 -21.609 1.856 1 88.5 106 ALA B O 1
ATOM 4939 N N . CYS B 1 107 ? 12.625 -20.234 2.734 1 80.25 107 CYS B N 1
ATOM 4940 C CA . CYS B 1 107 ? 11.766 -19.859 3.848 1 80.25 107 CYS B CA 1
ATOM 4941 C C . CYS B 1 107 ? 11.172 -18.484 3.637 1 80.25 107 CYS B C 1
ATOM 4943 O O . CYS B 1 107 ? 10.039 -18.219 4.035 1 80.25 107 CYS B O 1
ATOM 4945 N N . LEU B 1 108 ? 11.93 -17.438 3.207 1 71.62 108 LEU B N 1
ATOM 4946 C CA . LEU B 1 108 ? 11.539 -16.031 3.17 1 71.62 108 LEU B CA 1
ATOM 4947 C C . LEU B 1 108 ? 11.188 -15.602 1.751 1 71.62 108 LEU B C 1
ATOM 4949 O O . LEU B 1 108 ? 10.766 -14.469 1.528 1 71.62 108 LEU B O 1
ATOM 4953 N N . SER B 1 109 ? 11.383 -16.219 0.762 1 75.25 109 SER B N 1
ATOM 4954 C CA . SER B 1 109 ? 11.336 -15.898 -0.661 1 75.25 109 SER B CA 1
ATOM 4955 C C . SER B 1 109 ? 12.727 -15.594 -1.202 1 75.25 109 SER B C 1
ATOM 4957 O O . SER B 1 109 ? 13.641 -15.281 -0.437 1 75.25 109 SER B O 1
ATOM 4959 N N . SER B 1 110 ? 12.797 -15.617 -2.428 1 82.12 110 SER B N 1
ATOM 4960 C CA . SER B 1 110 ? 14.102 -15.414 -3.053 1 82.12 110 SER B CA 1
ATOM 4961 C C . SER B 1 110 ? 14.578 -13.977 -2.885 1 82.12 110 SER B C 1
ATOM 4963 O O . SER B 1 110 ? 15.758 -13.734 -2.602 1 82.12 110 SER B O 1
ATOM 4965 N N . PHE B 1 111 ? 13.742 -13.008 -3.031 1 72 111 PHE B N 1
ATOM 4966 C CA . PHE B 1 111 ? 14.094 -11.594 -2.91 1 72 111 PHE B CA 1
ATOM 4967 C C . PHE B 1 111 ? 14.469 -11.25 -1.475 1 72 111 PHE B C 1
ATOM 4969 O O . PHE B 1 111 ? 15.484 -10.594 -1.233 1 72 111 PHE B O 1
ATOM 4976 N N . GLY B 1 112 ? 13.977 -10.969 -0.944 1 69.38 112 GLY B N 1
ATOM 4977 C CA . GLY B 1 112 ? 14.273 -10.711 0.457 1 69.38 112 GLY B CA 1
ATOM 4978 C C . GLY B 1 112 ? 15.609 -11.281 0.896 1 69.38 112 GLY B C 1
ATOM 4979 O O . GLY B 1 112 ? 16.359 -10.625 1.626 1 69.38 112 GLY B O 1
ATOM 4980 N N . ALA B 1 113 ? 15.484 -13.164 0.792 1 80.62 113 ALA B N 1
ATOM 4981 C CA . ALA B 1 113 ? 16.719 -13.844 1.143 1 80.62 113 ALA B CA 1
ATOM 4982 C C . ALA B 1 113 ? 17.938 -13.078 0.629 1 80.62 113 ALA B C 1
ATOM 4984 O O . ALA B 1 113 ? 18.906 -12.891 1.358 1 80.62 113 ALA B O 1
ATOM 4985 N N . LEU B 1 114 ? 17.828 -12.711 -0.581 1 80.31 114 LEU B N 1
ATOM 4986 C CA . LEU B 1 114 ? 18.938 -11.961 -1.15 1 80.31 114 LEU B CA 1
ATOM 4987 C C . LEU B 1 114 ? 19.125 -10.625 -0.434 1 80.31 114 LEU B C 1
ATOM 4989 O O . LEU B 1 114 ? 20.25 -10.211 -0.169 1 80.31 114 LEU B O 1
ATOM 4993 N N . ALA B 1 115 ? 18.078 -10 -0.186 1 69.56 115 ALA B N 1
ATOM 4994 C CA . ALA B 1 115 ? 18.141 -8.711 0.501 1 69.56 115 ALA B CA 1
ATOM 4995 C C . ALA B 1 115 ? 18.812 -8.852 1.86 1 69.56 115 ALA B C 1
ATOM 4997 O O . ALA B 1 115 ? 19.516 -7.934 2.307 1 69.56 115 ALA B O 1
ATOM 4998 N N . LEU B 1 116 ? 18.625 -9.953 2.393 1 68 116 LEU B N 1
ATOM 4999 C CA . LEU B 1 116 ? 19.203 -10.227 3.701 1 68 116 LEU B CA 1
ATOM 5000 C C . LEU B 1 116 ? 20.688 -10.594 3.572 1 68 116 LEU B C 1
ATOM 5002 O O . LEU B 1 116 ? 21.516 -10.148 4.371 1 68 116 LEU B O 1
ATOM 5006 N N . MET B 1 117 ? 20.938 -11.375 2.59 1 77.94 117 MET B N 1
ATOM 5007 C CA . MET B 1 117 ? 22.25 -11.992 2.52 1 77.94 117 MET B CA 1
ATOM 5008 C C . MET B 1 117 ? 23.234 -11.117 1.744 1 77.94 117 MET B C 1
ATOM 5010 O O . MET B 1 117 ? 24.453 -11.234 1.911 1 77.94 117 MET B O 1
ATOM 5014 N N . MET B 1 118 ? 22.734 -10.25 0.926 1 76.5 118 MET B N 1
ATOM 5015 C CA . MET B 1 118 ? 23.594 -9.461 0.053 1 76.5 118 MET B CA 1
ATOM 5016 C C . MET B 1 118 ? 24.547 -8.578 0.87 1 76.5 118 MET B C 1
ATOM 5018 O O . MET B 1 118 ? 25.75 -8.586 0.651 1 76.5 118 MET B O 1
ATOM 5022 N N . PRO B 1 119 ? 24.031 -7.816 1.831 1 66.94 119 PRO B N 1
ATOM 5023 C CA . PRO B 1 119 ? 24.953 -7.012 2.631 1 66.94 119 PRO B CA 1
ATOM 5024 C C . PRO B 1 119 ? 25.984 -7.863 3.363 1 66.94 119 PRO B C 1
ATOM 5026 O O . PRO B 1 119 ? 27.141 -7.449 3.504 1 66.94 119 PRO B O 1
ATOM 5029 N N . VAL B 1 120 ? 25.594 -8.992 3.764 1 71 120 VAL B N 1
ATOM 5030 C CA . VAL B 1 120 ? 26.484 -9.914 4.445 1 71 120 VAL B CA 1
ATOM 5031 C C . VAL B 1 120 ? 27.594 -10.359 3.492 1 71 120 VAL B C 1
ATOM 5033 O O . VAL B 1 120 ? 28.766 -10.422 3.871 1 71 120 VAL B O 1
ATOM 5036 N N . ALA B 1 121 ? 27.156 -10.68 2.381 1 79.81 121 ALA B N 1
ATOM 5037 C CA . ALA B 1 121 ? 28.109 -11.102 1.362 1 79.81 121 ALA B CA 1
ATOM 5038 C C . ALA B 1 121 ? 29.109 -9.984 1.04 1 79.81 121 ALA B C 1
ATOM 5040 O O . ALA B 1 121 ? 30.297 -10.242 0.865 1 79.81 121 ALA B O 1
ATOM 5041 N N . LEU B 1 122 ? 28.641 -8.852 0.966 1 71.5 122 LEU B N 1
ATOM 5042 C CA . LEU B 1 122 ? 29.484 -7.711 0.625 1 71.5 122 LEU B CA 1
ATOM 5043 C C . LEU B 1 122 ? 30.5 -7.438 1.731 1 71.5 122 LEU B C 1
ATOM 5045 O O . LEU B 1 122 ? 31.672 -7.207 1.456 1 71.5 122 LEU B O 1
ATOM 5049 N N . VAL B 1 123 ? 30.031 -7.465 2.881 1 66.56 123 VAL B N 1
ATOM 5050 C CA . VAL B 1 123 ? 30.906 -7.211 4.016 1 66.56 123 VAL B CA 1
ATOM 5051 C C . VAL B 1 123 ? 31.938 -8.336 4.129 1 66.56 123 VAL B C 1
ATOM 5053 O O . VAL B 1 123 ? 33.125 -8.07 4.277 1 66.56 123 VAL B O 1
ATOM 5056 N N . ALA B 1 124 ? 31.484 -9.508 4.078 1 72.75 124 ALA B N 1
ATOM 5057 C CA . ALA B 1 124 ? 32.406 -10.648 4.168 1 72.75 124 ALA B CA 1
ATOM 5058 C C . ALA B 1 124 ? 33.406 -10.648 3.014 1 72.75 124 ALA B C 1
ATOM 5060 O O . ALA B 1 124 ? 34.562 -10.977 3.201 1 72.75 124 ALA B O 1
ATOM 5061 N N . GLY B 1 125 ? 32.875 -10.383 1.87 1 77.19 125 GLY B N 1
ATOM 5062 C CA . GLY B 1 125 ? 33.75 -10.305 0.708 1 77.19 125 GLY B CA 1
ATOM 5063 C C . GLY B 1 125 ? 34.844 -9.266 0.854 1 77.19 125 GLY B C 1
ATOM 5064 O O . GLY B 1 125 ? 36 -9.523 0.533 1 77.19 125 GLY B O 1
ATOM 5065 N N . THR B 1 126 ? 34.469 -8.188 1.361 1 67.94 126 THR B N 1
ATOM 5066 C CA . THR B 1 126 ? 35.438 -7.109 1.563 1 67.94 126 THR B CA 1
ATOM 5067 C C . THR B 1 126 ? 36.469 -7.496 2.615 1 67.94 126 THR B C 1
ATOM 5069 O O . THR B 1 126 ? 37.656 -7.223 2.453 1 67.94 126 THR B O 1
ATOM 5072 N N . ARG B 1 127 ? 36.031 -8.117 3.545 1 65.69 127 ARG B N 1
ATOM 5073 C CA . ARG B 1 127 ? 36.938 -8.523 4.625 1 65.69 127 ARG B CA 1
ATOM 5074 C C . ARG B 1 127 ? 37.906 -9.602 4.152 1 65.69 127 ARG B C 1
ATOM 5076 O O . ARG B 1 127 ? 39.062 -9.641 4.594 1 65.69 127 ARG B O 1
ATOM 5083 N N . ARG B 1 128 ? 37.438 -10.383 3.365 1 75.44 128 ARG B N 1
ATOM 5084 C CA . ARG B 1 128 ? 38.25 -11.508 2.926 1 75.44 128 ARG B CA 1
ATOM 5085 C C . ARG B 1 128 ? 38.938 -11.195 1.598 1 75.44 128 ARG B C 1
ATOM 5087 O O . ARG B 1 128 ? 39.656 -12.031 1.061 1 75.44 128 ARG B O 1
ATOM 5094 N N . GLY B 1 129 ? 38.625 -10.078 1.118 1 72.94 129 GLY B N 1
ATOM 5095 C CA . GLY B 1 129 ? 39.25 -9.656 -0.124 1 72.94 129 GLY B CA 1
ATOM 5096 C C . GLY B 1 129 ? 38.688 -10.352 -1.346 1 72.94 129 GLY B C 1
ATOM 5097 O O . GLY B 1 129 ? 39.406 -10.672 -2.283 1 72.94 129 GLY B O 1
ATOM 5098 N N . ILE B 1 130 ? 37.594 -10.789 -1.252 1 81 130 ILE B N 1
ATOM 5099 C CA . ILE B 1 130 ? 36.938 -11.414 -2.387 1 81 130 ILE B CA 1
ATOM 5100 C C . ILE B 1 130 ? 36.031 -10.406 -3.072 1 81 130 ILE B C 1
ATOM 5102 O O . ILE B 1 130 ? 35.25 -9.695 -2.408 1 81 130 ILE B O 1
ATOM 5106 N N . ALA B 1 131 ? 36.125 -10.367 -4.363 1 80.56 131 ALA B N 1
ATOM 5107 C CA . ALA B 1 131 ? 35.344 -9.414 -5.137 1 80.56 131 ALA B CA 1
ATOM 5108 C C . ALA B 1 131 ? 33.844 -9.719 -5.016 1 80.56 131 ALA B C 1
ATOM 5110 O O . ALA B 1 131 ? 33.438 -10.883 -5.004 1 80.56 131 ALA B O 1
ATOM 5111 N N . ALA B 1 132 ? 33.031 -8.688 -5.043 1 81.62 132 ALA B N 1
ATOM 5112 C CA . ALA B 1 132 ? 31.578 -8.805 -4.949 1 81.62 132 ALA B CA 1
ATOM 5113 C C . ALA B 1 132 ? 31.016 -9.57 -6.145 1 81.62 132 ALA B C 1
ATOM 5115 O O . ALA B 1 132 ? 30.031 -10.305 -6.012 1 81.62 132 ALA B O 1
ATOM 5116 N N . SER B 1 133 ? 31.688 -9.438 -7.23 1 83 133 SER B N 1
ATOM 5117 C CA . SER B 1 133 ? 31.219 -10.07 -8.461 1 83 133 SER B CA 1
ATOM 5118 C C . SER B 1 133 ? 31.281 -11.594 -8.352 1 83 133 SER B C 1
ATOM 5120 O O . SER B 1 133 ? 30.5 -12.297 -9 1 83 133 SER B O 1
ATOM 5122 N N . ARG B 1 134 ? 32.094 -12.047 -7.504 1 88.31 134 ARG B N 1
ATOM 5123 C CA . ARG B 1 134 ? 32.25 -13.492 -7.379 1 88.31 134 ARG B CA 1
ATOM 5124 C C . ARG B 1 134 ? 31.312 -14.062 -6.328 1 88.31 134 ARG B C 1
ATOM 5126 O O . ARG B 1 134 ? 31.094 -15.273 -6.27 1 88.31 134 ARG B O 1
ATOM 5133 N N . LEU B 1 135 ? 30.703 -13.172 -5.633 1 87.44 135 LEU B N 1
ATOM 5134 C CA . LEU B 1 135 ? 29.891 -13.633 -4.516 1 87.44 135 LEU B CA 1
ATOM 5135 C C . LEU B 1 135 ? 28.406 -13.43 -4.805 1 87.44 135 LEU B C 1
ATOM 5137 O O . LEU B 1 135 ? 27.594 -14.297 -4.484 1 87.44 135 LEU B O 1
ATOM 5141 N N . LEU B 1 136 ? 28.062 -12.391 -5.449 1 87.25 136 LEU B N 1
ATOM 5142 C CA . LEU B 1 136 ? 26.656 -11.961 -5.488 1 87.25 136 LEU B CA 1
ATOM 5143 C C . LEU B 1 136 ? 25.859 -12.789 -6.492 1 87.25 136 LEU B C 1
ATOM 5145 O O . LEU B 1 136 ? 24.703 -13.133 -6.238 1 87.25 136 LEU B O 1
ATOM 5149 N N . LEU B 1 137 ? 26.484 -13.086 -7.562 1 90.38 137 LEU B N 1
ATOM 5150 C CA . LEU B 1 137 ? 25.75 -13.852 -8.57 1 90.38 137 LEU B CA 1
ATOM 5151 C C . LEU B 1 137 ? 25.438 -15.258 -8.07 1 90.38 137 LEU B C 1
ATOM 5153 O O . LEU B 1 137 ? 24.297 -15.703 -8.133 1 90.38 137 LEU B O 1
ATOM 5157 N N . PRO B 1 138 ? 26.422 -15.938 -7.523 1 92.19 138 PRO B N 1
ATOM 5158 C CA . PRO B 1 138 ? 26.125 -17.25 -6.934 1 92.19 138 PRO B CA 1
ATOM 5159 C C . PRO B 1 138 ? 25.094 -17.156 -5.801 1 92.19 138 PRO B C 1
ATOM 5161 O O . PRO B 1 138 ? 24.25 -18.047 -5.66 1 92.19 138 PRO B O 1
ATOM 5164 N N . LEU B 1 139 ? 25.219 -16.156 -5.094 1 90.31 139 LEU B N 1
ATOM 5165 C CA . LEU B 1 139 ? 24.266 -15.969 -4.004 1 90.31 139 LEU B CA 1
ATOM 5166 C C . LEU B 1 139 ? 22.844 -15.781 -4.539 1 90.31 139 LEU B C 1
ATOM 5168 O O . LEU B 1 139 ? 21.906 -16.391 -4.043 1 90.31 139 LEU B O 1
ATOM 5172 N N . SER B 1 140 ? 22.703 -14.969 -5.477 1 91.25 140 SER B N 1
ATOM 5173 C CA . SER B 1 140 ? 21.406 -14.742 -6.082 1 91.25 140 SER B CA 1
ATOM 5174 C C . SER B 1 140 ? 20.812 -16.047 -6.621 1 91.25 140 SER B C 1
ATOM 5176 O O . SER B 1 140 ? 19.656 -16.375 -6.336 1 91.25 140 SER B O 1
ATOM 5178 N N . PHE B 1 141 ? 21.641 -16.781 -7.344 1 94.38 141 PHE B N 1
ATOM 5179 C CA . PHE B 1 141 ? 21.172 -18.031 -7.941 1 94.38 141 PHE B CA 1
ATOM 5180 C C . PHE B 1 141 ? 20.844 -19.047 -6.863 1 94.38 141 PHE B C 1
ATOM 5182 O O . PHE B 1 141 ? 19.891 -19.828 -7.016 1 94.38 141 PHE B O 1
ATOM 5189 N N . SER B 1 142 ? 21.562 -19.016 -5.852 1 94.44 142 SER B N 1
ATOM 5190 C CA . SER B 1 142 ? 21.312 -19.953 -4.766 1 94.44 142 SER B CA 1
ATOM 5191 C C . SER B 1 142 ? 19.969 -19.688 -4.102 1 94.44 142 SER B C 1
ATOM 5193 O O . SER B 1 142 ? 19.266 -20.609 -3.697 1 94.44 142 SER B O 1
ATOM 5195 N N . THR B 1 143 ? 19.625 -18.469 -3.939 1 92.31 143 THR B N 1
ATOM 5196 C CA . THR B 1 143 ? 18.328 -18.141 -3.346 1 92.31 143 THR B CA 1
ATOM 5197 C C . THR B 1 143 ? 17.188 -18.594 -4.25 1 92.31 143 THR B C 1
ATOM 5199 O O . THR B 1 143 ? 16.141 -19.031 -3.764 1 92.31 143 THR B O 1
ATOM 5202 N N . LEU B 1 144 ? 17.375 -18.5 -5.52 1 93.56 144 LEU B N 1
ATOM 5203 C CA . LEU B 1 144 ? 16.375 -18.969 -6.469 1 93.56 144 LEU B CA 1
ATOM 5204 C C . LEU B 1 144 ? 16.219 -20.484 -6.398 1 93.56 144 LEU B C 1
ATOM 5206 O O . LEU B 1 144 ? 15.102 -21 -6.43 1 93.56 144 LEU B O 1
ATOM 5210 N N . LEU B 1 145 ? 17.344 -21.094 -6.309 1 95.06 145 LEU B N 1
ATOM 5211 C CA . LEU B 1 145 ? 17.344 -22.547 -6.191 1 95.06 145 LEU B CA 1
ATOM 5212 C C . LEU B 1 145 ? 16.641 -22.984 -4.914 1 95.06 145 LEU B C 1
ATOM 5214 O O . LEU B 1 145 ? 15.844 -23.938 -4.93 1 95.06 145 LEU B O 1
ATOM 5218 N N . GLY B 1 146 ? 16.906 -22.344 -3.875 1 93.25 146 GLY B N 1
ATOM 5219 C CA . GLY B 1 146 ? 16.234 -22.641 -2.623 1 93.25 146 GLY B CA 1
ATOM 5220 C C . GLY B 1 146 ? 14.734 -22.406 -2.688 1 93.25 146 GLY B C 1
ATOM 5221 O O . GLY B 1 146 ? 13.961 -23.172 -2.098 1 93.25 146 GLY B O 1
ATOM 5222 N N . GLY B 1 147 ? 14.352 -21.422 -3.35 1 91.69 147 GLY B N 1
ATOM 5223 C CA . GLY B 1 147 ? 12.945 -21.062 -3.469 1 91.69 147 GLY B CA 1
ATOM 5224 C C . GLY B 1 147 ? 12.117 -22.125 -4.172 1 91.69 147 GLY B C 1
ATOM 5225 O O . GLY B 1 147 ? 10.906 -22.203 -3.979 1 91.69 147 GLY B O 1
ATOM 5226 N N . MET B 1 148 ? 12.781 -23 -4.906 1 92.88 148 MET B N 1
ATOM 5227 C CA . MET B 1 148 ? 12.078 -24.031 -5.66 1 92.88 148 MET B CA 1
ATOM 5228 C C . MET B 1 148 ? 11.742 -25.234 -4.773 1 92.88 148 MET B C 1
ATOM 5230 O O . MET B 1 148 ? 10.977 -26.109 -5.172 1 92.88 148 MET B O 1
ATOM 5234 N N . THR B 1 149 ? 12.156 -25.203 -3.604 1 93.69 149 THR B N 1
ATOM 5235 C CA . THR B 1 149 ? 12.117 -26.422 -2.812 1 93.69 149 THR B CA 1
ATOM 5236 C C . THR B 1 149 ? 10.883 -26.438 -1.909 1 93.69 149 THR B C 1
ATOM 5238 O O . THR B 1 149 ? 10.484 -27.5 -1.429 1 93.69 149 THR B O 1
ATOM 5241 N N . THR B 1 150 ? 10.305 -25.297 -1.68 1 90.62 150 THR B N 1
ATOM 5242 C CA . THR B 1 150 ? 9.148 -25.25 -0.798 1 90.62 150 THR B CA 1
ATOM 5243 C C . THR B 1 150 ? 8 -24.469 -1.448 1 90.62 150 THR B C 1
ATOM 5245 O O . THR B 1 150 ? 8.219 -23.703 -2.385 1 90.62 150 THR B O 1
ATOM 5248 N N . LEU B 1 151 ? 6.836 -24.688 -0.916 1 89.12 151 LEU B N 1
ATOM 5249 C CA . LEU B 1 151 ? 5.641 -24 -1.406 1 89.12 151 LEU B CA 1
ATOM 5250 C C . LEU B 1 151 ? 5.762 -22.5 -1.234 1 89.12 151 LEU B C 1
ATOM 5252 O O . LEU B 1 151 ? 5.371 -21.734 -2.121 1 89.12 151 LEU B O 1
ATOM 5256 N N . ILE B 1 152 ? 6.363 -22.031 -0.147 1 86.25 152 ILE B N 1
ATOM 5257 C CA . ILE B 1 152 ? 6.332 -20.625 0.228 1 86.25 152 ILE B CA 1
ATOM 5258 C C . ILE B 1 152 ? 7.582 -19.922 -0.3 1 86.25 152 ILE B C 1
ATOM 5260 O O . ILE B 1 152 ? 7.711 -18.703 -0.186 1 86.25 152 ILE B O 1
ATOM 5264 N N . GLY B 1 153 ? 8.43 -20.688 -0.884 1 86.88 153 GLY B N 1
ATOM 5265 C CA . GLY B 1 153 ? 9.703 -20.125 -1.314 1 86.88 153 GLY B CA 1
ATOM 5266 C C . GLY B 1 153 ? 9.57 -19.203 -2.504 1 86.88 153 GLY B C 1
ATOM 5267 O O . GLY B 1 153 ? 10.422 -18.328 -2.717 1 86.88 153 GLY B O 1
ATOM 5268 N N . SER B 1 154 ? 8.547 -19.438 -3.221 1 88.38 154 SER B N 1
ATOM 5269 C CA . SER B 1 154 ? 8.336 -18.625 -4.418 1 88.38 154 SER B CA 1
ATOM 5270 C C . SER B 1 154 ? 6.848 -18.469 -4.723 1 88.38 154 SER B C 1
ATOM 5272 O O . SER B 1 154 ? 6.07 -19.406 -4.543 1 88.38 154 SER B O 1
ATOM 5274 N N . PRO B 1 155 ? 6.508 -17.312 -5.172 1 88.69 155 PRO B N 1
ATOM 5275 C CA . PRO B 1 155 ? 5.125 -17.141 -5.617 1 88.69 155 PRO B CA 1
ATOM 5276 C C . PRO B 1 155 ? 4.742 -18.109 -6.734 1 88.69 155 PRO B C 1
ATOM 5278 O O . PRO B 1 155 ? 3.574 -18.5 -6.855 1 88.69 155 PRO B O 1
ATOM 5281 N N . VAL B 1 156 ? 5.695 -18.516 -7.461 1 92.62 156 VAL B N 1
ATOM 5282 C CA . VAL B 1 156 ? 5.492 -19.453 -8.555 1 92.62 156 VAL B CA 1
ATOM 5283 C C . VAL B 1 156 ? 4.934 -20.766 -8.008 1 92.62 156 VAL B C 1
ATOM 5285 O O . VAL B 1 156 ? 3.965 -21.312 -8.547 1 92.62 156 VAL B O 1
ATOM 5288 N N . ASN B 1 157 ? 5.508 -21.219 -6.953 1 94.19 157 ASN B N 1
ATOM 5289 C CA . ASN B 1 157 ? 5.059 -22.469 -6.344 1 94.19 157 ASN B CA 1
ATOM 5290 C C . ASN B 1 157 ? 3.641 -22.344 -5.797 1 94.19 157 ASN B C 1
ATOM 5292 O O . ASN B 1 157 ? 2.852 -23.297 -5.898 1 94.19 157 ASN B O 1
ATOM 5296 N N . LEU B 1 158 ? 3.383 -21.25 -5.262 1 91 158 LEU B N 1
ATOM 5297 C CA . LEU B 1 158 ? 2.045 -21 -4.73 1 91 158 LEU B CA 1
ATOM 5298 C C . LEU B 1 158 ? 1.009 -21.016 -5.852 1 91 158 LEU B C 1
ATOM 5300 O O . LEU B 1 158 ? -0.086 -21.547 -5.688 1 91 158 LEU B O 1
ATOM 5304 N N . LEU B 1 159 ? 1.349 -20.469 -6.918 1 92.56 159 LEU B N 1
ATOM 5305 C CA . LEU B 1 159 ? 0.446 -20.422 -8.062 1 92.56 159 LEU B CA 1
ATOM 5306 C C . LEU B 1 159 ? 0.195 -21.812 -8.625 1 92.56 159 LEU B C 1
ATOM 5308 O O . LEU B 1 159 ? -0.934 -22.141 -8.992 1 92.56 159 LEU B O 1
ATOM 5312 N N . ILE B 1 160 ? 1.252 -22.578 -8.695 1 94.88 160 ILE B N 1
ATOM 5313 C CA . ILE B 1 160 ? 1.135 -23.938 -9.203 1 94.88 160 ILE B CA 1
ATOM 5314 C C . ILE B 1 160 ? 0.254 -24.766 -8.266 1 94.88 160 ILE B C 1
ATOM 5316 O O . ILE B 1 160 ? -0.572 -25.562 -8.719 1 94.88 160 ILE B O 1
ATOM 5320 N N . ALA B 1 161 ? 0.484 -24.562 -7.012 1 93.12 161 ALA B N 1
ATOM 5321 C CA . ALA B 1 161 ? -0.346 -25.25 -6.027 1 93.12 161 ALA B CA 1
ATOM 5322 C C . ALA B 1 161 ? -1.812 -24.844 -6.172 1 93.12 161 ALA B C 1
ATOM 5324 O O . ALA B 1 161 ? -2.705 -25.688 -6.066 1 93.12 161 ALA B O 1
ATOM 5325 N N . GLN B 1 162 ? -2.016 -23.625 -6.387 1 89.94 162 GLN B N 1
ATOM 5326 C CA . GLN B 1 162 ? -3.381 -23.141 -6.578 1 89.94 162 GLN B CA 1
ATOM 5327 C C . GLN B 1 162 ? -3.994 -23.719 -7.852 1 89.94 162 GLN B C 1
ATOM 5329 O O . GLN B 1 162 ? -5.168 -24.094 -7.871 1 89.94 162 GLN B O 1
ATOM 5334 N N . ALA B 1 163 ? -3.264 -23.75 -8.891 1 92.38 163 ALA B N 1
ATOM 5335 C CA . ALA B 1 163 ? -3.736 -24.312 -10.148 1 92.38 163 ALA B CA 1
ATOM 5336 C C . ALA B 1 163 ? -4.152 -25.766 -9.984 1 92.38 163 ALA B C 1
ATOM 5338 O O . ALA B 1 163 ? -5.172 -26.203 -10.531 1 92.38 163 ALA B O 1
ATOM 5339 N N . ARG B 1 164 ? -3.352 -26.469 -9.258 1 93.88 164 ARG B N 1
ATOM 5340 C CA . ARG B 1 164 ? -3.684 -27.859 -9 1 93.88 164 ARG B CA 1
ATOM 5341 C C . ARG B 1 164 ? -4.965 -27.984 -8.18 1 93.88 164 ARG B C 1
ATOM 5343 O O . ARG B 1 164 ? -5.793 -28.859 -8.43 1 93.88 164 ARG B O 1
ATOM 5350 N N . GLN B 1 165 ? -5.066 -27.141 -7.211 1 90.31 165 GLN B N 1
ATOM 5351 C CA . GLN B 1 165 ? -6.262 -27.125 -6.375 1 90.31 165 GLN B CA 1
ATOM 5352 C C . GLN B 1 165 ? -7.516 -26.875 -7.207 1 90.31 165 GLN B C 1
ATOM 5354 O O . GLN B 1 165 ? -8.523 -27.562 -7.035 1 90.31 165 GLN B O 1
ATOM 5359 N N . ASP B 1 166 ? -7.457 -26 -8.047 1 89 166 ASP B N 1
ATOM 5360 C CA . ASP B 1 166 ? -8.602 -25.625 -8.875 1 89 166 ASP B CA 1
ATOM 5361 C C . ASP B 1 166 ? -8.953 -26.734 -9.859 1 89 166 ASP B C 1
ATOM 5363 O O . ASP B 1 166 ? -10.125 -27 -10.125 1 89 166 ASP B O 1
ATOM 5367 N N . ALA B 1 167 ? -7.938 -27.406 -10.367 1 89.62 167 ALA B N 1
ATOM 5368 C CA . ALA B 1 167 ? -8.148 -28.391 -11.422 1 89.62 167 ALA B CA 1
ATOM 5369 C C . ALA B 1 167 ? -8.422 -29.781 -10.828 1 89.62 167 ALA B C 1
ATOM 5371 O O . ALA B 1 167 ? -9.273 -30.516 -11.336 1 89.62 167 ALA B O 1
ATOM 5372 N N . LEU B 1 168 ? -7.707 -30.078 -9.742 1 90.75 168 LEU B N 1
ATOM 5373 C CA . LEU B 1 168 ? -7.754 -31.453 -9.25 1 90.75 168 LEU B CA 1
ATOM 5374 C C . LEU B 1 168 ? -8.344 -31.516 -7.844 1 90.75 168 LEU B C 1
ATOM 5376 O O . LEU B 1 168 ? -8.547 -32.594 -7.297 1 90.75 168 LEU B O 1
ATOM 5380 N N . GLY B 1 169 ? -8.57 -30.359 -7.219 1 88.75 169 GLY B N 1
ATOM 5381 C CA . GLY B 1 169 ? -9.281 -30.312 -5.953 1 88.75 169 GLY B CA 1
ATOM 5382 C C . GLY B 1 169 ? -8.359 -30.281 -4.75 1 88.75 169 GLY B C 1
ATOM 5383 O O . GLY B 1 169 ? -8.805 -30.031 -3.629 1 88.75 169 GLY B O 1
ATOM 5384 N N . ARG B 1 170 ? -7.094 -30.672 -4.941 1 88.69 170 ARG B N 1
ATOM 5385 C CA . ARG B 1 170 ? -6.145 -30.656 -3.83 1 88.69 170 ARG B CA 1
ATOM 5386 C C . ARG B 1 170 ? -4.867 -29.922 -4.215 1 88.69 170 ARG B C 1
ATOM 5388 O O . ARG B 1 170 ? -4.289 -30.188 -5.273 1 88.69 170 ARG B O 1
ATOM 5395 N N . PRO B 1 171 ? -4.43 -29.078 -3.355 1 89.25 171 PRO B N 1
ATOM 5396 C CA . PRO B 1 171 ? -3.17 -28.375 -3.637 1 89.25 171 PRO B CA 1
ATOM 5397 C C . PRO B 1 171 ? -1.943 -29.203 -3.268 1 89.25 171 PRO B C 1
ATOM 5399 O O . PRO B 1 171 ? -2.062 -30.219 -2.572 1 89.25 171 PRO B O 1
ATOM 5402 N N . PHE B 1 172 ? -0.803 -28.844 -3.871 1 91.06 172 PHE B N 1
ATOM 5403 C CA . PHE B 1 172 ? 0.455 -29.422 -3.412 1 91.06 172 PHE B CA 1
ATOM 5404 C C . PHE B 1 172 ? 0.728 -29.047 -1.962 1 91.06 172 PHE B C 1
ATOM 5406 O O . PHE B 1 172 ? 0.416 -27.922 -1.538 1 91.06 172 PHE B O 1
ATOM 5413 N N . ALA B 1 173 ? 1.308 -29.953 -1.3 1 87.94 173 ALA B N 1
ATOM 5414 C CA . ALA B 1 173 ? 1.705 -29.688 0.079 1 87.94 173 ALA B CA 1
ATOM 5415 C C . ALA B 1 173 ? 2.988 -28.859 0.127 1 87.94 173 ALA B C 1
ATOM 5417 O O . ALA B 1 173 ? 3.635 -28.641 -0.901 1 87.94 173 ALA B O 1
ATOM 5418 N N . LEU B 1 174 ? 3.303 -28.406 1.293 1 85.69 174 LEU B N 1
ATOM 5419 C CA . LEU B 1 174 ? 4.41 -27.484 1.514 1 85.69 174 LEU B CA 1
ATOM 5420 C C . LEU B 1 174 ? 5.719 -28.078 0.998 1 85.69 174 LEU B C 1
ATOM 5422 O O . LEU B 1 174 ? 6.5 -27.391 0.339 1 85.69 174 LEU B O 1
ATOM 5426 N N . PHE B 1 175 ? 5.969 -29.484 1.157 1 88.69 175 PHE B N 1
ATOM 5427 C CA . PHE B 1 175 ? 7.27 -30.062 0.848 1 88.69 175 PHE B CA 1
ATOM 5428 C C . PHE B 1 175 ? 7.188 -30.969 -0.372 1 88.69 175 PHE B C 1
ATOM 5430 O O . PHE B 1 175 ? 8.109 -31.734 -0.644 1 88.69 175 PHE B O 1
ATOM 5437 N N . ASP B 1 176 ? 6.051 -30.891 -1.048 1 91.5 176 ASP B N 1
ATOM 5438 C CA . ASP B 1 176 ? 5.965 -31.641 -2.299 1 91.5 176 ASP B CA 1
ATOM 5439 C C . ASP B 1 176 ? 6.988 -31.141 -3.312 1 91.5 176 ASP B C 1
ATOM 5441 O O . ASP B 1 176 ? 7.547 -31.922 -4.082 1 91.5 176 ASP B O 1
ATOM 5445 N N . PHE B 1 177 ? 7.25 -29.922 -3.227 1 93.69 177 PHE B N 1
ATOM 5446 C CA . PHE B 1 177 ? 8.188 -29.281 -4.148 1 93.69 177 PHE B CA 1
ATOM 5447 C C . PHE B 1 177 ? 9.617 -29.719 -3.844 1 93.69 177 PHE B C 1
ATOM 5449 O O . PHE B 1 177 ? 10.492 -29.656 -4.715 1 93.69 177 PHE B O 1
ATOM 5456 N N . ALA B 1 178 ? 9.844 -30.141 -2.609 1 93.81 178 ALA B N 1
ATOM 5457 C CA . ALA B 1 178 ? 11.188 -30.531 -2.186 1 93.81 178 ALA B CA 1
ATOM 5458 C C . ALA B 1 178 ? 11.648 -31.797 -2.912 1 93.81 178 ALA B C 1
ATOM 5460 O O . ALA B 1 178 ? 12.844 -31.984 -3.158 1 93.81 178 ALA B O 1
ATOM 5461 N N . ALA B 1 179 ? 10.703 -32.594 -3.244 1 94.31 179 ALA B N 1
ATOM 5462 C CA . ALA B 1 179 ? 11.055 -33.875 -3.883 1 94.31 179 ALA B CA 1
ATOM 5463 C C . ALA B 1 179 ? 11.805 -33.625 -5.191 1 94.31 179 ALA B C 1
ATOM 5465 O O . ALA B 1 179 ? 12.758 -34.344 -5.504 1 94.31 179 ALA B O 1
ATOM 5466 N N . ALA B 1 180 ? 11.383 -32.688 -5.91 1 94.31 180 ALA B N 1
ATOM 5467 C CA . ALA B 1 180 ? 12.078 -32.375 -7.152 1 94.31 180 ALA B CA 1
ATOM 5468 C C . ALA B 1 180 ? 13.039 -31.203 -6.957 1 94.31 180 ALA B C 1
ATOM 5470 O O . ALA B 1 180 ? 14.125 -31.172 -7.535 1 94.31 180 ALA B O 1
ATOM 5471 N N . GLY B 1 181 ? 12.625 -30.266 -6.18 1 95.31 181 GLY B N 1
ATOM 5472 C CA . GLY B 1 181 ? 13.383 -29.047 -6.012 1 95.31 181 GLY B CA 1
ATOM 5473 C C . GLY B 1 181 ? 14.688 -29.25 -5.273 1 95.31 181 GLY B C 1
ATOM 5474 O O . GLY B 1 181 ? 15.695 -28.594 -5.578 1 95.31 181 GLY B O 1
ATOM 5475 N N . LEU B 1 182 ? 14.727 -30.156 -4.281 1 95.88 182 LEU B N 1
ATOM 5476 C CA . LEU B 1 182 ? 15.906 -30.344 -3.447 1 95.88 182 LEU B CA 1
ATOM 5477 C C . LEU B 1 182 ? 17.062 -30.906 -4.262 1 95.88 182 LEU B C 1
ATOM 5479 O O . LEU B 1 182 ? 18.188 -30.406 -4.199 1 95.88 182 LEU B O 1
ATOM 5483 N N . PRO B 1 183 ? 16.844 -31.984 -5.012 1 97.12 183 PRO B N 1
ATOM 5484 C CA . PRO B 1 183 ? 17.938 -32.469 -5.844 1 97.12 183 PRO B CA 1
ATOM 5485 C C . PRO B 1 183 ? 18.453 -31.422 -6.82 1 97.12 183 PRO B C 1
ATOM 5487 O O . PRO B 1 183 ? 19.672 -31.328 -7.039 1 97.12 183 PRO B O 1
ATOM 5490 N N . VAL B 1 184 ? 17.594 -30.703 -7.383 1 96.69 184 VAL B N 1
ATOM 5491 C CA . VAL B 1 184 ? 17.969 -29.625 -8.305 1 96.69 184 VAL B CA 1
ATOM 5492 C C . VAL B 1 184 ? 18.797 -28.578 -7.57 1 96.69 184 VAL B C 1
ATOM 5494 O O . VAL B 1 184 ? 19.828 -28.141 -8.07 1 96.69 184 VAL B O 1
ATOM 5497 N N . ALA B 1 185 ? 18.281 -28.219 -6.426 1 96.31 185 ALA B N 1
ATOM 5498 C CA . ALA B 1 185 ? 18.953 -27.203 -5.637 1 96.31 185 ALA B CA 1
ATOM 5499 C C . ALA B 1 185 ? 20.344 -27.672 -5.215 1 96.31 185 ALA B C 1
ATOM 5501 O O . ALA B 1 185 ? 21.312 -26.906 -5.293 1 96.31 185 ALA B O 1
ATOM 5502 N N . VAL B 1 186 ? 20.453 -28.891 -4.785 1 96.12 186 VAL B N 1
ATOM 5503 C CA . VAL B 1 186 ? 21.734 -29.438 -4.332 1 96.12 186 VAL B CA 1
ATOM 5504 C C . VAL B 1 186 ? 22.719 -29.469 -5.496 1 96.12 186 VAL B C 1
ATOM 5506 O O . VAL B 1 186 ? 23.859 -29.047 -5.359 1 96.12 186 VAL B O 1
ATOM 5509 N N . ALA B 1 187 ? 22.297 -29.969 -6.625 1 96.62 187 ALA B N 1
ATOM 5510 C CA . ALA B 1 187 ? 23.141 -30 -7.805 1 96.62 187 ALA B CA 1
ATOM 5511 C C . ALA B 1 187 ? 23.562 -28.594 -8.227 1 96.62 187 ALA B C 1
ATOM 5513 O O . ALA B 1 187 ? 24.719 -28.375 -8.609 1 96.62 187 ALA B O 1
ATOM 5514 N N . GLY B 1 188 ? 22.609 -27.703 -8.227 1 95.5 188 GLY B N 1
ATOM 5515 C CA . GLY B 1 188 ? 22.906 -26.328 -8.57 1 95.5 188 GLY B CA 1
ATOM 5516 C C . GLY B 1 188 ? 23.891 -25.672 -7.605 1 95.5 188 GLY B C 1
ATOM 5517 O O . GLY B 1 188 ? 24.797 -24.953 -8.023 1 95.5 188 GLY B O 1
ATOM 5518 N N . LEU B 1 189 ? 23.656 -25.938 -6.316 1 94.81 189 LEU B N 1
ATOM 5519 C CA . LEU B 1 189 ? 24.531 -25.375 -5.293 1 94.81 189 LEU B CA 1
ATOM 5520 C C . LEU B 1 189 ? 25.953 -25.891 -5.441 1 94.81 189 LEU B C 1
ATOM 5522 O O . LEU B 1 189 ? 26.922 -25.172 -5.203 1 94.81 189 LEU B O 1
ATOM 5526 N N . LEU B 1 190 ? 26.062 -27.188 -5.77 1 94.38 190 LEU B N 1
ATOM 5527 C CA . LEU B 1 190 ? 27.391 -27.75 -6 1 94.38 190 LEU B CA 1
ATOM 5528 C C . LEU B 1 190 ? 28.094 -27.062 -7.16 1 94.38 190 LEU B C 1
ATOM 5530 O O . LEU B 1 190 ? 29.281 -26.766 -7.082 1 94.38 190 LEU B O 1
ATOM 5534 N N . TRP B 1 191 ? 27.359 -26.766 -8.156 1 94.06 191 TRP B N 1
ATOM 5535 C CA . TRP B 1 191 ? 27.906 -26.047 -9.305 1 94.06 191 TRP B CA 1
ATOM 5536 C C . TRP B 1 191 ? 28.312 -24.625 -8.914 1 94.06 191 TRP B C 1
ATOM 5538 O O . TRP B 1 191 ? 29.391 -24.156 -9.25 1 94.06 191 TRP B O 1
ATOM 5548 N N . LEU B 1 192 ? 27.438 -23.938 -8.195 1 92.44 192 LEU B N 1
ATOM 5549 C CA . LEU B 1 192 ? 27.688 -22.547 -7.82 1 92.44 192 LEU B CA 1
ATOM 5550 C C . LEU B 1 192 ? 28.859 -22.438 -6.852 1 92.44 192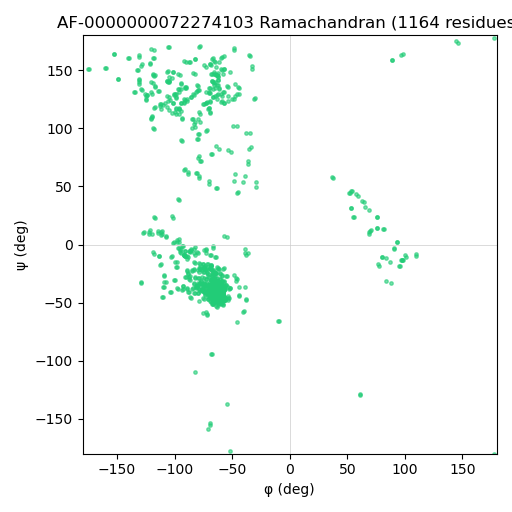 LEU B C 1
ATOM 5552 O O . LEU B 1 192 ? 29.672 -21.516 -6.949 1 92.44 192 LEU B O 1
ATOM 5556 N N . GLY B 1 193 ? 28.938 -23.328 -5.938 1 87.75 193 GLY B N 1
ATOM 5557 C CA . GLY B 1 193 ? 30 -23.312 -4.938 1 87.75 193 GLY B CA 1
ATOM 5558 C C . GLY B 1 193 ? 31.344 -23.734 -5.484 1 87.75 193 GLY B C 1
ATOM 5559 O O . GLY B 1 193 ? 32.375 -23.172 -5.113 1 87.75 193 GLY B O 1
ATOM 5560 N N . LEU B 1 194 ? 31.375 -24.641 -6.395 1 85 194 LEU B N 1
ATOM 5561 C CA . LEU B 1 194 ? 32.625 -25.25 -6.781 1 85 194 LEU B CA 1
ATOM 5562 C C . LEU B 1 194 ? 33.156 -24.625 -8.07 1 85 194 LEU B C 1
ATOM 5564 O O . LEU B 1 194 ? 34.375 -24.547 -8.273 1 85 194 LEU B O 1
ATOM 5568 N N . ALA B 1 195 ? 32.312 -24.156 -8.953 1 85.12 195 ALA B N 1
ATOM 5569 C CA . ALA B 1 195 ? 32.812 -23.844 -10.281 1 85.12 195 ALA B CA 1
ATOM 5570 C C . ALA B 1 195 ? 32.406 -22.438 -10.711 1 85.12 195 ALA B C 1
ATOM 5572 O O . ALA B 1 195 ? 33.125 -21.75 -11.414 1 85.12 195 ALA B O 1
ATOM 5573 N N . SER B 1 196 ? 31.328 -22 -10.328 1 82.19 196 SER B N 1
ATOM 5574 C CA . SER B 1 196 ? 30.719 -20.812 -10.93 1 82.19 196 SER B CA 1
ATOM 5575 C C . SER B 1 196 ? 31.562 -19.578 -10.656 1 82.19 196 SER B C 1
ATOM 5577 O O . SER B 1 196 ? 31.703 -18.703 -11.516 1 82.19 196 SER B O 1
ATOM 5579 N N . TRP B 1 197 ? 32.094 -19.547 -9.5 1 78.69 197 TRP B N 1
ATOM 5580 C CA . TRP B 1 197 ? 32.844 -18.344 -9.109 1 78.69 197 TRP B CA 1
ATOM 5581 C C . TRP B 1 197 ? 34.094 -18.188 -9.93 1 78.69 197 TRP B C 1
ATOM 5583 O O . TRP B 1 197 ? 34.594 -17.078 -10.117 1 78.69 197 TRP B O 1
ATOM 5593 N N . ARG B 1 198 ? 34.531 -19.234 -10.461 1 81.69 198 ARG B N 1
ATOM 5594 C CA . ARG B 1 198 ? 35.781 -19.203 -11.258 1 81.69 198 ARG B CA 1
ATOM 5595 C C . ARG B 1 198 ? 35.5 -18.625 -12.648 1 81.69 198 ARG B C 1
ATOM 5597 O O . ARG B 1 198 ? 36.406 -18.125 -13.305 1 81.69 198 ARG B O 1
ATOM 5604 N N . LEU B 1 199 ? 34.344 -18.656 -13.055 1 83 199 LEU B N 1
ATOM 5605 C CA . LEU B 1 199 ? 34 -18.203 -14.391 1 83 199 LEU B CA 1
ATOM 5606 C C . LEU B 1 199 ? 33.625 -16.719 -14.375 1 83 199 LEU B C 1
ATOM 5608 O O . LEU B 1 199 ? 33.469 -16.094 -15.43 1 83 199 LEU B O 1
ATOM 5612 N N . LEU B 1 200 ? 33.5 -16.156 -13.164 1 83.88 200 LEU B N 1
ATOM 5613 C CA . LEU B 1 200 ? 33.062 -14.773 -13.047 1 83.88 200 LEU B CA 1
ATOM 5614 C C . LEU B 1 200 ? 34.25 -13.812 -12.953 1 83.88 200 LEU B C 1
ATOM 5616 O O . LEU B 1 200 ? 35.281 -14.156 -12.383 1 83.88 200 LEU B O 1
ATOM 5620 N N . PRO B 1 201 ? 34.062 -12.703 -13.68 1 74.31 201 PRO B N 1
ATOM 5621 C CA . PRO B 1 201 ? 35.156 -11.734 -13.664 1 74.31 201 PRO B CA 1
ATOM 5622 C C . PRO B 1 201 ? 35.375 -11.102 -12.297 1 74.31 201 PRO B C 1
ATOM 5624 O O . PRO B 1 201 ? 34.438 -11.016 -11.5 1 74.31 201 PRO B O 1
ATOM 5627 N N . GLU B 1 202 ? 36.5 -11.008 -11.992 1 69.75 202 GLU B N 1
ATOM 5628 C CA . GLU B 1 202 ? 36.844 -10.281 -10.773 1 69.75 202 GLU B CA 1
ATOM 5629 C C . GLU B 1 202 ? 36.812 -8.773 -11 1 69.75 202 GLU B C 1
ATOM 5631 O O . GLU B 1 202 ? 37.75 -8.203 -11.578 1 69.75 202 GLU B O 1
ATOM 5636 N N . ARG B 1 203 ? 35.812 -8.266 -11.047 1 57.34 203 ARG B N 1
ATOM 5637 C CA . ARG B 1 203 ? 35.688 -6.82 -11.211 1 57.34 203 ARG B CA 1
ATOM 5638 C C . ARG B 1 203 ? 35.688 -6.117 -9.852 1 57.34 203 ARG B C 1
ATOM 5640 O O . ARG B 1 203 ? 34.781 -6.355 -9.031 1 57.34 203 ARG B O 1
ATOM 5647 N N . GLY B 1 204 ? 36.844 -6.383 -9.227 1 46.44 204 GLY B N 1
ATOM 5648 C CA . GLY B 1 204 ? 37.031 -5.77 -7.914 1 46.44 204 GLY B CA 1
ATOM 5649 C C . GLY B 1 204 ? 36.906 -4.254 -7.949 1 46.44 204 GLY B C 1
ATOM 5650 O O . GLY B 1 204 ? 36.938 -3.648 -9.023 1 46.44 204 GLY B O 1
ATOM 5651 N N . PRO B 1 205 ? 36.688 -3.473 -6.887 1 39.28 205 PRO B N 1
ATOM 5652 C CA . PRO B 1 205 ? 37.062 -2.057 -6.883 1 39.28 205 PRO B CA 1
ATOM 5653 C C . PRO B 1 205 ? 38.438 -1.814 -7.457 1 39.28 205 PRO B C 1
ATOM 5655 O O . PRO B 1 205 ? 39.281 -2.711 -7.43 1 39.28 205 PRO B O 1
ATOM 5658 N N . ALA B 1 206 ? 38.656 -0.84 -8.32 1 31.12 206 ALA B N 1
ATOM 5659 C CA . ALA B 1 206 ? 39.938 -0.51 -8.875 1 31.12 206 ALA B CA 1
ATOM 5660 C C . ALA B 1 206 ? 41.031 -0.659 -7.824 1 31.12 206 ALA B C 1
ATOM 5662 O O . ALA B 1 206 ? 40.969 -0.045 -6.754 1 31.12 206 ALA B O 1
ATOM 5663 N N . THR B 1 207 ? 41.719 -1.712 -7.738 1 32.66 207 THR B N 1
ATOM 5664 C CA . THR B 1 207 ? 42.938 -1.978 -6.996 1 32.66 207 THR B CA 1
ATOM 5665 C C . THR B 1 207 ? 43.969 -0.873 -7.234 1 32.66 207 THR B C 1
ATOM 5667 O O . THR B 1 207 ? 44.625 -0.833 -8.281 1 32.66 207 THR B O 1
ATOM 5670 N N . THR B 1 208 ? 43.781 0.545 -7.035 1 29.53 208 THR B N 1
ATOM 5671 C CA . THR B 1 208 ? 45.062 1.251 -7.117 1 29.53 208 THR B CA 1
ATOM 5672 C C . THR B 1 208 ? 46.094 0.61 -6.199 1 29.53 208 THR B C 1
ATOM 5674 O O . THR B 1 208 ? 45.75 -0.113 -5.266 1 29.53 208 THR B O 1
ATOM 5677 N N . ALA B 1 209 ? 47.5 1.334 -6.156 1 27.48 209 ALA B N 1
ATOM 5678 C CA . ALA B 1 209 ? 48.875 1.053 -5.762 1 27.48 209 ALA B CA 1
ATOM 5679 C C . ALA B 1 209 ? 48.938 0.554 -4.32 1 27.48 209 ALA B C 1
ATOM 5681 O O . ALA B 1 209 ? 47.969 0.659 -3.574 1 27.48 209 ALA B O 1
ATOM 5682 N N . SER B 1 210 ? 50.031 1.095 -3.461 1 27.16 210 SER B N 1
ATOM 5683 C CA . SER B 1 210 ? 51.125 0.708 -2.559 1 27.16 210 SER B CA 1
ATOM 5684 C C . SER B 1 210 ? 50.594 0.422 -1.156 1 27.16 210 SER B C 1
ATOM 5686 O O . SER B 1 210 ? 50.719 -0.698 -0.657 1 27.16 210 SER B O 1
ATOM 5688 N N . GLY B 1 211 ? 50.906 1.352 -0.096 1 26.84 211 GLY B N 1
ATOM 5689 C CA . GLY B 1 211 ? 51.438 1.225 1.24 1 26.84 211 GLY B CA 1
ATOM 5690 C C . GLY B 1 211 ? 50.438 0.77 2.271 1 26.84 211 GLY B C 1
ATOM 5691 O O . GLY B 1 211 ? 50.75 0.656 3.457 1 26.84 211 GLY B O 1
ATOM 5692 N N . LEU B 1 212 ? 49.156 1.447 2.307 1 29.34 212 LEU B N 1
ATOM 5693 C CA . LEU B 1 212 ? 48.562 1.225 3.619 1 29.34 212 LEU B CA 1
ATOM 5694 C C . LEU B 1 212 ? 48.156 -0.234 3.789 1 29.34 212 LEU B C 1
ATOM 5696 O O . LEU B 1 212 ? 47.938 -0.943 2.801 1 29.34 212 LEU B O 1
ATOM 5700 N N . PRO B 1 213 ? 48.062 -0.791 5.023 1 29.7 213 PRO B N 1
ATOM 5701 C CA . PRO B 1 213 ? 47.938 -2.217 5.328 1 29.7 213 PRO B CA 1
ATOM 5702 C C . PRO B 1 213 ? 46.875 -2.902 4.48 1 29.7 213 PRO B C 1
ATOM 5704 O O . PRO B 1 213 ? 45.938 -2.242 3.994 1 29.7 213 PRO B O 1
ATOM 5707 N N . GLU B 1 214 ? 47 -4.125 3.902 1 32.47 214 GLU B N 1
ATOM 5708 C CA . GLU B 1 214 ? 46.562 -5.086 2.898 1 32.47 214 GLU B CA 1
ATOM 5709 C C . GLU B 1 214 ? 45.031 -5.074 2.773 1 32.47 214 GLU B C 1
ATOM 5711 O O . GLU B 1 214 ? 44.5 -5.355 1.702 1 32.47 214 GLU B O 1
ATOM 5716 N N . GLY B 1 215 ? 44.219 -5.316 3.811 1 31.12 215 GLY B N 1
ATOM 5717 C CA . GLY B 1 215 ? 42.938 -6.012 3.777 1 31.12 215 GLY B CA 1
ATOM 5718 C C . GLY B 1 215 ? 41.812 -5.176 3.191 1 31.12 215 GLY B C 1
ATOM 5719 O O . GLY B 1 215 ? 40.812 -5.715 2.725 1 31.12 215 GLY B O 1
ATOM 5720 N N . LEU B 1 216 ? 41.469 -4.012 3.73 1 32.62 216 LEU B N 1
ATOM 5721 C CA . LEU B 1 216 ? 40.156 -3.436 3.51 1 32.62 216 LEU B CA 1
ATOM 5722 C C . LEU B 1 216 ? 40.094 -2.732 2.158 1 32.62 216 LEU B C 1
ATOM 5724 O O . LEU B 1 216 ? 40.531 -1.595 2.021 1 32.62 216 LEU B O 1
ATOM 5728 N N . GLU B 1 217 ? 40.281 -3.377 1.045 1 36.06 217 GLU B N 1
ATOM 5729 C CA . GLU B 1 217 ? 40.25 -2.74 -0.268 1 36.06 217 GLU B CA 1
ATOM 5730 C C . GLU B 1 217 ? 38.844 -2.182 -0.563 1 36.06 217 GLU B C 1
ATOM 5732 O O . GLU B 1 217 ? 37.969 -2.904 -1.043 1 36.06 217 GLU B O 1
ATOM 5737 N N . VAL B 1 218 ? 38.156 -1.43 0.289 1 39 218 VAL B N 1
ATOM 5738 C CA . VAL B 1 218 ? 36.938 -0.719 -0.048 1 39 218 VAL B CA 1
ATOM 5739 C C . VAL B 1 218 ? 37.188 0.228 -1.219 1 39 218 VAL B C 1
ATOM 5741 O O . VAL B 1 218 ? 38.312 0.694 -1.415 1 39 218 VAL B O 1
ATOM 5744 N N . GLY B 1 219 ? 36.469 0.119 -2.355 1 47.88 219 GLY B N 1
ATOM 5745 C CA . GLY B 1 219 ? 36.594 1.054 -3.463 1 47.88 219 GLY B CA 1
ATOM 5746 C C . GLY B 1 219 ? 36.875 2.479 -3.016 1 47.88 219 GLY B C 1
ATOM 5747 O O . GLY B 1 219 ? 36.875 2.77 -1.818 1 47.88 219 GLY B O 1
ATOM 5748 N N . PRO B 1 220 ? 37.375 3.295 -4.02 1 52.91 220 PRO B N 1
ATOM 5749 C CA . PRO B 1 220 ? 37.75 4.676 -3.676 1 52.91 220 PRO B CA 1
ATOM 5750 C C . PRO B 1 220 ? 36.562 5.461 -3.109 1 52.91 220 PRO B C 1
ATOM 5752 O O . PRO B 1 220 ? 35.406 5.238 -3.51 1 52.91 220 PRO B O 1
ATOM 5755 N N . TYR B 1 221 ? 36.656 5.969 -2.043 1 60.19 221 TYR B N 1
ATOM 5756 C CA . TYR B 1 221 ? 35.688 6.855 -1.398 1 60.19 221 TYR B CA 1
ATOM 5757 C C . TYR B 1 221 ? 35.625 8.211 -2.092 1 60.19 221 TYR B C 1
ATOM 5759 O O . TYR B 1 221 ? 36.656 8.711 -2.553 1 60.19 221 TYR B O 1
ATOM 5767 N N . GLN B 1 222 ? 34.469 8.688 -2.326 1 62.62 222 GLN B N 1
ATOM 5768 C CA . GLN B 1 222 ? 34.312 10.062 -2.771 1 62.62 222 GLN B CA 1
ATOM 5769 C C . GLN B 1 222 ? 34.125 11.008 -1.587 1 62.62 222 GLN B C 1
ATOM 5771 O O . GLN B 1 222 ? 33.375 10.688 -0.654 1 62.62 222 GLN B O 1
ATOM 5776 N N . THR B 1 223 ? 34.906 11.945 -1.505 1 65 223 THR B N 1
ATOM 5777 C CA . THR B 1 223 ? 34.812 12.922 -0.421 1 65 223 THR B CA 1
ATOM 5778 C C . THR B 1 223 ? 35.062 14.328 -0.937 1 65 223 THR B C 1
ATOM 5780 O O . THR B 1 223 ? 35.5 14.508 -2.078 1 65 223 THR B O 1
ATOM 5783 N N . GLU B 1 224 ? 34.625 15.312 -0.166 1 66.25 224 GLU B N 1
ATOM 5784 C CA . GLU B 1 224 ? 35 16.703 -0.42 1 66.25 224 GLU B CA 1
ATOM 5785 C C . GLU B 1 224 ? 36.094 17.156 0.525 1 66.25 224 GLU B C 1
ATOM 5787 O O . GLU B 1 224 ? 36.031 16.891 1.729 1 66.25 224 GLU B O 1
ATOM 5792 N N . GLY B 1 225 ? 37.156 17.562 -0.039 1 73.62 225 GLY B N 1
ATOM 5793 C CA . GLY B 1 225 ? 38.281 18.062 0.746 1 73.62 225 GLY B CA 1
ATOM 5794 C C . GLY B 1 225 ? 38.625 19.5 0.411 1 73.62 225 GLY B C 1
ATOM 5795 O O . GLY B 1 225 ? 38.656 19.875 -0.761 1 73.62 225 GLY B O 1
ATOM 5796 N N . ARG B 1 226 ? 38.719 20.203 1.407 1 77.88 226 ARG B N 1
ATOM 5797 C CA . ARG B 1 226 ? 39.156 21.594 1.221 1 77.88 226 ARG B CA 1
ATOM 5798 C C . ARG B 1 226 ? 40.656 21.719 1.301 1 77.88 226 ARG B C 1
ATOM 5800 O O . ARG B 1 226 ? 41.281 21.156 2.197 1 77.88 226 ARG B O 1
ATOM 5807 N N . VAL B 1 227 ? 41.25 22.438 0.404 1 81.88 227 VAL B N 1
ATOM 5808 C CA . VAL B 1 227 ? 42.688 22.672 0.37 1 81.88 227 VAL B CA 1
ATOM 5809 C C . VAL B 1 227 ? 43.062 23.719 1.407 1 81.88 227 VAL B C 1
ATOM 5811 O O . VAL B 1 227 ? 42.594 24.859 1.343 1 81.88 227 VAL B O 1
ATOM 5814 N N . GLY B 1 228 ? 43.75 23.312 2.377 1 79.06 228 GLY B N 1
ATOM 5815 C CA . GLY B 1 228 ? 44.219 24.219 3.412 1 79.06 228 GLY B CA 1
ATOM 5816 C C . GLY B 1 228 ? 45.219 25.266 2.9 1 79.06 228 GLY B C 1
ATOM 5817 O O . GLY B 1 228 ? 45.781 25.094 1.816 1 79.06 228 GLY B O 1
ATOM 5818 N N . GLY B 1 229 ? 45.344 26.406 3.627 1 79.06 229 GLY B N 1
ATOM 5819 C CA . GLY B 1 229 ? 46.25 27.5 3.266 1 79.06 229 GLY B CA 1
ATOM 5820 C C . GLY B 1 229 ? 47.688 27.062 3.205 1 79.06 229 GLY B C 1
ATOM 5821 O O . GLY B 1 229 ? 48.5 27.641 2.445 1 79.06 229 GLY B O 1
ATOM 5822 N N . ASP B 1 230 ? 48.094 26.141 4.004 1 76.88 230 ASP B N 1
ATOM 5823 C CA . ASP B 1 230 ? 49.469 25.703 4.066 1 76.88 230 ASP B CA 1
ATOM 5824 C C . ASP B 1 230 ? 49.656 24.391 3.314 1 76.88 230 ASP B C 1
ATOM 5826 O O . ASP B 1 230 ? 50.656 23.688 3.525 1 76.88 230 ASP B O 1
ATOM 5830 N N . SER B 1 231 ? 48.875 24.047 2.428 1 80.88 231 SER B N 1
ATOM 5831 C CA . SER B 1 231 ? 48.969 22.75 1.748 1 80.88 231 SER B CA 1
ATOM 5832 C C . SER B 1 231 ? 50.062 22.766 0.676 1 80.88 231 SER B C 1
ATOM 5834 O O . SER B 1 231 ? 50.188 23.75 -0.073 1 80.88 231 SER B O 1
ATOM 5836 N N . PRO B 1 232 ? 50.875 21.766 0.652 1 82.38 232 PRO B N 1
ATOM 5837 C CA . PRO B 1 232 ? 51.875 21.688 -0.393 1 82.38 232 PRO B CA 1
ATOM 5838 C C . PRO B 1 232 ? 51.281 21.469 -1.784 1 82.38 232 PRO B C 1
ATOM 5840 O O . PRO B 1 232 ? 52 21.531 -2.783 1 82.38 232 PRO B O 1
ATOM 5843 N N . LEU B 1 233 ? 50.031 21.359 -1.828 1 81.56 233 LEU B N 1
ATOM 5844 C CA . LEU B 1 233 ? 49.375 21.062 -3.1 1 81.56 233 LEU B CA 1
ATOM 5845 C C . LEU B 1 233 ? 49.031 22.344 -3.84 1 81.56 233 LEU B C 1
ATOM 5847 O O . LEU B 1 233 ? 48.625 22.312 -5.012 1 81.56 233 LEU B O 1
ATOM 5851 N N . ILE B 1 234 ? 49.188 23.422 -3.121 1 83.25 234 ILE B N 1
ATOM 5852 C CA . ILE B 1 234 ? 48.844 24.703 -3.729 1 83.25 234 ILE B CA 1
ATOM 5853 C C . ILE B 1 234 ? 49.75 24.969 -4.938 1 83.25 234 ILE B C 1
ATOM 5855 O O . ILE B 1 234 ? 50.969 24.844 -4.852 1 83.25 234 ILE B O 1
ATOM 5859 N N . GLY B 1 235 ? 49.125 25.297 -6.109 1 82.81 235 GLY B N 1
ATOM 5860 C CA . GLY B 1 235 ? 49.875 25.578 -7.328 1 82.81 235 GLY B CA 1
ATOM 5861 C C . GLY B 1 235 ? 49.969 24.375 -8.258 1 82.81 235 GLY B C 1
ATOM 5862 O O . GLY B 1 235 ? 50.312 24.516 -9.422 1 82.81 235 GLY B O 1
ATOM 5863 N N . LEU B 1 236 ? 49.625 23.203 -7.754 1 84.25 236 LEU B N 1
ATOM 5864 C CA . LEU B 1 236 ? 49.656 22 -8.57 1 84.25 236 LEU B CA 1
ATOM 5865 C C . LEU B 1 236 ? 48.406 21.906 -9.453 1 84.25 236 LEU B C 1
ATOM 5867 O O . LEU B 1 236 ? 47.312 22.25 -9.031 1 84.25 236 LEU B O 1
ATOM 5871 N N . ARG B 1 237 ? 48.719 21.516 -10.695 1 83.31 237 ARG B N 1
ATOM 5872 C CA . ARG B 1 237 ? 47.594 21.297 -11.594 1 83.31 237 ARG B CA 1
ATOM 5873 C C . ARG B 1 237 ? 46.875 20 -11.242 1 83.31 237 ARG B C 1
ATOM 5875 O O . ARG B 1 237 ? 47.5 19.047 -10.75 1 83.31 237 ARG B O 1
ATOM 5882 N N . VAL B 1 238 ? 45.594 19.953 -11.594 1 83.75 238 VAL B N 1
ATOM 5883 C CA . VAL B 1 238 ? 44.719 18.875 -11.195 1 83.75 238 VAL B CA 1
ATOM 5884 C C . VAL B 1 238 ? 45.25 17.547 -11.734 1 83.75 238 VAL B C 1
ATOM 5886 O O . VAL B 1 238 ? 45.344 16.562 -10.992 1 83.75 238 VAL B O 1
ATOM 5889 N N . PRO B 1 239 ? 45.75 17.562 -13.023 1 78.5 239 PRO B N 1
ATOM 5890 C CA . PRO B 1 239 ? 46.281 16.266 -13.484 1 78.5 239 PRO B CA 1
ATOM 5891 C C . PRO B 1 239 ? 47.562 15.859 -12.734 1 78.5 239 PRO B C 1
ATOM 5893 O O . PRO B 1 239 ? 47.75 14.664 -12.484 1 78.5 239 PRO B O 1
ATOM 5896 N N . ALA B 1 240 ? 48.375 16.766 -12.43 1 80.75 240 ALA B N 1
ATOM 5897 C CA . ALA B 1 240 ? 49.594 16.453 -11.664 1 80.75 240 ALA B CA 1
ATOM 5898 C C . ALA B 1 240 ? 49.25 15.93 -10.273 1 80.75 240 ALA B C 1
ATOM 5900 O O . ALA B 1 240 ? 49.875 15 -9.766 1 80.75 240 ALA B O 1
ATOM 5901 N N . PHE B 1 241 ? 48.219 16.516 -9.594 1 84.75 241 PHE B N 1
ATOM 5902 C CA . PHE B 1 241 ? 47.75 16.078 -8.297 1 84.75 241 PHE B CA 1
ATOM 5903 C C . PHE B 1 241 ? 47.188 14.656 -8.375 1 84.75 241 PHE B C 1
ATOM 5905 O O . PHE B 1 241 ? 47.5 13.805 -7.543 1 84.75 241 PHE B O 1
ATOM 5912 N N . GLU B 1 242 ? 46.469 14.414 -9.328 1 79.62 242 GLU B N 1
ATOM 5913 C CA . GLU B 1 242 ? 45.875 13.102 -9.523 1 79.62 242 GLU B CA 1
ATOM 5914 C C . GLU B 1 242 ? 46.938 12.023 -9.672 1 79.62 242 GLU B C 1
ATOM 5916 O O . GLU B 1 242 ? 46.844 10.945 -9.094 1 79.62 242 GLU B O 1
ATOM 5921 N N . ARG B 1 243 ? 47.938 12.328 -10.469 1 75.38 243 ARG B N 1
ATOM 5922 C CA . ARG B 1 243 ? 49 11.367 -10.75 1 75.38 243 ARG B CA 1
ATOM 5923 C C . ARG B 1 243 ? 49.906 11.195 -9.539 1 75.38 243 ARG B C 1
ATOM 5925 O O . ARG B 1 243 ? 50.312 10.078 -9.211 1 75.38 243 ARG B O 1
ATOM 5932 N N . SER B 1 244 ? 50.156 12.312 -8.898 1 78.5 244 SER B N 1
ATOM 5933 C CA . SER B 1 244 ? 51.156 12.273 -7.828 1 78.5 244 SER B CA 1
ATOM 5934 C C . SER B 1 244 ? 50.562 11.625 -6.574 1 78.5 244 SER B C 1
ATOM 5936 O O . SER B 1 244 ? 51.312 10.977 -5.82 1 78.5 244 SER B O 1
ATOM 5938 N N . ARG B 1 245 ? 49.219 11.703 -6.352 1 76.62 245 ARG B N 1
ATOM 5939 C CA . ARG B 1 245 ? 48.688 11.234 -5.082 1 76.62 245 ARG B CA 1
ATOM 5940 C C . ARG B 1 245 ? 47.656 10.117 -5.301 1 76.62 245 ARG B C 1
ATOM 5942 O O . ARG B 1 245 ? 47.031 9.656 -4.355 1 76.62 245 ARG B O 1
ATOM 5949 N N . ALA B 1 246 ? 47.625 9.648 -6.449 1 71.5 246 ALA B N 1
ATOM 5950 C CA . ALA B 1 246 ? 46.719 8.57 -6.789 1 71.5 246 ALA B CA 1
ATOM 5951 C C . ALA B 1 246 ? 45.281 8.914 -6.363 1 71.5 246 ALA B C 1
ATOM 5953 O O . ALA B 1 246 ? 44.625 8.109 -5.715 1 71.5 246 ALA B O 1
ATOM 5954 N N . VAL B 1 247 ? 44.906 10.133 -6.645 1 75.62 247 VAL B N 1
ATOM 5955 C CA . VAL B 1 247 ? 43.562 10.602 -6.375 1 75.62 247 VAL B CA 1
ATOM 5956 C C . VAL B 1 247 ? 42.906 11.016 -7.684 1 75.62 247 VAL B C 1
ATOM 5958 O O . VAL B 1 247 ? 43.562 11.367 -8.656 1 75.62 247 VAL B O 1
ATOM 5961 N N . ARG B 1 248 ? 41.688 10.805 -7.723 1 74.44 248 ARG B N 1
ATOM 5962 C CA . ARG B 1 248 ? 40.906 11.344 -8.828 1 74.44 248 ARG B CA 1
ATOM 5963 C C . ARG B 1 248 ? 40.062 12.555 -8.391 1 74.44 248 ARG B C 1
ATOM 5965 O O . ARG B 1 248 ? 39.375 12.508 -7.367 1 74.44 248 ARG B O 1
ATOM 5972 N N . VAL B 1 249 ? 40.312 13.656 -9.125 1 74.94 249 VAL B N 1
ATOM 5973 C CA . VAL B 1 249 ? 39.562 14.883 -8.844 1 74.94 249 VAL B CA 1
ATOM 5974 C C . VAL B 1 249 ? 38.375 15.008 -9.797 1 74.94 249 VAL B C 1
ATOM 5976 O O . VAL B 1 249 ? 38.562 15.133 -11.016 1 74.94 249 VAL B O 1
ATOM 5979 N N . HIS B 1 250 ? 37.219 14.898 -9.25 1 68.56 250 HIS B N 1
ATOM 5980 C CA . HIS B 1 250 ? 36 14.961 -10.062 1 68.56 250 HIS B CA 1
ATOM 5981 C C . HIS B 1 250 ? 35.562 16.406 -10.297 1 68.56 250 HIS B C 1
ATOM 5983 O O . HIS B 1 250 ? 34.781 16.688 -11.203 1 68.56 250 HIS B O 1
ATOM 5989 N N . GLY B 1 251 ? 36 17.203 -9.469 1 70.88 251 GLY B N 1
ATOM 5990 C CA . GLY B 1 251 ? 35.656 18.609 -9.586 1 70.88 251 GLY B CA 1
ATOM 5991 C C . GLY B 1 251 ? 36.375 19.484 -8.562 1 70.88 251 GLY B C 1
ATOM 5992 O O . GLY B 1 251 ? 36.875 18.984 -7.555 1 70.88 251 GLY B O 1
ATOM 5993 N N . VAL B 1 252 ? 36.562 20.688 -9.008 1 73.56 252 VAL B N 1
ATOM 5994 C CA . VAL B 1 252 ? 37.156 21.703 -8.133 1 73.56 252 VAL B CA 1
ATOM 5995 C C . VAL B 1 252 ? 36.125 22.828 -7.922 1 73.56 252 VAL B C 1
ATOM 5997 O O . VAL B 1 252 ? 35.562 23.359 -8.883 1 73.56 252 VAL B O 1
ATOM 6000 N N . ILE B 1 253 ? 35.781 22.969 -6.676 1 70.25 253 ILE B N 1
ATOM 6001 C CA . ILE B 1 253 ? 34.875 24.062 -6.312 1 70.25 253 ILE B CA 1
ATOM 6002 C C . ILE B 1 253 ? 35.688 25.203 -5.688 1 70.25 253 ILE B C 1
ATOM 6004 O O . ILE B 1 253 ? 36.438 24.984 -4.723 1 70.25 253 ILE B O 1
ATOM 6008 N N . ARG B 1 254 ? 35.75 26.328 -6.352 1 71.69 254 ARG B N 1
ATOM 6009 C CA . ARG B 1 254 ? 36.438 27.516 -5.879 1 71.69 254 ARG B CA 1
ATOM 6010 C C . ARG B 1 254 ? 35.469 28.641 -5.566 1 71.69 254 ARG B C 1
ATOM 6012 O O . ARG B 1 254 ? 34.719 29.062 -6.441 1 71.69 254 ARG B O 1
ATOM 6019 N N . GLY B 1 255 ? 35.5 29.016 -4.379 1 58.78 255 GLY B N 1
ATOM 6020 C CA . GLY B 1 255 ? 34.594 30.094 -4.023 1 58.78 255 GLY B CA 1
ATOM 6021 C C . GLY B 1 255 ? 33.125 29.703 -4.137 1 58.78 255 GLY B C 1
ATOM 6022 O O . GLY B 1 255 ? 32.281 30.5 -4.566 1 58.78 255 GLY B O 1
ATOM 6023 N N . GLY B 1 256 ? 32.781 28.391 -3.875 1 56.31 256 GLY B N 1
ATOM 6024 C CA . GLY B 1 256 ? 31.406 27.875 -3.908 1 56.31 256 GLY B CA 1
ATOM 6025 C C . GLY B 1 256 ? 30.938 27.5 -5.301 1 56.31 256 GLY B C 1
ATOM 6026 O O . GLY B 1 256 ? 29.844 26.969 -5.477 1 56.31 256 GLY B O 1
ATOM 6027 N N . LEU B 1 257 ? 31.703 27.906 -6.242 1 57.56 257 LEU B N 1
ATOM 6028 C CA . LEU B 1 257 ? 31.344 27.609 -7.625 1 57.56 257 LEU B CA 1
ATOM 6029 C C . LEU B 1 257 ? 32.25 26.531 -8.203 1 57.56 257 LEU B C 1
ATOM 6031 O O . LEU B 1 257 ? 33.469 26.5 -7.895 1 57.56 257 LEU B O 1
ATOM 6035 N N . ARG B 1 258 ? 31.625 25.688 -8.961 1 61 258 ARG B N 1
ATOM 6036 C CA . ARG B 1 258 ? 32.406 24.672 -9.648 1 61 258 ARG B CA 1
ATOM 6037 C C . ARG B 1 258 ? 33.281 25.297 -10.742 1 61 258 ARG B C 1
ATOM 6039 O O . ARG B 1 258 ? 32.781 26.094 -11.539 1 61 258 ARG B O 1
ATOM 6046 N N . VAL B 1 259 ? 34.5 25.109 -10.695 1 60 259 VAL B N 1
ATOM 6047 C CA . VAL B 1 259 ? 35.438 25.594 -11.703 1 60 259 VAL B CA 1
ATOM 6048 C C . VAL B 1 259 ? 35.281 24.781 -12.992 1 60 259 VAL B C 1
ATOM 6050 O O . VAL B 1 259 ? 35.469 23.562 -12.992 1 60 259 VAL B O 1
ATOM 6053 N N . PHE B 1 260 ? 34.531 25.312 -13.977 1 47.88 260 PHE B N 1
ATOM 6054 C CA . PHE B 1 260 ? 34.344 24.672 -15.273 1 47.88 260 PHE B CA 1
ATOM 6055 C C . PHE B 1 260 ? 35.594 24.891 -16.156 1 47.88 260 PHE B C 1
ATOM 6057 O O . PHE B 1 260 ? 35.625 25.844 -16.938 1 47.88 260 PHE B O 1
ATOM 6064 N N . ALA B 1 261 ? 36.781 24.328 -16 1 57.53 261 ALA B N 1
ATOM 6065 C CA . ALA B 1 261 ? 38 24.328 -16.828 1 57.53 261 ALA B CA 1
ATOM 6066 C C . ALA B 1 261 ? 38.5 22.906 -17.047 1 57.53 261 ALA B C 1
ATOM 6068 O O . ALA B 1 261 ? 38.031 21.969 -16.406 1 57.53 261 ALA B O 1
ATOM 6069 N N . ARG B 1 262 ? 39.188 22.781 -18.141 1 61.81 262 ARG B N 1
ATOM 6070 C CA . ARG B 1 262 ? 39.875 21.5 -18.312 1 61.81 262 ARG B CA 1
ATOM 6071 C C . ARG B 1 262 ? 40.75 21.172 -17.094 1 61.81 262 ARG B C 1
ATOM 6073 O O . ARG B 1 262 ? 41.438 22.047 -16.578 1 61.81 262 ARG B O 1
ATOM 6080 N N . PRO B 1 263 ? 40.5 20.031 -16.5 1 64.81 263 PRO B N 1
ATOM 6081 C CA . PRO B 1 263 ? 41.312 19.641 -15.328 1 64.81 263 PRO B CA 1
ATOM 6082 C C . PRO B 1 263 ? 42.781 20 -15.469 1 64.81 263 PRO B C 1
ATOM 6084 O O . PRO B 1 263 ? 43.406 20.391 -14.484 1 64.81 263 PRO B O 1
ATOM 6087 N N . ALA B 1 264 ? 43.25 19.875 -16.672 1 72.06 264 ALA B N 1
ATOM 6088 C CA . ALA B 1 264 ? 44.656 20.141 -16.938 1 72.06 264 ALA B CA 1
ATOM 6089 C C . ALA B 1 264 ? 45 21.625 -16.703 1 72.06 264 ALA B C 1
ATOM 6091 O O . ALA B 1 264 ? 46.156 21.969 -16.453 1 72.06 264 ALA B O 1
ATOM 6092 N N . ASP B 1 265 ? 44.031 22.453 -16.797 1 72.25 265 ASP B N 1
ATOM 6093 C CA . ASP B 1 265 ? 44.281 23.891 -16.688 1 72.25 265 ASP B CA 1
ATOM 6094 C C . ASP B 1 265 ? 43.906 24.422 -15.305 1 72.25 265 ASP B C 1
ATOM 6096 O O . ASP B 1 265 ? 43.969 25.625 -15.047 1 72.25 265 ASP B O 1
ATOM 6100 N N . ILE B 1 266 ? 43.469 23.578 -14.445 1 79.38 266 ILE B N 1
ATOM 6101 C CA . ILE B 1 266 ? 43.062 24.016 -13.109 1 79.38 266 ILE B CA 1
ATOM 6102 C C . ILE B 1 266 ? 44.25 23.844 -12.141 1 79.38 266 ILE B C 1
ATOM 6104 O O . ILE B 1 266 ? 44.75 22.734 -11.945 1 79.38 266 ILE B O 1
ATOM 6108 N N . ASP B 1 267 ? 44.719 24.969 -11.656 1 82.69 267 ASP B N 1
ATOM 6109 C CA . ASP B 1 267 ? 45.719 24.953 -10.57 1 82.69 267 ASP B CA 1
ATOM 6110 C C . ASP B 1 267 ? 45.031 24.969 -9.211 1 82.69 267 ASP B C 1
ATOM 6112 O O . ASP B 1 267 ? 44.062 25.734 -8.992 1 82.69 267 ASP B O 1
ATOM 6116 N N . LEU B 1 268 ? 45.469 24.172 -8.328 1 85 268 LEU B N 1
ATOM 6117 C CA . LEU B 1 268 ? 44.875 24.109 -6.996 1 85 268 LEU B CA 1
ATOM 6118 C C . LEU B 1 268 ? 45.25 25.344 -6.184 1 85 268 LEU B C 1
ATOM 6120 O O . LEU B 1 268 ? 46.375 25.812 -6.23 1 85 268 LEU B O 1
ATOM 6124 N N . ARG B 1 269 ? 44.312 25.938 -5.598 1 84.25 269 ARG B N 1
ATOM 6125 C CA . ARG B 1 269 ? 44.5 27.125 -4.754 1 84.25 269 ARG B CA 1
ATOM 6126 C C . ARG B 1 269 ? 44 26.859 -3.338 1 84.25 269 ARG B C 1
ATOM 6128 O O . ARG B 1 269 ? 43.219 25.938 -3.113 1 84.25 269 ARG B O 1
ATOM 6135 N N . ALA B 1 270 ? 44.594 27.672 -2.477 1 81.44 270 ALA B N 1
ATOM 6136 C CA . ALA B 1 270 ? 44.094 27.578 -1.104 1 81.44 270 ALA B CA 1
ATOM 6137 C C . ALA B 1 270 ? 42.594 27.906 -1.037 1 81.44 270 ALA B C 1
ATOM 6139 O O . ALA B 1 270 ? 42.156 28.891 -1.625 1 81.44 270 ALA B O 1
ATOM 6140 N N . GLY B 1 271 ? 41.844 26.969 -0.356 1 76.88 271 GLY B N 1
ATOM 6141 C CA . GLY B 1 271 ? 40.406 27.172 -0.198 1 76.88 271 GLY B CA 1
ATOM 6142 C C . GLY B 1 271 ? 39.594 26.375 -1.186 1 76.88 271 GLY B C 1
ATOM 6143 O O . GLY B 1 271 ? 38.375 26.312 -1.062 1 76.88 271 GLY B O 1
ATOM 6144 N N . ASP B 1 272 ? 40.188 25.766 -2.156 1 79.12 272 ASP B N 1
ATOM 6145 C CA . ASP B 1 272 ? 39.469 24.953 -3.121 1 79.12 272 ASP B CA 1
ATOM 6146 C C . ASP B 1 272 ? 38.875 23.719 -2.451 1 79.12 272 ASP B C 1
ATOM 6148 O O . ASP B 1 272 ? 39.5 23.109 -1.574 1 79.12 272 ASP B O 1
ATOM 6152 N N . VAL B 1 273 ? 37.625 23.516 -2.809 1 78.56 273 VAL B N 1
ATOM 6153 C CA . VAL B 1 273 ? 37.031 22.266 -2.395 1 78.56 273 VAL B CA 1
ATOM 6154 C C . VAL B 1 273 ? 37.125 21.234 -3.52 1 78.56 273 VAL B C 1
ATOM 6156 O O . VAL B 1 273 ? 36.625 21.469 -4.625 1 78.56 273 VAL B O 1
ATOM 6159 N N . LEU B 1 274 ? 37.844 20.188 -3.203 1 78.25 274 LEU B N 1
ATOM 6160 C CA . LEU B 1 274 ? 38.094 19.141 -4.191 1 78.25 274 LEU B CA 1
ATOM 6161 C C . LEU B 1 274 ? 37.125 17.969 -3.977 1 78.25 274 LEU B C 1
ATOM 6163 O O . LEU B 1 274 ? 36.938 17.531 -2.844 1 78.25 274 LEU B O 1
ATOM 6167 N N . LEU B 1 275 ? 36.5 17.672 -5.023 1 73.31 275 LEU B N 1
ATOM 6168 C CA . LEU B 1 275 ? 35.719 16.422 -5.039 1 73.31 275 LEU B CA 1
ATOM 6169 C C . LEU B 1 275 ? 36.625 15.242 -5.398 1 73.31 275 LEU B C 1
ATOM 6171 O O . LEU B 1 275 ? 37 15.055 -6.562 1 73.31 275 LEU B O 1
ATOM 6175 N N . LEU B 1 276 ? 36.969 14.602 -4.348 1 72.06 276 LEU B N 1
ATOM 6176 C CA . LEU B 1 276 ? 38.031 13.617 -4.473 1 72.06 276 LEU B CA 1
ATOM 6177 C C . LEU B 1 276 ? 37.469 12.203 -4.445 1 72.06 276 LEU B C 1
ATOM 6179 O O . LEU B 1 276 ? 36.469 11.938 -3.773 1 72.06 276 LEU B O 1
ATOM 6183 N N . GLU B 1 277 ? 38.031 11.492 -5.238 1 67.69 277 GLU B N 1
ATOM 6184 C CA . GLU B 1 277 ? 37.844 10.047 -5.203 1 67.69 277 GLU B CA 1
ATOM 6185 C C . GLU B 1 277 ? 39.156 9.312 -4.996 1 67.69 277 GLU B C 1
ATOM 6187 O O . GLU B 1 277 ? 40.094 9.492 -5.766 1 67.69 277 GLU B O 1
ATOM 6192 N N . ALA B 1 278 ? 39.25 8.805 -3.846 1 64.44 278 ALA B N 1
ATOM 6193 C CA . ALA B 1 278 ? 40.5 8.086 -3.555 1 64.44 278 ALA B CA 1
ATOM 6194 C C . ALA B 1 278 ? 40.281 6.992 -2.51 1 64.44 278 ALA B C 1
ATOM 6196 O O . ALA B 1 278 ? 39.219 6.93 -1.897 1 64.44 278 ALA B O 1
ATOM 6197 N N . ALA B 1 279 ? 41.219 6.137 -2.455 1 60.94 279 ALA B N 1
ATOM 6198 C CA . ALA B 1 279 ? 41.219 5.129 -1.397 1 60.94 279 ALA B CA 1
ATOM 6199 C C . ALA B 1 279 ? 41.312 5.781 -0.022 1 60.94 279 ALA B C 1
ATOM 6201 O O . ALA B 1 279 ? 41.875 6.867 0.112 1 60.94 279 ALA B O 1
ATOM 6202 N N . LEU B 1 280 ? 40.719 5.184 0.941 1 62.91 280 LEU B N 1
ATOM 6203 C CA . LEU B 1 280 ? 40.656 5.742 2.287 1 62.91 280 LEU B CA 1
ATOM 6204 C C . LEU B 1 280 ? 42.031 6.098 2.809 1 62.91 280 LEU B C 1
ATOM 6206 O O . LEU B 1 280 ? 42.25 7.191 3.338 1 62.91 280 LEU B O 1
ATOM 6210 N N . PRO B 1 281 ? 43 5.219 2.65 1 60.16 281 PRO B N 1
ATOM 6211 C CA . PRO B 1 281 ? 44.344 5.602 3.146 1 60.16 281 PRO B CA 1
ATOM 6212 C C . PRO B 1 281 ? 44.875 6.863 2.477 1 60.16 281 PRO B C 1
ATOM 6214 O O . PRO B 1 281 ? 45.562 7.668 3.121 1 60.16 281 PRO B O 1
ATOM 6217 N N . VAL B 1 282 ? 44.562 6.996 1.228 1 67.44 282 VAL B N 1
ATOM 6218 C CA . VAL B 1 282 ? 45.031 8.164 0.486 1 67.44 282 VAL B CA 1
ATOM 6219 C C . VAL B 1 282 ? 44.344 9.422 1.036 1 67.44 282 VAL B C 1
ATOM 6221 O O . VAL B 1 282 ? 45 10.445 1.244 1 67.44 282 VAL B O 1
ATOM 6224 N N . LEU B 1 283 ? 43.125 9.242 1.241 1 70.06 283 LEU B N 1
ATOM 6225 C CA . LEU B 1 283 ? 42.406 10.383 1.767 1 70.06 283 LEU B CA 1
ATOM 6226 C C . LEU B 1 283 ? 42.906 10.781 3.145 1 70.06 283 LEU B C 1
ATOM 6228 O O . LEU B 1 283 ? 43 11.969 3.453 1 70.06 283 LEU B O 1
ATOM 6232 N N . GLN B 1 284 ? 43.188 9.828 3.902 1 65.31 284 GLN B N 1
ATOM 6233 C CA . GLN B 1 284 ? 43.75 10.102 5.227 1 65.31 284 GLN B CA 1
ATOM 6234 C C . GLN B 1 284 ? 45.125 10.758 5.133 1 65.31 284 GLN B C 1
ATOM 6236 O O . GLN B 1 284 ? 45.406 11.688 5.883 1 65.31 284 GLN B O 1
ATOM 6241 N N . ALA B 1 285 ? 45.906 10.258 4.262 1 70.75 285 ALA B N 1
ATOM 6242 C CA . ALA B 1 285 ? 47.219 10.828 4.043 1 70.75 285 ALA B CA 1
ATOM 6243 C C . ALA B 1 285 ? 47.125 12.273 3.566 1 70.75 285 ALA B C 1
ATOM 6245 O O . ALA B 1 285 ? 47.906 13.133 3.992 1 70.75 285 ALA B O 1
ATOM 6246 N N . LEU B 1 286 ? 46.188 12.438 2.717 1 75.19 286 LEU B N 1
ATOM 6247 C CA . LEU B 1 286 ? 46 13.797 2.215 1 75.19 286 LEU B CA 1
ATOM 6248 C C . LEU B 1 286 ? 45.594 14.742 3.344 1 75.19 286 LEU B C 1
ATOM 6250 O O . LEU B 1 286 ? 46.062 15.883 3.391 1 75.19 286 LEU B O 1
ATOM 6254 N N . ALA B 1 287 ? 44.844 14.281 4.207 1 72 287 ALA B N 1
ATOM 6255 C CA . ALA B 1 287 ? 44.375 15.094 5.336 1 72 287 ALA B CA 1
ATOM 6256 C C . ALA B 1 287 ? 45.531 15.352 6.312 1 72 287 ALA B C 1
ATOM 6258 O O . ALA B 1 287 ? 45.656 16.469 6.828 1 72 287 ALA B O 1
ATOM 6259 N N . ALA B 1 288 ? 46.188 14.359 6.547 1 68.31 288 ALA B N 1
ATOM 6260 C CA . ALA B 1 288 ? 47.25 14.438 7.555 1 68.31 288 ALA B CA 1
ATOM 6261 C C . ALA B 1 288 ? 48.438 15.219 7.027 1 68.31 288 ALA B C 1
ATOM 6263 O O . ALA B 1 288 ? 49.031 16.016 7.758 1 68.31 288 ALA B O 1
ATOM 6264 N N . ARG B 1 289 ? 48.781 14.992 5.781 1 68.75 289 ARG B N 1
ATOM 6265 C CA . ARG B 1 289 ? 50.094 15.469 5.324 1 68.75 289 ARG B CA 1
ATOM 6266 C C . ARG B 1 289 ? 49.938 16.641 4.355 1 68.75 289 ARG B C 1
ATOM 6268 O O . ARG B 1 289 ? 50.844 17.453 4.207 1 68.75 289 ARG B O 1
ATOM 6275 N N . GLU B 1 290 ? 48.844 16.641 3.744 1 72.75 290 GLU B N 1
ATOM 6276 C CA . GLU B 1 290 ? 48.812 17.578 2.631 1 72.75 290 GLU B CA 1
ATOM 6277 C C . GLU B 1 290 ? 47.812 18.703 2.875 1 72.75 290 GLU B C 1
ATOM 6279 O O . GLU B 1 290 ? 47.5 19.469 1.968 1 72.75 290 GLU B O 1
ATOM 6284 N N . GLY B 1 291 ? 47.375 18.719 4.008 1 65.5 291 GLY B N 1
ATOM 6285 C CA . GLY B 1 291 ? 46.531 19.828 4.41 1 65.5 291 GLY B CA 1
ATOM 6286 C C . GLY B 1 291 ? 45.188 19.828 3.732 1 65.5 291 GLY B C 1
ATOM 6287 O O . GLY B 1 291 ? 44.594 20.891 3.537 1 65.5 291 GLY B O 1
ATOM 6288 N N . ILE B 1 292 ? 44.812 18.844 3.08 1 66.94 292 ILE B N 1
ATOM 6289 C CA . ILE B 1 292 ? 43.438 18.734 2.582 1 66.94 292 ILE B CA 1
ATOM 6290 C C . ILE B 1 292 ? 42.531 18.281 3.711 1 66.94 292 ILE B C 1
ATOM 6292 O O . ILE B 1 292 ? 42.75 17.219 4.305 1 66.94 292 ILE B O 1
ATOM 6296 N N . ARG B 1 293 ? 42 19.141 4.273 1 54.12 293 ARG B N 1
ATOM 6297 C CA . ARG B 1 293 ? 41.094 18.781 5.383 1 54.12 293 ARG B CA 1
ATOM 6298 C C . ARG B 1 293 ? 39.875 18.062 4.883 1 54.12 293 ARG B C 1
ATOM 6300 O O . ARG B 1 293 ? 38.938 18.688 4.352 1 54.12 293 ARG B O 1
ATOM 6307 N N . PRO B 1 294 ? 40.031 16.922 4.617 1 52.72 294 PRO B N 1
ATOM 6308 C CA . PRO B 1 294 ? 38.812 16.125 4.426 1 52.72 294 PRO B CA 1
ATOM 6309 C C . PRO B 1 294 ? 37.812 16.281 5.566 1 52.72 294 PRO B C 1
ATOM 6311 O O . PRO B 1 294 ? 38.219 16.547 6.703 1 52.72 294 PRO B O 1
ATOM 6314 N N . ALA B 1 295 ? 36.625 16.625 5.359 1 46.41 295 ALA B N 1
ATOM 6315 C CA . ALA B 1 295 ? 35.719 16.5 6.492 1 46.41 295 ALA B CA 1
ATOM 6316 C C . ALA B 1 295 ? 36 15.242 7.301 1 46.41 295 ALA B C 1
ATOM 6318 O O . ALA B 1 295 ? 35.188 14.82 8.133 1 46.41 295 ALA B O 1
ATOM 6319 N N . LEU B 1 296 ? 36.906 14.375 6.91 1 43.62 296 LEU B N 1
ATOM 6320 C CA . LEU B 1 296 ? 37.094 13.164 7.703 1 43.62 296 LEU B CA 1
ATOM 6321 C C . LEU B 1 296 ? 37.938 13.445 8.945 1 43.62 296 LEU B C 1
ATOM 6323 O O . LEU B 1 296 ? 39.156 13.516 8.867 1 43.62 296 LEU B O 1
ATOM 6327 N N . PRO B 1 297 ? 37.562 14.281 9.766 1 40.34 297 PRO B N 1
ATOM 6328 C CA . PRO B 1 297 ? 38.438 14.484 10.906 1 40.34 297 PRO B CA 1
ATOM 6329 C C . PRO B 1 297 ? 38.875 13.172 11.547 1 40.34 297 PRO B C 1
ATOM 6331 O O . PRO B 1 297 ? 38.219 12.148 11.414 1 40.34 297 PRO B O 1
ATOM 6334 N N . GLU B 1 298 ? 40.281 12.961 11.742 1 42.47 298 GLU B N 1
ATOM 6335 C CA . GLU B 1 298 ? 40.719 12.008 12.75 1 42.47 298 GLU B CA 1
ATOM 6336 C C . GLU B 1 298 ? 39.719 11.93 13.906 1 42.47 298 GLU B C 1
ATOM 6338 O O . GLU B 1 298 ? 39.031 12.898 14.203 1 42.47 298 GLU B O 1
ATOM 6343 N N . ALA B 1 299 ? 39.281 10.742 14.18 1 45.03 299 ALA B N 1
ATOM 6344 C CA . ALA B 1 299 ? 38.5 10.555 15.391 1 45.03 299 ALA B CA 1
ATOM 6345 C C . ALA B 1 299 ? 38.969 11.492 16.5 1 45.03 299 ALA B C 1
ATOM 6347 O O . ALA B 1 299 ? 40.156 11.562 16.812 1 45.03 299 ALA B O 1
ATOM 6348 N N . ARG B 1 300 ? 38.531 12.695 16.562 1 45.25 300 ARG B N 1
ATOM 6349 C CA . ARG B 1 300 ? 38.875 13.391 17.812 1 45.25 300 ARG B CA 1
ATOM 6350 C C . ARG B 1 300 ? 38.562 12.531 19.016 1 45.25 300 ARG B C 1
ATOM 6352 O O . ARG B 1 300 ? 37.812 11.547 18.922 1 45.25 300 ARG B O 1
ATOM 6359 N N . GLY B 1 301 ? 39 12.844 20.188 1 50.31 301 GLY B N 1
ATOM 6360 C CA . GLY B 1 301 ? 38.812 12.141 21.453 1 50.31 301 GLY B CA 1
ATOM 6361 C C . GLY B 1 301 ? 37.375 11.703 21.672 1 50.31 301 GLY B C 1
ATOM 6362 O O . GLY B 1 301 ? 36.469 12.531 21.625 1 50.31 301 GLY B O 1
ATOM 6363 N N . GLY B 1 302 ? 36.969 10.367 21.469 1 62.53 302 GLY B N 1
ATOM 6364 C CA . GLY B 1 302 ? 35.688 9.711 21.781 1 62.53 302 GLY B CA 1
ATOM 6365 C C . GLY B 1 302 ? 34.875 9.367 20.547 1 62.53 302 GLY B C 1
ATOM 6366 O O . GLY B 1 302 ? 33.875 8.688 20.641 1 62.53 302 GLY B O 1
ATOM 6367 N N . GLU B 1 303 ? 35.375 9.898 19.266 1 65.69 303 GLU B N 1
ATOM 6368 C CA . GLU B 1 303 ? 34.594 9.555 18.062 1 65.69 303 GLU B CA 1
ATOM 6369 C C . GLU B 1 303 ? 35.219 8.359 17.344 1 65.69 303 GLU B C 1
ATOM 6371 O O . GLU B 1 303 ? 36.406 8.094 17.484 1 65.69 303 GLU B O 1
ATOM 6376 N N . GLU B 1 304 ? 34.281 7.504 16.703 1 69.88 304 GLU B N 1
ATOM 6377 C CA . GLU B 1 304 ? 34.719 6.34 15.922 1 69.88 304 GLU B CA 1
ATOM 6378 C C . GLU B 1 304 ? 34.25 6.457 14.477 1 69.88 304 GLU B C 1
ATOM 6380 O O . GLU B 1 304 ? 33.281 7.172 14.172 1 69.88 304 GLU B O 1
ATOM 6385 N N . ILE B 1 305 ? 35.156 6.047 13.578 1 66 305 ILE B N 1
ATOM 6386 C CA . ILE B 1 305 ? 34.812 5.949 12.164 1 66 305 ILE B CA 1
ATOM 6387 C C . ILE B 1 305 ? 34.312 4.531 11.852 1 66 305 ILE B C 1
ATOM 6389 O O . ILE B 1 305 ? 34.969 3.555 12.227 1 66 305 ILE B O 1
ATOM 6393 N N . LEU B 1 306 ? 33.062 4.434 11.328 1 70.5 306 LEU B N 1
ATOM 6394 C CA . LEU B 1 306 ? 32.5 3.137 11.008 1 70.5 306 LEU B CA 1
ATOM 6395 C C . LEU B 1 306 ? 32.031 3.088 9.547 1 70.5 306 LEU B C 1
ATOM 6397 O O . LEU B 1 306 ? 31.5 4.066 9.023 1 70.5 306 LEU B O 1
ATOM 6401 N N . GLU B 1 307 ? 32.469 2.051 8.836 1 66.06 307 GLU B N 1
ATOM 6402 C CA . GLU B 1 307 ? 31.969 1.788 7.492 1 66.06 307 GLU B CA 1
ATOM 6403 C C . GLU B 1 307 ? 30.656 1.017 7.535 1 66.06 307 GLU B C 1
ATOM 6405 O O . GLU B 1 307 ? 30.516 0.05 8.289 1 66.06 307 GLU B O 1
ATOM 6410 N N . ALA B 1 308 ? 29.641 1.493 6.832 1 72.94 308 ALA B N 1
ATOM 6411 C CA . ALA B 1 308 ? 28.344 0.841 6.797 1 72.94 308 ALA B CA 1
ATOM 6412 C C . ALA B 1 308 ? 27.844 0.677 5.359 1 72.94 308 ALA B C 1
ATOM 6414 O O . ALA B 1 308 ? 28.094 1.542 4.512 1 72.94 308 ALA B O 1
ATOM 6415 N N . VAL B 1 309 ? 27.281 -0.482 5.07 1 65.81 309 VAL B N 1
ATOM 6416 C CA . VAL B 1 309 ? 26.734 -0.78 3.752 1 65.81 309 VAL B CA 1
ATOM 6417 C C . VAL B 1 309 ? 25.25 -0.464 3.73 1 65.81 309 VAL B C 1
ATOM 6419 O O . VAL B 1 309 ? 24.531 -0.773 4.684 1 65.81 309 VAL B O 1
ATOM 6422 N N . ILE B 1 310 ? 24.891 0.207 2.674 1 70.38 310 ILE B N 1
ATOM 6423 C CA . ILE B 1 310 ? 23.469 0.486 2.48 1 70.38 310 ILE B CA 1
ATOM 6424 C C . ILE B 1 310 ? 22.734 -0.794 2.076 1 70.38 310 ILE B C 1
ATOM 6426 O O . ILE B 1 310 ? 23.109 -1.447 1.101 1 70.38 310 ILE B O 1
ATOM 6430 N N . THR B 1 311 ? 21.797 -1.139 2.848 1 62.44 311 THR B N 1
ATOM 6431 C CA . THR B 1 311 ? 20.984 -2.332 2.592 1 62.44 311 THR B CA 1
ATOM 6432 C C . THR B 1 311 ? 19.766 -1.99 1.749 1 62.44 311 THR B C 1
ATOM 6434 O O . THR B 1 311 ? 19.406 -0.819 1.611 1 62.44 311 THR B O 1
ATOM 6437 N N . PRO B 1 312 ? 19.25 -2.967 1.092 1 55.31 312 PRO B N 1
ATOM 6438 C CA . PRO B 1 312 ? 18.047 -2.709 0.295 1 55.31 312 PRO B CA 1
ATOM 6439 C C . PRO B 1 312 ? 16.891 -2.15 1.127 1 55.31 312 PRO B C 1
ATOM 6441 O O . PRO B 1 312 ? 15.984 -1.512 0.583 1 55.31 312 PRO B O 1
ATOM 6444 N N . ALA B 1 313 ? 16.984 -2.357 2.326 1 53.44 313 ALA B N 1
ATOM 6445 C CA . ALA B 1 313 ? 15.914 -1.893 3.203 1 53.44 313 ALA B CA 1
ATOM 6446 C C . ALA B 1 313 ? 16.219 -0.507 3.762 1 53.44 313 ALA B C 1
ATOM 6448 O O . ALA B 1 313 ? 15.398 0.084 4.465 1 53.44 313 ALA B O 1
ATOM 6449 N N . SER B 1 314 ? 17.359 0.005 3.391 1 60.06 314 SER B N 1
ATOM 6450 C CA . SER B 1 314 ? 17.812 1.257 3.988 1 60.06 314 SER B CA 1
ATOM 6451 C C . SER B 1 314 ? 16.906 2.418 3.592 1 60.06 314 SER B C 1
ATOM 6453 O O . SER B 1 314 ? 16.5 2.525 2.434 1 60.06 314 SER B O 1
ATOM 6455 N N . ILE B 1 315 ? 16.438 3.107 4.629 1 56.09 315 ILE B N 1
ATOM 6456 C CA . ILE B 1 315 ? 15.617 4.281 4.375 1 56.09 315 ILE B CA 1
ATOM 6457 C C . ILE B 1 315 ? 16.438 5.348 3.654 1 56.09 315 ILE B C 1
ATOM 6459 O O . ILE B 1 315 ? 15.883 6.293 3.09 1 56.09 315 ILE B O 1
ATOM 6463 N N . ALA B 1 316 ? 17.766 5.062 3.625 1 59.28 316 ALA B N 1
ATOM 6464 C CA . ALA B 1 316 ? 18.656 6.031 2.994 1 59.28 316 ALA B CA 1
ATOM 6465 C C . ALA B 1 316 ? 18.688 5.848 1.479 1 59.28 316 ALA B C 1
ATOM 6467 O O . ALA B 1 316 ? 19.234 6.68 0.757 1 59.28 316 ALA B O 1
ATOM 6468 N N . LEU B 1 317 ? 18.031 4.762 1.102 1 55.41 317 LEU B N 1
ATOM 6469 C CA . LEU B 1 317 ? 18.094 4.477 -0.326 1 55.41 317 LEU B CA 1
ATOM 6470 C C . LEU B 1 317 ? 17.469 5.602 -1.141 1 55.41 317 LEU B C 1
ATOM 6472 O O . LEU B 1 317 ? 16.375 6.062 -0.824 1 55.41 317 LEU B O 1
ATOM 6476 N N . GLY B 1 318 ? 18.219 5.945 -2.162 1 57.56 318 GLY B N 1
ATOM 6477 C CA . GLY B 1 318 ? 17.734 6.996 -3.045 1 57.56 318 GLY B CA 1
ATOM 6478 C C . GLY B 1 318 ? 17.969 8.391 -2.496 1 57.56 318 GLY B C 1
ATOM 6479 O O . GLY B 1 318 ? 17.844 9.375 -3.225 1 57.56 318 GLY B O 1
ATOM 6480 N N . SER B 1 319 ? 18.375 8.352 -1.195 1 58.28 319 SER B N 1
ATOM 6481 C CA . SER B 1 319 ? 18.703 9.641 -0.59 1 58.28 319 SER B CA 1
ATOM 6482 C C . SER B 1 319 ? 20.156 10.008 -0.837 1 58.28 319 SER B C 1
ATOM 6484 O O . SER B 1 319 ? 20.953 9.172 -1.259 1 58.28 319 SER B O 1
ATOM 6486 N N . CYS B 1 320 ? 20.422 11.281 -0.76 1 58.72 320 CYS B N 1
ATOM 6487 C CA . CYS B 1 320 ? 21.812 11.711 -0.802 1 58.72 320 CYS B CA 1
ATOM 6488 C C . CYS B 1 320 ? 22.297 12.148 0.577 1 58.72 320 CYS B C 1
ATOM 6490 O O . CYS B 1 320 ? 21.484 12.531 1.426 1 58.72 320 CYS B O 1
ATOM 6492 N N . PRO B 1 321 ? 23.656 11.938 0.838 1 59.78 321 PRO B N 1
ATOM 6493 C CA . PRO B 1 321 ? 24.203 12.266 2.152 1 59.78 321 PRO B CA 1
ATOM 6494 C C . PRO B 1 321 ? 23.797 13.648 2.637 1 59.78 321 PRO B C 1
ATOM 6496 O O . PRO B 1 321 ? 23.594 13.852 3.838 1 59.78 321 PRO B O 1
ATOM 6499 N N . LEU B 1 322 ? 23.547 14.398 1.729 1 55.03 322 LEU B N 1
ATOM 6500 C CA . LEU B 1 322 ? 23.156 15.758 2.084 1 55.03 322 LEU B CA 1
ATOM 6501 C C . LEU B 1 322 ? 21.719 15.789 2.613 1 55.03 322 LEU B C 1
ATOM 6503 O O . LEU B 1 322 ? 21.438 16.469 3.598 1 55.03 322 LEU B O 1
ATOM 6507 N N . THR B 1 323 ? 20.906 14.914 1.977 1 54.16 323 THR B N 1
ATOM 6508 C CA . THR B 1 323 ? 19.484 14.859 2.35 1 54.16 323 THR B CA 1
ATOM 6509 C C . THR B 1 323 ? 19.297 13.977 3.58 1 54.16 323 THR B C 1
ATOM 6511 O O . THR B 1 323 ? 18.375 14.203 4.367 1 54.16 323 THR B O 1
ATOM 6514 N N . LEU B 1 324 ? 20.125 12.984 3.672 1 60.94 324 LEU B N 1
ATOM 6515 C CA . LEU B 1 324 ? 20.031 12.055 4.797 1 60.94 324 LEU B CA 1
ATOM 6516 C C . LEU B 1 324 ? 20.344 12.758 6.109 1 60.94 324 LEU B C 1
ATOM 6518 O O . LEU B 1 324 ? 19.812 12.391 7.16 1 60.94 324 LEU B O 1
ATOM 6522 N N . ASP B 1 325 ? 21.172 13.961 6.172 1 54.44 325 ASP B N 1
ATOM 6523 C CA . ASP B 1 325 ? 21.641 14.742 7.309 1 54.44 325 ASP B CA 1
ATOM 6524 C C . ASP B 1 325 ? 22 13.836 8.484 1 54.44 325 ASP B C 1
ATOM 6526 O O . ASP B 1 325 ? 21.5 14.023 9.594 1 54.44 325 ASP B O 1
ATOM 6530 N N . ALA B 1 326 ? 22.812 13.008 8.273 1 68.5 326 ALA B N 1
ATOM 6531 C CA . ALA B 1 326 ? 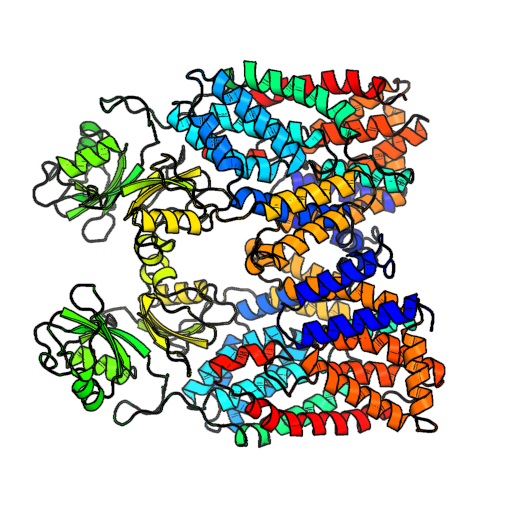23.281 12.07 9.297 1 68.5 326 ALA B CA 1
ATOM 6532 C C . ALA B 1 326 ? 23.875 12.812 10.484 1 68.5 326 ALA B C 1
ATOM 6534 O O . ALA B 1 326 ? 23.672 12.422 11.641 1 68.5 326 ALA B O 1
ATOM 6535 N N . PRO B 1 327 ? 24.609 13.945 10.281 1 64.06 327 PRO B N 1
ATOM 6536 C CA . PRO B 1 327 ? 25.156 14.648 11.438 1 64.06 327 PRO B CA 1
ATOM 6537 C C . PRO B 1 327 ? 24.078 15.289 12.312 1 64.06 327 PRO B C 1
ATOM 6539 O O . PRO B 1 327 ? 24.172 15.266 13.539 1 64.06 327 PRO B O 1
ATOM 6542 N N . GLY B 1 328 ? 23.016 15.773 11.727 1 61.62 328 GLY B N 1
ATOM 6543 C CA . GLY B 1 328 ? 21.922 16.375 12.477 1 61.62 328 GLY B CA 1
ATOM 6544 C C . GLY B 1 328 ? 21.031 15.359 13.148 1 61.62 328 GLY B C 1
ATOM 6545 O O . GLY B 1 328 ? 20.609 15.555 14.297 1 61.62 328 GLY B O 1
ATOM 6546 N N . ARG B 1 329 ? 20.766 14.266 12.484 1 62.5 329 ARG B N 1
ATOM 6547 C CA . ARG B 1 329 ? 19.797 13.281 12.961 1 62.5 329 ARG B CA 1
ATOM 6548 C C . ARG B 1 329 ? 20.422 12.336 13.977 1 62.5 329 ARG B C 1
ATOM 6550 O O . ARG B 1 329 ? 19.812 12 14.992 1 62.5 329 ARG B O 1
ATOM 6557 N N . TRP B 1 330 ? 21.578 11.961 13.672 1 70.62 330 TRP B N 1
ATOM 6558 C CA . TRP B 1 330 ? 22.188 10.938 14.508 1 70.62 330 TRP B CA 1
ATOM 6559 C C . TRP B 1 330 ? 23.562 11.383 15 1 70.62 330 TRP B C 1
ATOM 6561 O O . TRP B 1 330 ? 24.297 10.609 15.633 1 70.62 330 TRP B O 1
ATOM 6571 N N . ARG B 1 331 ? 23.922 12.672 14.797 1 67.31 331 ARG B N 1
ATOM 6572 C CA . ARG B 1 331 ? 25.25 13.18 15.172 1 67.31 331 ARG B CA 1
ATOM 6573 C C . ARG B 1 331 ? 26.359 12.328 14.562 1 67.31 331 ARG B C 1
ATOM 6575 O O . ARG B 1 331 ? 27.344 12.008 15.234 1 67.31 331 ARG B O 1
ATOM 6582 N N . VAL B 1 332 ? 25.953 11.844 13.406 1 77.19 332 VAL B N 1
ATOM 6583 C CA . VAL B 1 332 ? 26.953 11.078 12.664 1 77.19 332 VAL B CA 1
ATOM 6584 C C . VAL B 1 332 ? 27.25 11.781 11.336 1 77.19 332 VAL B C 1
ATOM 6586 O O . VAL B 1 332 ? 26.359 12.367 10.719 1 77.19 332 VAL B O 1
ATOM 6589 N N . GLU B 1 333 ? 28.438 11.891 10.969 1 73 333 GLU B N 1
ATOM 6590 C CA . GLU B 1 333 ? 28.875 12.5 9.719 1 73 333 GLU B CA 1
ATOM 6591 C C . GLU B 1 333 ? 29.172 11.438 8.664 1 73 333 GLU B C 1
ATOM 6593 O O . GLU B 1 333 ? 29.859 10.453 8.953 1 73 333 GLU B O 1
ATOM 6598 N N . ILE B 1 334 ? 28.547 11.68 7.473 1 74.06 334 ILE B N 1
ATOM 6599 C CA . ILE B 1 334 ? 28.922 10.844 6.336 1 74.06 334 ILE B CA 1
ATOM 6600 C C . ILE B 1 334 ? 30.172 11.414 5.676 1 74.06 334 ILE B C 1
ATOM 6602 O O . ILE B 1 334 ? 30.125 12.453 5.016 1 74.06 334 ILE B O 1
ATOM 6606 N N . MET B 1 335 ? 31.203 10.758 5.852 1 64.19 335 MET B N 1
ATOM 6607 C CA . MET B 1 335 ? 32.5 11.266 5.406 1 64.19 335 MET B CA 1
ATOM 6608 C C . MET B 1 335 ? 32.719 10.93 3.936 1 64.19 335 MET B C 1
ATOM 6610 O O . MET B 1 335 ? 33.375 11.695 3.215 1 64.19 335 MET B O 1
ATOM 6614 N N . ALA B 1 336 ? 32.312 9.805 3.572 1 64.06 336 ALA B N 1
ATOM 6615 C CA . ALA B 1 336 ? 32.594 9.32 2.223 1 64.06 336 ALA B CA 1
ATOM 6616 C C . ALA B 1 336 ? 31.625 8.219 1.815 1 64.06 336 ALA B C 1
ATOM 6618 O O . ALA B 1 336 ? 31 7.582 2.67 1 64.06 336 ALA B O 1
ATOM 6619 N N . VAL B 1 337 ? 31.406 8.133 0.546 1 70.06 337 VAL B N 1
ATOM 6620 C CA . VAL B 1 337 ? 30.578 7.082 -0.041 1 70.06 337 VAL B CA 1
ATOM 6621 C C . VAL B 1 337 ? 31.375 6.336 -1.11 1 70.06 337 VAL B C 1
ATOM 6623 O O . VAL B 1 337 ? 32.062 6.949 -1.919 1 70.06 337 VAL B O 1
ATOM 6626 N N . ALA B 1 338 ? 31.484 5.051 -0.99 1 62.59 338 ALA B N 1
ATOM 6627 C CA . ALA B 1 338 ? 32.125 4.207 -1.996 1 62.59 338 ALA B CA 1
ATOM 6628 C C . ALA B 1 338 ? 31.078 3.371 -2.746 1 62.59 338 ALA B C 1
ATOM 6630 O O . ALA B 1 338 ? 30.156 2.828 -2.141 1 62.59 338 ALA B O 1
ATOM 6631 N N . ARG B 1 339 ? 31.031 3.533 -4.043 1 59.53 339 ARG B N 1
ATOM 6632 C CA . ARG B 1 339 ? 30.156 2.729 -4.902 1 59.53 339 ARG B CA 1
ATOM 6633 C C . ARG B 1 339 ? 30.984 1.853 -5.84 1 59.53 339 ARG B C 1
ATOM 6635 O O . ARG B 1 339 ? 31.984 2.297 -6.387 1 59.53 339 ARG B O 1
ATOM 6642 N N . ASN B 1 340 ? 30.578 0.585 -5.859 1 48.56 340 ASN B N 1
ATOM 6643 C CA . ASN B 1 340 ? 31.281 -0.306 -6.773 1 48.56 340 ASN B CA 1
ATOM 6644 C C . ASN B 1 340 ? 30.953 0.008 -8.234 1 48.56 340 ASN B C 1
ATOM 6646 O O . ASN B 1 340 ? 29.781 0.043 -8.609 1 48.56 340 ASN B O 1
ATOM 6650 N N . GLY B 1 341 ? 31.875 0.395 -9.039 1 43.03 341 GLY B N 1
ATOM 6651 C CA . GLY B 1 341 ? 31.891 0.431 -10.492 1 43.03 341 GLY B CA 1
ATOM 6652 C C . GLY B 1 341 ? 31.328 1.724 -11.062 1 43.03 341 GLY B C 1
ATOM 6653 O O . GLY B 1 341 ? 31.453 1.982 -12.266 1 43.03 341 GLY B O 1
ATOM 6654 N N . ARG B 1 342 ? 30.375 2.299 -10.398 1 43.31 342 ARG B N 1
ATOM 6655 C CA . ARG B 1 342 ? 29.828 3.432 -11.141 1 43.31 342 ARG B CA 1
ATOM 6656 C C . ARG B 1 342 ? 30.297 4.754 -10.547 1 43.31 342 ARG B C 1
ATOM 6658 O O . ARG B 1 342 ? 30.391 4.895 -9.32 1 43.31 342 ARG B O 1
ATOM 6665 N N . ARG B 1 343 ? 30.844 5.477 -11.586 1 43.78 343 ARG B N 1
ATOM 6666 C CA . ARG B 1 343 ? 31.281 6.844 -11.32 1 43.78 343 ARG B CA 1
ATOM 6667 C C . ARG B 1 343 ? 30.078 7.754 -11.062 1 43.78 343 ARG B C 1
ATOM 6669 O O . ARG B 1 343 ? 29.047 7.617 -11.703 1 43.78 343 ARG B O 1
ATOM 6676 N N . PHE B 1 344 ? 29.953 8.266 -9.844 1 45.38 344 PHE B N 1
ATOM 6677 C CA . PHE B 1 344 ? 28.891 9.258 -9.688 1 45.38 344 PHE B CA 1
ATOM 6678 C C . PHE B 1 344 ? 29.406 10.664 -9.992 1 45.38 344 PHE B C 1
ATOM 6680 O O . PHE B 1 344 ? 30.547 10.992 -9.641 1 45.38 344 PHE B O 1
ATOM 6687 N N . GLU B 1 345 ? 28.688 11.211 -10.93 1 43.28 345 GLU B N 1
ATOM 6688 C CA . GLU B 1 345 ? 28.953 12.602 -11.273 1 43.28 345 GLU B CA 1
ATOM 6689 C C . GLU B 1 345 ? 28.25 13.555 -10.305 1 43.28 345 GLU B C 1
ATOM 6691 O O . GLU B 1 345 ? 27.094 13.344 -9.953 1 43.28 345 GLU B O 1
ATOM 6696 N N . GLY B 1 346 ? 29.156 14.227 -9.305 1 48.38 346 GLY B N 1
ATOM 6697 C CA . GLY B 1 346 ? 28.656 15.258 -8.414 1 48.38 346 GLY B CA 1
ATOM 6698 C C . GLY B 1 346 ? 29.297 15.227 -7.039 1 48.38 346 GLY B C 1
ATOM 6699 O O . GLY B 1 346 ? 30.219 14.453 -6.797 1 48.38 346 GLY B O 1
ATOM 6700 N N . GLY B 1 347 ? 29 16.125 -6.234 1 52.25 347 GLY B N 1
ATOM 6701 C CA . GLY B 1 347 ? 29.469 16.219 -4.863 1 52.25 347 GLY B CA 1
ATOM 6702 C C . GLY B 1 347 ? 28.906 15.133 -3.965 1 52.25 347 GLY B C 1
ATOM 6703 O O . GLY B 1 347 ? 27.875 14.523 -4.289 1 52.25 347 GLY B O 1
ATOM 6704 N N . LEU B 1 348 ? 29.656 14.641 -2.959 1 59.25 348 LEU B N 1
ATOM 6705 C CA . LEU B 1 348 ? 29.25 13.617 -1.999 1 59.25 348 LEU B CA 1
ATOM 6706 C C . LEU B 1 348 ? 27.828 13.875 -1.494 1 59.25 348 LEU B C 1
ATOM 6708 O O . LEU B 1 348 ? 27.047 12.938 -1.311 1 59.25 348 LEU B O 1
ATOM 6712 N N . GLY B 1 349 ? 27.656 15.016 -1.23 1 58.88 349 GLY B N 1
ATOM 6713 C CA . GLY B 1 349 ? 26.375 15.391 -0.656 1 58.88 349 GLY B CA 1
ATOM 6714 C C . GLY B 1 349 ? 25.203 15.109 -1.579 1 58.88 349 GLY B C 1
ATOM 6715 O O . GLY B 1 349 ? 24.078 14.891 -1.118 1 58.88 349 GLY B O 1
ATOM 6716 N N . GLU B 1 350 ? 25.5 14.984 -2.891 1 51.47 350 GLU B N 1
ATOM 6717 C CA . GLU B 1 350 ? 24.422 14.859 -3.867 1 51.47 350 GLU B CA 1
ATOM 6718 C C . GLU B 1 350 ? 24.328 13.438 -4.414 1 51.47 350 GLU B C 1
ATOM 6720 O O . GLU B 1 350 ? 23.531 13.164 -5.309 1 51.47 350 GLU B O 1
ATOM 6725 N N . LEU B 1 351 ? 25.031 12.664 -3.895 1 59.34 351 LEU B N 1
ATOM 6726 C CA . LEU B 1 351 ? 25.031 11.289 -4.367 1 59.34 351 LEU B CA 1
ATOM 6727 C C . LEU B 1 351 ? 23.781 10.555 -3.91 1 59.34 351 LEU B C 1
ATOM 6729 O O . LEU B 1 351 ? 23.438 10.578 -2.725 1 59.34 351 LEU B O 1
ATOM 6733 N N . SER B 1 352 ? 23.047 10.078 -4.883 1 61.94 352 SER B N 1
ATOM 6734 C CA . SER B 1 352 ? 21.938 9.219 -4.492 1 61.94 352 SER B CA 1
ATOM 6735 C C . SER B 1 352 ? 22.438 7.871 -3.975 1 61.94 352 SER B C 1
ATOM 6737 O O . SER B 1 352 ? 23.109 7.137 -4.695 1 61.94 352 SER B O 1
ATOM 6739 N N . LEU B 1 353 ? 22.188 7.605 -2.809 1 66.56 353 LEU B N 1
ATOM 6740 C CA . LEU B 1 353 ? 22.656 6.379 -2.17 1 66.56 353 LEU B CA 1
ATOM 6741 C C . LEU B 1 353 ? 21.938 5.16 -2.738 1 66.56 353 LEU B C 1
ATOM 6743 O O . LEU B 1 353 ? 20.734 5.223 -3.023 1 66.56 353 LEU B O 1
ATOM 6747 N N . MET B 1 354 ? 22.656 4.199 -3.104 1 63.28 354 MET B N 1
ATOM 6748 C CA . MET B 1 354 ? 22.141 2.955 -3.67 1 63.28 354 MET B CA 1
ATOM 6749 C C . MET B 1 354 ? 22.5 1.766 -2.783 1 63.28 354 MET B C 1
ATOM 6751 O O . MET B 1 354 ? 23.391 1.858 -1.943 1 63.28 354 MET B O 1
ATOM 6755 N N . VAL B 1 355 ? 21.719 0.744 -3.049 1 60.75 355 VAL B N 1
ATOM 6756 C CA . VAL B 1 355 ? 22.016 -0.486 -2.328 1 60.75 355 VAL B CA 1
ATOM 6757 C C . VAL B 1 355 ? 23.469 -0.903 -2.617 1 60.75 355 VAL B C 1
ATOM 6759 O O . VAL B 1 355 ? 23.906 -0.884 -3.77 1 60.75 355 VAL B O 1
ATOM 6762 N N . GLY B 1 356 ? 24.188 -1.193 -1.576 1 61.97 356 GLY B N 1
ATOM 6763 C CA . GLY B 1 356 ? 25.547 -1.653 -1.733 1 61.97 356 GLY B CA 1
ATOM 6764 C C . GLY B 1 356 ? 26.578 -0.552 -1.542 1 61.97 356 GLY B C 1
ATOM 6765 O O . GLY B 1 356 ? 27.766 -0.824 -1.411 1 61.97 356 GLY B O 1
ATOM 6766 N N . ASP B 1 357 ? 26.078 0.724 -1.548 1 65.81 357 ASP B N 1
ATOM 6767 C CA . ASP B 1 357 ? 27.016 1.813 -1.271 1 65.81 357 ASP B CA 1
ATOM 6768 C C . ASP B 1 357 ? 27.594 1.688 0.134 1 65.81 357 ASP B C 1
ATOM 6770 O O . ASP B 1 357 ? 26.906 1.295 1.071 1 65.81 357 ASP B O 1
ATOM 6774 N N . LEU B 1 358 ? 28.922 1.948 0.118 1 66.69 358 LEU B N 1
ATOM 6775 C CA . LEU B 1 358 ? 29.594 1.98 1.414 1 66.69 358 LEU B CA 1
ATOM 6776 C C . LEU B 1 358 ? 29.672 3.406 1.95 1 66.69 358 LEU B C 1
ATOM 6778 O O . LEU B 1 358 ? 30.141 4.312 1.256 1 66.69 358 LEU B O 1
ATOM 6782 N N . LEU B 1 359 ? 29.078 3.549 3.152 1 72.75 359 LEU B N 1
ATOM 6783 C CA . LEU B 1 359 ? 29.141 4.848 3.816 1 72.75 359 LEU B CA 1
ATOM 6784 C C . LEU B 1 359 ? 30.234 4.848 4.895 1 72.75 359 LEU B C 1
ATOM 6786 O O . LEU B 1 359 ? 30.375 3.875 5.637 1 72.75 359 LEU B O 1
ATOM 6790 N N . LEU B 1 360 ? 31.062 5.859 4.797 1 69.75 360 LEU B N 1
ATOM 6791 C CA . LEU B 1 360 ? 32 6.105 5.898 1 69.75 360 LEU B CA 1
ATOM 6792 C C . LEU B 1 360 ? 31.406 7.113 6.883 1 69.75 360 LEU B C 1
ATOM 6794 O O . LEU B 1 360 ? 31.234 8.289 6.551 1 69.75 360 LEU B O 1
ATOM 6798 N N . LEU B 1 361 ? 31.047 6.539 8.062 1 74.75 361 LEU B N 1
ATOM 6799 C CA . LEU B 1 361 ? 30.375 7.359 9.07 1 74.75 361 LEU B CA 1
ATOM 6800 C C . LEU B 1 361 ? 31.328 7.684 10.219 1 74.75 361 LEU B C 1
ATOM 6802 O O . LEU B 1 361 ? 32.156 6.848 10.609 1 74.75 361 LEU B O 1
ATOM 6806 N N . ARG B 1 362 ? 31.25 8.898 10.695 1 70.5 362 ARG B N 1
ATOM 6807 C CA . ARG B 1 362 ? 32.031 9.312 11.844 1 70.5 362 ARG B CA 1
ATOM 6808 C C . ARG B 1 362 ? 31.141 9.867 12.953 1 70.5 362 ARG B C 1
ATOM 6810 O O . ARG B 1 362 ? 30.234 10.656 12.688 1 70.5 362 ARG B O 1
ATOM 6817 N N . GLY B 1 363 ? 31.281 9.398 14.117 1 74.31 363 GLY B N 1
ATOM 6818 C CA . GLY B 1 363 ? 30.562 9.875 15.289 1 74.31 363 GLY B CA 1
ATOM 6819 C C . GLY B 1 363 ? 30.891 9.086 16.547 1 74.31 363 GLY B C 1
ATOM 6820 O O . GLY B 1 363 ? 31.766 8.219 16.531 1 74.31 363 GLY B O 1
ATOM 6821 N N . ARG B 1 364 ? 30.281 9.469 17.594 1 75.81 364 ARG B N 1
ATOM 6822 C CA . ARG B 1 364 ? 30.406 8.688 18.812 1 75.81 364 ARG B CA 1
ATOM 6823 C C . ARG B 1 364 ? 29.766 7.316 18.656 1 75.81 364 ARG B C 1
ATOM 6825 O O . ARG B 1 364 ? 28.766 7.172 17.938 1 75.81 364 ARG B O 1
ATOM 6832 N N . PRO B 1 365 ? 30.344 6.406 19.297 1 73.31 365 PRO B N 1
ATOM 6833 C CA . PRO B 1 365 ? 29.844 5.039 19.141 1 73.31 365 PRO B CA 1
ATOM 6834 C C . PRO B 1 365 ? 28.328 4.922 19.375 1 73.31 365 PRO B C 1
ATOM 6836 O O . PRO B 1 365 ? 27.641 4.195 18.656 1 73.31 365 PRO B O 1
ATOM 6839 N N . ASP B 1 366 ? 27.859 5.641 20.281 1 73.31 366 ASP B N 1
ATOM 6840 C CA . ASP B 1 366 ? 26.422 5.582 20.578 1 73.31 366 ASP B CA 1
ATOM 6841 C C . ASP B 1 366 ? 25.609 6.176 19.438 1 73.31 366 ASP B C 1
ATOM 6843 O O . ASP B 1 366 ? 24.578 5.617 19.062 1 73.31 366 ASP B O 1
ATOM 6847 N N . HIS B 1 367 ? 26.141 7.137 18.922 1 75.75 367 HIS B N 1
ATOM 6848 C CA . HIS B 1 367 ? 25.438 7.797 17.828 1 75.75 367 HIS B CA 1
ATOM 6849 C C . HIS B 1 367 ? 25.516 6.973 16.547 1 75.75 367 HIS B C 1
ATOM 6851 O O . HIS B 1 367 ? 24.562 6.938 15.766 1 75.75 367 HIS B O 1
ATOM 6857 N N . LEU B 1 368 ? 26.609 6.465 16.359 1 74.81 368 LEU B N 1
ATOM 6858 C CA . LEU B 1 368 ? 26.781 5.621 15.188 1 74.81 368 LEU B CA 1
ATOM 6859 C C . LEU B 1 368 ? 25.828 4.438 15.211 1 74.81 368 LEU B C 1
ATOM 6861 O O . LEU B 1 368 ? 25.234 4.09 14.188 1 74.81 368 LEU B O 1
ATOM 6865 N N . GLN B 1 369 ? 25.672 3.973 16.375 1 69.38 369 GLN B N 1
ATOM 6866 C CA . GLN B 1 369 ? 24.75 2.846 16.531 1 69.38 369 GLN B CA 1
ATOM 6867 C C . GLN B 1 369 ? 23.312 3.26 16.234 1 69.38 369 GLN B C 1
ATOM 6869 O O . GLN B 1 369 ? 22.578 2.527 15.57 1 69.38 369 GLN B O 1
ATOM 6874 N N . GLU B 1 370 ? 23.031 4.332 16.672 1 68.75 370 GLU B N 1
ATOM 6875 C CA . GLU B 1 370 ? 21.688 4.855 16.438 1 68.75 370 GLU B CA 1
ATOM 6876 C C . GLU B 1 370 ? 21.453 5.121 14.953 1 68.75 370 GLU B C 1
ATOM 6878 O O . GLU B 1 370 ? 20.375 4.812 14.43 1 68.75 370 GLU B O 1
ATOM 6883 N N . ALA B 1 371 ? 22.375 5.664 14.359 1 71.88 371 ALA B N 1
ATOM 6884 C CA . ALA B 1 371 ? 22.266 5.988 12.945 1 71.88 371 ALA B CA 1
ATOM 6885 C C . ALA B 1 371 ? 22.125 4.727 12.102 1 71.88 371 ALA B C 1
ATOM 6887 O O . ALA B 1 371 ? 21.312 4.668 11.18 1 71.88 371 ALA B O 1
ATOM 6888 N N . LEU B 1 372 ? 22.938 3.824 12.445 1 71.62 372 LEU B N 1
ATOM 6889 C CA . LEU B 1 372 ? 22.922 2.572 11.695 1 71.62 372 LEU B CA 1
ATOM 6890 C C . LEU B 1 372 ? 21.562 1.894 11.805 1 71.62 372 LEU B C 1
ATOM 6892 O O . LEU B 1 372 ? 21.031 1.373 10.82 1 71.62 372 LEU B O 1
ATOM 6896 N N . ALA B 1 373 ? 21.094 2.018 12.93 1 64.31 373 ALA B N 1
ATOM 6897 C CA . ALA B 1 373 ? 19.781 1.425 13.164 1 64.31 373 ALA B CA 1
ATOM 6898 C C . ALA B 1 373 ? 18.688 2.193 12.422 1 64.31 373 ALA B C 1
ATOM 6900 O O . ALA B 1 373 ? 17.812 1.592 11.812 1 64.31 373 ALA B O 1
ATOM 6901 N N . ALA B 1 374 ? 18.891 3.402 12.5 1 63.38 374 ALA B N 1
ATOM 6902 C CA . ALA B 1 374 ? 17.875 4.258 11.891 1 63.38 374 ALA B CA 1
ATOM 6903 C C . ALA B 1 374 ? 17.922 4.152 10.367 1 63.38 374 ALA B C 1
ATOM 6905 O O . ALA B 1 374 ? 16.875 4.164 9.711 1 63.38 374 ALA B O 1
ATOM 6906 N N . LEU B 1 375 ? 19.141 3.988 9.898 1 62.97 375 LEU B N 1
ATOM 6907 C CA . LEU B 1 375 ? 19.328 3.984 8.453 1 62.97 375 LEU B CA 1
ATOM 6908 C C . LEU B 1 375 ? 19.234 2.566 7.895 1 62.97 375 LEU B C 1
ATOM 6910 O O . LEU B 1 375 ? 19.172 2.377 6.68 1 62.97 375 LEU B O 1
ATOM 6914 N N . ASP B 1 376 ? 19.141 1.725 8.711 1 62.72 376 ASP B N 1
ATOM 6915 C CA . ASP B 1 376 ? 19.141 0.313 8.344 1 62.72 376 ASP B CA 1
ATOM 6916 C C . ASP B 1 376 ? 20.375 -0.027 7.496 1 62.72 376 ASP B C 1
ATOM 6918 O O . ASP B 1 376 ? 20.25 -0.61 6.418 1 62.72 376 ASP B O 1
ATOM 6922 N N . CYS B 1 377 ? 21.516 0.458 7.961 1 67.62 377 CYS B N 1
ATOM 6923 C CA . CYS B 1 377 ? 22.797 0.142 7.328 1 67.62 377 CYS B CA 1
ATOM 6924 C C . CYS B 1 377 ? 23.547 -0.924 8.117 1 67.62 377 CYS B C 1
ATOM 6926 O O . CYS B 1 377 ? 23.328 -1.078 9.32 1 67.62 377 CYS B O 1
ATOM 6928 N N . LEU B 1 378 ? 24.312 -1.729 7.414 1 62.47 378 LEU B N 1
ATOM 6929 C CA . LEU B 1 378 ? 25.109 -2.783 8.031 1 62.47 378 LEU B CA 1
ATOM 6930 C C . LEU B 1 378 ? 26.562 -2.336 8.211 1 62.47 378 LEU B C 1
ATOM 6932 O O . LEU B 1 378 ? 27.219 -1.949 7.246 1 62.47 378 LEU B O 1
ATOM 6936 N N . PRO B 1 379 ? 27.031 -2.27 9.523 1 62.34 379 PRO B N 1
ATOM 6937 C CA . PRO B 1 379 ? 28.438 -1.915 9.727 1 62.34 379 PRO B CA 1
ATOM 6938 C C . PRO B 1 379 ? 29.391 -2.965 9.164 1 62.34 379 PRO B C 1
ATOM 6940 O O . PRO B 1 379 ? 29.125 -4.164 9.258 1 62.34 379 PRO B O 1
ATOM 6943 N N . LEU B 1 380 ? 30.375 -2.615 8.32 1 57.19 380 LEU B N 1
ATOM 6944 C CA . LEU B 1 380 ? 31.359 -3.533 7.762 1 57.19 380 LEU B CA 1
ATOM 6945 C C . LEU B 1 380 ? 32.25 -4.105 8.852 1 57.19 380 LEU B C 1
ATOM 6947 O O . LEU B 1 380 ? 32.594 -5.293 8.828 1 57.19 380 LEU B O 1
ATOM 6951 N N . ARG B 1 381 ? 32.844 -3.26 9.781 1 45.34 381 ARG B N 1
ATOM 6952 C CA . ARG B 1 381 ? 33.719 -3.771 10.836 1 45.34 381 ARG B CA 1
ATOM 6953 C C . ARG B 1 381 ? 33.031 -3.734 12.188 1 45.34 381 ARG B C 1
ATOM 6955 O O . ARG B 1 381 ? 32.312 -2.771 12.508 1 45.34 381 ARG B O 1
ATOM 6962 N N . ASP B 1 382 ? 32.812 -5.039 12.906 1 41.84 382 ASP B N 1
ATOM 6963 C CA . ASP B 1 382 ? 32.25 -5.285 14.227 1 41.84 382 ASP B CA 1
ATOM 6964 C C . ASP B 1 382 ? 32.844 -4.336 15.266 1 41.84 382 ASP B C 1
ATOM 6966 O O . ASP B 1 382 ? 33.969 -4.57 15.766 1 41.84 382 ASP B O 1
ATOM 6970 N N . ARG B 1 383 ? 33 -3.094 15.047 1 37.06 383 ARG B N 1
ATOM 6971 C CA . ARG B 1 383 ? 33.594 -2.576 16.281 1 37.06 383 ARG B CA 1
ATOM 6972 C C . ARG B 1 383 ? 32.594 -2.586 17.422 1 37.06 383 ARG B C 1
ATOM 6974 O O . ARG B 1 383 ? 32.375 -1.567 18.078 1 37.06 383 ARG B O 1
ATOM 6981 N N . GLY B 1 384 ? 32.062 -3.789 17.609 1 37.75 384 GLY B N 1
ATOM 6982 C CA . GLY B 1 384 ? 31.281 -4.043 18.797 1 37.75 384 GLY B CA 1
ATOM 6983 C C . GLY B 1 384 ? 29.875 -3.453 18.734 1 37.75 384 GLY B C 1
ATOM 6984 O O . GLY B 1 384 ? 29.203 -3.336 19.766 1 37.75 384 GLY B O 1
ATOM 6985 N N . ILE B 1 385 ? 29.766 -2.65 17.891 1 35.06 385 ILE B N 1
ATOM 6986 C CA . ILE B 1 385 ? 28.438 -2.02 17.891 1 35.06 385 ILE B CA 1
ATOM 6987 C C . ILE B 1 385 ? 27.375 -3.061 17.562 1 35.06 385 ILE B C 1
ATOM 6989 O O . ILE B 1 385 ? 27.375 -3.645 16.484 1 35.06 385 ILE B O 1
ATOM 6993 N N . ARG B 1 386 ? 27.016 -3.689 18.609 1 34.03 386 ARG B N 1
ATOM 6994 C CA . ARG B 1 386 ? 25.875 -4.598 18.531 1 34.03 386 ARG B CA 1
ATOM 6995 C C . ARG B 1 386 ? 24.656 -3.891 17.969 1 34.03 386 ARG B C 1
ATOM 6997 O O . ARG B 1 386 ? 24.25 -2.836 18.453 1 34.03 386 ARG B O 1
ATOM 7004 N N . LEU B 1 387 ? 24.578 -3.768 16.766 1 38.44 387 LEU B N 1
ATOM 7005 C CA . LEU B 1 387 ? 23.25 -3.326 16.359 1 38.44 387 LEU B CA 1
ATOM 7006 C C . LEU B 1 387 ? 22.172 -3.953 17.234 1 38.44 387 LEU B C 1
ATOM 7008 O O . LEU B 1 387 ? 22.109 -5.18 17.359 1 38.44 387 LEU B O 1
ATOM 7012 N N . ALA B 1 388 ? 22.047 -3.566 18.438 1 35.59 388 ALA B N 1
ATOM 7013 C CA . ALA B 1 388 ? 20.969 -4.055 19.297 1 35.59 388 ALA B CA 1
ATOM 7014 C C . ALA B 1 388 ? 19.734 -4.426 18.484 1 35.59 388 ALA B C 1
ATOM 7016 O O . ALA B 1 388 ? 19.047 -3.545 17.969 1 35.59 388 ALA B O 1
ATOM 7017 N N . GLY B 1 389 ? 19.938 -5.164 17.484 1 41.97 389 GLY B N 1
ATOM 7018 C CA . GLY B 1 389 ? 18.672 -5.641 16.953 1 41.97 389 GLY B CA 1
ATOM 7019 C C . GLY B 1 389 ? 17.656 -6 18.031 1 41.97 389 GLY B C 1
ATOM 7020 O O . GLY B 1 389 ? 17.859 -6.961 18.781 1 41.97 389 GLY B O 1
ATOM 7021 N N . ARG B 1 390 ? 17.375 -5.074 18.781 1 42.41 390 ARG B N 1
ATOM 7022 C CA . ARG B 1 390 ? 16.422 -5.285 19.875 1 42.41 390 ARG B CA 1
ATOM 7023 C C . ARG B 1 390 ? 15.281 -6.203 19.438 1 42.41 390 ARG B C 1
ATOM 7025 O O . ARG B 1 390 ? 14.289 -6.355 20.141 1 42.41 390 ARG B O 1
ATOM 7032 N N . GLY B 1 391 ? 15.109 -6.578 18.203 1 51.5 391 GLY B N 1
ATOM 7033 C CA . GLY B 1 391 ? 13.812 -7.223 18.062 1 51.5 391 GLY B CA 1
ATOM 7034 C C . GLY B 1 391 ? 13.812 -8.664 18.531 1 51.5 391 GLY B C 1
ATOM 7035 O O . GLY B 1 391 ? 14.859 -9.305 18.578 1 51.5 391 GLY B O 1
ATOM 7036 N N . GLY B 1 392 ? 13.227 -8.984 19.609 1 62.69 392 GLY B N 1
ATOM 7037 C CA . GLY B 1 392 ? 12.898 -10.203 20.328 1 62.69 392 GLY B CA 1
ATOM 7038 C C . GLY B 1 392 ? 12.617 -11.383 19.406 1 62.69 392 GLY B C 1
ATOM 7039 O O . GLY B 1 392 ? 12.555 -11.219 18.188 1 62.69 392 GLY B O 1
ATOM 7040 N N . ALA B 1 393 ? 12.82 -12.641 19.828 1 79.12 393 ALA B N 1
ATOM 7041 C CA . ALA B 1 393 ? 12.562 -13.953 19.219 1 79.12 393 ALA B CA 1
ATOM 7042 C C . ALA B 1 393 ? 11.094 -14.102 18.844 1 79.12 393 ALA B C 1
ATOM 7044 O O . ALA B 1 393 ? 10.703 -15.078 18.188 1 79.12 393 ALA B O 1
ATOM 7045 N N . VAL B 1 394 ? 10.414 -13.016 18.984 1 87.25 394 VAL B N 1
ATOM 7046 C CA . VAL B 1 394 ? 8.969 -13.141 18.844 1 87.25 394 VAL B CA 1
ATOM 7047 C C . VAL B 1 394 ? 8.609 -13.305 17.359 1 87.25 394 VAL B C 1
ATOM 7049 O O . VAL B 1 394 ? 7.867 -14.211 17 1 87.25 394 VAL B O 1
ATOM 7052 N N . PRO B 1 395 ? 9.188 -12.477 16.469 1 87.19 395 PRO B N 1
ATOM 7053 C CA . PRO B 1 395 ? 8.828 -12.664 15.062 1 87.19 395 PRO B CA 1
ATOM 7054 C C . PRO B 1 395 ? 9.242 -14.023 14.523 1 87.19 395 PRO B C 1
ATOM 7056 O O . PRO B 1 395 ? 8.508 -14.633 13.742 1 87.19 395 PRO B O 1
ATOM 7059 N N . LEU B 1 396 ? 10.297 -14.492 14.984 1 84.69 396 LEU B N 1
ATOM 7060 C CA . LEU B 1 396 ? 10.766 -15.797 14.539 1 84.69 396 LEU B CA 1
ATOM 7061 C C . LEU B 1 396 ? 9.859 -16.906 15.047 1 84.69 396 LEU B C 1
ATOM 7063 O O . LEU B 1 396 ? 9.547 -17.844 14.32 1 84.69 396 LEU B O 1
ATOM 7067 N N . VAL B 1 397 ? 9.5 -16.812 16.25 1 90.81 397 VAL B N 1
ATOM 7068 C CA . VAL B 1 397 ? 8.633 -17.828 16.859 1 90.81 397 VAL B CA 1
ATOM 7069 C C . VAL B 1 397 ? 7.273 -17.812 16.172 1 90.81 397 VAL B C 1
ATOM 7071 O O . VAL B 1 397 ? 6.727 -18.875 15.844 1 90.81 397 VAL B O 1
ATOM 7074 N N . LEU B 1 398 ? 6.754 -16.656 15.953 1 93.25 398 LEU B N 1
ATOM 7075 C CA . LEU B 1 398 ? 5.449 -16.547 15.312 1 93.25 398 LEU B CA 1
ATOM 7076 C C . LEU B 1 398 ? 5.508 -17.062 13.875 1 93.25 398 LEU B C 1
ATOM 7078 O O . LEU B 1 398 ? 4.57 -17.719 13.414 1 93.25 398 LEU B O 1
ATOM 7082 N N . PHE B 1 399 ? 6.617 -16.766 13.227 1 90 399 PHE B N 1
ATOM 7083 C CA . PHE B 1 399 ? 6.785 -17.281 11.867 1 90 399 PHE B CA 1
ATOM 7084 C C . PHE B 1 399 ? 6.887 -18.797 11.875 1 90 399 PHE B C 1
ATOM 7086 O O . PHE B 1 399 ? 6.242 -19.469 11.07 1 90 399 PHE B O 1
ATOM 7093 N N . ALA B 1 400 ? 7.66 -19.312 12.734 1 89 400 ALA B N 1
ATOM 7094 C CA . ALA B 1 400 ? 7.816 -20.766 12.859 1 89 400 ALA B CA 1
ATOM 7095 C C . ALA B 1 400 ? 6.48 -21.422 13.18 1 89 400 ALA B C 1
ATOM 7097 O O . ALA B 1 400 ? 6.172 -22.5 12.641 1 89 400 ALA B O 1
ATOM 7098 N N . LEU B 1 401 ? 5.762 -20.828 14 1 92.5 401 LEU B N 1
ATOM 7099 C CA . LEU B 1 401 ? 4.449 -21.375 14.352 1 92.5 401 LEU B CA 1
ATOM 7100 C C . LEU B 1 401 ? 3.518 -21.359 13.141 1 92.5 401 LEU B C 1
ATOM 7102 O O . LEU B 1 401 ? 2.791 -22.328 12.906 1 92.5 401 LEU B O 1
ATOM 7106 N N . ALA B 1 402 ? 3.506 -20.266 12.406 1 92.19 402 ALA B N 1
ATOM 7107 C CA . ALA B 1 402 ? 2.682 -20.188 11.203 1 92.19 402 ALA B CA 1
ATOM 7108 C C . ALA B 1 402 ? 3.09 -21.234 10.18 1 92.19 402 ALA B C 1
ATOM 7110 O O . ALA B 1 402 ? 2.232 -21.875 9.562 1 92.19 402 ALA B O 1
ATOM 7111 N N . LEU B 1 403 ? 4.355 -21.422 10.062 1 86.19 403 LEU B N 1
ATOM 7112 C CA . LEU B 1 403 ? 4.891 -22.422 9.148 1 86.19 403 LEU B CA 1
ATOM 7113 C C . LEU B 1 403 ? 4.469 -23.828 9.586 1 86.19 403 LEU B C 1
ATOM 7115 O O . LEU B 1 403 ? 4.059 -24.641 8.75 1 86.19 403 LEU B O 1
ATOM 7119 N N . ALA B 1 404 ? 4.594 -24.078 10.812 1 88.56 404 ALA B N 1
ATOM 7120 C CA . ALA B 1 404 ? 4.211 -25.375 11.352 1 88.56 404 ALA B CA 1
ATOM 7121 C C . ALA B 1 404 ? 2.725 -25.656 11.125 1 88.56 404 ALA B C 1
ATOM 7123 O O . ALA B 1 404 ? 2.34 -26.75 10.727 1 88.56 404 ALA B O 1
ATOM 7124 N N . LEU B 1 405 ? 1.951 -24.641 11.359 1 89.44 405 LEU B N 1
ATOM 7125 C CA . LEU B 1 405 ? 0.512 -24.797 11.18 1 89.44 405 LEU B CA 1
ATOM 7126 C C . LEU B 1 405 ? 0.173 -25.031 9.711 1 89.44 405 LEU B C 1
ATOM 7128 O O . LEU B 1 405 ? -0.71 -25.828 9.391 1 89.44 405 LEU B O 1
ATOM 7132 N N . ALA B 1 406 ? 0.871 -24.375 8.859 1 84 406 ALA B N 1
ATOM 7133 C CA . ALA B 1 406 ? 0.638 -24.516 7.422 1 84 406 ALA B CA 1
ATOM 7134 C C . ALA B 1 406 ? 1.103 -25.875 6.914 1 84 406 ALA B C 1
ATOM 7136 O O . ALA B 1 406 ? 0.419 -26.516 6.109 1 84 406 ALA B O 1
ATOM 7137 N N . VAL B 1 407 ? 2.258 -26.406 7.387 1 80.38 407 VAL B N 1
ATOM 7138 C CA . VAL B 1 407 ? 2.859 -27.656 6.969 1 80.38 407 VAL B CA 1
ATOM 7139 C C . VAL B 1 407 ? 1.993 -28.828 7.434 1 80.38 407 VAL B C 1
ATOM 7141 O O . VAL B 1 407 ? 1.797 -29.797 6.695 1 80.38 407 VAL B O 1
ATOM 7144 N N . LEU B 1 408 ? 1.432 -28.641 8.617 1 82.12 408 LEU B N 1
ATOM 7145 C CA . LEU B 1 408 ? 0.59 -29.688 9.18 1 82.12 408 LEU B CA 1
ATOM 7146 C C . LEU B 1 408 ? -0.807 -29.656 8.57 1 82.12 408 LEU B C 1
ATOM 7148 O O . LEU B 1 408 ? -1.616 -30.562 8.812 1 82.12 408 LEU B O 1
ATOM 7152 N N . GLY B 1 409 ? -1.057 -28.641 7.785 1 79.44 409 GLY B N 1
ATOM 7153 C CA . GLY B 1 409 ? -2.344 -28.547 7.117 1 79.44 409 GLY B CA 1
ATOM 7154 C C . GLY B 1 409 ? -3.463 -28.109 8.039 1 79.44 409 GLY B C 1
ATOM 7155 O O . GLY B 1 409 ? -4.641 -28.266 7.719 1 79.44 409 GLY B O 1
ATOM 7156 N N . LEU B 1 410 ? -3.209 -27.609 9.164 1 86.31 410 LEU B N 1
ATOM 7157 C CA . LEU B 1 410 ? -4.219 -27.203 10.141 1 86.31 410 LEU B CA 1
ATOM 7158 C C . LEU B 1 410 ? -4.867 -25.875 9.727 1 86.31 410 LEU B C 1
ATOM 7160 O O . LEU B 1 410 ? -6.066 -25.688 9.938 1 86.31 410 LEU B O 1
ATOM 7164 N N . VAL B 1 411 ? -4.125 -25 9.219 1 90.69 411 VAL B N 1
ATOM 7165 C CA . VAL B 1 411 ? -4.59 -23.688 8.781 1 90.69 411 VAL B CA 1
ATOM 7166 C C . VAL B 1 411 ? -4.004 -23.359 7.41 1 90.69 411 VAL B C 1
ATOM 7168 O O . VAL B 1 411 ? -2.818 -23.594 7.16 1 90.69 411 VAL B O 1
ATOM 7171 N N . PRO B 1 412 ? -4.852 -22.922 6.508 1 88.81 412 PRO B N 1
ATOM 7172 C CA . PRO B 1 412 ? -4.301 -22.516 5.215 1 88.81 412 PRO B CA 1
ATOM 7173 C C . PRO B 1 412 ? -3.246 -21.422 5.34 1 88.81 412 PRO B C 1
ATOM 7175 O O . PRO B 1 412 ? -3.316 -20.594 6.254 1 88.81 412 PRO B O 1
ATOM 7178 N N . PRO B 1 413 ? -2.336 -21.422 4.422 1 87.5 413 PRO B N 1
ATOM 7179 C CA . PRO B 1 413 ? -1.181 -20.531 4.5 1 87.5 413 PRO B CA 1
ATOM 7180 C C . PRO B 1 413 ? -1.581 -19.062 4.629 1 87.5 413 PRO B C 1
ATOM 7182 O O . PRO B 1 413 ? -1.039 -18.344 5.473 1 87.5 413 PRO B O 1
ATOM 7185 N N . PRO B 1 414 ? -2.566 -18.531 3.801 1 91.5 414 PRO B N 1
ATOM 7186 C CA . PRO B 1 414 ? -2.871 -17.109 3.928 1 91.5 414 PRO B CA 1
ATOM 7187 C C . PRO B 1 414 ? -3.324 -16.719 5.332 1 91.5 414 PRO B C 1
ATOM 7189 O O . PRO B 1 414 ? -2.914 -15.68 5.855 1 91.5 414 PRO B O 1
ATOM 7192 N N . VAL B 1 415 ? -4.074 -17.531 5.98 1 94.62 415 VAL B N 1
ATOM 7193 C CA . VAL B 1 415 ? -4.574 -17.234 7.32 1 94.62 415 VAL B CA 1
ATOM 7194 C C . VAL B 1 415 ? -3.441 -17.375 8.336 1 94.62 415 VAL B C 1
ATOM 7196 O O . VAL B 1 415 ? -3.307 -16.562 9.242 1 94.62 415 VAL B O 1
ATOM 7199 N N . ALA B 1 416 ? -2.637 -18.422 8.188 1 93.31 416 ALA B N 1
ATOM 7200 C CA . ALA B 1 416 ? -1.53 -18.672 9.109 1 93.31 416 ALA B CA 1
ATOM 7201 C C . ALA B 1 416 ? -0.546 -17.5 9.117 1 93.31 416 ALA B C 1
ATOM 7203 O O . ALA B 1 416 ? -0.156 -17.016 10.18 1 93.31 416 ALA B O 1
ATOM 7204 N N . PHE B 1 417 ? -0.233 -17.062 8 1 92.31 417 PHE B N 1
ATOM 7205 C CA . PHE B 1 417 ? 0.817 -16.062 7.914 1 92.31 417 PHE B CA 1
ATOM 7206 C C . PHE B 1 417 ? 0.27 -14.68 8.242 1 92.31 417 PHE B C 1
ATOM 7208 O O . PHE B 1 417 ? 0.978 -13.844 8.812 1 92.31 417 PHE B O 1
ATOM 7215 N N . VAL B 1 418 ? -0.991 -14.375 7.863 1 95.19 418 VAL B N 1
ATOM 7216 C CA . VAL B 1 418 ? -1.602 -13.117 8.289 1 95.19 418 VAL B CA 1
ATOM 7217 C C . VAL B 1 418 ? -1.735 -13.094 9.805 1 95.19 418 VAL B C 1
ATOM 7219 O O . VAL B 1 418 ? -1.54 -12.055 10.438 1 95.19 418 VAL B O 1
ATOM 7222 N N . ALA B 1 419 ? -2.08 -14.234 10.414 1 96.12 419 ALA B N 1
ATOM 7223 C CA . ALA B 1 419 ? -2.145 -14.336 11.867 1 96.12 419 ALA B CA 1
ATOM 7224 C C . ALA B 1 419 ? -0.782 -14.062 12.5 1 96.12 419 ALA B C 1
ATOM 7226 O O . ALA B 1 419 ? -0.692 -13.391 13.531 1 96.12 419 ALA B O 1
ATOM 7227 N N . ALA B 1 420 ? 0.236 -14.617 11.914 1 94.75 420 ALA B N 1
ATOM 7228 C CA . ALA B 1 420 ? 1.589 -14.359 12.406 1 94.75 420 ALA B CA 1
ATOM 7229 C C . ALA B 1 420 ? 1.923 -12.867 12.32 1 94.75 420 ALA B C 1
ATOM 7231 O O . ALA B 1 420 ? 2.5 -12.305 13.258 1 94.75 420 ALA B O 1
ATOM 7232 N N . LEU B 1 421 ? 1.603 -12.32 11.18 1 94.31 421 LEU B N 1
ATOM 7233 C CA . LEU B 1 421 ? 1.827 -10.898 10.992 1 94.31 421 LEU B CA 1
ATOM 7234 C C . LEU B 1 421 ? 1.068 -10.086 12.031 1 94.31 421 LEU B C 1
ATOM 7236 O O . LEU B 1 421 ? 1.612 -9.133 12.602 1 94.31 421 LEU B O 1
ATOM 7240 N N . PHE B 1 422 ? -0.189 -10.43 12.242 1 95 422 PHE B N 1
ATOM 7241 C CA . PHE B 1 422 ? -1.009 -9.789 13.258 1 95 422 PHE B CA 1
ATOM 7242 C C . PHE B 1 422 ? -0.351 -9.898 14.633 1 95 422 PHE B C 1
ATOM 7244 O O . PHE B 1 422 ? -0.295 -8.922 15.375 1 95 422 PHE B O 1
ATOM 7251 N N . GLY B 1 423 ? 0.11 -11.047 14.961 1 94.88 423 GLY B N 1
ATOM 7252 C CA . GLY B 1 423 ? 0.817 -11.25 16.219 1 94.88 423 GLY B CA 1
ATOM 7253 C C . GLY B 1 423 ? 2.057 -10.391 16.344 1 94.88 423 GLY B C 1
ATOM 7254 O O . GLY B 1 423 ? 2.35 -9.875 17.422 1 94.88 423 GLY B O 1
ATOM 7255 N N . MET B 1 424 ? 2.76 -10.195 15.312 1 92.56 424 MET B N 1
ATOM 7256 C CA . MET B 1 424 ? 3.967 -9.375 15.32 1 92.56 424 MET B CA 1
ATOM 7257 C C . MET B 1 424 ? 3.625 -7.91 15.594 1 92.56 424 MET B C 1
ATOM 7259 O O . MET B 1 424 ? 4.375 -7.211 16.281 1 92.56 424 MET B O 1
ATOM 7263 N N . VAL B 1 425 ? 2.527 -7.492 15.055 1 90.62 425 VAL B N 1
ATOM 7264 C CA . VAL B 1 425 ? 2.102 -6.109 15.242 1 90.62 425 VAL B CA 1
ATOM 7265 C C . VAL B 1 425 ? 1.645 -5.902 16.688 1 90.62 425 VAL B C 1
ATOM 7267 O O . VAL B 1 425 ? 2.068 -4.949 17.344 1 90.62 425 VAL B O 1
ATOM 7270 N N . VAL B 1 426 ? 0.813 -6.824 17.203 1 91 426 VAL B N 1
ATOM 7271 C CA . VAL B 1 426 ? 0.226 -6.691 18.531 1 91 426 VAL B CA 1
ATOM 7272 C C . VAL B 1 426 ? 1.312 -6.836 19.594 1 91 426 VAL B C 1
ATOM 7274 O O . VAL B 1 426 ? 1.266 -6.176 20.625 1 91 426 VAL B O 1
ATOM 7277 N N . SER B 1 427 ? 2.322 -7.609 19.312 1 88.94 427 SER B N 1
ATOM 7278 C CA . SER B 1 427 ? 3.412 -7.805 20.266 1 88.94 427 SER B CA 1
ATOM 7279 C C . SER B 1 427 ? 4.367 -6.617 20.266 1 88.94 427 SER B C 1
ATOM 7281 O O . SER B 1 427 ? 5.215 -6.496 21.141 1 88.94 427 SER B O 1
ATOM 7283 N N . GLY B 1 428 ? 4.301 -5.805 19.25 1 84.81 428 GLY B N 1
ATOM 7284 C CA . GLY B 1 428 ? 5.156 -4.629 19.156 1 84.81 428 GLY B CA 1
ATOM 7285 C C . GLY B 1 428 ? 6.438 -4.879 18.391 1 84.81 428 GLY B C 1
ATOM 7286 O O . GLY B 1 428 ? 7.258 -3.975 18.234 1 84.81 428 GLY B O 1
ATOM 7287 N N . ALA B 1 429 ? 6.555 -6.023 17.922 1 81.31 429 ALA B N 1
ATOM 7288 C CA . ALA B 1 429 ? 7.773 -6.359 17.188 1 81.31 429 ALA B CA 1
ATOM 7289 C C . ALA B 1 429 ? 7.801 -5.676 15.82 1 81.31 429 ALA B C 1
ATOM 7291 O O . ALA B 1 429 ? 8.867 -5.461 15.25 1 81.31 429 ALA B O 1
ATOM 7292 N N . LEU B 1 430 ? 6.672 -5.453 15.266 1 84.31 430 LEU B N 1
ATOM 7293 C CA . LEU B 1 430 ? 6.523 -4.773 13.984 1 84.31 430 LEU B CA 1
ATOM 7294 C C . LEU B 1 430 ? 5.699 -3.502 14.133 1 84.31 430 LEU B C 1
ATOM 7296 O O . LEU B 1 430 ? 4.492 -3.566 14.391 1 84.31 430 LEU B O 1
ATOM 7300 N N . PRO B 1 431 ? 6.363 -2.449 13.984 1 76.19 431 PRO B N 1
ATOM 7301 C CA . PRO B 1 431 ? 5.602 -1.2 14.062 1 76.19 431 PRO B CA 1
ATOM 7302 C C . PRO B 1 431 ? 4.551 -1.081 12.961 1 76.19 431 PRO B C 1
ATOM 7304 O O . PRO B 1 431 ? 4.789 -1.498 11.828 1 76.19 431 PRO B O 1
ATOM 7307 N N . LEU B 1 432 ? 3.414 -0.549 13.305 1 77.31 432 LEU B N 1
ATOM 7308 C CA . LEU B 1 432 ? 2.271 -0.429 12.406 1 77.31 432 LEU B CA 1
ATOM 7309 C C . LEU B 1 432 ? 2.635 0.388 11.172 1 77.31 432 LEU B C 1
ATOM 7311 O O . LEU B 1 432 ? 2.145 0.113 10.07 1 77.31 432 LEU B O 1
ATOM 7315 N N . SER B 1 433 ? 3.465 1.338 11.32 1 67.75 433 SER B N 1
ATOM 7316 C CA . SER B 1 433 ? 3.838 2.225 10.219 1 67.75 433 SER B CA 1
ATOM 7317 C C . SER B 1 433 ? 4.648 1.486 9.164 1 67.75 433 SER B C 1
ATOM 7319 O O . SER B 1 433 ? 4.68 1.894 8 1 67.75 433 SER B O 1
ATOM 7321 N N . GLU B 1 434 ? 5.148 0.402 9.539 1 74.69 434 GLU B N 1
ATOM 7322 C CA . GLU B 1 434 ? 6.062 -0.313 8.648 1 74.69 434 GLU B CA 1
ATOM 7323 C C . GLU B 1 434 ? 5.348 -1.441 7.914 1 74.69 434 GLU B C 1
ATOM 7325 O O . GLU B 1 434 ? 5.844 -1.945 6.906 1 74.69 434 GLU B O 1
ATOM 7330 N N . VAL B 1 435 ? 4.223 -1.785 8.367 1 83.81 435 VAL B N 1
ATOM 7331 C CA . VAL B 1 435 ? 3.537 -2.957 7.828 1 83.81 435 VAL B CA 1
ATOM 7332 C C . VAL B 1 435 ? 3.297 -2.773 6.332 1 83.81 435 VAL B C 1
ATOM 7334 O O . VAL B 1 435 ? 3.711 -3.609 5.523 1 83.81 435 VAL B O 1
ATOM 7337 N N . TYR B 1 436 ? 2.756 -1.693 5.965 1 82.44 436 TYR B N 1
ATOM 7338 C CA . TYR B 1 436 ? 2.354 -1.496 4.578 1 82.44 436 TYR B CA 1
ATOM 7339 C C . TYR B 1 436 ? 3.531 -1.038 3.729 1 82.44 436 TYR B C 1
ATOM 7341 O O . TYR B 1 436 ? 3.549 -1.25 2.514 1 82.44 436 TYR B O 1
ATOM 7349 N N . ARG B 1 437 ? 4.516 -0.478 4.379 1 73.25 437 ARG B N 1
ATOM 7350 C CA . ARG B 1 437 ? 5.711 -0.039 3.658 1 73.25 437 ARG B CA 1
ATOM 7351 C C . ARG B 1 437 ? 6.57 -1.229 3.252 1 73.25 437 ARG B C 1
ATOM 7353 O O . ARG B 1 437 ? 7.305 -1.161 2.264 1 73.25 437 ARG B O 1
ATOM 7360 N N . ARG B 1 438 ? 6.402 -2.277 3.971 1 76.12 438 ARG B N 1
ATOM 7361 C CA . ARG B 1 438 ? 7.219 -3.457 3.713 1 76.12 438 ARG B CA 1
ATOM 7362 C C . ARG B 1 438 ? 6.594 -4.332 2.635 1 76.12 438 ARG B C 1
ATOM 7364 O O . ARG B 1 438 ? 7.199 -5.309 2.188 1 76.12 438 ARG B O 1
ATOM 7371 N N . ILE B 1 439 ? 5.457 -3.992 2.227 1 85.31 439 ILE B N 1
ATOM 7372 C CA . ILE B 1 439 ? 4.809 -4.734 1.148 1 85.31 439 ILE B CA 1
ATOM 7373 C C . ILE B 1 439 ? 5.277 -4.195 -0.201 1 85.31 439 ILE B C 1
ATOM 7375 O O . ILE B 1 439 ? 5.309 -2.98 -0.415 1 85.31 439 ILE B O 1
ATOM 7379 N N . ASP B 1 440 ? 5.75 -5.086 -1.043 1 79 440 ASP B N 1
ATOM 7380 C CA . ASP B 1 440 ? 6.016 -4.723 -2.432 1 79 440 ASP B CA 1
ATOM 7381 C C . ASP B 1 440 ? 4.734 -4.727 -3.258 1 79 440 ASP B C 1
ATOM 7383 O O . ASP B 1 440 ? 4.418 -5.719 -3.92 1 79 440 ASP B O 1
ATOM 7387 N N . TRP B 1 441 ? 4.109 -3.678 -3.328 1 84.94 441 TRP B N 1
ATOM 7388 C CA . TRP B 1 441 ? 2.768 -3.574 -3.893 1 84.94 441 TRP B CA 1
ATOM 7389 C C . TRP B 1 441 ? 2.779 -3.871 -5.387 1 84.94 441 TRP B C 1
ATOM 7391 O O . TRP B 1 441 ? 1.833 -4.457 -5.918 1 84.94 441 TRP B O 1
ATOM 7401 N N . PRO B 1 442 ? 3.789 -3.504 -6.133 1 85 442 PRO B N 1
ATOM 7402 C CA . PRO B 1 442 ? 3.799 -3.861 -7.551 1 85 442 PRO B CA 1
ATOM 7403 C C . PRO B 1 442 ? 3.697 -5.367 -7.781 1 85 442 PRO B C 1
ATOM 7405 O O . PRO B 1 442 ? 2.986 -5.809 -8.688 1 85 442 PRO B O 1
ATOM 7408 N N . VAL B 1 443 ? 4.355 -6.07 -6.918 1 82.56 443 VAL B N 1
ATOM 7409 C CA . VAL B 1 443 ? 4.297 -7.523 -7.039 1 82.56 443 VAL B CA 1
ATOM 7410 C C . VAL B 1 443 ? 2.883 -8.016 -6.734 1 82.56 443 VAL B C 1
ATOM 7412 O O . VAL B 1 443 ? 2.34 -8.852 -7.457 1 82.56 443 VAL B O 1
ATOM 7415 N N . VAL B 1 444 ? 2.301 -7.48 -5.711 1 90.62 444 VAL B N 1
ATOM 7416 C CA . VAL B 1 444 ? 0.967 -7.879 -5.27 1 90.62 444 VAL B CA 1
ATOM 7417 C C . VAL B 1 444 ? -0.053 -7.559 -6.363 1 90.62 444 VAL B C 1
ATOM 7419 O O . VAL B 1 444 ? -0.872 -8.406 -6.723 1 90.62 444 VAL B O 1
ATOM 7422 N N . VAL B 1 445 ? 0.011 -6.359 -6.918 1 92.06 445 VAL B N 1
ATOM 7423 C CA . VAL B 1 445 ? -0.933 -5.926 -7.941 1 92.06 445 VAL B CA 1
ATOM 7424 C C . VAL B 1 445 ? -0.698 -6.711 -9.227 1 92.06 445 VAL B C 1
ATOM 7426 O O . VAL B 1 445 ? -1.648 -7.066 -9.93 1 92.06 445 VAL B O 1
ATOM 7429 N N . PHE B 1 446 ? 0.567 -6.957 -9.547 1 89.38 446 PHE B N 1
ATOM 7430 C CA . PHE B 1 446 ? 0.917 -7.754 -10.719 1 89.38 446 PHE B CA 1
ATOM 7431 C C . PHE B 1 446 ? 0.259 -9.125 -10.648 1 89.38 446 PHE B C 1
ATOM 7433 O O . PHE B 1 446 ? -0.409 -9.547 -11.594 1 89.38 446 PHE B O 1
ATOM 7440 N N . LEU B 1 447 ? 0.361 -9.797 -9.484 1 88.31 447 LEU B N 1
ATOM 7441 C CA . LEU B 1 447 ? -0.223 -11.109 -9.266 1 88.31 447 LEU B CA 1
ATOM 7442 C C . LEU B 1 447 ? -1.745 -11.055 -9.336 1 88.31 447 LEU B C 1
ATOM 7444 O O . LEU B 1 447 ? -2.369 -11.828 -10.062 1 88.31 447 LEU B O 1
ATOM 7448 N N . ALA B 1 448 ? -2.312 -10.125 -8.641 1 93.12 448 ALA B N 1
ATOM 7449 C CA . ALA B 1 448 ? -3.764 -10 -8.523 1 93.12 448 ALA B CA 1
ATOM 7450 C C . ALA B 1 448 ? -4.398 -9.711 -9.875 1 93.12 448 ALA B C 1
ATOM 7452 O O . ALA B 1 448 ? -5.508 -10.18 -10.164 1 93.12 448 ALA B O 1
ATOM 7453 N N . ALA B 1 449 ? -3.711 -8.977 -10.734 1 93.25 449 ALA B N 1
ATOM 7454 C CA . ALA B 1 449 ? -4.254 -8.586 -12.031 1 93.25 449 ALA B CA 1
ATOM 7455 C C . ALA B 1 449 ? -4.148 -9.719 -13.039 1 93.25 449 ALA B C 1
ATOM 7457 O O . ALA B 1 449 ? -4.984 -9.844 -13.938 1 93.25 449 ALA B O 1
ATOM 7458 N N . LEU B 1 450 ? -3.195 -10.586 -12.922 1 89.75 450 LEU B N 1
ATOM 7459 C CA . LEU B 1 450 ? -2.959 -11.617 -13.922 1 89.75 450 LEU B CA 1
ATOM 7460 C C . LEU B 1 450 ? -3.779 -12.867 -13.617 1 89.75 450 LEU B C 1
ATOM 7462 O O . LEU B 1 450 ? -4.102 -13.641 -14.516 1 89.75 450 LEU B O 1
ATOM 7466 N N . ILE B 1 451 ? -4.129 -13.07 -12.359 1 89.62 451 ILE B N 1
ATOM 7467 C CA . ILE B 1 451 ? -4.828 -14.273 -11.938 1 89.62 451 ILE B CA 1
ATOM 7468 C C . ILE B 1 451 ? -6.148 -14.398 -12.695 1 89.62 451 ILE B C 1
ATOM 7470 O O . ILE B 1 451 ? -6.438 -15.445 -13.281 1 89.62 451 ILE B O 1
ATOM 7474 N N . PRO B 1 452 ? -6.961 -13.312 -12.805 1 92.25 452 PRO B N 1
ATOM 7475 C CA . PRO B 1 452 ? -8.203 -13.453 -13.57 1 92.25 452 PRO B CA 1
ATOM 7476 C C . PRO B 1 452 ? -7.969 -13.766 -15.039 1 92.25 452 PRO B C 1
ATOM 7478 O O . PRO B 1 452 ? -8.781 -14.438 -15.672 1 92.25 452 PRO B O 1
ATOM 7481 N N . ILE B 1 453 ? -6.898 -13.266 -15.609 1 90.75 453 ILE B N 1
ATOM 7482 C CA . ILE B 1 453 ? -6.555 -13.555 -17 1 90.75 453 ILE B CA 1
ATOM 7483 C C . ILE B 1 453 ? -6.203 -15.031 -17.141 1 90.75 453 ILE B C 1
ATOM 7485 O O . ILE B 1 453 ? -6.625 -15.688 -18.094 1 90.75 453 ILE B O 1
ATOM 7489 N N . GLY B 1 454 ? -5.422 -15.547 -16.234 1 86.94 454 GLY B N 1
ATOM 7490 C CA . GLY B 1 454 ? -5.133 -16.969 -16.219 1 86.94 454 GLY B CA 1
ATOM 7491 C C . GLY B 1 454 ? -6.375 -17.828 -16.094 1 86.94 454 GLY B C 1
ATOM 7492 O O . GLY B 1 454 ? -6.5 -18.859 -16.766 1 86.94 454 GLY B O 1
ATOM 7493 N N . ASP B 1 455 ? -7.309 -17.391 -15.211 1 88.31 455 ASP B N 1
ATOM 7494 C CA . ASP B 1 455 ? -8.57 -18.094 -15.047 1 88.31 455 ASP B CA 1
ATOM 7495 C C . ASP B 1 455 ? -9.375 -18.094 -16.344 1 88.31 455 ASP B C 1
ATOM 7497 O O . ASP B 1 455 ? -9.984 -19.109 -16.703 1 88.31 455 ASP B O 1
ATOM 7501 N N . ALA B 1 456 ? -9.328 -16.984 -17.016 1 90.44 456 ALA B N 1
ATOM 7502 C CA . ALA B 1 456 ? -10.047 -16.859 -18.281 1 90.44 456 ALA B CA 1
ATOM 7503 C C . ALA B 1 456 ? -9.461 -17.812 -19.328 1 90.44 456 ALA B C 1
ATOM 7505 O O . ALA B 1 456 ? -10.195 -18.375 -20.141 1 90.44 456 ALA B O 1
ATOM 7506 N N . LEU B 1 457 ? -8.188 -17.953 -19.328 1 87.44 457 LEU B N 1
ATOM 7507 C CA . LEU B 1 457 ? -7.516 -18.859 -20.25 1 87.44 457 LEU B CA 1
ATOM 7508 C C . LEU B 1 457 ? -7.969 -20.297 -20.016 1 87.44 457 LEU B C 1
ATOM 7510 O O . LEU B 1 457 ? -8.188 -21.047 -20.969 1 87.44 457 LEU B O 1
ATOM 7514 N N . ALA B 1 458 ? -8.125 -20.672 -18.812 1 85.56 458 ALA B N 1
ATOM 7515 C CA . ALA B 1 458 ? -8.555 -22.016 -18.438 1 85.56 458 ALA B CA 1
ATOM 7516 C C . ALA B 1 458 ? -10.031 -22.234 -18.766 1 85.56 458 ALA B C 1
ATOM 7518 O O . ALA B 1 458 ? -10.406 -23.25 -19.344 1 85.56 458 ALA B O 1
ATOM 7519 N N . GLU B 1 459 ? -10.844 -21.219 -18.5 1 88.31 459 GLU B N 1
ATOM 7520 C CA . GLU B 1 459 ? -12.289 -21.359 -18.578 1 88.31 459 GLU B CA 1
ATOM 7521 C C . GLU B 1 459 ? -12.781 -21.203 -20.016 1 88.31 459 GLU B C 1
ATOM 7523 O O . GLU B 1 459 ? -13.781 -21.797 -20.406 1 88.31 459 GLU B O 1
ATOM 7528 N N . SER B 1 460 ? -12.055 -20.453 -20.812 1 89.5 460 SER B N 1
ATOM 7529 C CA . SER B 1 460 ? -12.477 -20.172 -22.172 1 89.5 460 SER B CA 1
ATOM 7530 C C . SER B 1 460 ? -12.188 -21.359 -23.094 1 89.5 460 SER B C 1
ATOM 7532 O O . SER B 1 460 ? -12.711 -21.422 -24.219 1 89.5 460 SER B O 1
ATOM 7534 N N . GLY B 1 461 ? -11.258 -22.25 -22.688 1 87.5 461 GLY B N 1
ATOM 7535 C CA . GLY B 1 461 ? -10.844 -23.344 -23.547 1 87.5 461 GLY B CA 1
ATOM 7536 C C . GLY B 1 461 ? -9.656 -23 -24.422 1 87.5 461 GLY B C 1
ATOM 7537 O O . GLY B 1 461 ? -9.148 -23.844 -25.172 1 87.5 461 GLY B O 1
ATOM 7538 N N . ALA B 1 462 ? -9.242 -21.844 -24.344 1 88.19 462 ALA B N 1
ATOM 7539 C CA . ALA B 1 462 ? -8.062 -21.438 -25.109 1 88.19 462 ALA B CA 1
ATOM 7540 C C . ALA B 1 462 ? -6.852 -22.297 -24.75 1 88.19 462 ALA B C 1
ATOM 7542 O O . ALA B 1 462 ? -6.062 -22.672 -25.609 1 88.19 462 ALA B O 1
ATOM 7543 N N . ALA B 1 463 ? -6.715 -22.562 -23.547 1 86.31 463 ALA B N 1
ATOM 7544 C CA . ALA B 1 463 ? -5.621 -23.406 -23.078 1 86.31 463 ALA B CA 1
ATOM 7545 C C . ALA B 1 463 ? -5.711 -24.797 -23.703 1 86.31 463 ALA B C 1
ATOM 7547 O O . ALA B 1 463 ? -4.695 -25.375 -24.094 1 86.31 463 ALA B O 1
ATOM 7548 N N . ALA B 1 464 ? -6.867 -25.266 -23.75 1 85.69 464 ALA B N 1
ATOM 7549 C CA . ALA B 1 464 ? -7.094 -26.578 -24.344 1 85.69 464 ALA B CA 1
ATOM 7550 C C . ALA B 1 464 ? -6.75 -26.578 -25.828 1 85.69 464 ALA B C 1
ATOM 7552 O O . ALA B 1 464 ? -6.188 -27.547 -26.344 1 85.69 464 ALA B O 1
ATOM 7553 N N . GLY B 1 465 ? -7.098 -25.516 -26.453 1 85.31 465 GLY B N 1
ATOM 7554 C CA . GLY B 1 465 ? -6.754 -25.375 -27.859 1 85.31 465 GLY B CA 1
ATOM 7555 C C . GLY B 1 465 ? -5.258 -25.344 -28.109 1 85.31 465 GLY B C 1
ATOM 7556 O O . GLY B 1 465 ? -4.758 -26 -29.016 1 85.31 465 GLY B O 1
ATOM 7557 N N . LEU B 1 466 ? -4.594 -24.594 -27.344 1 85.5 466 LEU B N 1
ATOM 7558 C CA . LEU B 1 466 ? -3.143 -24.531 -27.453 1 85.5 466 LEU B CA 1
ATOM 7559 C C . LEU B 1 466 ? -2.508 -25.891 -27.172 1 85.5 466 LEU B C 1
ATOM 7561 O O . LEU B 1 466 ? -1.581 -26.297 -27.875 1 85.5 466 LEU B O 1
ATOM 7565 N N . ALA B 1 467 ? -2.955 -26.5 -26.156 1 84.94 467 ALA B N 1
ATOM 7566 C CA . ALA B 1 467 ? -2.465 -27.828 -25.797 1 84.94 467 ALA B CA 1
ATOM 7567 C C . ALA B 1 467 ? -2.68 -28.812 -26.922 1 84.94 467 ALA B C 1
ATOM 7569 O O . ALA B 1 467 ? -1.789 -29.609 -27.25 1 84.94 467 ALA B O 1
ATOM 7570 N N . GLY B 1 468 ? -3.855 -28.766 -27.438 1 82.25 468 GLY B N 1
ATOM 7571 C CA . GLY B 1 468 ? -4.152 -29.625 -28.578 1 82.25 468 GLY B CA 1
ATOM 7572 C C . GLY B 1 468 ? -3.234 -29.375 -29.75 1 82.25 468 GLY B C 1
ATOM 7573 O O . GLY B 1 468 ? -2.809 -30.328 -30.422 1 82.25 468 GLY B O 1
ATOM 7574 N N . GLY B 1 469 ? -2.922 -28.125 -30.016 1 83.06 469 GLY B N 1
ATOM 7575 C CA . GLY B 1 469 ? -1.991 -27.781 -31.078 1 83.06 469 GLY B CA 1
ATOM 7576 C C . GLY B 1 469 ? -0.59 -28.312 -30.844 1 83.06 469 GLY B C 1
ATOM 7577 O O . GLY B 1 469 ? 0.048 -28.828 -31.766 1 83.06 469 GLY B O 1
ATOM 7578 N N . VAL B 1 470 ? -0.166 -28.219 -29.641 1 82.56 470 VAL B N 1
ATOM 7579 C CA . VAL B 1 470 ? 1.157 -28.719 -29.281 1 82.56 470 VAL B CA 1
ATOM 7580 C C . VAL B 1 470 ? 1.206 -30.234 -29.438 1 82.56 470 VAL B C 1
ATOM 7582 O O . VAL B 1 470 ? 2.188 -30.781 -29.938 1 82.56 470 VAL B O 1
ATOM 7585 N N . LEU B 1 471 ? 0.181 -30.891 -29 1 84 471 LEU B N 1
ATOM 7586 C CA . LEU B 1 471 ? 0.124 -32.344 -29.078 1 84 471 LEU B CA 1
ATOM 7587 C C . LEU B 1 471 ? 0.106 -32.781 -30.547 1 84 471 LEU B C 1
ATOM 7589 O O . LEU B 1 471 ? 0.734 -33.781 -30.891 1 84 471 LEU B O 1
ATOM 7593 N N . LYS B 1 472 ? -0.572 -32.031 -31.297 1 82.75 472 LYS B N 1
ATOM 7594 C CA . LYS B 1 472 ? -0.626 -32.375 -32.719 1 82.75 472 LYS B CA 1
ATOM 7595 C C . LYS B 1 472 ? 0.745 -32.219 -33.375 1 82.75 472 LYS B C 1
ATOM 7597 O O . LYS B 1 472 ? 1.129 -33.031 -34.219 1 82.75 472 LYS B O 1
ATOM 7602 N N .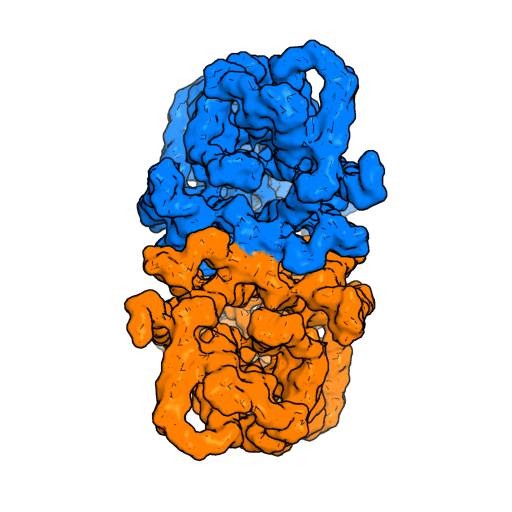 LEU B 1 473 ? 1.407 -31.203 -32.938 1 81.12 473 LEU B N 1
ATOM 7603 C CA . LEU B 1 473 ? 2.732 -30.969 -33.5 1 81.12 473 LEU B CA 1
ATOM 7604 C C . LEU B 1 473 ? 3.748 -31.969 -32.969 1 81.12 473 LEU B C 1
ATOM 7606 O O . LEU B 1 473 ? 4.68 -32.344 -33.656 1 81.12 473 LEU B O 1
ATOM 7610 N N . ALA B 1 474 ? 3.613 -32.25 -31.672 1 80.19 474 ALA B N 1
ATOM 7611 C CA . ALA B 1 474 ? 4.543 -33.156 -31 1 80.19 474 ALA B CA 1
ATOM 7612 C C . ALA B 1 474 ? 4.359 -34.562 -31.5 1 80.19 474 ALA B C 1
ATOM 7614 O O . ALA B 1 474 ? 5.301 -35.375 -31.484 1 80.19 474 ALA B O 1
ATOM 7615 N N . GLY B 1 475 ? 3.266 -34.906 -32.125 1 73.5 475 GLY B N 1
ATOM 7616 C CA . GLY B 1 475 ? 3.002 -36.25 -32.656 1 73.5 475 GLY B CA 1
ATOM 7617 C C . GLY B 1 475 ? 2.984 -37.312 -31.578 1 73.5 475 GLY B C 1
ATOM 7618 O O . GLY B 1 475 ? 2.328 -37.156 -30.547 1 73.5 475 GLY B O 1
ATOM 7619 N N . ASP B 1 476 ? 3.762 -38.375 -31.828 1 76.25 476 ASP B N 1
ATOM 7620 C CA . ASP B 1 476 ? 3.795 -39.531 -30.953 1 76.25 476 ASP B CA 1
ATOM 7621 C C . ASP B 1 476 ? 4.973 -39.469 -29.984 1 76.25 476 ASP B C 1
ATOM 7623 O O . ASP B 1 476 ? 5.555 -40.5 -29.625 1 76.25 476 ASP B O 1
ATOM 7627 N N . ILE B 1 477 ? 5.145 -38.219 -29.547 1 81.19 477 ILE B N 1
ATOM 7628 C CA . ILE B 1 477 ? 6.293 -38.125 -28.641 1 81.19 477 ILE B CA 1
ATOM 7629 C C . ILE B 1 477 ? 5.883 -38.562 -27.234 1 81.19 477 ILE B C 1
ATOM 7631 O O . ILE B 1 477 ? 4.742 -38.375 -26.828 1 81.19 477 ILE B O 1
ATOM 7635 N N . GLY B 1 478 ? 6.633 -39.406 -26.625 1 88.19 478 GLY B N 1
ATOM 7636 C CA . GLY B 1 478 ? 6.379 -39.969 -25.312 1 88.19 478 GLY B CA 1
ATOM 7637 C C . GLY B 1 478 ? 6.281 -38.906 -24.219 1 88.19 478 GLY B C 1
ATOM 7638 O O . GLY B 1 478 ? 6.609 -37.75 -24.453 1 88.19 478 GLY B O 1
ATOM 7639 N N . PRO B 1 479 ? 5.703 -39.25 -23.141 1 91.88 479 PRO B N 1
ATOM 7640 C CA . PRO B 1 479 ? 5.5 -38.312 -22.016 1 91.88 479 PRO B CA 1
ATOM 7641 C C . PRO B 1 479 ? 6.793 -37.656 -21.547 1 91.88 479 PRO B C 1
ATOM 7643 O O . PRO B 1 479 ? 6.773 -36.531 -21.078 1 91.88 479 PRO B O 1
ATOM 7646 N N . HIS B 1 480 ? 7.895 -38.312 -21.734 1 93.81 480 HIS B N 1
ATOM 7647 C CA . HIS B 1 480 ? 9.18 -37.75 -21.328 1 93.81 480 HIS B CA 1
ATOM 7648 C C . HIS B 1 480 ? 9.562 -36.562 -22.203 1 93.81 480 HIS B C 1
ATOM 7650 O O . HIS B 1 480 ? 10.109 -35.594 -21.703 1 93.81 480 HIS B O 1
ATOM 7656 N N . ALA B 1 481 ? 9.281 -36.688 -23.406 1 92.56 481 ALA B N 1
ATOM 7657 C CA . ALA B 1 481 ? 9.562 -35.594 -24.328 1 92.56 481 ALA B CA 1
ATOM 7658 C C . ALA B 1 481 ? 8.656 -34.406 -24.062 1 92.56 481 ALA B C 1
ATOM 7660 O O . ALA B 1 481 ? 9.086 -33.25 -24.172 1 92.56 481 ALA B O 1
ATOM 7661 N N . LEU B 1 482 ? 7.41 -34.719 -23.781 1 92.94 482 LEU B N 1
ATOM 7662 C CA . LEU B 1 482 ? 6.477 -33.656 -23.438 1 92.94 482 LEU B CA 1
ATOM 7663 C C . LEU B 1 482 ? 6.93 -32.938 -22.172 1 92.94 482 LEU B C 1
ATOM 7665 O O . LEU B 1 482 ? 6.793 -31.703 -22.094 1 92.94 482 LEU B O 1
ATOM 7669 N N . LEU B 1 483 ? 7.402 -33.688 -21.25 1 95.19 483 LEU B N 1
ATOM 7670 C CA . LEU B 1 483 ? 7.938 -33.094 -20.031 1 95.19 483 LEU B CA 1
ATOM 7671 C C . LEU B 1 483 ? 9.125 -32.188 -20.328 1 95.19 483 LEU B C 1
ATOM 7673 O O . LEU B 1 483 ? 9.219 -31.094 -19.781 1 95.19 483 LEU B O 1
ATOM 7677 N N . ALA B 1 484 ? 9.984 -32.656 -21.156 1 94.88 484 ALA B N 1
ATOM 7678 C CA . ALA B 1 484 ? 11.156 -31.891 -21.531 1 94.88 484 ALA B CA 1
ATOM 7679 C C . ALA B 1 484 ? 10.758 -30.594 -22.234 1 94.88 484 ALA B C 1
ATOM 7681 O O . ALA B 1 484 ? 11.352 -29.547 -21.984 1 94.88 484 ALA B O 1
ATOM 7682 N N . MET B 1 485 ? 9.812 -30.703 -23.047 1 92.88 485 MET B N 1
ATOM 7683 C CA . MET B 1 485 ? 9.328 -29.516 -23.766 1 92.88 485 MET B CA 1
ATOM 7684 C C . MET B 1 485 ? 8.719 -28.516 -22.797 1 92.88 485 MET B C 1
ATOM 7686 O O . MET B 1 485 ? 8.922 -27.297 -22.938 1 92.88 485 MET B O 1
ATOM 7690 N N . THR B 1 486 ? 7.895 -29.031 -21.891 1 94.31 486 THR B N 1
ATOM 7691 C CA . THR B 1 486 ? 7.262 -28.172 -20.891 1 94.31 486 THR B CA 1
ATOM 7692 C C . THR B 1 486 ? 8.312 -27.438 -20.062 1 94.31 486 THR B C 1
ATOM 7694 O O . THR B 1 486 ? 8.227 -26.234 -19.875 1 94.31 486 THR B O 1
ATOM 7697 N N . LEU B 1 487 ? 9.281 -28.188 -19.609 1 95.81 487 LEU B N 1
ATOM 7698 C CA . LEU B 1 487 ? 10.352 -27.609 -18.797 1 95.81 487 LEU B CA 1
ATOM 7699 C C . LEU B 1 487 ? 11.148 -26.578 -19.578 1 95.81 487 LEU B C 1
ATOM 7701 O O . LEU B 1 487 ? 11.445 -25.5 -19.078 1 95.81 487 LEU B O 1
ATOM 7705 N N . ALA B 1 488 ? 11.492 -26.906 -20.75 1 93.31 488 ALA B N 1
ATOM 7706 C CA . ALA B 1 488 ? 12.258 -26.016 -21.609 1 93.31 488 ALA B CA 1
ATOM 7707 C C . ALA B 1 488 ? 11.469 -24.734 -21.906 1 93.31 488 ALA B C 1
ATOM 7709 O O . ALA B 1 488 ? 12.039 -23.641 -21.938 1 93.31 488 ALA B O 1
ATOM 7710 N N . ALA B 1 489 ? 10.234 -24.906 -22.188 1 91.5 489 ALA B N 1
ATOM 7711 C CA . ALA B 1 489 ? 9.383 -23.75 -22.453 1 91.5 489 ALA B CA 1
ATOM 7712 C C . ALA B 1 489 ? 9.312 -22.828 -21.25 1 91.5 489 ALA B C 1
ATOM 7714 O O . ALA B 1 489 ? 9.422 -21.609 -21.391 1 91.5 489 ALA B O 1
ATOM 7715 N N . ALA B 1 490 ? 9.094 -23.438 -20.094 1 93.88 490 ALA B N 1
ATOM 7716 C CA . ALA B 1 490 ? 9.023 -22.641 -18.859 1 93.88 490 ALA B CA 1
ATOM 7717 C C . ALA B 1 490 ? 10.336 -21.922 -18.609 1 93.88 490 ALA B C 1
ATOM 7719 O O . ALA B 1 490 ? 10.344 -20.734 -18.266 1 93.88 490 ALA B O 1
ATOM 7720 N N . MET B 1 491 ? 11.414 -22.609 -18.828 1 92.81 491 MET B N 1
ATOM 7721 C CA . MET B 1 491 ? 12.742 -22.031 -18.609 1 92.81 491 MET B CA 1
ATOM 7722 C C . MET B 1 491 ? 13.031 -20.938 -19.641 1 92.81 491 MET B C 1
ATOM 7724 O O . MET B 1 491 ? 13.727 -19.953 -19.328 1 92.81 491 MET B O 1
ATOM 7728 N N . GLY B 1 492 ? 12.57 -21.078 -20.766 1 88.19 492 GLY B N 1
ATOM 7729 C CA . GLY B 1 492 ? 12.789 -20.094 -21.828 1 88.19 492 GLY B CA 1
ATOM 7730 C C . GLY B 1 492 ? 11.93 -18.859 -21.688 1 88.19 492 GLY B C 1
ATOM 7731 O O . GLY B 1 492 ? 12.367 -17.75 -22.016 1 88.19 492 GLY B O 1
ATOM 7732 N N . LEU B 1 493 ? 10.781 -19.016 -21.156 1 86.5 493 LEU B N 1
ATOM 7733 C CA . LEU B 1 493 ? 9.836 -17.906 -21.047 1 86.5 493 LEU B CA 1
ATOM 7734 C C . LEU B 1 493 ? 10.078 -17.094 -19.781 1 86.5 493 LEU B C 1
ATOM 7736 O O . LEU B 1 493 ? 9.836 -15.891 -19.766 1 86.5 493 LEU B O 1
ATOM 7740 N N . SER B 1 494 ? 10.531 -17.719 -18.812 1 87.62 494 SER B N 1
ATOM 7741 C CA . SER B 1 494 ? 10.633 -17.109 -17.484 1 87.62 494 SER B CA 1
ATOM 7742 C C . SER B 1 494 ? 11.578 -15.906 -17.516 1 87.62 494 SER B C 1
ATOM 7744 O O . SER B 1 494 ? 11.289 -14.875 -16.906 1 87.62 494 SER B O 1
ATOM 7746 N N . PRO B 1 495 ? 12.727 -15.984 -18.266 1 82.88 495 PRO B N 1
ATOM 7747 C CA . PRO B 1 495 ? 13.609 -14.82 -18.281 1 82.88 495 PRO B CA 1
ATOM 7748 C C . PRO B 1 495 ? 12.984 -13.625 -19 1 82.88 495 PRO B C 1
ATOM 7750 O O . PRO B 1 495 ? 13.383 -12.477 -18.75 1 82.88 495 PRO B O 1
ATOM 7753 N N . LEU B 1 496 ? 12.086 -13.898 -19.766 1 76 496 LEU B N 1
ATOM 7754 C CA . LEU B 1 496 ? 11.461 -12.836 -20.547 1 76 496 LEU B CA 1
ATOM 7755 C C . LEU B 1 496 ? 10.242 -12.273 -19.828 1 76 496 LEU B C 1
ATOM 7757 O O . LEU B 1 496 ? 10 -11.062 -19.859 1 76 496 LEU B O 1
ATOM 7761 N N . LEU B 1 497 ? 9.516 -13.164 -19.141 1 77.19 497 LEU B N 1
ATOM 7762 C CA . LEU B 1 497 ? 8.203 -12.781 -18.641 1 77.19 497 LEU B CA 1
ATOM 7763 C C . LEU B 1 497 ? 8.219 -12.719 -17.109 1 77.19 497 LEU B C 1
ATOM 7765 O O . LEU B 1 497 ? 7.324 -12.117 -16.5 1 77.19 497 LEU B O 1
ATOM 7769 N N . GLY B 1 498 ? 9.172 -13.305 -16.594 1 83 498 GLY B N 1
ATOM 7770 C CA . GLY B 1 498 ? 9.125 -13.531 -15.156 1 83 498 GLY B CA 1
ATOM 7771 C C . GLY B 1 498 ? 8.445 -14.836 -14.781 1 83 498 GLY B C 1
ATOM 7772 O O . GLY B 1 498 ? 7.672 -15.391 -15.57 1 83 498 GLY B O 1
ATOM 7773 N N . GLY B 1 499 ? 8.742 -15.25 -13.68 1 88.62 499 GLY B N 1
ATOM 7774 C CA . GLY B 1 499 ? 8.25 -16.547 -13.227 1 88.62 499 GLY B CA 1
ATOM 7775 C C . GLY B 1 499 ? 6.746 -16.578 -13.055 1 88.62 499 GLY B C 1
ATOM 7776 O O . GLY B 1 499 ? 6.098 -17.547 -13.438 1 88.62 499 GLY B O 1
ATOM 7777 N N . VAL B 1 500 ? 6.223 -15.523 -12.547 1 86.88 500 VAL B N 1
ATOM 7778 C CA . VAL B 1 500 ? 4.801 -15.469 -12.219 1 86.88 500 VAL B CA 1
ATOM 7779 C C . VAL B 1 500 ? 3.973 -15.5 -13.508 1 86.88 500 VAL B C 1
ATOM 7781 O O . VAL B 1 500 ? 3.066 -16.328 -13.648 1 86.88 500 VAL B O 1
ATOM 7784 N N . ALA B 1 501 ? 4.32 -14.68 -14.391 1 84.69 501 ALA B N 1
ATOM 7785 C CA . ALA B 1 501 ? 3.59 -14.617 -15.656 1 84.69 501 ALA B CA 1
ATOM 7786 C C . ALA B 1 501 ? 3.682 -15.938 -16.406 1 84.69 501 ALA B C 1
ATOM 7788 O O . ALA B 1 501 ? 2.689 -16.406 -16.969 1 84.69 501 ALA B O 1
ATOM 7789 N N . THR B 1 502 ? 4.82 -16.469 -16.391 1 88.56 502 THR B N 1
ATOM 7790 C CA . THR B 1 502 ? 5.035 -17.75 -17.062 1 88.56 502 THR B CA 1
ATOM 7791 C C . THR B 1 502 ? 4.137 -18.828 -16.453 1 88.56 502 THR B C 1
ATOM 7793 O O . THR B 1 502 ? 3.506 -19.594 -17.188 1 88.56 502 THR B O 1
ATOM 7796 N N . THR B 1 503 ? 4.07 -18.844 -15.203 1 92.69 503 THR B N 1
ATOM 7797 C CA . THR B 1 503 ? 3.285 -19.859 -14.5 1 92.69 503 THR B CA 1
ATOM 7798 C C . THR B 1 503 ? 1.797 -19.688 -14.797 1 92.69 503 THR B C 1
ATOM 7800 O O . THR B 1 503 ? 1.093 -20.656 -15.062 1 92.69 503 THR B O 1
ATOM 7803 N N . LEU B 1 504 ? 1.349 -18.5 -14.773 1 88.62 504 LEU B N 1
ATOM 7804 C CA . LEU B 1 504 ? -0.069 -18.234 -14.977 1 88.62 504 LEU B CA 1
ATOM 7805 C C . LEU B 1 504 ? -0.483 -18.562 -16.406 1 88.62 504 LEU B C 1
ATOM 7807 O O . LEU B 1 504 ? -1.629 -18.938 -16.656 1 88.62 504 LEU B O 1
ATOM 7811 N N . MET B 1 505 ? 0.471 -18.531 -17.297 1 86.81 505 MET B N 1
ATOM 7812 C CA . MET B 1 505 ? 0.192 -18.812 -18.688 1 86.81 505 MET B CA 1
ATOM 7813 C C . MET B 1 505 ? 0.297 -20.312 -18.969 1 86.81 505 MET B C 1
ATOM 7815 O O . MET B 1 505 ? -0.544 -20.875 -19.672 1 86.81 505 MET B O 1
ATOM 7819 N N . LEU B 1 506 ? 1.24 -20.891 -18.422 1 92 506 LEU B N 1
ATOM 7820 C CA . LEU B 1 506 ? 1.552 -22.281 -18.797 1 92 506 LEU B CA 1
ATOM 7821 C C . LEU B 1 506 ? 0.729 -23.266 -17.969 1 92 506 LEU B C 1
ATOM 7823 O O . LEU B 1 506 ? 0.431 -24.359 -18.438 1 92 506 LEU B O 1
ATOM 7827 N N . ALA B 1 507 ? 0.346 -22.875 -16.781 1 94.12 507 ALA B N 1
ATOM 7828 C CA . ALA B 1 507 ? -0.336 -23.812 -15.891 1 94.12 507 ALA B CA 1
ATOM 7829 C C . ALA B 1 507 ? -1.607 -24.359 -16.531 1 94.12 507 ALA B C 1
ATOM 7831 O O . ALA B 1 507 ? -1.787 -25.562 -16.641 1 94.12 507 ALA B O 1
ATOM 7832 N N . PRO B 1 508 ? -2.455 -23.469 -17.016 1 91.56 508 PRO B N 1
ATOM 7833 C CA . PRO B 1 508 ? -3.658 -24 -17.656 1 91.56 508 PRO B CA 1
ATOM 7834 C C . PRO B 1 508 ? -3.346 -24.797 -18.922 1 91.56 508 PRO B C 1
ATOM 7836 O O . PRO B 1 508 ? -4.039 -25.781 -19.219 1 91.56 508 PRO B O 1
ATOM 7839 N N . VAL B 1 509 ? -2.328 -24.484 -19.641 1 91.44 509 VAL B N 1
ATOM 7840 C CA . VAL B 1 509 ? -1.94 -25.172 -20.875 1 91.44 509 VAL B CA 1
ATOM 7841 C C . VAL B 1 509 ? -1.457 -26.578 -20.562 1 91.44 509 VAL B C 1
ATOM 7843 O O . VAL B 1 509 ? -1.867 -27.547 -21.203 1 91.44 509 VAL B O 1
ATOM 7846 N N . VAL B 1 510 ? -0.669 -26.672 -19.562 1 94.31 510 VAL B N 1
ATOM 7847 C CA . VAL B 1 510 ? -0.088 -27.969 -19.25 1 94.31 510 VAL B CA 1
ATOM 7848 C C . VAL B 1 510 ? -1.147 -28.859 -18.609 1 94.31 510 VAL B C 1
ATOM 7850 O O . VAL B 1 510 ? -1.133 -30.078 -18.797 1 94.31 510 VAL B O 1
ATOM 7853 N N . LEU B 1 511 ? -2.055 -28.281 -17.844 1 94.38 511 LEU B N 1
ATOM 7854 C CA . LEU B 1 511 ? -3.172 -29.062 -17.312 1 94.38 511 LEU B CA 1
ATOM 7855 C C . LEU B 1 511 ? -4.02 -29.641 -18.422 1 94.38 511 LEU B C 1
ATOM 7857 O O . LEU B 1 511 ? -4.395 -30.812 -18.375 1 94.38 511 LEU B O 1
ATOM 7861 N N . SER B 1 512 ? -4.246 -28.859 -19.438 1 92.06 512 SER B N 1
ATOM 7862 C CA . SER B 1 512 ? -5 -29.312 -20.609 1 92.06 512 SER B CA 1
ATOM 7863 C C . SER B 1 512 ? -4.215 -30.359 -21.391 1 92.06 512 SER B C 1
ATOM 7865 O O . SER B 1 512 ? -4.789 -31.328 -21.891 1 92.06 512 SER B O 1
ATOM 7867 N N . LEU B 1 513 ? -2.969 -30.078 -21.5 1 91.56 513 LEU B N 1
ATOM 7868 C CA . LEU B 1 513 ? -2.09 -31.016 -22.203 1 91.56 513 LEU B CA 1
ATOM 7869 C C . LEU B 1 513 ? -2.107 -32.375 -21.531 1 91.56 513 LEU B C 1
ATOM 7871 O O . LEU B 1 513 ? -2.23 -33.406 -22.219 1 91.56 513 LEU B O 1
ATOM 7875 N N . ALA B 1 514 ? -1.94 -32.438 -20.266 1 93.56 514 ALA B N 1
ATOM 7876 C CA . ALA B 1 514 ? -1.947 -33.656 -19.5 1 93.56 514 ALA B CA 1
ATOM 7877 C C . ALA B 1 514 ? -3.289 -34.375 -19.625 1 93.56 514 ALA B C 1
ATOM 7879 O O . ALA B 1 514 ? -3.336 -35.625 -19.766 1 93.56 514 ALA B O 1
ATOM 7880 N N . ALA B 1 515 ? -4.352 -33.656 -19.578 1 91.81 515 ALA B N 1
ATOM 7881 C CA . ALA B 1 515 ? -5.691 -34.219 -19.703 1 91.81 515 ALA B CA 1
ATOM 7882 C C . ALA B 1 515 ? -5.902 -34.844 -21.078 1 91.81 515 ALA B C 1
ATOM 7884 O O . ALA B 1 515 ? -6.43 -35.938 -21.188 1 91.81 515 ALA B O 1
ATOM 7885 N N . GLN B 1 516 ? -5.461 -34.156 -22.078 1 89.56 516 GLN B N 1
ATOM 7886 C CA . GLN B 1 516 ? -5.648 -34.625 -23.453 1 89.56 516 GLN B CA 1
ATOM 7887 C C . GLN B 1 516 ? -4.746 -35.844 -23.75 1 89.56 516 GLN B C 1
ATOM 7889 O O . GLN B 1 516 ? -5.113 -36.719 -24.531 1 89.56 516 GLN B O 1
ATOM 7894 N N . ALA B 1 517 ? -3.609 -35.844 -23.156 1 90.88 517 ALA B N 1
ATOM 7895 C CA . ALA B 1 517 ? -2.666 -36.969 -23.344 1 90.88 517 ALA B CA 1
ATOM 7896 C C . ALA B 1 517 ? -2.959 -38.094 -22.375 1 90.88 517 ALA B C 1
ATOM 7898 O O . ALA B 1 517 ? -2.309 -39.156 -22.438 1 90.88 517 ALA B O 1
ATOM 7899 N N . SER B 1 518 ? -3.869 -37.906 -21.516 1 91.56 518 SER B N 1
ATOM 7900 C CA . SER B 1 518 ? -4.281 -38.875 -20.516 1 91.56 518 SER B CA 1
ATOM 7901 C C . SER B 1 518 ? -3.113 -39.312 -19.625 1 91.56 518 SER B C 1
ATOM 7903 O O . SER B 1 518 ? -2.871 -40.5 -19.422 1 91.56 518 SER B O 1
ATOM 7905 N N . VAL B 1 519 ? -2.348 -38.375 -19.234 1 93.56 519 VAL B N 1
ATOM 7906 C CA . VAL B 1 519 ? -1.255 -38.594 -18.297 1 93.56 519 VAL B CA 1
ATOM 7907 C C . VAL B 1 519 ? -1.482 -37.719 -17.047 1 93.56 519 VAL B C 1
ATOM 7909 O O . VAL B 1 519 ? -2.367 -36.875 -17.047 1 93.56 519 VAL B O 1
ATOM 7912 N N . SER B 1 520 ? -0.684 -38.031 -16.031 1 96.12 520 SER B N 1
ATOM 7913 C CA . SER B 1 520 ? -0.796 -37.25 -14.797 1 96.12 520 SER B CA 1
ATOM 7914 C C . SER B 1 520 ? -0.329 -35.812 -15.016 1 96.12 520 SER B C 1
ATOM 7916 O O . SER B 1 520 ? 0.652 -35.562 -15.719 1 96.12 520 SER B O 1
ATOM 7918 N N . ALA B 1 521 ? -1.005 -34.875 -14.43 1 96.31 521 ALA B N 1
ATOM 7919 C CA . ALA B 1 521 ? -0.68 -33.469 -14.57 1 96.31 521 ALA B CA 1
ATOM 7920 C C . ALA B 1 521 ? 0.493 -33.062 -13.672 1 96.31 521 ALA B C 1
ATOM 7922 O O . ALA B 1 521 ? 1.183 -32.094 -13.938 1 96.31 521 ALA B O 1
ATOM 7923 N N . ASP B 1 522 ? 0.763 -33.812 -12.625 1 96.88 522 ASP B N 1
ATOM 7924 C CA . ASP B 1 522 ? 1.677 -33.438 -11.547 1 96.88 522 ASP B CA 1
ATOM 7925 C C . ASP B 1 522 ? 3.092 -33.219 -12.078 1 96.88 522 ASP B C 1
ATOM 7927 O O . ASP B 1 522 ? 3.721 -32.219 -11.781 1 96.88 522 ASP B O 1
ATOM 7931 N N . PRO B 1 523 ? 3.564 -34.188 -12.922 1 96.62 523 PRO B N 1
ATOM 7932 C CA . PRO B 1 523 ? 4.922 -33.969 -13.422 1 96.62 523 PRO B CA 1
ATOM 7933 C C . PRO B 1 523 ? 5.055 -32.656 -14.227 1 96.62 523 PRO B C 1
ATOM 7935 O O . PRO B 1 523 ? 6.078 -31.984 -14.133 1 96.62 523 PRO B O 1
ATOM 7938 N N . PHE B 1 524 ? 4.098 -32.312 -14.93 1 96.31 524 PHE B N 1
ATOM 7939 C CA . PHE B 1 524 ? 4.141 -31.141 -15.797 1 96.31 524 PHE B CA 1
ATOM 7940 C C . PHE B 1 524 ? 4.008 -29.859 -14.977 1 96.31 524 PHE B C 1
ATOM 7942 O O . PHE B 1 524 ? 4.672 -28.859 -15.266 1 96.31 524 PHE B O 1
ATOM 7949 N N . LEU B 1 525 ? 3.145 -29.875 -13.984 1 97.06 525 LEU B N 1
ATOM 7950 C CA . LEU B 1 525 ? 3.012 -28.734 -13.086 1 97.06 525 LEU B CA 1
ATOM 7951 C C . LEU B 1 525 ? 4.32 -28.453 -12.359 1 97.06 525 LEU B C 1
ATOM 7953 O O . LEU B 1 525 ? 4.746 -27.297 -12.258 1 97.06 525 LEU B O 1
ATOM 7957 N N . ILE B 1 526 ? 4.941 -29.5 -11.914 1 96.88 526 ILE B N 1
ATOM 7958 C CA . ILE B 1 526 ? 6.207 -29.359 -11.203 1 96.88 526 ILE B CA 1
ATOM 7959 C C . ILE B 1 526 ? 7.285 -28.859 -12.164 1 96.88 526 ILE B C 1
ATOM 7961 O O . ILE B 1 526 ? 8.141 -28.062 -11.789 1 96.88 526 ILE B O 1
ATOM 7965 N N . ALA B 1 527 ? 7.211 -29.344 -13.391 1 96.75 527 ALA B N 1
ATOM 7966 C CA . ALA B 1 527 ? 8.148 -28.859 -14.406 1 96.75 527 ALA B CA 1
ATOM 7967 C C . ALA B 1 527 ? 8 -27.359 -14.633 1 96.75 527 ALA B C 1
ATOM 7969 O O . ALA B 1 527 ? 9 -26.656 -14.797 1 96.75 527 ALA B O 1
ATOM 7970 N N . VAL B 1 528 ? 6.801 -26.906 -14.648 1 96.12 528 VAL B N 1
ATOM 7971 C CA . VAL B 1 528 ? 6.555 -25.484 -14.812 1 96.12 528 VAL B CA 1
ATOM 7972 C C . VAL B 1 528 ? 7.094 -24.719 -13.602 1 96.12 528 VAL B C 1
ATOM 7974 O O . VAL B 1 528 ? 7.719 -23.672 -13.75 1 96.12 528 VAL B O 1
ATOM 7977 N N . ALA B 1 529 ? 6.852 -25.25 -12.445 1 96.25 529 ALA B N 1
ATOM 7978 C CA . ALA B 1 529 ? 7.32 -24.609 -11.219 1 96.25 529 ALA B CA 1
ATOM 7979 C C . ALA B 1 529 ? 8.836 -24.453 -11.227 1 96.25 529 ALA B C 1
ATOM 7981 O O . ALA B 1 529 ? 9.359 -23.359 -10.961 1 96.25 529 ALA B O 1
ATOM 7982 N N . ILE B 1 530 ? 9.508 -25.5 -11.555 1 95.94 530 ILE B N 1
ATOM 7983 C CA . ILE B 1 530 ? 10.969 -25.516 -11.57 1 95.94 530 ILE B CA 1
ATOM 7984 C C . ILE B 1 530 ? 11.477 -24.609 -12.695 1 95.94 530 ILE B C 1
ATOM 7986 O O . ILE B 1 530 ? 12.352 -23.781 -12.477 1 95.94 530 ILE B O 1
ATOM 7990 N N . GLY B 1 531 ? 10.945 -24.781 -13.836 1 95.5 531 GLY B N 1
ATOM 7991 C CA . GLY B 1 531 ? 11.375 -24.016 -14.984 1 95.5 531 GLY B CA 1
ATOM 7992 C C . GLY B 1 531 ? 11.141 -22.531 -14.828 1 95.5 531 GLY B C 1
ATOM 7993 O O . GLY B 1 531 ? 11.984 -21.703 -15.203 1 95.5 531 GLY B O 1
ATOM 7994 N N . ALA B 1 532 ? 9.992 -22.172 -14.312 1 93.94 532 ALA B N 1
ATOM 7995 C CA . ALA B 1 532 ? 9.625 -20.766 -14.141 1 93.94 532 ALA B CA 1
ATOM 7996 C C . ALA B 1 532 ? 10.477 -20.109 -13.055 1 93.94 532 ALA B C 1
ATOM 7998 O O . ALA B 1 532 ? 10.609 -18.891 -13.023 1 93.94 532 ALA B O 1
ATOM 7999 N N . SER B 1 533 ? 11.039 -20.906 -12.227 1 92.75 533 SER B N 1
ATOM 8000 C CA . SER B 1 533 ? 11.867 -20.391 -11.148 1 92.75 533 SER B CA 1
ATOM 8001 C C . SER B 1 533 ? 13.344 -20.359 -11.547 1 92.75 533 SER B C 1
ATOM 8003 O O . SER B 1 533 ? 14.18 -19.844 -10.812 1 92.75 533 SER B O 1
ATOM 8005 N N . ALA B 1 534 ? 13.656 -20.906 -12.688 1 91.56 534 ALA B N 1
ATOM 8006 C CA . ALA B 1 534 ? 15.039 -21.016 -13.133 1 91.56 534 ALA B CA 1
ATOM 8007 C C . ALA B 1 534 ? 15.445 -19.812 -13.977 1 91.56 534 ALA B C 1
ATOM 8009 O O . ALA B 1 534 ? 15.766 -19.953 -15.156 1 91.56 534 ALA B O 1
ATOM 8010 N N . ASP B 1 535 ? 15.445 -18.734 -13.359 1 87.75 535 ASP B N 1
ATOM 8011 C CA . ASP B 1 535 ? 15.828 -17.5 -14.047 1 87.75 535 ASP B CA 1
ATOM 8012 C C . ASP B 1 535 ? 17.312 -17.203 -13.852 1 87.75 535 ASP B C 1
ATOM 8014 O O . ASP B 1 535 ? 17.688 -16.391 -13.016 1 87.75 535 ASP B O 1
ATOM 8018 N N . PHE B 1 536 ? 18.156 -17.734 -14.758 1 87.81 536 PHE B N 1
ATOM 8019 C CA . PHE B 1 536 ? 19.594 -17.625 -14.562 1 87.81 536 PHE B CA 1
ATOM 8020 C C . PHE B 1 536 ? 20.25 -16.922 -15.742 1 87.81 536 PHE B C 1
ATOM 8022 O O . PHE B 1 536 ? 21.484 -16.828 -15.812 1 87.81 536 PHE B O 1
ATOM 8029 N N . PHE B 1 537 ? 19.5 -16.328 -16.625 1 79.62 537 PHE B N 1
ATOM 8030 C CA . PHE B 1 537 ? 20.078 -15.938 -17.906 1 79.62 537 PHE B CA 1
ATOM 8031 C C . PHE B 1 537 ? 20.219 -14.422 -18 1 79.62 537 PHE B C 1
ATOM 8033 O O . PHE B 1 537 ? 21.125 -13.922 -18.656 1 79.62 537 PHE B O 1
ATOM 8040 N N . THR B 1 538 ? 19.328 -13.75 -17.391 1 74.75 538 THR B N 1
ATOM 8041 C CA . THR B 1 538 ? 19.297 -12.312 -17.625 1 74.75 538 THR B CA 1
ATOM 8042 C C . THR B 1 538 ? 19.203 -11.555 -16.312 1 74.75 538 THR B C 1
ATOM 8044 O O . THR B 1 538 ? 18.734 -12.094 -15.305 1 74.75 538 THR B O 1
ATOM 8047 N N . PRO B 1 539 ? 19.766 -10.344 -16.328 1 71.75 539 PRO B N 1
ATOM 8048 C CA . PRO B 1 539 ? 19.641 -9.508 -15.125 1 71.75 539 PRO B CA 1
ATOM 8049 C C . PRO B 1 539 ? 18.219 -9.031 -14.875 1 71.75 539 PRO B C 1
ATOM 8051 O O . PRO B 1 539 ? 17.891 -8.57 -13.773 1 71.75 539 PRO B O 1
ATOM 8054 N N . PHE B 1 540 ? 17.344 -9.258 -15.852 1 64.56 540 PHE B N 1
ATOM 8055 C CA . PHE B 1 540 ? 16.047 -8.602 -15.758 1 64.56 540 PHE B CA 1
ATOM 8056 C C . PHE B 1 540 ? 14.938 -9.625 -15.555 1 64.56 540 PHE B C 1
ATOM 8058 O O . PHE B 1 540 ? 13.789 -9.266 -15.273 1 64.56 540 PHE B O 1
ATOM 8065 N N . GLY B 1 541 ? 15.289 -10.859 -15.695 1 67.12 541 GLY B N 1
ATOM 8066 C CA . GLY B 1 541 ? 14.273 -11.891 -15.539 1 67.12 541 GLY B CA 1
ATOM 8067 C C . GLY B 1 541 ? 13.734 -11.992 -14.125 1 67.12 541 GLY B C 1
ATOM 8068 O O . GLY B 1 541 ? 12.555 -12.281 -13.922 1 67.12 541 GLY B O 1
ATOM 8069 N N . HIS B 1 542 ? 14.531 -11.828 -13.227 1 75.06 542 HIS B N 1
ATOM 8070 C CA . HIS B 1 542 ? 14.156 -11.883 -11.82 1 75.06 542 HIS B CA 1
ATOM 8071 C C . HIS B 1 542 ? 14.688 -10.672 -11.062 1 75.06 542 HIS B C 1
ATOM 8073 O O . HIS B 1 542 ? 15.797 -10.203 -11.328 1 75.06 542 HIS B O 1
ATOM 8079 N N . HIS B 1 543 ? 13.914 -10.25 -10.219 1 72.44 543 HIS B N 1
ATOM 8080 C CA . HIS B 1 543 ? 14.258 -9.07 -9.438 1 72.44 543 HIS B CA 1
ATOM 8081 C C . HIS B 1 543 ? 15.586 -9.25 -8.711 1 72.44 543 HIS B C 1
ATOM 8083 O O . HIS B 1 543 ? 16.359 -8.297 -8.578 1 72.44 543 HIS B O 1
ATOM 8089 N N . ASN B 1 544 ? 15.844 -10.414 -8.281 1 78.5 544 ASN B N 1
ATOM 8090 C CA . ASN B 1 544 ? 17.109 -10.695 -7.598 1 78.5 544 ASN B CA 1
ATOM 8091 C C . ASN B 1 544 ? 18.312 -10.359 -8.477 1 78.5 544 ASN B C 1
ATOM 8093 O O . ASN B 1 544 ? 19.266 -9.758 -8.008 1 78.5 544 ASN B O 1
ATOM 8097 N N . ASN B 1 545 ? 18.219 -10.727 -9.703 1 78.88 545 ASN B N 1
ATOM 8098 C CA . ASN B 1 545 ? 19.328 -10.523 -10.633 1 78.88 545 ASN B CA 1
ATOM 8099 C C . ASN B 1 545 ? 19.531 -9.039 -10.945 1 78.88 545 ASN B C 1
ATOM 8101 O O . ASN B 1 545 ? 20.656 -8.586 -11.125 1 78.88 545 ASN B O 1
ATOM 8105 N N . ALA B 1 546 ? 18.562 -8.359 -10.922 1 69.5 546 ALA B N 1
ATOM 8106 C CA . ALA B 1 546 ? 18.625 -6.918 -11.156 1 69.5 546 ALA B CA 1
ATOM 8107 C C . ALA B 1 546 ? 19.25 -6.199 -9.961 1 69.5 546 ALA B C 1
ATOM 8109 O O . ALA B 1 546 ? 20 -5.23 -10.125 1 69.5 546 ALA B O 1
ATOM 8110 N N . LEU B 1 547 ? 18.969 -6.688 -8.883 1 68 547 LEU B N 1
ATOM 8111 C CA . LEU B 1 547 ? 19.422 -6.059 -7.648 1 68 547 LEU B CA 1
ATOM 8112 C C . LEU B 1 547 ? 20.938 -6.133 -7.52 1 68 547 LEU B C 1
ATOM 8114 O O . LEU B 1 547 ? 21.562 -5.234 -6.957 1 68 547 LEU B O 1
ATOM 8118 N N . ILE B 1 548 ? 21.5 -7.152 -7.992 1 77.06 548 ILE B N 1
ATOM 8119 C CA . ILE B 1 548 ? 22.922 -7.355 -7.773 1 77.06 548 ILE B CA 1
ATOM 8120 C C . ILE B 1 548 ? 23.719 -6.75 -8.93 1 77.06 548 ILE B C 1
ATOM 8122 O O . ILE B 1 548 ? 24.953 -6.672 -8.875 1 77.06 548 ILE B O 1
ATOM 8126 N N . LEU B 1 549 ? 23.094 -6.324 -9.984 1 67.38 549 LEU B N 1
ATOM 8127 C CA . LEU B 1 549 ? 23.766 -5.777 -11.164 1 67.38 549 LEU B CA 1
ATOM 8128 C C . LEU B 1 549 ? 24.719 -4.652 -10.773 1 67.38 549 LEU B C 1
ATOM 8130 O O . LEU B 1 549 ? 25.875 -4.645 -11.195 1 67.38 549 LEU B O 1
ATOM 8134 N N . GLY B 1 550 ? 24.234 -3.797 -9.992 1 63.81 550 GLY B N 1
ATOM 8135 C CA . GLY B 1 550 ? 25.031 -2.646 -9.57 1 63.81 550 GLY B CA 1
ATOM 8136 C C . GLY B 1 550 ? 26.141 -3.004 -8.602 1 63.81 550 GLY B C 1
ATOM 8137 O O . GLY B 1 550 ? 27.312 -2.877 -8.938 1 63.81 550 GLY B O 1
ATOM 8138 N N . PRO B 1 551 ? 25.75 -3.527 -7.531 1 64.75 551 PRO B N 1
ATOM 8139 C CA . PRO B 1 551 ? 26.766 -3.846 -6.52 1 64.75 551 PRO B CA 1
ATOM 8140 C C . PRO B 1 551 ? 27.812 -4.832 -7.023 1 64.75 551 PRO B C 1
ATOM 8142 O O . PRO B 1 551 ? 28.969 -4.773 -6.605 1 64.75 551 PRO B O 1
ATOM 8145 N N . GLY B 1 552 ? 27.406 -5.707 -7.855 1 73.38 552 GLY B N 1
ATOM 8146 C CA . GLY B 1 552 ? 28.328 -6.699 -8.367 1 73.38 552 GLY B CA 1
ATOM 8147 C C . GLY B 1 552 ? 29.062 -6.25 -9.625 1 73.38 552 GLY B C 1
ATOM 8148 O O . GLY B 1 552 ? 30.016 -6.891 -10.062 1 73.38 552 GLY B O 1
ATOM 8149 N N . GLY B 1 553 ? 28.562 -5.16 -10.18 1 69.25 553 GLY B N 1
ATOM 8150 C CA . GLY B 1 553 ? 29.172 -4.672 -11.414 1 69.25 553 GLY B CA 1
ATOM 8151 C C . GLY B 1 553 ? 29.031 -5.633 -12.578 1 69.25 553 GLY B C 1
ATOM 8152 O O . GLY B 1 553 ? 29.969 -5.824 -13.352 1 69.25 553 GLY B O 1
ATOM 8153 N N . TYR B 1 554 ? 27.984 -6.281 -12.68 1 76.62 554 TYR B N 1
ATOM 8154 C CA . TYR B 1 554 ? 27.781 -7.34 -13.664 1 76.62 554 TYR B CA 1
ATOM 8155 C C . TYR B 1 554 ? 27.391 -6.762 -15.016 1 76.62 554 TYR B C 1
ATOM 8157 O O . TYR B 1 554 ? 26.766 -5.695 -15.086 1 76.62 554 TYR B O 1
ATOM 8165 N N . ARG B 1 555 ? 27.875 -7.5 -15.984 1 73.56 555 ARG B N 1
ATOM 8166 C CA . ARG B 1 555 ? 27.391 -7.285 -17.344 1 73.56 555 ARG B CA 1
ATOM 8167 C C . ARG B 1 555 ? 26.438 -8.406 -17.766 1 73.56 555 ARG B C 1
ATOM 8169 O O . ARG B 1 555 ? 26.375 -9.445 -17.109 1 73.56 555 ARG B O 1
ATOM 8176 N N . PHE B 1 556 ? 25.766 -8.242 -18.875 1 76.56 556 PHE B N 1
ATOM 8177 C CA . PHE B 1 556 ? 24.75 -9.18 -19.359 1 76.56 556 PHE B CA 1
ATOM 8178 C C . PHE B 1 556 ? 25.359 -10.562 -19.578 1 76.56 556 PHE B C 1
ATOM 8180 O O . PHE B 1 556 ? 24.766 -11.57 -19.172 1 76.56 556 PHE B O 1
ATOM 8187 N N . LEU B 1 557 ? 26.484 -10.656 -20.047 1 78.06 557 LEU B N 1
ATOM 8188 C CA . LEU B 1 557 ? 27.109 -11.914 -20.438 1 78.06 557 LEU B CA 1
ATOM 8189 C C . LEU B 1 557 ? 27.578 -12.688 -19.203 1 78.06 557 LEU B C 1
ATOM 8191 O O . LEU B 1 557 ? 27.766 -13.906 -19.266 1 78.06 557 LEU B O 1
ATOM 8195 N N . ASP B 1 558 ? 27.75 -11.977 -18.156 1 83.06 558 ASP B N 1
ATOM 8196 C CA . ASP B 1 558 ? 28.188 -12.641 -16.922 1 83.06 558 ASP B CA 1
ATOM 8197 C C . ASP B 1 558 ? 27.109 -13.594 -16.406 1 83.06 558 ASP B C 1
ATOM 8199 O O . ASP B 1 558 ? 27.422 -14.648 -15.844 1 83.06 558 ASP B O 1
ATOM 8203 N N . TYR B 1 559 ? 25.875 -13.227 -16.578 1 86.94 559 TYR B N 1
ATOM 8204 C CA . TYR B 1 559 ? 24.781 -14.062 -16.125 1 86.94 559 TYR B CA 1
ATOM 8205 C C . TYR B 1 559 ? 24.734 -15.367 -16.922 1 86.94 559 TYR B C 1
ATOM 8207 O O . TYR B 1 559 ? 24.516 -16.438 -16.344 1 86.94 559 TYR B O 1
ATOM 8215 N N . GLY B 1 560 ? 25.016 -15.273 -18.188 1 85.94 560 GLY B N 1
ATOM 8216 C CA . GLY B 1 560 ? 25.016 -16.469 -19.031 1 85.94 560 GLY B CA 1
ATOM 8217 C C . GLY B 1 560 ? 26.156 -17.406 -18.734 1 85.94 560 GLY B C 1
ATOM 8218 O O . GLY B 1 560 ? 25.984 -18.641 -18.812 1 85.94 560 GLY B O 1
ATOM 8219 N N . ARG B 1 561 ? 27.25 -16.875 -18.406 1 87 561 ARG B N 1
ATOM 8220 C CA . ARG B 1 561 ? 28.422 -17.703 -18.141 1 87 561 ARG B CA 1
ATOM 8221 C C . ARG B 1 561 ? 28.188 -18.641 -16.969 1 87 561 ARG B C 1
ATOM 8223 O O . ARG B 1 561 ? 28.547 -19.812 -17.016 1 87 561 ARG B O 1
ATOM 8230 N N . ALA B 1 562 ? 27.641 -18.094 -15.992 1 88.88 562 ALA B N 1
ATOM 8231 C CA . ALA B 1 562 ? 27.359 -18.922 -14.82 1 88.88 562 ALA B CA 1
ATOM 8232 C C . ALA B 1 562 ? 25.969 -19.547 -14.914 1 88.88 562 ALA B C 1
ATOM 8234 O O . ALA B 1 562 ? 25.734 -20.625 -14.367 1 88.88 562 ALA B O 1
ATOM 8235 N N . GLY B 1 563 ? 25.094 -18.906 -15.586 1 91.56 563 GLY B N 1
ATOM 8236 C CA . GLY B 1 563 ? 23.703 -19.297 -15.617 1 91.56 563 GLY B CA 1
ATOM 8237 C C . GLY B 1 563 ? 23.422 -20.422 -16.594 1 91.56 563 GLY B C 1
ATOM 8238 O O . GLY B 1 563 ? 22.594 -21.297 -16.328 1 91.56 563 GLY B O 1
ATOM 8239 N N . LEU B 1 564 ? 24.094 -20.453 -17.734 1 90.94 564 LEU B N 1
ATOM 8240 C CA . LEU B 1 564 ? 23.828 -21.453 -18.75 1 90.94 564 LEU B CA 1
ATOM 8241 C C . LEU B 1 564 ? 24.156 -22.859 -18.234 1 90.94 564 LEU B C 1
ATOM 8243 O O . LEU B 1 564 ? 23.344 -23.766 -18.344 1 90.94 564 LEU B O 1
ATOM 8247 N N . PRO B 1 565 ? 25.344 -23.062 -17.734 1 93.94 565 PRO B N 1
ATOM 8248 C CA . PRO B 1 565 ? 25.609 -24.391 -17.172 1 93.94 565 PRO B CA 1
ATOM 8249 C C . PRO B 1 565 ? 24.625 -24.766 -16.062 1 93.94 565 PRO B C 1
ATOM 8251 O O . PRO B 1 565 ? 24.234 -25.938 -15.961 1 93.94 565 PRO B O 1
ATOM 8254 N N . LEU B 1 566 ? 24.297 -23.828 -15.266 1 94.44 566 LEU B N 1
ATOM 8255 C CA . LEU B 1 566 ? 23.328 -24.078 -14.203 1 94.44 566 LEU B CA 1
ATOM 8256 C C . LEU B 1 566 ? 21.984 -24.484 -14.789 1 94.44 566 LEU B C 1
ATOM 8258 O O . LEU B 1 566 ? 21.328 -25.406 -14.281 1 94.44 566 LEU B O 1
ATOM 8262 N N . ALA B 1 567 ? 21.578 -23.781 -15.789 1 94.88 567 ALA B N 1
ATOM 8263 C CA . ALA B 1 567 ? 20.312 -24.094 -16.453 1 94.88 567 ALA B CA 1
ATOM 8264 C C . ALA B 1 567 ? 20.312 -25.516 -17 1 94.88 567 ALA B C 1
ATOM 8266 O O . ALA B 1 567 ? 19.312 -26.219 -16.938 1 94.88 567 ALA B O 1
ATOM 8267 N N . LEU B 1 568 ? 21.406 -25.906 -17.562 1 95.06 568 LEU B N 1
ATOM 8268 C CA . LEU B 1 568 ? 21.531 -27.25 -18.109 1 95.06 568 LEU B CA 1
ATOM 8269 C C . LEU B 1 568 ? 21.484 -28.297 -17 1 95.06 568 LEU B C 1
ATOM 8271 O O . LEU B 1 568 ? 20.906 -29.375 -17.172 1 95.06 568 LEU B O 1
ATOM 8275 N N . ILE B 1 569 ? 22.109 -27.969 -15.922 1 95.94 569 ILE B N 1
ATOM 8276 C CA . ILE B 1 569 ? 22.062 -28.859 -14.773 1 95.94 569 ILE B CA 1
ATOM 8277 C C . ILE B 1 569 ? 20.625 -29 -14.273 1 95.94 569 ILE B C 1
ATOM 8279 O O . ILE B 1 569 ? 20.172 -30.109 -13.992 1 95.94 569 ILE B O 1
ATOM 8283 N N . VAL B 1 570 ? 19.938 -27.875 -14.156 1 95.81 570 VAL B N 1
ATOM 8284 C CA . VAL B 1 570 ? 18.547 -27.891 -13.711 1 95.81 570 VAL B CA 1
ATOM 8285 C C . VAL B 1 570 ? 17.703 -28.703 -14.672 1 95.81 570 VAL B C 1
ATOM 8287 O O . VAL B 1 570 ? 16.891 -29.531 -14.25 1 95.81 570 VAL B O 1
ATOM 8290 N N . LEU B 1 571 ? 17.922 -28.5 -15.945 1 95.94 571 LEU B N 1
ATOM 8291 C CA . LEU B 1 571 ? 17.188 -29.234 -16.969 1 95.94 571 LEU B CA 1
ATOM 8292 C C . LEU B 1 571 ? 17.453 -30.734 -16.844 1 95.94 571 LEU B C 1
ATOM 8294 O O . LEU B 1 571 ? 16.5 -31.531 -16.828 1 95.94 571 LEU B O 1
ATOM 8298 N N . GLY B 1 572 ? 18.672 -31.109 -16.766 1 96.88 572 GLY B N 1
ATOM 8299 C CA . GLY B 1 572 ? 19.047 -32.5 -16.688 1 96.88 572 GLY B CA 1
ATOM 8300 C C . GLY B 1 572 ? 18.547 -33.188 -15.43 1 96.88 572 GLY B C 1
ATOM 8301 O O . GLY B 1 572 ? 17.953 -34.281 -15.5 1 96.88 572 GLY B O 1
ATOM 8302 N N . VAL B 1 573 ? 18.75 -32.562 -14.289 1 97.38 573 VAL B N 1
ATOM 8303 C CA . VAL B 1 573 ? 18.375 -33.156 -13.008 1 97.38 573 VAL B CA 1
ATOM 8304 C C . VAL B 1 573 ? 16.859 -33.219 -12.875 1 97.38 573 VAL B C 1
ATOM 8306 O O . VAL B 1 573 ? 16.312 -34.219 -12.406 1 97.38 573 VAL B O 1
ATOM 8309 N N . ALA B 1 574 ? 16.188 -32.125 -13.273 1 97.38 574 ALA B N 1
ATOM 8310 C CA . ALA B 1 574 ? 14.727 -32.094 -13.18 1 97.38 574 ALA B CA 1
ATOM 8311 C C . ALA B 1 574 ? 14.102 -33.188 -14.047 1 97.38 574 ALA B C 1
ATOM 8313 O O . ALA B 1 574 ? 13.164 -33.875 -13.625 1 97.38 574 ALA B O 1
ATOM 8314 N N . LEU B 1 575 ? 14.609 -33.375 -15.281 1 96.62 575 LEU B N 1
ATOM 8315 C CA . LEU B 1 575 ? 14.062 -34.375 -16.203 1 96.62 575 LEU B CA 1
ATOM 8316 C C . LEU B 1 575 ? 14.289 -35.781 -15.664 1 96.62 575 LEU B C 1
ATOM 8318 O O . LEU B 1 575 ? 13.492 -36.688 -15.922 1 96.62 575 LEU B O 1
ATOM 8322 N N . ALA B 1 576 ? 15.305 -35.938 -14.914 1 96.75 576 ALA B N 1
ATOM 8323 C CA . ALA B 1 576 ? 15.633 -37.25 -14.352 1 96.75 576 ALA B CA 1
ATOM 8324 C C . ALA B 1 576 ? 14.797 -37.562 -13.109 1 96.75 576 ALA B C 1
ATOM 8326 O O . ALA B 1 576 ? 14.359 -38.688 -12.898 1 96.75 576 ALA B O 1
ATOM 8327 N N . VAL B 1 577 ? 14.523 -36.562 -12.32 1 97.12 577 VAL B N 1
ATOM 8328 C CA . VAL B 1 577 ? 13.969 -36.781 -10.984 1 97.12 577 VAL B CA 1
ATOM 8329 C C . VAL B 1 577 ? 12.445 -36.719 -11.047 1 97.12 577 VAL B C 1
ATOM 8331 O O . VAL B 1 577 ? 11.758 -37.5 -10.375 1 97.12 577 VAL B O 1
ATOM 8334 N N . ILE B 1 578 ? 11.844 -35.844 -11.828 1 97.06 578 ILE B N 1
ATOM 8335 C CA . ILE B 1 578 ? 10.406 -35.562 -11.805 1 97.06 578 ILE B CA 1
ATOM 8336 C C . ILE B 1 578 ? 9.633 -36.844 -12.133 1 97.06 578 ILE B C 1
ATOM 8338 O O . ILE B 1 578 ? 8.719 -37.219 -11.398 1 97.06 578 ILE B O 1
ATOM 8342 N N . PRO B 1 579 ? 10.016 -37.656 -13.203 1 95.62 579 PRO B N 1
ATOM 8343 C CA . PRO B 1 579 ? 9.242 -38.875 -13.516 1 95.62 579 PRO B CA 1
ATOM 8344 C C . PRO B 1 579 ? 9.383 -39.969 -12.453 1 95.62 579 PRO B C 1
ATOM 8346 O O . PRO B 1 579 ? 8.523 -40.844 -12.344 1 95.62 579 PRO B O 1
ATOM 8349 N N . GLN B 1 580 ? 10.383 -39.875 -11.695 1 95.38 580 GLN B N 1
ATOM 8350 C CA . GLN B 1 580 ? 10.578 -40.875 -10.641 1 95.38 580 GLN B CA 1
ATOM 8351 C C . GLN B 1 580 ? 9.664 -40.594 -9.453 1 95.38 580 GLN B C 1
ATOM 8353 O O . GLN B 1 580 ? 9.203 -41.531 -8.789 1 95.38 580 GLN B O 1
ATOM 8358 N N . VAL B 1 581 ? 9.391 -39.406 -9.172 1 95.25 581 VAL B N 1
ATOM 8359 C CA . VAL B 1 581 ? 8.562 -39 -8.031 1 95.25 581 VAL B CA 1
ATOM 8360 C C . VAL B 1 581 ? 7.094 -39.031 -8.438 1 95.25 581 VAL B C 1
ATOM 8362 O O . VAL B 1 581 ? 6.234 -39.469 -7.672 1 95.25 581 VAL B O 1
ATOM 8365 N N . TRP B 1 582 ? 6.906 -38.438 -9.641 1 95.19 582 TRP B N 1
ATOM 8366 C CA . TRP B 1 582 ? 5.547 -38.375 -10.172 1 95.19 582 TRP B CA 1
ATOM 8367 C C . TRP B 1 582 ? 5.457 -39.125 -11.5 1 95.19 582 TRP B C 1
ATOM 8369 O O . TRP B 1 582 ? 5.719 -38.562 -12.562 1 95.19 582 TRP B O 1
ATOM 8379 N N . PRO B 1 583 ? 4.957 -40.312 -11.414 1 92.94 583 PRO B N 1
ATOM 8380 C CA . PRO B 1 583 ? 4.805 -41.094 -12.664 1 92.94 583 PRO B CA 1
ATOM 8381 C C . PRO B 1 583 ? 3.721 -40.5 -13.57 1 92.94 583 PRO B C 1
ATOM 8383 O O . PRO B 1 583 ? 2.805 -39.844 -13.094 1 92.94 583 PRO B O 1
ATOM 8386 N N . PHE B 1 584 ? 3.91 -40.812 -14.836 1 93.38 584 PHE B N 1
ATOM 8387 C CA . PHE B 1 584 ? 2.982 -40.281 -15.82 1 93.38 584 PHE B CA 1
ATOM 8388 C C . PHE B 1 584 ? 1.632 -40.969 -15.727 1 93.38 584 PHE B C 1
ATOM 8390 O O . PHE B 1 584 ? 0.591 -40.344 -15.984 1 93.38 584 PHE B O 1
#

Secondary structure (DSSP, 8-state):
--HHHHHHHHHHHHHHHHHHHTSS-HHHHHHHHHHHHHHTTSS-GGGTTGGGG-HHHHHHHHHHHHHHHHHHTTHHHHHHHHHHHS-SSHHHHHHHHHHHHHHHHHHH-HHHHHHHHHHHHHHHHHHHT--HHHHHHHHHHHHHHHHTTSSTT-HHHHHHHHHHHHHHS-PPPTTHHHHHHHHHHHHHHHHIIIIIHHHS----S------S-SS----PEEEEEEE-TT-TTTT-BHHHHHHHHT-EEEEEEETTEE--S-GGGPBP-TTPEEEEEE-HHHHHHHHHHS-EEES-----TT-EEEEEEEPTT-TTTT--HHHHTHHHHHSEEEEEEE-SS----S-GGGPPP-TTPEEEEEE-HHHHHHHHHHHTEEESS-SS--------SHHHHHHHHHHHHHHTTSS-HHHHHHHHHHHHHHHTSS-HHHHTTTS-HHHHHHHHHHHHHHHHHHHHSHHHHHHHHHHHHH-S--HHHHHHHHHHHHHHHHHHH-HHHHHHHHHHHHHHHHHHHTS-SHHHHHHHHHHHH---S-SSSSHHHHHHHHHHT--HHHHHHHHHHHHHHHHHHHHHHHHHHS--/--HHHHHHHHHHHHHHHHHHHTSS-HHHHHHHHHHHHHHTTSS-GGGTTGGGG-HHHHHHHHHHHHHHHHHHTTHHHHHHHHHHHS-SSHHHHHHHHHHHHHHHHHHH-HHHHHHHHHHHHHHHHHHHT--HHHHHHHHHHHHHHHHTTSSTT-HHHHHHHHHHHHHHS-PPPTTHHHHHHHHHHHHHHHHIIIIIHHHS----S----S-S-SS----PEEEEEEE-TT-TTTT-BHHHHHHHHT-EEEEEEETTEE--S-GGG-B--TTPEEEEEE-HHHHHHHHHHS-EEES-----TT-EEEEEEEPTT-TTTT--HHHHTHHHHHSEEEEEEE-SS----S-GGGPPP-TTPEEEEEE-HHHHHHHHHHHTEEESS-SS--------SHHHHHHHHHHHHHHTTSS-HHHHHHHHHHHHHHTTSS-HHHHTTTS-HHHHHHHHHHHHHHHHHHHHSHHHHHHHHHHHHH-S--HHHHHHHHHHHHHHHHHHH-HHHHHHHHHHHHHHHHHHHTS-SHHHHHHHHHHHH---S-SSSSHHHHHHHHHHT--HHHHHHHHHHHHHHHHHHHHHHHHHHS--

Solvent-accessible surface area (backbone atoms only — not comparable to full-atom values): 57228 Å² total; per-residue (Å²): 130,55,71,65,30,51,49,50,52,49,49,51,50,50,46,47,51,46,45,54,64,61,78,50,59,61,35,59,49,25,45,50,47,39,52,49,32,36,72,71,61,64,30,57,72,90,44,55,44,44,17,48,30,30,59,54,36,47,30,49,46,35,40,39,31,50,30,51,51,48,48,67,33,37,68,57,48,64,55,33,48,53,53,41,69,44,63,94,45,69,58,54,40,44,35,57,48,24,51,50,23,14,55,33,0,28,66,40,16,31,51,51,24,40,52,50,45,47,56,38,49,47,38,27,20,35,64,67,61,39,38,40,28,42,45,46,57,43,31,41,52,21,6,36,33,18,10,41,21,21,33,68,2,27,70,39,36,34,48,48,22,48,51,35,25,75,74,71,70,54,55,64,52,47,62,58,35,27,73,47,20,41,61,32,27,51,56,44,45,51,43,39,40,73,48,34,42,77,74,40,64,76,56,46,48,79,76,76,80,80,82,69,85,84,46,76,68,62,35,44,26,28,28,55,24,35,31,33,83,83,19,81,52,54,67,37,29,43,54,58,47,24,68,75,59,65,32,44,75,80,42,43,25,50,89,89,36,72,60,91,62,58,54,74,75,35,58,40,44,63,60,26,32,32,30,32,35,22,36,63,69,49,49,50,46,33,33,73,72,36,32,24,46,35,73,58,65,70,62,51,99,77,37,40,75,44,43,24,30,32,28,75,77,14,73,45,50,68,31,17,56,48,47,59,25,38,44,79,76,28,51,17,38,76,46,26,46,22,49,51,79,56,85,74,90,71,54,55,47,66,38,60,37,42,57,54,25,33,35,32,32,37,19,33,62,71,28,41,44,50,34,30,61,67,32,41,34,46,64,56,64,79,77,71,64,63,70,71,44,72,55,65,70,55,58,57,51,36,47,51,48,23,48,50,35,33,64,70,62,76,34,60,52,37,60,25,40,44,49,27,51,51,48,26,40,76,70,57,74,36,56,75,81,46,52,71,70,42,36,61,56,55,58,43,50,24,49,14,27,40,43,36,54,31,49,32,36,49,72,66,41,35,19,43,52,53,24,50,50,48,47,62,69,57,54,89,58,51,71,67,54,53,43,50,50,47,24,49,49,25,35,63,39,5,39,49,52,16,27,56,55,35,41,47,58,44,51,41,23,45,49,33,32,17,60,75,67,70,36,46,43,62,41,47,49,52,30,34,38,48,16,16,51,50,50,41,52,40,48,76,18,32,71,54,42,44,65,41,32,52,50,22,57,57,55,68,65,56,34,35,65,48,16,47,62,44,50,51,48,42,53,54,45,40,66,62,43,33,54,72,76,34,61,91,132,54,70,68,28,51,49,49,52,49,49,52,50,50,47,47,51,46,44,53,62,62,78,49,57,61,34,58,49,25,47,50,47,40,52,50,33,37,73,73,61,64,30,56,73,92,45,56,45,45,17,48,31,30,58,53,37,46,30,50,45,36,39,40,30,50,30,51,49,50,47,65,33,37,69,56,48,64,54,33,48,53,54,44,68,44,62,94,44,69,59,54,40,43,36,56,48,24,50,50,23,14,55,34,0,28,65,41,16,31,50,51,24,39,51,52,44,48,57,37,49,48,36,28,21,36,65,68,63,39,38,40,29,43,45,45,57,44,29,43,52,21,6,35,34,18,11,42,22,20,32,68,2,28,71,40,37,34,48,47,23,49,52,34,24,74,75,72,70,53,53,66,54,47,62,58,34,27,72,45,20,40,60,32,27,52,55,43,46,52,42,38,39,72,48,34,44,76,74,38,63,75,56,47,50,78,78,73,92,84,81,67,84,85,51,75,69,61,36,45,25,29,28,55,23,34,31,34,84,83,21,80,52,52,68,38,30,44,54,57,47,23,68,74,59,65,32,43,73,79,42,44,25,50,89,89,36,71,60,90,61,60,54,74,74,36,58,39,43,65,60,25,32,31,30,33,34,22,37,63,65,46,49,50,46,33,32,73,73,36,31,22,48,35,73,57,64,70,60,52,97,77,37,41,78,45,43,24,30,33,28,76,78,14,73,46,51,67,30,17,56,48,48,59,24,39,43,80,74,27,50,17,37,76,45,26,45,20,48,52,82,56,83,74,90,71,54,55,46,67,38,62,35,43,59,56,25,34,35,32,33,36,21,34,63,70,28,41,44,50,34,31,61,69,33,41,34,46,64,56,64,80,76,72,64,62,68,70,44,71,53,65,70,54,59,58,51,35,46,50,49,23,48,49,36,33,64,72,63,76,35,60,54,36,60,24,41,43,50,27,51,49,48,26,41,76,72,58,73,36,56,74,83,45,52,70,69,43,36,62,56,56,59,43,50,25,49,14,26,39,43,36,55,30,50,31,36,50,71,65,40,35,20,44,52,53,22,51,50,49,48,62,71,55,56,88,58,51,72,67,55,53,43,49,48,47,24,49,48,24,34,63,39,7,38,49,52,16,27,57,54,36,40,49,58,45,50,40,23,44,47,33,33,19,59,75,68,70,37,46,42,62,39,49,50,50,29,32,38,50,16,17,48,51,50,41,53,41,47,76,17,33,71,52,42,44,63,40,31,51,49,23,55,57,54,68,65,56,33,35,68,47,18,47,61,42,49,51,48,41,51,52,44,41,66,61,42,34,55,72,78,34,62,91